Protein AF-0000000086488634 (afdb_homodimer)

pLDDT: mean 88.5, std 15.3, range [27.34, 98.94]

Foldseek 3Di:
DCPLVNLQPDQKAAQKWKDFQADPDIATFMWGDDSFWIWTAGPVQRDIDIDGLLQWPDKDWDDADPQATKMWTAGLLQDIIIMGGHYPVVVVSVRRSSVDSNADQDPCSALQLVFDDPDPLFDQLPQPPLEDPVVVVVVLVPPDQFKHKDQPCLVPPQAVQAFRIFMATPPQDPVLLSQQLVQFPSRFAWTFLHADPQRATETEGAFGLQQPHRDGPSNLVRVVSNQVSRVVDQAAEEEAQADPVVQNVVSNVRTHHDDPVSRDRYHYDYQYAYDQQLQAQLVVLLSVLLSDRPDDPVSNVVSNVVSCNLVNLLSLLVLLVVQLCCCPVVVHYYYYYYHGCQFSVLLSSLVNCVLFALQCLEPSNVVNSCCRSHANSFRALCQQLVSHQLPHDDDPPDPSVCSVSSHGCRVVSSLLNVVLLCVVPVQSHFWDNVVSSLVSSCSNRPNFCANPHRHPSRCVVVVRSPSGHHVSSVCVLVVVVTGQQNHDPVVHHGDRDDDDSDPVSGDDPCCRNVVPRPPPFDLDDPSLVVNQVSVLVVLVVQLVVVVVVLVVVVPPDDPDPDPDDDPPVVVNPQPPVLVVQLVQQFDNDADDPPPDQAAPVRHGRGSPWRWDAAGRHRYIHGPVQFVFWFQGSSGNVSDTDTHGPVSVCVVDVPPPPPPDD/DCPLVNLQPDQKAAQKWKDFQADPDIATFMWGDDSFWIWTAGPVQRDIDIDGLLQWPDKDWDDADPQATKMWTAGLLQDIIIMGGHYPVVVVSVRRSSVDSNADQDPCSALQLVFDDPDPLFDQLPQPPLEDPVVVVVVLVPPDQFKHKDQPCLVPPQAVQAFRIFMATPPQDPVLLSQQLVQFPRRFAWTFLHADPQGATETEGAFGLQQPHRDGPSNLVRVVSNQVSRVVDQAAEEEAQADPVVQVVVSNVRTHHDDPVSRDRYDYDYQYADDQQLQQQLVVLLSVLLSDRPDDPVSNVVSNVVSCNLVNLLSLLVLLVVQLCCCPVVVHYYYYYYHGCQFSVLLSSLVNCVLFALQCLEPSNVVNSCCRSHANSFRALCQQLVSHQLPHDDDPPDPSVCSVSSHGCRVVSSLLNVVLLCVVPVQSHFWDNVVSSLVSSCSNRPNFCANPHRHPSRCVVVVRSPSGHHVSSVCVLVVVVTGQQNHDPVVHHGDRDDDDSDPVSGDDPCCRNVVPRPPPFDLDDPSLVVNQVSVLVVLVVQLVVVVVVLVVVVPPDDPDPDPDDDPPVVVSPQPPVLVVQLVQQFDNDADDPPPDQAAPVRHGRGSPWRWDAAGRHRYIHGPVQFVFWFQGSSGNVSDTDTHGPVSVCVVDVPPPPPPDD

Solvent-accessible surface area (backbone atoms only — not comparable to full-atom values): 69278 Å² total; per-residue (Å²): 126,84,51,73,61,70,55,50,80,60,44,66,43,69,68,24,33,41,48,51,80,69,45,89,69,68,46,61,24,35,37,35,49,56,79,57,33,40,36,40,40,26,72,88,73,62,41,74,48,80,40,49,30,52,30,44,68,46,75,44,81,50,75,76,51,97,74,20,24,30,35,39,40,34,29,73,66,46,44,71,45,34,38,29,24,57,46,58,68,58,35,52,41,48,51,52,28,51,58,53,59,31,45,39,77,45,82,81,58,38,54,12,63,70,58,74,73,87,50,87,84,59,54,51,63,39,37,63,74,76,62,52,72,68,58,53,40,42,74,50,57,41,62,51,91,39,30,31,72,42,60,82,21,60,83,35,72,61,22,50,44,38,38,39,66,42,38,39,39,54,80,57,47,69,68,30,53,54,43,19,12,73,40,13,37,85,19,33,39,76,31,62,76,44,52,45,95,80,44,11,35,36,27,39,24,20,20,35,51,25,27,88,76,53,81,50,70,33,37,42,48,45,53,45,36,56,41,59,46,20,82,84,33,88,44,26,41,37,37,34,33,37,40,67,70,58,43,51,53,38,18,74,73,42,24,28,67,90,50,66,90,71,36,74,56,52,49,79,41,74,49,51,44,81,54,54,64,58,48,30,51,18,51,52,39,38,51,53,41,67,63,47,68,80,53,50,46,54,54,40,38,48,26,49,39,72,17,40,47,65,45,53,46,46,35,47,52,50,47,12,49,51,52,30,40,33,33,71,72,69,31,26,27,36,37,35,20,31,66,65,29,37,55,70,29,27,43,30,56,47,50,16,46,44,35,53,36,42,59,39,30,30,63,70,30,33,50,45,48,45,46,44,47,32,44,27,46,18,22,46,38,33,44,27,42,56,65,60,43,71,76,45,78,63,67,93,80,63,77,62,81,59,56,65,64,53,30,23,63,59,69,56,47,44,49,46,49,51,50,56,49,42,68,42,36,65,37,58,28,36,44,36,70,56,42,53,52,49,52,52,46,40,52,37,26,40,59,26,32,68,50,53,38,38,16,39,52,48,29,59,75,65,37,32,68,79,58,15,32,26,50,56,27,53,47,66,77,44,44,82,74,23,51,28,67,57,38,38,67,84,67,28,70,80,49,62,64,79,78,55,80,43,51,88,50,61,75,84,62,52,78,54,65,44,56,78,48,58,61,50,61,49,78,49,53,68,66,61,50,30,29,51,37,37,51,49,30,54,52,45,51,32,28,44,55,32,51,51,51,49,51,53,55,70,59,57,67,77,68,72,79,61,91,70,82,76,68,68,73,61,74,74,60,65,46,73,64,53,50,48,47,24,61,61,33,44,38,84,62,66,61,73,78,68,93,49,61,48,24,94,87,58,48,66,52,51,64,85,48,63,75,40,59,17,51,38,73,10,45,68,30,38,67,80,52,45,74,42,66,46,55,39,74,22,34,56,80,51,53,65,39,48,25,33,64,71,57,45,48,69,74,46,64,80,67,65,70,73,74,64,132,127,86,50,73,61,69,56,49,82,61,45,66,43,69,67,23,32,42,50,49,79,67,45,89,67,68,46,59,22,36,38,35,50,57,79,56,33,42,35,40,39,26,71,90,75,62,41,74,48,80,40,52,30,51,30,44,68,46,76,42,80,50,74,76,51,98,74,19,26,31,35,39,40,34,30,73,66,47,45,70,44,35,38,28,25,55,46,57,69,59,37,51,41,48,52,53,28,51,56,52,59,31,45,38,79,43,81,81,60,38,54,12,63,71,57,74,71,87,50,87,84,59,52,51,64,39,40,62,73,75,61,51,70,68,59,53,40,41,74,51,57,42,62,50,90,39,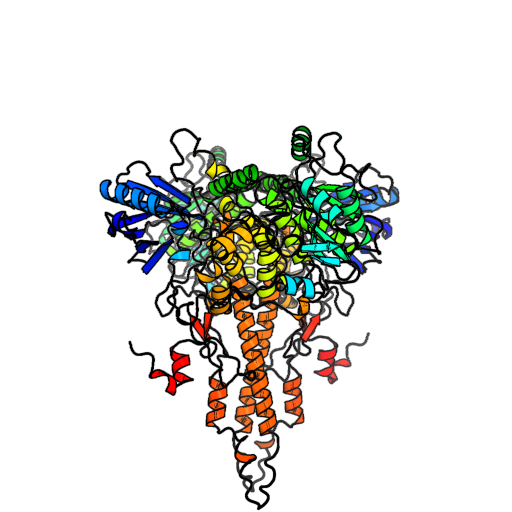31,30,75,41,61,81,22,59,82,34,72,60,23,52,44,38,39,38,66,44,39,38,40,54,82,55,47,69,68,30,52,54,44,20,12,73,40,13,36,85,19,33,38,75,30,62,75,47,53,45,95,79,44,12,35,36,27,39,22,21,20,36,52,26,27,89,75,54,81,51,69,33,38,40,48,47,54,45,36,56,41,59,46,21,83,85,33,88,44,24,40,36,38,34,31,37,41,66,70,58,43,53,54,38,18,74,73,42,23,29,67,90,49,66,90,73,37,74,56,54,49,80,43,74,48,49,45,82,53,54,64,59,49,32,51,18,50,52,39,38,51,52,42,66,63,46,69,80,54,50,46,52,54,40,38,48,27,48,38,72,16,40,46,65,43,54,46,46,35,47,50,51,48,11,49,52,52,33,41,34,35,72,73,68,32,27,28,37,38,35,20,30,66,64,28,38,55,71,30,28,44,32,55,48,51,15,47,44,36,53,35,45,58,38,28,30,61,69,30,35,50,46,48,45,45,44,47,33,43,28,47,17,22,46,36,32,47,26,43,56,64,59,45,71,74,49,79,62,66,94,80,62,76,62,79,58,57,66,62,53,31,23,62,57,68,56,47,43,50,46,49,52,49,57,48,42,68,43,36,67,36,60,29,35,44,36,69,57,42,52,52,49,53,52,47,39,51,36,28,40,58,26,32,68,49,51,38,38,16,39,52,47,28,60,74,65,37,32,67,78,58,15,33,27,49,56,28,52,46,66,76,44,43,79,73,23,50,29,68,58,37,41,69,85,67,29,71,80,48,61,64,81,79,54,80,43,49,89,52,59,76,83,63,52,75,55,65,44,54,77,48,59,60,50,59,47,77,50,53,68,67,62,50,32,28,51,37,35,51,49,29,54,51,44,51,32,29,42,55,32,51,51,52,48,51,54,56,70,60,56,68,78,69,72,79,60,90,71,83,78,68,68,73,62,72,76,59,66,47,74,63,52,51,48,46,22,60,62,33,44,38,85,61,64,61,73,78,67,92,50,62,47,25,93,86,59,49,66,52,50,65,85,49,64,76,39,59,17,51,37,74,11,45,68,30,38,68,82,51,46,75,42,64,46,55,40,73,23,35,56,81,49,55,64,39,49,25,33,64,70,56,46,46,69,74,45,66,78,69,65,73,73,76,65,135

Nearest PDB structures (foldseek):
  1zvr-assembly1_A  TM=9.393E-01  e=1.594E-52  Homo sapiens
  4y7i-assembly1_B  TM=9.724E-01  e=6.435E-50  Homo sapiens
  5gnh-assembly2_A  TM=9.402E-01  e=1.136E-51  Homo sapiens
  5gnh-assembly3_B  TM=9.363E-01  e=6.508E-51  Homo sapiens
  5c16-assembly4_D  TM=9.380E-01  e=3.729E-50  Homo sapiens

InterPro domains:
  IPR000306 FYVE zinc finger [PF01363] (590-652)
  IPR000306 FYVE zinc finger [SM00064] (585-653)
  IPR000387 Tyrosine-specific protein phosphatases domain [PS50056] (307-351)
  IPR003595 Protein-tyrosine phosphatase, catalytic [SM00404] (274-444)
  IPR010569 Myotubularin-like, phosphatase domain [PF06602] (110-459)
  IPR010569 Myotubularin-like, phosphatase domain [PS51339] (127-513)
  IPR011011 Zinc finger, FYVE/PHD-type [SSF57903] (590-652)
  IPR011993 PH-like domain superfamily [G3DSA:2.30.29.30] (5-101)
  IPR013083 Zinc finger, RING/FYVE/PHD-type [G3DSA:3.30.40.10] (579-660)
  IPR016130 Protein-tyrosine phosphatase, active site [PS00383] (336-346)
  IPR017455 Zinc finger, FYVE-related [PS50178] (601-652)
  IPR029021 Protein-tyrosine phosphatase-like [G3DSA:3.90.190.10] (222-380)
  IPR029021 Protein-tyrosine phosphatase-like [SSF52799] (127-517)
  IPR030564 Myotubularin [PTHR10807] (12-571)
  IPR048994 MTMR6-9, GRAM domain [PF21098] (12-102)

Sequence (1322 aa):
MTTKLDVIRTPKVENVRMLEKFAKASSTGTLYLTATHLIFVDPDNKKETWILHPHVSSIEKLPLTTYGSPVHIRCKSFLSVRFVIPRERDCVDVFNAVLRLSQPADIRDLYCFHYSSPSKELSQGVGWNFFDLQAEFQRLGVPNDSWCLTTINKDYELCDTYPRVLCVPTSASTPVLVGSSKFRSRGRLPVLSYLHKNKAALCRCSQPLAGFSARCVEDETMLCNVLKANPNAGFMYVVDTRPKINAMANRAAGKGYENKNFYENIQFLFLPIENIHVVRNSLSKLNDACELKNPSMSSFLSGLESSAWLKHIKAILETSHFVAQALASEGVSVLVHCSDGWDRTAQVCSVAQLLIDPHYRTIQGFQALIEKEWLAFGHKFMDRCGLFGAGANTSPGQETANEGREISPIFTQFLECVWQLMMQFPTSFQFNERFLLCLHDHAHAPQFGTFVGNCEKDRVDLRLSEKTYSLWGYVATHMDDFINPIYAVEDSKLHVLQPTLSPQGLMFWRGMYMRFENGIHPRDNWQDIAASVHQHCVSLEDHIKLLQKRIAALKSKPATPMANGIEKDRKWRLSMEEMREELESVALDWKSFRNLPECPCSTPFDQNSMRYHCWSCGEVFCTRCINKHVALPGLSSQRAVPVCRPCYRKLRPSATSAETPMTTKLDVIRTPKVENVRMLEKFAKASSTGTLYLTATHLIFVDPDNKKETWILHPHVSSIEKLPLTTYGSPVHIRCKSFLSVRFVIPRERDCVDVFNAVLRLSQPADIRDLYCFHYSSPSKELSQGVGWNFFDLQAEFQRLGVPNDSWCLTTINKDYELCDTYPRVLCVPTSASTPVLVGSSKFRSRGRLPVLSYLHKNKAALCRCSQPLAGFSARCVEDETMLCNVLKANPNAGFMYVVDTRPKINAMANRAAGKGYENKNFYENIQFLFLPIENIHVVRNSLSKLNDACELKNPSMSSFLSGLESSAWLKHIKAILETSHFVAQALASEGVSVLVHCSDGWDRTAQVCSVAQLLIDPHYRTIQGFQALIEKEWLAFGHKFMDRCGLFGAGANTSPGQETANEGREISPIFTQFLECVWQLMMQFPTSFQFNERFLLCLHDHAHAPQFGTFVGNCEKDRVDLRLSEKTYSLWGYVATHMDDFINPIYAVEDSKLHVLQPTLSPQGLMFWRGMYMRFENGIHPRDNWQDIAASVHQHCVSLEDHIKLLQKRIAALKSKPATPMANGIEKDRKWRLSMEEMREELESVALDWKSFRNLPECPCSTPFDQNSMRYHCWSCGEVFCTRCINKHVALPGLSSQRAVPVCRPCYRKLRPSATSAETP

Organism: NCBI:txid399045

Secondary structure (DSSP, 8-state):
---GGGG-S-SEEEEEEEEPSS-SSPEEEEEEE-SSEEEEEETTTTEEEEEEGGGEEEEEEPPPBTTBEEEEEEETTS-EEEEEESSHHHHHHHHHHHHHHTS-SSGGGSGGGT---S-TT--TTTTTTS--HHHHHHHTT-SSSSEEEE-TTTTS-S-TTS-S-EEEETT--HHHHHHHHHTBGGG---EEEEE-TTS-EEEEE--B--TTT---HHHHHHHHHHHHT-TT-S-EEEEE-S-HHHHHHHHHTT-----TTTSTTEEEEE-----HHHHHHHHHHHHHHHH-SS--HHHHHHHHHHHTHHHHHHHHHHHHHHHHHIIIII---EEEE-SSSSSHHHHHHHHHHHHH-GGGGSHHHHHHHHIIIIIITT--HHHHTT-S-TT----TTS-GGGGGGG---HHHHHHHHHHHHHHH-TTS-SB-HHHHHHHHHHHHS-SSGGG-SSSHHHHHHTTHHHHS--HHHHHHHTGGGTB-TT--HHHHSS-------SGGG----HHHHTTT-TTSS-SS-HHHHHHHHHHHHHHHHHHHHHHHHHHHHHHS------SS--GGGGTT---HHHHHHHHHTS-SSPPPSTT--B-TT--B--TT---EE-TTT--EE-TTT--EEEE-TT-SS--EEEE-HHHHHHH-GGGGGS---/---GGGG-S-SEEEEEEEEPSS-SSPEEEEEEE-SSEEEEEETTTTEEEEEEGGGEEEEEEPPPBTTBEEEEEEETTS-EEEEEESSHHHHHHHHHHHHHHTS-SSGGGSGGGT---S-TT--TTTTTTS--HHHHHHHTT-SSSSEEEE-TTTTS-S-TTS-S-EEEETT--HHHHHHHHHTBGGG---EEEEE-TTS-EEEEE--B--TTT---HHHHHHHHHHHHT-TT-S-EEEEE-S-HHHHHHHHHTT-----TTTSTTEEEEE-----HHHHHHHHHHHHHHHH-SS--HHHHHHHHHHHTHHHHHHHHHHHHHHHHHIIIII---EEEE-SSSSSHHHHHHHHHHHHH-GGGGSHHHHHHHHIIIIIITT--HHHHTT-S-TT----TTS-GGGGGGG---HHHHHHHHHHHHHHH-TTS-SB-HHHHHHHHHHHHS-SSGGG-SSSHHHHHHTTHHHHS--HHHHHHHTGGGTB-TT--HHHHTT-------SGGG----HHHHTTT-TTSS-SS-HHHHHHHHHHHHHHHHHHHHHHHHHHHHHHS------SS--GGGGTT---HHHHHHHHHTS-SSPPPSTT--B-TT--B--TT---EE-TTT--EE-TTT--EEEE-TT-SS--EEEE-HHHHHHH-GGGGGS---

Structure (mmCIF, N/CA/C/O backbone):
data_AF-0000000086488634-model_v1
#
loop_
_entity.id
_entity.type
_entity.pdbx_description
1 polymer 'phosphatidylinositol-3,5-bisphosphate 3-phosphatase'
#
loop_
_atom_site.group_PDB
_atom_site.id
_atom_site.type_symbol
_atom_site.label_atom_id
_atom_site.label_alt_id
_atom_site.label_comp_id
_atom_site.label_asym_id
_atom_site.label_entity_id
_atom_site.label_seq_id
_atom_site.pdbx_PDB_ins_code
_atom_site.Cartn_x
_atom_site.Cartn_y
_atom_site.Cartn_z
_atom_site.occupancy
_atom_site.B_iso_or_equiv
_atom_site.auth_seq_id
_atom_site.auth_comp_id
_atom_site.auth_asym_id
_atom_site.auth_atom_id
_atom_site.pdbx_PDB_model_num
ATOM 1 N N . MET A 1 1 ? 27.391 -25.531 -37.531 1 30.81 1 MET A N 1
ATOM 2 C CA . MET A 1 1 ? 26.672 -25.016 -36.375 1 30.81 1 MET A CA 1
ATOM 3 C C . MET A 1 1 ? 27.172 -23.625 -36 1 30.81 1 MET A C 1
ATOM 5 O O . MET A 1 1 ? 28.312 -23.484 -35.562 1 30.81 1 MET A O 1
ATOM 9 N N . THR A 1 2 ? 26.906 -22.703 -36.719 1 45 2 THR A N 1
ATOM 10 C CA . THR A 1 2 ? 27.328 -21.328 -36.469 1 45 2 THR A CA 1
ATOM 11 C C . THR A 1 2 ? 27.188 -21 -35 1 45 2 THR A C 1
ATOM 13 O O . THR A 1 2 ? 26.109 -21.109 -34.406 1 45 2 THR A O 1
ATOM 16 N N . THR A 1 3 ? 28.234 -21.047 -34.219 1 58.16 3 THR A N 1
ATOM 17 C CA . THR A 1 3 ? 28.328 -20.859 -32.75 1 58.16 3 THR A CA 1
ATOM 18 C C . THR A 1 3 ? 27.734 -19.531 -32.344 1 58.16 3 THR A C 1
ATOM 20 O O . THR A 1 3 ? 27.641 -18.609 -33.156 1 58.16 3 THR A O 1
ATOM 23 N N . LYS A 1 4 ? 26.938 -19.484 -31.297 1 67.19 4 LYS A N 1
ATOM 24 C CA . LYS A 1 4 ? 26.359 -18.266 -30.719 1 67.19 4 LYS A CA 1
ATOM 25 C C . LYS A 1 4 ? 27.344 -17.109 -30.781 1 67.19 4 LYS A C 1
ATOM 27 O O . LYS A 1 4 ? 26.953 -15.953 -30.953 1 67.19 4 LYS A O 1
ATOM 32 N N . LEU A 1 5 ? 28.562 -17.406 -30.891 1 72.06 5 LEU A N 1
ATOM 33 C CA . LEU A 1 5 ? 29.578 -16.359 -30.859 1 72.06 5 LEU A CA 1
ATOM 34 C C . LEU A 1 5 ? 29.797 -15.766 -32.25 1 72.06 5 LEU A C 1
ATOM 36 O O . LEU A 1 5 ? 30.188 -14.609 -32.375 1 72.06 5 LEU A O 1
ATOM 40 N N . ASP A 1 6 ? 29.422 -16.516 -33.219 1 77.81 6 ASP A N 1
ATOM 41 C CA . ASP A 1 6 ? 29.641 -16.031 -34.594 1 77.81 6 ASP A CA 1
ATOM 42 C C . ASP A 1 6 ? 28.688 -14.883 -34.906 1 77.81 6 ASP A C 1
ATOM 44 O O . ASP A 1 6 ? 28.969 -14.062 -35.781 1 77.81 6 ASP A O 1
ATOM 48 N N . VAL A 1 7 ? 27.641 -14.883 -34.156 1 83.06 7 VAL A N 1
ATOM 49 C CA . VAL A 1 7 ? 26.609 -13.875 -34.406 1 83.06 7 VAL A CA 1
ATOM 50 C C . VAL A 1 7 ? 27.062 -12.531 -33.844 1 83.06 7 VAL A C 1
ATOM 52 O O . VAL A 1 7 ? 26.594 -11.477 -34.312 1 83.06 7 VAL A O 1
ATOM 55 N N . ILE A 1 8 ? 28.016 -12.578 -33 1 90.62 8 ILE A N 1
ATOM 56 C CA . ILE A 1 8 ? 28.469 -11.359 -32.344 1 90.62 8 ILE A CA 1
ATOM 57 C C . ILE A 1 8 ? 29.625 -10.742 -33.125 1 90.62 8 ILE A C 1
ATOM 59 O O . ILE A 1 8 ? 30.781 -11.117 -32.906 1 90.62 8 ILE A O 1
ATOM 63 N N . ARG A 1 9 ? 29.406 -9.789 -33.844 1 88.62 9 ARG A N 1
ATOM 64 C CA . ARG A 1 9 ? 30.422 -9.109 -34.656 1 88.62 9 ARG A CA 1
ATOM 65 C C . ARG A 1 9 ? 31.125 -8.031 -33.844 1 88.62 9 ARG A C 1
ATOM 67 O O . ARG A 1 9 ? 32.312 -7.805 -34 1 88.62 9 ARG A O 1
ATOM 74 N N . THR A 1 10 ? 30.328 -7.387 -32.969 1 91.62 10 THR A N 1
ATOM 75 C CA . THR A 1 10 ? 30.844 -6.328 -32.125 1 91.62 10 THR A CA 1
ATOM 76 C C . THR A 1 10 ? 30.594 -6.648 -30.656 1 91.62 10 THR A C 1
ATOM 78 O O . THR A 1 10 ? 29.562 -6.25 -30.094 1 91.62 10 THR A O 1
ATOM 81 N N . PRO A 1 11 ? 31.516 -7.219 -30.016 1 93.38 11 PRO A N 1
ATOM 82 C CA . PRO A 1 11 ? 31.312 -7.684 -28.641 1 93.38 11 PRO A CA 1
ATOM 83 C C . PRO A 1 11 ? 31.359 -6.551 -27.625 1 93.38 11 PRO A C 1
ATOM 85 O O . PRO A 1 11 ? 30.891 -6.707 -26.5 1 93.38 11 PRO A O 1
ATOM 88 N N . LYS A 1 12 ? 31.969 -5.457 -28.062 1 96.38 12 LYS A N 1
ATOM 89 C CA . LYS A 1 12 ? 32.125 -4.332 -27.156 1 96.38 12 LYS A CA 1
ATOM 90 C C . LYS A 1 12 ? 31.875 -3.006 -27.875 1 96.38 12 LYS A C 1
ATOM 92 O O . LYS A 1 12 ? 32.406 -2.768 -28.953 1 96.38 12 LYS A O 1
ATOM 97 N N . VAL A 1 13 ? 31.016 -2.199 -27.312 1 96.94 13 VAL A N 1
ATOM 98 C CA . VAL A 1 13 ? 30.75 -0.868 -27.844 1 96.94 13 VAL A CA 1
ATOM 99 C C . VAL A 1 13 ? 30.969 0.178 -26.75 1 96.94 13 VAL A C 1
ATOM 101 O O . VAL A 1 13 ? 30.312 0.133 -25.719 1 96.94 13 VAL A O 1
ATOM 104 N N . GLU A 1 14 ? 31.766 1.103 -26.938 1 95.75 14 GLU A N 1
ATOM 105 C CA . GLU A 1 14 ? 32.094 2.125 -25.953 1 95.75 14 GLU A CA 1
ATOM 106 C C . GLU A 1 14 ? 31.234 3.369 -26.141 1 95.75 14 GLU A C 1
ATOM 108 O O . GLU A 1 14 ? 30.625 3.557 -27.188 1 95.75 14 GLU A O 1
ATOM 113 N N . ASN A 1 15 ? 31.109 4.133 -25.094 1 95.25 15 ASN A N 1
ATOM 114 C CA . ASN A 1 15 ? 30.438 5.434 -25.062 1 95.25 15 ASN A CA 1
ATOM 115 C C . ASN A 1 15 ? 28.953 5.316 -25.406 1 95.25 15 ASN A C 1
ATOM 117 O O . ASN A 1 15 ? 28.438 6.121 -26.172 1 95.25 15 ASN A O 1
ATOM 121 N N . VAL A 1 16 ? 28.406 4.266 -24.953 1 96.62 16 VAL A N 1
ATOM 122 C CA . VAL A 1 16 ? 26.969 4.062 -25.125 1 96.62 16 VAL A CA 1
ATOM 123 C C . VAL A 1 16 ? 26.203 4.805 -24.016 1 96.62 16 VAL A C 1
ATOM 125 O O . VAL A 1 16 ? 26.625 4.805 -22.859 1 96.62 16 VAL A O 1
ATOM 128 N N . ARG A 1 17 ? 25.141 5.473 -24.391 1 93.88 17 ARG A N 1
ATOM 129 C CA . ARG A 1 17 ? 24.297 6.152 -23.422 1 93.88 17 ARG A CA 1
ATOM 130 C C . ARG A 1 17 ? 23.047 5.332 -23.109 1 93.88 17 ARG A C 1
ATOM 132 O O . ARG A 1 17 ? 22.359 4.867 -24.016 1 93.88 17 ARG A O 1
ATOM 139 N N . MET A 1 18 ? 22.875 5.086 -21.891 1 92.75 18 MET A N 1
ATOM 140 C CA . MET A 1 18 ? 21.641 4.449 -21.453 1 92.75 18 MET A CA 1
ATOM 141 C C . MET A 1 18 ? 20.641 5.488 -20.953 1 92.75 18 MET A C 1
ATOM 143 O O . MET A 1 18 ? 20.938 6.25 -20.047 1 92.75 18 MET A O 1
ATOM 147 N N . LEU A 1 19 ? 19.531 5.496 -21.578 1 85.56 19 LEU A N 1
ATOM 148 C CA . LEU A 1 19 ? 18.516 6.461 -21.219 1 85.56 19 LEU A CA 1
ATOM 149 C C . LEU A 1 19 ? 17.484 5.836 -20.266 1 85.56 19 LEU A C 1
ATOM 151 O O . LEU A 1 19 ? 16.969 4.754 -20.547 1 85.56 19 LEU A O 1
ATOM 155 N N . GLU A 1 20 ? 17.375 6.414 -19.109 1 74.56 20 GLU A N 1
ATOM 156 C CA . GLU A 1 20 ? 16.359 5.965 -18.156 1 74.56 20 GLU A CA 1
ATOM 157 C C . GLU A 1 20 ? 15.125 6.855 -18.219 1 74.56 20 GLU A C 1
ATOM 159 O O . GLU A 1 20 ? 15.227 8.055 -18.484 1 74.56 20 GLU A O 1
ATOM 164 N N . LYS A 1 21 ? 13.984 6.305 -18.016 1 72.75 21 LYS A N 1
ATOM 165 C CA . LYS A 1 21 ? 12.719 7.008 -18.172 1 72.75 21 LYS A CA 1
ATOM 166 C C . LYS A 1 21 ? 12.531 8.062 -17.094 1 72.75 21 LYS A C 1
ATOM 168 O O . LYS A 1 21 ? 12.055 9.164 -17.359 1 72.75 21 LYS A O 1
ATOM 173 N N . PHE A 1 22 ? 12.852 7.723 -15.898 1 69.88 22 PHE A N 1
ATOM 174 C CA . PHE A 1 22 ? 12.508 8.609 -14.789 1 69.88 22 PHE A CA 1
ATOM 175 C C . PHE A 1 22 ? 13.758 9.258 -14.203 1 69.88 22 PHE A C 1
ATOM 177 O O . PHE A 1 22 ? 13.688 9.922 -13.172 1 69.88 22 PHE A O 1
ATOM 184 N N . ALA A 1 23 ? 14.883 8.961 -14.875 1 63.03 23 ALA A N 1
ATOM 185 C CA . ALA A 1 23 ? 16.109 9.602 -14.375 1 63.03 23 ALA A CA 1
ATOM 186 C C . ALA A 1 23 ? 16.469 10.812 -15.227 1 63.03 23 ALA A C 1
ATOM 188 O O . ALA A 1 23 ? 16.281 10.805 -16.453 1 63.03 23 ALA A O 1
ATOM 189 N N . LYS A 1 24 ? 16.828 11.789 -14.609 1 59.97 24 LYS A N 1
ATOM 190 C CA . LYS A 1 24 ? 17.219 13.031 -15.281 1 59.97 24 LYS A CA 1
ATOM 191 C C . LYS A 1 24 ? 18.531 12.859 -16.047 1 59.97 24 LYS A C 1
ATOM 193 O O . LYS A 1 24 ? 18.672 13.367 -17.156 1 59.97 24 LYS A O 1
ATOM 198 N N . ALA A 1 25 ? 19.438 12.148 -15.328 1 65 25 ALA A N 1
ATOM 199 C CA . ALA A 1 25 ? 20.766 12.109 -15.938 1 65 25 ALA A CA 1
ATOM 200 C C . ALA A 1 25 ? 20.984 10.789 -16.672 1 65 25 ALA A C 1
ATOM 202 O O . ALA A 1 25 ? 20.578 9.727 -16.203 1 65 25 ALA A O 1
ATOM 203 N N . SER A 1 26 ? 21.422 10.961 -17.906 1 76.44 26 SER A N 1
ATOM 204 C CA . SER A 1 26 ? 21.828 9.789 -18.672 1 76.44 26 SER A CA 1
ATOM 205 C C . SER A 1 26 ? 23.172 9.258 -18.203 1 76.44 26 SER A C 1
ATOM 207 O O . SER A 1 26 ? 23.984 10.008 -17.656 1 76.44 26 SER A O 1
ATOM 209 N N . SER A 1 27 ? 23.25 7.945 -18.234 1 85.44 27 SER A N 1
ATOM 210 C CA . SER A 1 27 ? 24.5 7.297 -17.875 1 85.44 27 SER A CA 1
ATOM 211 C C . SER A 1 27 ? 25.281 6.898 -19.125 1 85.44 27 SER A C 1
ATOM 213 O O . SER A 1 27 ? 24.703 6.445 -20.109 1 85.44 27 SER A O 1
ATOM 215 N N . THR A 1 28 ? 26.5 7.273 -19.125 1 92.31 28 THR A N 1
ATOM 216 C CA . THR A 1 28 ? 27.375 6.859 -20.219 1 92.31 28 THR A CA 1
ATOM 217 C C . THR A 1 28 ? 28.297 5.715 -19.781 1 92.31 28 THR A C 1
ATOM 219 O O . THR A 1 28 ? 28.812 5.727 -18.656 1 92.31 28 THR A O 1
ATOM 222 N N . GLY A 1 29 ? 28.312 4.668 -20.656 1 95.19 29 GLY A N 1
ATOM 223 C CA . GLY A 1 29 ? 29.109 3.508 -20.312 1 95.19 29 GLY A CA 1
ATOM 224 C C . GLY A 1 29 ? 29.453 2.635 -21.5 1 95.19 29 GLY A C 1
ATOM 225 O O . GLY A 1 29 ? 29.594 3.131 -22.625 1 95.19 29 GLY A O 1
ATOM 226 N N . THR A 1 30 ? 29.781 1.412 -21.156 1 97.19 30 THR A N 1
ATOM 227 C CA . THR A 1 30 ? 30.188 0.451 -22.188 1 97.19 30 THR A CA 1
ATOM 228 C C . THR A 1 30 ? 29.188 -0.708 -22.25 1 97.19 30 THR A C 1
ATOM 230 O O . THR A 1 30 ? 28.734 -1.197 -21.219 1 97.19 30 THR A O 1
ATOM 233 N N . LEU A 1 31 ? 28.891 -1.057 -23.484 1 96.69 31 LEU A N 1
ATOM 234 C CA . LEU A 1 31 ? 27.984 -2.174 -23.734 1 96.69 31 LEU A CA 1
ATOM 235 C C . LEU A 1 31 ? 28.766 -3.412 -24.172 1 96.69 31 LEU A C 1
ATOM 237 O O . LEU A 1 31 ? 29.562 -3.355 -25.109 1 96.69 31 LEU A O 1
ATOM 241 N N . TYR A 1 32 ? 28.547 -4.449 -23.469 1 96.56 32 TYR A N 1
ATOM 242 C CA . TYR A 1 32 ? 29.188 -5.719 -23.781 1 96.56 32 TYR A CA 1
ATOM 243 C C . TYR A 1 32 ? 28.172 -6.746 -24.266 1 96.56 32 TYR A C 1
ATOM 245 O O . TYR A 1 32 ? 27.094 -6.883 -23.672 1 96.56 32 TYR A O 1
ATOM 253 N N . LEU A 1 33 ? 28.469 -7.406 -25.266 1 95.31 33 LEU A N 1
ATOM 254 C CA . LEU A 1 33 ? 27.625 -8.484 -25.781 1 95.31 33 LEU A CA 1
ATOM 255 C C . LEU A 1 33 ? 28.312 -9.836 -25.594 1 95.31 33 LEU A C 1
ATOM 257 O O . LEU A 1 33 ? 29.422 -10.055 -26.094 1 95.31 33 LEU A O 1
ATOM 261 N N . THR A 1 34 ? 27.672 -10.633 -24.781 1 92.25 34 THR A N 1
ATOM 262 C CA . THR A 1 34 ? 28.125 -12.008 -24.609 1 92.25 34 THR A CA 1
ATOM 263 C C . THR A 1 34 ? 27.141 -12.984 -25.234 1 92.25 34 THR A C 1
ATOM 265 O O . THR A 1 34 ? 26.156 -12.57 -25.844 1 92.25 34 THR A O 1
ATOM 268 N N . ALA A 1 35 ? 27.469 -14.242 -25.062 1 88.81 35 ALA A N 1
ATOM 269 C CA . ALA A 1 35 ? 26.594 -15.258 -25.656 1 88.81 35 ALA A CA 1
ATOM 270 C C . ALA A 1 35 ? 25.25 -15.312 -24.922 1 88.81 35 ALA A C 1
ATOM 272 O O . ALA A 1 35 ? 24.219 -15.664 -25.516 1 88.81 35 ALA A O 1
ATOM 273 N N . THR A 1 36 ? 25.297 -14.867 -23.703 1 90.25 36 THR A N 1
ATOM 274 C CA . THR A 1 36 ? 24.094 -15.078 -22.922 1 90.25 36 THR A CA 1
ATOM 275 C C . THR A 1 36 ? 23.484 -13.742 -22.5 1 90.25 36 THR A C 1
ATOM 277 O O . THR A 1 36 ? 22.281 -13.664 -22.219 1 90.25 36 THR A O 1
ATOM 280 N N . HIS A 1 37 ? 24.344 -12.75 -22.391 1 93.44 37 HIS A N 1
ATOM 281 C CA . HIS A 1 37 ? 23.844 -11.508 -21.812 1 93.44 37 HIS A CA 1
ATOM 282 C C . HIS A 1 37 ? 24.297 -10.297 -22.625 1 93.44 37 HIS A C 1
ATOM 284 O O . HIS A 1 37 ? 25.312 -10.359 -23.328 1 93.44 37 HIS A O 1
ATOM 290 N N . LEU A 1 38 ? 23.484 -9.312 -22.609 1 95.31 38 LEU A N 1
ATOM 291 C CA . LEU A 1 38 ? 23.875 -7.938 -22.891 1 95.31 38 LEU A CA 1
ATOM 292 C C . LEU A 1 38 ? 24.156 -7.18 -21.594 1 95.31 38 LEU A C 1
ATOM 294 O O . LEU A 1 38 ? 23.297 -7.109 -20.719 1 95.31 38 LEU A O 1
ATOM 298 N N . ILE A 1 39 ? 25.359 -6.629 -21.438 1 95.94 39 ILE A N 1
ATOM 299 C CA . ILE A 1 39 ? 25.766 -6.023 -20.172 1 95.94 39 ILE A CA 1
ATOM 300 C C . ILE A 1 39 ? 26.156 -4.57 -20.391 1 95.94 39 ILE A C 1
ATOM 302 O O . ILE A 1 39 ? 27.031 -4.281 -21.219 1 95.94 39 ILE A O 1
ATOM 306 N N . PHE A 1 40 ? 25.516 -3.67 -19.766 1 95.69 40 PHE A N 1
ATOM 307 C CA . PHE A 1 40 ? 25.891 -2.264 -19.766 1 95.69 40 PHE A CA 1
ATOM 308 C C . PHE A 1 40 ? 26.625 -1.897 -18.484 1 95.69 40 PHE A C 1
ATOM 310 O O . PHE A 1 40 ? 26.094 -2.07 -17.391 1 95.69 40 PHE A O 1
ATOM 317 N N . VAL A 1 41 ? 27.766 -1.425 -18.578 1 93.94 41 VAL A N 1
ATOM 318 C CA . VAL A 1 41 ? 28.594 -1.066 -17.422 1 93.94 41 VAL A CA 1
ATOM 319 C C . VAL A 1 41 ? 28.734 0.452 -17.344 1 93.94 41 VAL A C 1
ATOM 321 O O . VAL A 1 41 ? 29.234 1.083 -18.281 1 93.94 41 VAL A O 1
ATOM 324 N N . ASP A 1 42 ? 28.234 1.002 -16.281 1 89.38 42 ASP A N 1
ATOM 325 C CA . ASP A 1 42 ? 28.375 2.422 -15.977 1 89.38 42 ASP A CA 1
ATOM 326 C C . ASP A 1 42 ? 29.484 2.66 -14.961 1 89.38 42 ASP A C 1
ATOM 328 O O . ASP A 1 42 ? 29.281 2.494 -13.758 1 89.38 42 ASP A O 1
ATOM 332 N N . PRO A 1 43 ? 30.594 3.117 -15.352 1 86.19 43 PRO A N 1
ATOM 333 C CA . PRO A 1 43 ? 31.734 3.254 -14.43 1 86.19 43 PRO A CA 1
ATOM 334 C C . PRO A 1 43 ? 31.531 4.371 -13.406 1 86.19 43 PRO A C 1
ATOM 336 O O . PRO A 1 43 ? 31.984 4.254 -12.266 1 86.19 43 PRO A O 1
ATOM 339 N N . ASP A 1 44 ? 30.891 5.375 -13.789 1 82.94 44 ASP A N 1
ATOM 340 C CA . ASP A 1 44 ? 30.703 6.52 -12.906 1 82.94 44 ASP A CA 1
ATOM 341 C C . ASP A 1 44 ? 29.844 6.156 -11.711 1 82.94 44 ASP A C 1
ATOM 343 O O . ASP A 1 44 ? 30.156 6.523 -10.57 1 82.94 44 ASP A O 1
ATOM 347 N N . ASN A 1 45 ? 28.859 5.398 -11.969 1 78 45 ASN A N 1
ATOM 348 C CA . ASN A 1 45 ? 27.953 5.023 -10.898 1 78 45 ASN A CA 1
ATOM 349 C C . ASN A 1 45 ? 28.234 3.619 -10.383 1 78 45 ASN A C 1
ATOM 351 O O . ASN A 1 45 ? 27.547 3.127 -9.484 1 78 45 ASN A O 1
ATOM 355 N N . LYS A 1 46 ? 29.219 2.994 -10.914 1 79.75 46 LYS A N 1
ATOM 356 C CA . LYS A 1 46 ? 29.609 1.642 -10.516 1 79.75 46 LYS A CA 1
ATOM 357 C C . LYS A 1 46 ? 28.406 0.69 -10.586 1 79.75 46 LYS A C 1
ATOM 359 O O . LYS A 1 46 ? 28.156 -0.057 -9.641 1 79.75 46 LYS A O 1
ATOM 364 N N . LYS A 1 47 ? 27.672 0.878 -11.586 1 82.75 47 LYS A N 1
ATOM 365 C CA . LYS A 1 47 ? 26.469 0.072 -11.758 1 82.75 47 LYS A CA 1
ATOM 366 C C . LYS A 1 47 ? 26.547 -0.754 -13.039 1 82.75 47 LYS A C 1
ATOM 368 O O . LYS A 1 47 ? 27.078 -0.3 -14.047 1 82.75 47 LYS A O 1
ATOM 373 N N . GLU A 1 48 ? 26.031 -1.904 -12.945 1 87.56 48 GLU A N 1
ATOM 374 C CA . GLU A 1 48 ? 25.922 -2.785 -14.102 1 87.56 48 GLU A CA 1
ATOM 375 C C . GLU A 1 48 ? 24.469 -3.195 -14.344 1 87.56 48 GLU A C 1
ATOM 377 O O . GLU A 1 48 ? 23.719 -3.43 -13.398 1 87.56 48 GLU A O 1
ATOM 382 N N . THR A 1 49 ? 24.047 -3.16 -15.555 1 89.31 49 THR A N 1
ATOM 383 C CA . THR A 1 49 ? 22.75 -3.67 -15.961 1 89.31 49 THR A CA 1
ATOM 384 C C . THR A 1 49 ? 22.891 -4.922 -16.812 1 89.31 49 THR A C 1
ATOM 386 O O . THR A 1 49 ? 23.531 -4.879 -17.875 1 89.31 49 THR A O 1
ATOM 389 N N . TRP A 1 50 ? 22.375 -5.984 -16.359 1 91.38 50 TRP A N 1
ATOM 390 C CA . TRP A 1 50 ? 22.469 -7.27 -17.047 1 91.38 50 TRP A CA 1
ATOM 391 C C . TRP A 1 50 ? 21.125 -7.629 -17.703 1 91.38 50 TRP A C 1
ATOM 393 O O . TRP A 1 50 ? 20.094 -7.625 -17.047 1 91.38 50 TRP A O 1
ATOM 403 N N . ILE A 1 51 ? 21.188 -7.914 -18.969 1 94.19 51 ILE A N 1
ATOM 404 C CA . ILE A 1 51 ? 20 -8.359 -19.688 1 94.19 51 ILE A CA 1
ATOM 405 C C . ILE A 1 51 ? 20.25 -9.75 -20.266 1 94.19 51 ILE A C 1
ATOM 407 O O . ILE A 1 51 ? 21.047 -9.922 -21.188 1 94.19 51 ILE A O 1
ATOM 411 N N . LEU A 1 52 ? 19.578 -10.688 -19.734 1 93.69 52 LEU A N 1
ATOM 412 C CA . LEU A 1 52 ? 19.609 -12.031 -20.297 1 93.69 52 LEU A CA 1
ATOM 413 C C . LEU A 1 52 ? 18.875 -12.078 -21.625 1 93.69 52 LEU A C 1
ATOM 415 O O . LEU A 1 52 ? 17.719 -11.656 -21.734 1 93.69 52 LEU A O 1
ATOM 419 N N . HIS A 1 53 ? 19.484 -12.578 -22.641 1 92.94 53 HIS A N 1
ATOM 420 C CA . HIS A 1 53 ? 18.938 -12.523 -24 1 92.94 53 HIS A CA 1
ATOM 421 C C . HIS A 1 53 ? 17.562 -13.172 -24.047 1 92.94 53 HIS A C 1
ATOM 423 O O . HIS A 1 53 ? 16.641 -12.625 -24.656 1 92.94 53 HIS A O 1
ATOM 429 N N . PRO A 1 54 ? 17.359 -14.289 -23.344 1 91.69 54 PRO A N 1
ATOM 430 C CA . PRO A 1 54 ? 16.031 -14.906 -23.406 1 91.69 54 PRO A CA 1
ATOM 431 C C . PRO A 1 54 ? 14.945 -14.039 -22.781 1 91.69 54 PRO A C 1
ATOM 433 O O . PRO A 1 54 ? 13.758 -14.273 -23 1 91.69 54 PRO A O 1
ATOM 436 N N . HIS A 1 55 ? 15.281 -13.07 -22.047 1 94.19 55 HIS A N 1
ATOM 437 C CA . HIS A 1 55 ? 14.297 -12.18 -21.422 1 94.19 55 HIS A CA 1
ATOM 438 C C . HIS A 1 55 ? 13.852 -11.086 -22.391 1 94.19 55 HIS A C 1
ATOM 440 O O . HIS A 1 55 ? 12.867 -10.391 -22.141 1 94.19 55 HIS A O 1
ATOM 446 N N . VAL A 1 56 ? 14.562 -10.938 -23.484 1 94.19 56 VAL A N 1
ATOM 447 C CA . VAL A 1 56 ? 14.227 -9.883 -24.438 1 94.19 56 VAL A CA 1
ATOM 448 C C . VAL A 1 56 ? 12.922 -10.227 -25.141 1 94.19 56 VAL A C 1
ATOM 450 O O . VAL A 1 56 ? 12.812 -11.281 -25.781 1 94.19 56 VAL A O 1
ATOM 453 N N . SER A 1 57 ? 11.984 -9.43 -24.984 1 92.25 57 SER A N 1
ATOM 454 C CA . SER A 1 57 ? 10.688 -9.602 -25.641 1 92.25 57 SER A CA 1
ATOM 455 C C . SER A 1 57 ? 10.68 -8.945 -27.031 1 92.25 57 SER A C 1
ATOM 457 O O . SER A 1 57 ? 10.133 -9.508 -27.984 1 92.25 57 SER A O 1
ATOM 459 N N . SER A 1 58 ? 11.266 -7.742 -27.094 1 92.06 58 SER A N 1
ATOM 460 C CA . SER A 1 58 ? 11.336 -7.039 -28.359 1 92.06 58 SER A CA 1
ATOM 461 C C . SER A 1 58 ? 12.523 -6.086 -28.406 1 92.06 58 SER A C 1
ATOM 463 O O . SER A 1 58 ? 13 -5.637 -27.359 1 92.06 58 SER A O 1
ATOM 465 N N . ILE A 1 59 ? 13.016 -5.902 -29.562 1 94.38 59 ILE A N 1
ATOM 466 C CA . ILE A 1 59 ? 14.07 -4.93 -29.828 1 94.38 59 ILE A CA 1
ATOM 467 C C . ILE A 1 59 ? 13.719 -4.105 -31.062 1 94.38 59 ILE A C 1
ATOM 469 O O . ILE A 1 59 ? 13.203 -4.645 -32.062 1 94.38 59 ILE A O 1
ATOM 473 N N . GLU A 1 60 ? 13.883 -2.795 -30.922 1 94.81 60 GLU A N 1
ATOM 474 C CA . GLU A 1 60 ? 13.539 -1.894 -32.031 1 94.81 60 GLU A CA 1
ATOM 475 C C . GLU A 1 60 ? 14.609 -0.83 -32.219 1 94.81 60 GLU A C 1
ATOM 477 O O . GLU A 1 60 ? 15.094 -0.234 -31.25 1 94.81 60 GLU A O 1
ATOM 482 N N . LYS A 1 61 ? 15.008 -0.749 -33.438 1 95 61 LYS A N 1
ATOM 483 C CA . LYS A 1 61 ? 15.891 0.367 -33.781 1 95 61 LYS A CA 1
ATOM 484 C C . LYS A 1 61 ? 15.086 1.648 -34 1 95 61 LYS A C 1
ATOM 486 O O . LYS A 1 61 ? 14.141 1.67 -34.781 1 95 61 LYS A O 1
ATOM 491 N N . LEU A 1 62 ? 15.445 2.666 -33.344 1 93.88 62 LEU A N 1
ATOM 492 C CA . LEU A 1 62 ? 14.734 3.936 -33.406 1 93.88 62 LEU A CA 1
ATOM 493 C C . LEU A 1 62 ? 15.422 4.891 -34.375 1 93.88 62 LEU A C 1
ATOM 495 O O . LEU A 1 62 ? 16.531 4.617 -34.844 1 93.88 62 LEU A O 1
ATOM 499 N N . PRO A 1 63 ? 14.766 6.012 -34.781 1 93.56 63 PRO A N 1
ATOM 500 C CA . PRO A 1 63 ? 15.391 6.973 -35.688 1 93.56 63 PRO A CA 1
ATOM 501 C C . PRO A 1 63 ? 16.672 7.578 -35.125 1 93.56 63 PRO A C 1
ATOM 503 O O .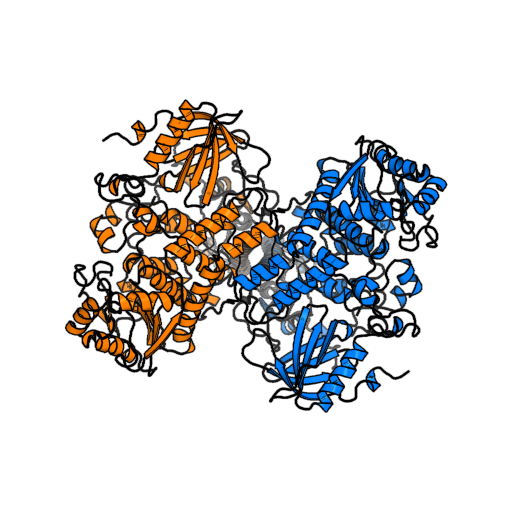 PRO A 1 63 ? 16.766 7.809 -33.906 1 93.56 63 PRO A O 1
ATOM 506 N N . LEU A 1 64 ? 17.484 7.914 -36.031 1 93.69 64 LEU A N 1
ATOM 507 C CA . LEU A 1 64 ? 18.797 8.477 -35.688 1 93.69 64 LEU A CA 1
ATOM 508 C C . LEU A 1 64 ? 18.625 9.797 -34.938 1 93.69 64 LEU A C 1
ATOM 510 O O . LEU A 1 64 ? 17.75 10.594 -35.281 1 93.69 64 LEU A O 1
ATOM 514 N N . THR A 1 65 ? 19.469 9.984 -33.938 1 92.69 65 THR A N 1
ATOM 515 C CA . THR A 1 65 ? 19.5 11.242 -33.188 1 92.69 65 THR A CA 1
ATOM 516 C C . THR A 1 65 ? 20.875 11.906 -33.344 1 92.69 65 THR A C 1
ATOM 518 O O . THR A 1 65 ? 21.797 11.328 -33.906 1 92.69 65 THR A O 1
ATOM 521 N N . THR A 1 66 ? 21 13.117 -32.719 1 91.62 66 THR A N 1
ATOM 522 C CA . THR A 1 66 ? 22.266 13.844 -32.781 1 91.62 66 THR A CA 1
ATOM 523 C C . THR A 1 66 ? 23.344 13.133 -31.953 1 91.62 66 THR A C 1
ATOM 525 O O . THR A 1 66 ? 24.531 13.281 -32.219 1 91.62 66 THR A O 1
ATOM 528 N N . TYR A 1 67 ? 22.922 12.273 -31.062 1 89.88 67 TYR A N 1
ATOM 529 C CA . TYR A 1 67 ? 23.859 11.625 -30.156 1 89.88 67 TYR A CA 1
ATOM 530 C C . TYR A 1 67 ? 24.219 10.227 -30.641 1 89.88 67 TYR A C 1
ATOM 532 O O . TYR A 1 67 ? 25.125 9.586 -30.094 1 89.88 67 TYR A O 1
ATOM 540 N N . GLY A 1 68 ? 23.5 9.773 -31.672 1 94.5 68 GLY A N 1
ATOM 541 C CA . GLY A 1 68 ? 23.766 8.438 -32.188 1 94.5 68 GLY A CA 1
ATOM 542 C C . GLY A 1 68 ? 22.516 7.703 -32.594 1 94.5 68 GLY A C 1
ATOM 543 O O . GLY A 1 68 ? 21.516 8.328 -32.969 1 94.5 68 GLY A O 1
ATOM 544 N N . SER A 1 69 ? 22.719 6.402 -32.625 1 96.06 69 SER A N 1
ATOM 545 C CA . SER A 1 69 ? 21.625 5.527 -33.062 1 96.06 69 SER A CA 1
ATOM 546 C C . SER A 1 69 ? 20.984 4.816 -31.859 1 96.06 69 SER A C 1
ATOM 548 O O . SER A 1 69 ? 21.594 3.934 -31.266 1 96.06 69 SER A O 1
ATOM 550 N N . PRO A 1 70 ? 19.719 5.145 -31.562 1 95.25 70 PRO A N 1
ATOM 551 C CA . PRO A 1 70 ? 19.078 4.547 -30.391 1 95.25 70 PRO A CA 1
ATOM 552 C C . PRO A 1 70 ? 18.469 3.178 -30.688 1 95.25 70 PRO A C 1
ATOM 554 O O . PRO A 1 70 ? 17.938 2.957 -31.781 1 95.25 70 PRO A O 1
ATOM 557 N N . VAL A 1 71 ? 18.562 2.289 -29.797 1 95.94 71 VAL A N 1
ATOM 558 C CA . VAL A 1 71 ? 17.906 0.988 -29.812 1 95.94 71 VAL A CA 1
ATOM 559 C C . VAL A 1 71 ? 17.094 0.798 -28.531 1 95.94 71 VAL A C 1
ATOM 561 O O . VAL A 1 71 ? 17.562 1.15 -27.438 1 95.94 71 VAL A O 1
ATOM 564 N N . HIS A 1 72 ? 15.852 0.384 -28.672 1 94.44 72 HIS A N 1
ATOM 565 C CA . HIS A 1 72 ? 14.945 0.171 -27.547 1 94.44 72 HIS A CA 1
ATOM 566 C C . HIS A 1 72 ? 14.727 -1.316 -27.297 1 94.44 72 HIS A C 1
ATOM 568 O O . HIS A 1 72 ? 14.289 -2.043 -28.188 1 94.44 72 HIS A O 1
ATOM 574 N N . ILE A 1 73 ? 15.008 -1.764 -26.094 1 94.75 73 ILE A N 1
ATOM 575 C CA . ILE A 1 73 ? 14.867 -3.168 -25.719 1 94.75 73 ILE A CA 1
ATOM 576 C C . ILE A 1 73 ? 13.797 -3.311 -24.641 1 94.75 73 ILE A C 1
ATOM 578 O O . ILE A 1 73 ? 13.852 -2.623 -23.609 1 94.75 73 ILE A O 1
ATOM 582 N N . ARG A 1 74 ? 12.844 -4.129 -24.875 1 94 74 ARG A N 1
ATOM 583 C CA . ARG A 1 74 ? 11.836 -4.5 -23.875 1 94 74 ARG A CA 1
ATOM 584 C C . ARG A 1 74 ? 12 -5.957 -23.453 1 94 74 ARG A C 1
ATOM 586 O O . ARG A 1 74 ? 12.188 -6.836 -24.297 1 94 74 ARG A O 1
ATOM 593 N N . CYS A 1 75 ? 11.961 -6.141 -22.156 1 94.94 75 CYS A N 1
ATOM 594 C CA . CYS A 1 75 ? 12.164 -7.492 -21.641 1 94.94 75 CYS A CA 1
ATOM 595 C C . CYS A 1 75 ? 10.867 -8.055 -21.062 1 94.94 75 CYS A C 1
ATOM 597 O O . CYS A 1 75 ? 9.945 -7.305 -20.734 1 94.94 75 CYS A O 1
ATOM 599 N N . LYS A 1 76 ? 10.852 -9.367 -20.953 1 95.38 76 LYS A N 1
ATOM 600 C CA . LYS A 1 76 ? 9.711 -10.086 -20.391 1 95.38 76 LYS A CA 1
ATOM 601 C C . LYS A 1 76 ? 9.609 -9.844 -18.891 1 95.38 76 LYS A C 1
ATOM 603 O O . LYS A 1 76 ? 8.562 -10.078 -18.281 1 95.38 76 LYS A O 1
ATOM 608 N N . SER A 1 77 ? 10.68 -9.352 -18.281 1 94.38 77 SER A N 1
ATOM 609 C CA . SER A 1 77 ? 10.695 -8.969 -16.859 1 94.38 77 SER A CA 1
ATOM 610 C C . SER A 1 77 ? 10.234 -7.523 -16.672 1 94.38 77 SER A C 1
ATOM 612 O O . SER A 1 77 ? 10.297 -6.984 -15.57 1 94.38 77 SER A O 1
ATOM 614 N N . PHE A 1 78 ? 9.875 -6.852 -17.766 1 94.81 78 PHE A N 1
ATOM 615 C CA . PHE A 1 78 ? 9.312 -5.504 -17.812 1 94.81 78 PHE A CA 1
ATOM 616 C C . PHE A 1 78 ? 10.414 -4.457 -17.703 1 94.81 78 PHE A C 1
ATOM 618 O O . PHE A 1 78 ? 10.133 -3.273 -17.5 1 94.81 78 PHE A O 1
ATOM 625 N N . LEU A 1 79 ? 11.641 -4.902 -17.766 1 93.06 79 LEU A N 1
ATOM 626 C CA . LEU A 1 79 ? 12.734 -3.955 -17.984 1 93.06 79 LEU A CA 1
ATOM 627 C C . LEU A 1 79 ? 12.633 -3.316 -19.375 1 93.06 79 LEU A C 1
ATOM 629 O O . LEU A 1 79 ? 12.477 -4.02 -20.375 1 93.06 79 LEU A O 1
ATOM 633 N N . SER A 1 80 ? 12.57 -2.074 -19.453 1 92.12 80 SER A N 1
ATOM 634 C CA . SER A 1 80 ? 12.547 -1.311 -20.703 1 92.12 80 SER A CA 1
ATOM 635 C C . SER A 1 80 ? 13.688 -0.3 -20.75 1 92.12 80 SER A C 1
ATOM 637 O O . SER A 1 80 ? 13.727 0.645 -19.953 1 92.12 80 SER A O 1
ATOM 639 N N . VAL A 1 81 ? 14.609 -0.485 -21.703 1 91.81 81 VAL A N 1
ATOM 640 C CA . VAL A 1 81 ? 15.789 0.372 -21.719 1 91.81 81 VAL A CA 1
ATOM 641 C C . VAL A 1 81 ? 16.047 0.852 -23.141 1 91.81 81 VAL A C 1
ATOM 643 O O . VAL A 1 81 ? 15.734 0.151 -24.109 1 91.81 81 VAL A O 1
ATOM 646 N N . ARG A 1 82 ? 16.594 1.992 -23.203 1 92.5 82 ARG A N 1
ATOM 647 C CA . ARG A 1 82 ? 17.047 2.566 -24.469 1 92.5 82 ARG A CA 1
ATOM 648 C C . ARG A 1 82 ? 18.547 2.859 -24.438 1 92.5 82 ARG A C 1
ATOM 650 O O . ARG A 1 82 ? 19.031 3.518 -23.516 1 92.5 82 ARG A O 1
ATOM 657 N N . PHE A 1 83 ? 19.234 2.336 -25.453 1 95.31 83 PHE A N 1
ATOM 658 C CA . PHE A 1 83 ? 20.656 2.623 -25.609 1 95.31 83 PHE A CA 1
ATOM 659 C C . PHE A 1 83 ? 20.891 3.492 -26.844 1 95.31 83 PHE A C 1
ATOM 661 O O . PHE A 1 83 ? 20.297 3.254 -27.906 1 95.31 83 PHE A O 1
ATOM 668 N N . VAL A 1 84 ? 21.641 4.492 -26.625 1 96.12 84 VAL A N 1
ATOM 669 C CA . VAL A 1 84 ? 22.094 5.289 -27.766 1 96.12 84 VAL A CA 1
ATOM 670 C C . VAL A 1 84 ? 23.531 4.926 -28.125 1 96.12 84 VAL A C 1
ATOM 672 O O . VAL A 1 84 ? 24.453 5.266 -27.391 1 96.12 84 VAL A O 1
ATOM 675 N N . ILE A 1 85 ? 23.641 4.277 -29.234 1 97 85 ILE A N 1
ATOM 676 C CA . ILE A 1 85 ? 24.938 3.809 -29.703 1 97 85 ILE A CA 1
ATOM 677 C C . ILE A 1 85 ? 25.531 4.832 -30.672 1 97 85 ILE A C 1
ATOM 679 O O . ILE A 1 85 ? 24.875 5.25 -31.625 1 97 85 ILE A O 1
ATOM 683 N N . PRO A 1 86 ? 26.766 5.207 -30.484 1 95.88 86 PRO A N 1
ATOM 684 C CA . PRO A 1 86 ? 27.344 6.316 -31.25 1 95.88 86 PRO A CA 1
ATOM 685 C C . PRO A 1 86 ? 27.391 6.055 -32.75 1 95.88 86 PRO A C 1
ATOM 687 O O . PRO A 1 86 ? 27.047 6.938 -33.531 1 95.88 86 PRO A O 1
ATOM 690 N N . ARG A 1 87 ? 27.766 4.902 -33.125 1 95.38 87 ARG A N 1
ATOM 691 C CA . ARG A 1 87 ? 27.906 4.582 -34.562 1 95.38 87 ARG A CA 1
ATOM 692 C C . ARG A 1 87 ? 26.75 3.705 -35.031 1 95.38 87 ARG A C 1
ATOM 694 O O . ARG A 1 87 ? 26.406 2.723 -34.375 1 95.38 87 ARG A O 1
ATOM 701 N N . GLU A 1 88 ? 26.266 3.934 -36.156 1 95.12 88 GLU A N 1
ATOM 702 C CA . GLU A 1 88 ? 25.141 3.201 -36.719 1 95.12 88 GLU A CA 1
ATOM 703 C C . GLU A 1 88 ? 25.516 1.754 -37 1 95.12 88 GLU A C 1
ATOM 705 O O . GLU A 1 88 ? 24.688 0.848 -36.844 1 95.12 88 GLU A O 1
ATOM 710 N N . ARG A 1 89 ? 26.672 1.601 -37.531 1 95 89 ARG A N 1
ATOM 711 C CA . ARG A 1 89 ? 27.125 0.246 -37.844 1 95 89 ARG A CA 1
ATOM 712 C C . ARG A 1 89 ? 27.109 -0.638 -36.594 1 95 89 ARG A C 1
ATOM 714 O O . ARG A 1 89 ? 26.656 -1.783 -36.656 1 95 89 ARG A O 1
ATOM 721 N N . ASP A 1 90 ? 27.609 -0.086 -35.562 1 95.81 90 ASP A N 1
ATOM 722 C CA . ASP A 1 90 ? 27.641 -0.827 -34.312 1 95.81 90 ASP A CA 1
ATOM 723 C C . ASP A 1 90 ? 26.219 -1.113 -33.812 1 95.81 90 ASP A C 1
ATOM 725 O O . ASP A 1 90 ? 25.953 -2.182 -33.25 1 95.81 90 ASP A O 1
ATOM 729 N N . CYS A 1 91 ? 25.375 -0.13 -33.938 1 96.44 91 CYS A N 1
ATOM 730 C CA . CYS A 1 91 ? 23.984 -0.286 -33.531 1 96.44 91 CYS A CA 1
ATOM 731 C C . CYS A 1 91 ? 23.328 -1.439 -34.281 1 96.44 91 CYS A C 1
ATOM 733 O O . CYS A 1 91 ? 22.625 -2.256 -33.656 1 96.44 91 CYS A O 1
ATOM 735 N N . VAL A 1 92 ? 23.531 -1.487 -35.531 1 95.44 92 VAL A N 1
ATOM 736 C CA . VAL A 1 92 ? 22.953 -2.539 -36.375 1 95.44 92 VAL A CA 1
ATOM 737 C C . VAL A 1 92 ? 23.516 -3.896 -35.969 1 95.44 92 VAL A C 1
ATOM 739 O O . VAL A 1 92 ? 22.781 -4.887 -35.906 1 95.44 92 VAL A O 1
ATOM 742 N N . ASP A 1 93 ? 24.766 -3.914 -35.656 1 95.5 93 ASP A N 1
ATOM 743 C CA . ASP A 1 93 ? 25.391 -5.152 -35.188 1 95.5 93 ASP A CA 1
ATOM 744 C C . ASP A 1 93 ? 24.766 -5.633 -33.875 1 95.5 93 ASP A C 1
ATOM 746 O O . ASP A 1 93 ? 24.453 -6.82 -33.75 1 95.5 93 ASP A O 1
ATOM 750 N N . VAL A 1 94 ? 24.625 -4.73 -33 1 95.44 94 VAL A N 1
ATOM 751 C CA . VAL A 1 94 ? 24.031 -5.059 -31.703 1 95.44 94 VAL A CA 1
ATOM 752 C C . VAL A 1 94 ? 22.594 -5.52 -31.891 1 95.44 94 VAL A C 1
ATOM 754 O O . VAL A 1 94 ? 22.172 -6.523 -31.312 1 95.44 94 VAL A O 1
ATOM 757 N N . PHE A 1 95 ? 21.875 -4.77 -32.656 1 95.56 95 PHE A N 1
ATOM 758 C CA . PHE A 1 95 ? 20.469 -5.082 -32.969 1 95.56 95 PHE A CA 1
ATOM 759 C C . PHE A 1 95 ? 20.344 -6.496 -33.5 1 95.56 95 PHE A C 1
ATOM 761 O O . PHE A 1 95 ? 19.547 -7.289 -33 1 95.56 95 PHE A O 1
ATOM 768 N N . ASN A 1 96 ? 21.125 -6.848 -34.469 1 94 96 ASN A N 1
ATOM 769 C CA . ASN A 1 96 ? 21.047 -8.156 -35.125 1 94 96 ASN A CA 1
ATOM 770 C C . ASN A 1 96 ? 21.453 -9.273 -34.188 1 94 96 ASN A C 1
ATOM 772 O O . ASN A 1 96 ? 20.859 -10.344 -34.156 1 94 96 ASN A O 1
ATOM 776 N N . ALA A 1 97 ? 22.469 -8.977 -33.438 1 93.88 97 ALA A N 1
ATOM 777 C CA . ALA A 1 97 ? 22.953 -9.977 -32.5 1 93.88 97 ALA A CA 1
ATOM 778 C C . ALA A 1 97 ? 21.906 -10.289 -31.422 1 93.88 97 ALA A C 1
ATOM 780 O O . ALA A 1 97 ? 21.609 -11.453 -31.141 1 93.88 97 ALA A O 1
ATOM 781 N N . VAL A 1 98 ? 21.344 -9.258 -30.828 1 94 98 VAL A N 1
ATOM 782 C CA . VAL A 1 98 ? 20.359 -9.43 -29.766 1 94 98 VAL A CA 1
ATOM 783 C C . VAL A 1 98 ? 19.109 -10.109 -30.328 1 94 98 VAL A C 1
ATOM 785 O O . VAL A 1 98 ? 18.531 -10.977 -29.672 1 94 98 VAL A O 1
ATOM 788 N N . LEU A 1 99 ? 18.719 -9.688 -31.469 1 91.25 99 LEU A N 1
ATOM 789 C CA . LEU A 1 99 ? 17.562 -10.273 -32.125 1 91.25 99 LEU A CA 1
ATOM 790 C C . LEU A 1 99 ? 17.734 -11.781 -32.312 1 91.25 99 LEU A C 1
ATOM 792 O O . LEU A 1 99 ? 16.828 -12.555 -32.062 1 91.25 99 LEU A O 1
ATOM 796 N N . ARG A 1 100 ? 18.875 -12.188 -32.719 1 88.38 100 ARG A N 1
ATOM 797 C CA . ARG A 1 100 ? 19.156 -13.594 -33 1 88.38 100 ARG A CA 1
ATOM 798 C C . ARG A 1 100 ? 19.312 -14.391 -31.703 1 88.38 100 ARG A C 1
ATOM 800 O O . ARG A 1 100 ? 18.859 -15.531 -31.625 1 88.38 100 ARG A O 1
ATOM 807 N N . LEU A 1 101 ? 19.984 -13.805 -30.812 1 89.56 101 LEU A N 1
ATOM 808 C CA . LEU A 1 101 ? 20.297 -14.508 -29.562 1 89.56 101 LEU A CA 1
ATOM 809 C C . LEU A 1 101 ? 19.062 -14.609 -28.672 1 89.56 101 LEU A C 1
ATOM 811 O O . LEU A 1 101 ? 19 -15.453 -27.781 1 89.56 101 LEU A O 1
ATOM 815 N N . SER A 1 102 ? 18.062 -13.797 -28.906 1 90.12 102 SER A N 1
ATOM 816 C CA . SER A 1 102 ? 16.859 -13.781 -28.078 1 90.12 102 SER A CA 1
ATOM 817 C C . SER A 1 102 ? 15.805 -14.742 -28.609 1 90.12 102 SER A C 1
ATOM 819 O O . SER A 1 102 ? 14.812 -15.023 -27.938 1 90.12 102 SER A O 1
ATOM 821 N N . GLN A 1 103 ? 16.031 -15.305 -29.75 1 85.38 103 GLN A N 1
ATOM 822 C CA . GLN A 1 103 ? 15.062 -16.188 -30.375 1 85.38 103 GLN A CA 1
ATOM 823 C C . GLN A 1 103 ? 15.703 -17.516 -30.797 1 85.38 103 GLN A C 1
ATOM 825 O O . GLN A 1 103 ? 16.047 -17.703 -31.969 1 85.38 103 GLN A O 1
ATOM 830 N N . PRO A 1 104 ? 15.664 -18.375 -29.891 1 82.69 104 PRO A N 1
ATOM 831 C CA . PRO A 1 104 ? 16.25 -19.656 -30.266 1 82.69 104 PRO A CA 1
ATOM 832 C C . PRO A 1 104 ? 15.461 -20.344 -31.391 1 82.69 104 PRO A C 1
ATOM 834 O O . PRO A 1 104 ? 14.227 -20.312 -31.391 1 82.69 104 PRO A O 1
ATOM 837 N N . ALA A 1 105 ? 16.172 -20.938 -32.344 1 78.19 105 ALA A N 1
ATOM 838 C CA . ALA A 1 105 ? 15.562 -21.594 -33.5 1 78.19 105 ALA A CA 1
ATOM 839 C C . ALA A 1 105 ? 15.109 -23 -33.125 1 78.19 105 ALA A C 1
ATOM 841 O O . ALA A 1 105 ? 14.148 -23.516 -33.719 1 78.19 105 ALA A O 1
ATOM 842 N N . ASP A 1 106 ? 15.828 -23.547 -32.219 1 85.56 106 ASP A N 1
ATOM 843 C CA . ASP A 1 106 ? 15.547 -24.906 -31.75 1 85.56 106 ASP A CA 1
ATOM 844 C C . ASP A 1 106 ? 15.398 -24.953 -30.234 1 85.56 106 ASP A C 1
ATOM 846 O O . ASP A 1 106 ? 16.031 -24.172 -29.516 1 85.56 106 ASP A O 1
ATOM 850 N N . ILE A 1 107 ? 14.539 -25.844 -29.812 1 88.75 107 ILE A N 1
ATOM 851 C CA . ILE A 1 107 ? 14.273 -25.984 -28.391 1 88.75 107 ILE A CA 1
ATOM 852 C C . ILE A 1 107 ? 15.578 -26.297 -27.656 1 88.75 107 ILE A C 1
ATOM 854 O O . ILE A 1 107 ? 15.781 -25.844 -26.516 1 88.75 107 ILE A O 1
ATOM 858 N N . ARG A 1 108 ? 16.484 -27.047 -28.297 1 88 108 ARG A N 1
ATOM 859 C CA . ARG A 1 108 ? 17.75 -27.453 -27.688 1 88 108 ARG A CA 1
ATOM 860 C C . ARG A 1 108 ? 18.703 -26.266 -27.562 1 88 108 ARG A C 1
ATOM 862 O O . ARG A 1 108 ? 19.688 -26.344 -26.828 1 88 108 ARG A O 1
ATOM 869 N N . ASP A 1 109 ? 18.312 -25.172 -28.094 1 88.25 109 ASP A N 1
ATOM 870 C CA . ASP A 1 109 ? 19.141 -23.969 -28.016 1 88.25 109 ASP A CA 1
ATOM 871 C C . ASP A 1 109 ? 18.734 -23.109 -26.828 1 88.25 109 ASP A C 1
ATOM 873 O O . ASP A 1 109 ? 19.391 -22.094 -26.531 1 88.25 109 ASP A O 1
ATOM 877 N N . LEU A 1 110 ? 17.734 -23.562 -26.188 1 92.06 110 LEU A N 1
ATOM 878 C CA . LEU A 1 110 ? 17.344 -22.828 -24.984 1 92.06 110 LEU A CA 1
ATOM 879 C C . LEU A 1 110 ? 18.484 -22.812 -23.969 1 92.06 110 LEU A C 1
ATOM 881 O O . LEU A 1 110 ? 19.25 -23.781 -23.875 1 92.06 110 LEU A O 1
ATOM 885 N N . TYR A 1 111 ? 18.578 -21.719 -23.234 1 91.62 111 TYR A N 1
ATOM 886 C CA . TYR A 1 111 ? 19.688 -21.484 -22.328 1 91.62 111 TYR A CA 1
ATOM 887 C C . TYR A 1 111 ? 19.766 -22.578 -21.281 1 91.62 111 TYR A C 1
ATOM 889 O O . TYR A 1 111 ? 20.859 -22.953 -20.844 1 91.62 111 TYR A O 1
ATOM 897 N N . CYS A 1 112 ? 18.656 -23.188 -20.844 1 94.44 112 CYS A N 1
ATOM 898 C CA . CYS A 1 112 ? 18.641 -24.172 -19.766 1 94.44 112 CYS A CA 1
ATOM 899 C C . CYS A 1 112 ? 19.438 -25.406 -20.125 1 94.44 112 CYS A C 1
ATOM 901 O O . CYS A 1 112 ? 20 -26.078 -19.25 1 94.44 112 CYS A O 1
ATOM 903 N N . PHE A 1 113 ? 19.609 -25.719 -21.422 1 93.94 113 PHE A N 1
ATOM 904 C CA . PHE A 1 113 ? 20.328 -26.906 -21.859 1 93.94 113 PHE A CA 1
ATOM 905 C C . PHE A 1 113 ? 21.828 -26.672 -21.844 1 93.94 113 PHE A C 1
ATOM 907 O O . PHE A 1 113 ? 22.609 -27.609 -21.922 1 93.94 113 PHE A O 1
ATOM 914 N N . HIS A 1 114 ? 22.234 -25.391 -21.672 1 91.56 114 HIS A N 1
ATOM 915 C CA . HIS A 1 114 ? 23.656 -25.047 -21.734 1 91.56 114 HIS A CA 1
ATOM 916 C C . HIS A 1 114 ? 24.125 -24.406 -20.422 1 91.56 114 HIS A C 1
ATOM 918 O O . HIS A 1 114 ? 25.312 -24.125 -20.25 1 91.56 114 HIS A O 1
ATOM 924 N N . TYR A 1 115 ? 23.203 -24.188 -19.609 1 92.69 115 TYR A N 1
ATOM 925 C CA . TYR A 1 115 ? 23.5 -23.547 -18.328 1 92.69 115 TYR A CA 1
ATOM 926 C C . TYR A 1 115 ? 24.297 -24.484 -17.438 1 92.69 115 TYR A C 1
ATOM 928 O O . TYR A 1 115 ? 24 -25.672 -17.344 1 92.69 115 TYR A O 1
ATOM 936 N N . SER A 1 116 ? 25.359 -23.875 -16.797 1 90.19 116 SER A N 1
ATOM 937 C CA . SER A 1 116 ? 26.109 -24.547 -15.75 1 90.19 116 SER A CA 1
ATOM 938 C C . SER A 1 116 ? 26.25 -23.656 -14.523 1 90.19 116 SER A C 1
ATOM 940 O O . SER A 1 116 ? 26.641 -22.484 -14.633 1 90.19 116 SER A O 1
ATOM 942 N N . SER A 1 117 ? 25.922 -24.203 -13.43 1 87.38 117 SER A N 1
ATOM 943 C CA . SER A 1 117 ? 25.938 -23.422 -12.203 1 87.38 117 SER A CA 1
ATOM 944 C C . SER A 1 117 ? 27.375 -23.156 -11.742 1 87.38 117 SER A C 1
ATOM 946 O O . SER A 1 117 ? 28.203 -24.062 -11.703 1 87.38 117 SER A O 1
ATOM 948 N N . PRO A 1 118 ? 27.562 -21.906 -11.359 1 79.44 118 PRO A N 1
ATOM 949 C CA . PRO A 1 118 ? 28.891 -21.609 -10.812 1 79.44 118 PRO A CA 1
ATOM 950 C C . PRO A 1 118 ? 29.062 -22.094 -9.375 1 79.44 118 PRO A C 1
ATOM 952 O O . PRO A 1 118 ? 30.188 -22.234 -8.898 1 79.44 118 PRO A O 1
ATOM 955 N N . SER A 1 119 ? 27.922 -22.234 -8.766 1 75.12 119 SER A N 1
ATOM 956 C CA . SER A 1 119 ? 27.969 -22.672 -7.379 1 75.12 119 SER A CA 1
ATOM 957 C C . SER A 1 119 ? 28.172 -24.188 -7.285 1 75.12 119 SER A C 1
ATOM 959 O O . SER A 1 119 ? 27.5 -24.953 -7.969 1 75.12 119 SER A O 1
ATOM 961 N N . LYS A 1 120 ? 29.109 -24.547 -6.422 1 73.62 120 LYS A N 1
ATOM 962 C CA . LYS A 1 120 ? 29.375 -25.969 -6.18 1 73.62 120 LYS A CA 1
ATOM 963 C C . LYS A 1 120 ? 28.25 -26.609 -5.387 1 73.62 120 LYS A C 1
ATOM 965 O O . LYS A 1 120 ? 28.062 -27.828 -5.426 1 73.62 120 LYS A O 1
ATOM 970 N N . GLU A 1 121 ? 27.422 -25.828 -4.875 1 76.25 121 GLU A N 1
ATOM 971 C CA . GLU A 1 121 ? 26.359 -26.328 -4 1 76.25 121 GLU A CA 1
ATOM 972 C C . GLU A 1 121 ? 25.156 -26.812 -4.809 1 76.25 121 GLU A C 1
ATOM 974 O O . GLU A 1 121 ? 24.375 -27.641 -4.324 1 76.25 121 GLU A O 1
ATOM 979 N N . LEU A 1 122 ? 25.062 -26.406 -6.02 1 84.06 122 LEU A N 1
ATOM 980 C CA . LEU A 1 122 ? 23.922 -26.781 -6.832 1 84.06 122 LEU A CA 1
ATOM 981 C C . LEU A 1 122 ? 24.312 -27.828 -7.879 1 84.06 122 LEU A C 1
ATOM 983 O O . LEU A 1 122 ? 25.094 -27.531 -8.781 1 84.06 122 LEU A O 1
ATOM 987 N N . SER A 1 123 ? 23.797 -29 -7.68 1 87.88 123 SER A N 1
ATOM 988 C CA . SER A 1 123 ? 23.984 -30.047 -8.68 1 87.88 123 SER A CA 1
ATOM 989 C C . SER A 1 123 ? 22.781 -30.156 -9.602 1 87.88 123 SER A C 1
ATOM 991 O O . SER A 1 123 ? 21.672 -29.75 -9.242 1 87.88 123 SER A O 1
ATOM 993 N N . GLN A 1 124 ? 22.953 -30.641 -10.727 1 89.69 124 GLN A N 1
ATOM 994 C CA . GLN A 1 124 ? 21.938 -30.703 -11.781 1 89.69 124 GLN A CA 1
ATOM 995 C C . GLN A 1 124 ? 20.75 -31.547 -11.344 1 89.69 124 GLN A C 1
ATOM 997 O O . GLN A 1 124 ? 19.609 -31.25 -11.727 1 89.69 124 GLN A O 1
ATOM 1002 N N . GLY A 1 125 ? 20.953 -32.469 -10.562 1 89.62 125 GLY A N 1
ATOM 1003 C CA . GLY A 1 125 ? 19.891 -33.375 -10.188 1 89.62 125 GLY A CA 1
ATOM 1004 C C . GLY A 1 125 ? 19.047 -32.875 -9.023 1 89.62 125 GLY A C 1
ATOM 1005 O O . GLY A 1 125 ? 17.922 -33.312 -8.828 1 89.62 125 GLY A O 1
ATOM 1006 N N . VAL A 1 126 ? 19.547 -31.891 -8.383 1 91.81 126 VAL A N 1
ATOM 1007 C CA . VAL A 1 126 ? 18.875 -31.406 -7.176 1 91.81 126 VAL A CA 1
ATOM 1008 C C . VAL A 1 126 ? 17.625 -30.609 -7.559 1 91.81 126 VAL A C 1
ATOM 1010 O O . VAL A 1 126 ? 17.672 -29.781 -8.477 1 91.81 126 VAL A O 1
ATOM 1013 N N . GLY A 1 127 ? 16.484 -30.938 -6.855 1 95 127 GLY A N 1
ATOM 1014 C CA . GLY A 1 127 ? 15.273 -30.172 -7.043 1 95 127 GLY A CA 1
ATOM 1015 C C . GLY A 1 127 ? 14.227 -30.891 -7.875 1 95 127 GLY A C 1
ATOM 1016 O O . GLY A 1 127 ? 13.031 -30.656 -7.715 1 95 127 GLY A O 1
ATOM 1017 N N . TRP A 1 128 ? 14.688 -31.75 -8.844 1 95.69 128 TRP A N 1
ATOM 1018 C CA . TRP A 1 128 ? 13.758 -32.469 -9.711 1 95.69 128 TRP A CA 1
ATOM 1019 C C . TRP A 1 128 ? 12.961 -33.5 -8.922 1 95.69 128 TRP A C 1
ATOM 1021 O O . TRP A 1 128 ? 11.844 -33.844 -9.312 1 95.69 128 TRP A O 1
ATOM 1031 N N . ASN A 1 129 ? 13.453 -33.875 -7.793 1 93.06 129 ASN A N 1
ATOM 1032 C CA . ASN A 1 129 ? 12.789 -34.938 -7.008 1 93.06 129 ASN A CA 1
ATOM 1033 C C . ASN A 1 129 ? 12.086 -34.344 -5.789 1 93.06 129 ASN A C 1
ATOM 1035 O O . ASN A 1 129 ? 11.727 -35.062 -4.863 1 93.06 129 ASN A O 1
ATOM 1039 N N . PHE A 1 130 ? 11.969 -33.031 -5.766 1 94.94 130 PHE A N 1
ATOM 1040 C CA . PHE A 1 130 ? 11.375 -32.406 -4.602 1 94.94 130 PHE A CA 1
ATOM 1041 C C . PHE A 1 130 ? 9.867 -32.594 -4.582 1 94.94 130 PHE A C 1
ATOM 1043 O O . PHE A 1 130 ? 9.219 -32.406 -3.553 1 94.94 130 PHE A O 1
ATOM 1050 N N . PHE A 1 131 ? 9.273 -33.031 -5.742 1 95.06 131 PHE A N 1
ATOM 1051 C CA . PHE A 1 131 ? 7.824 -33.188 -5.824 1 95.06 131 PHE A CA 1
ATOM 1052 C C . PHE A 1 131 ? 7.461 -34.562 -6.395 1 95.06 131 PHE A C 1
ATOM 1054 O O . PHE A 1 131 ? 8.117 -35.062 -7.316 1 95.06 131 PHE A O 1
ATOM 1061 N N . ASP A 1 132 ? 6.512 -35.125 -5.758 1 95.75 132 ASP A N 1
ATOM 1062 C CA . ASP A 1 132 ? 5.887 -36.375 -6.211 1 95.75 132 ASP A CA 1
ATOM 1063 C C . ASP A 1 132 ? 4.367 -36.25 -6.164 1 95.75 132 ASP A C 1
ATOM 1065 O O . ASP A 1 132 ? 3.785 -36.031 -5.102 1 95.75 132 ASP A O 1
ATOM 1069 N N . LEU A 1 133 ? 3.787 -36.469 -7.301 1 96.56 133 LEU A N 1
ATOM 1070 C CA . LEU A 1 133 ? 2.348 -36.25 -7.43 1 96.56 133 LEU A CA 1
ATOM 1071 C C . LEU A 1 133 ? 1.585 -37.25 -6.543 1 96.56 133 LEU A C 1
ATOM 1073 O O . LEU A 1 133 ? 0.576 -36.875 -5.934 1 96.56 133 LEU A O 1
ATOM 1077 N N . GLN A 1 134 ? 2.002 -38.5 -6.496 1 96.12 134 GLN A N 1
ATOM 1078 C CA . GLN A 1 134 ? 1.348 -39.5 -5.66 1 96.12 134 GLN A CA 1
ATOM 1079 C C . GLN A 1 134 ? 1.438 -39.125 -4.184 1 96.12 134 GLN A C 1
ATOM 1081 O O . GLN A 1 134 ? 0.475 -39.281 -3.436 1 96.12 134 GLN A O 1
ATOM 1086 N N . ALA A 1 135 ? 2.574 -38.625 -3.838 1 96.75 135 ALA A N 1
ATOM 1087 C CA . ALA A 1 135 ? 2.754 -38.156 -2.459 1 96.75 135 ALA A CA 1
ATOM 1088 C C . ALA A 1 135 ? 1.814 -37 -2.133 1 96.75 135 ALA A C 1
ATOM 1090 O O . ALA A 1 135 ? 1.298 -36.906 -1.016 1 96.75 135 ALA A O 1
ATOM 1091 N N . GLU A 1 136 ? 1.67 -36.156 -3.074 1 97.38 136 GLU A N 1
ATOM 1092 C CA . GLU A 1 136 ? 0.763 -35.031 -2.887 1 97.38 136 GLU A CA 1
ATOM 1093 C C . GLU A 1 136 ? -0.676 -35.5 -2.703 1 97.38 136 GLU A C 1
ATOM 1095 O O . GLU A 1 136 ? -1.398 -34.969 -1.845 1 97.38 136 GLU A O 1
ATOM 1100 N N . PHE A 1 137 ? -1.115 -36.469 -3.447 1 97.56 137 PHE A N 1
ATOM 1101 C CA . PHE A 1 137 ? -2.453 -37.031 -3.303 1 97.56 137 PHE A CA 1
ATOM 1102 C C . PHE A 1 137 ? -2.598 -37.75 -1.961 1 97.56 137 PHE A C 1
ATOM 1104 O O . PHE A 1 137 ? -3.654 -37.688 -1.327 1 97.56 137 PHE A O 1
ATOM 1111 N N . GLN A 1 138 ? -1.526 -38.406 -1.558 1 97.25 138 GLN A N 1
ATOM 1112 C CA . GLN A 1 138 ? -1.545 -39.062 -0.251 1 97.25 138 GLN A CA 1
ATOM 1113 C C . GLN A 1 138 ? -1.739 -38.031 0.868 1 97.25 138 GLN A C 1
ATOM 1115 O O . GLN A 1 138 ? -2.455 -38.312 1.836 1 97.25 138 GLN A O 1
ATOM 1120 N N . ARG A 1 139 ? -1.084 -36.938 0.703 1 96.62 139 ARG A N 1
ATOM 1121 C CA . ARG A 1 139 ? -1.242 -35.844 1.685 1 96.62 139 ARG A CA 1
ATOM 1122 C C . ARG A 1 139 ? -2.697 -35.406 1.775 1 96.62 139 ARG A C 1
ATOM 1124 O O . ARG A 1 139 ? -3.174 -35.062 2.854 1 96.62 139 ARG A O 1
ATOM 1131 N N . LEU A 1 140 ? -3.412 -35.531 0.652 1 97.19 140 LEU A N 1
ATOM 1132 C CA . LEU A 1 140 ? -4.809 -35.094 0.592 1 97.19 140 LEU A CA 1
ATOM 1133 C C . LEU A 1 140 ? -5.727 -36.219 1.078 1 97.19 140 LEU A C 1
ATOM 1135 O O . LEU A 1 140 ? -6.953 -36.062 1.067 1 97.19 140 LEU A O 1
ATOM 1139 N N . GLY A 1 141 ? -5.152 -37.344 1.396 1 96.69 141 GLY A N 1
ATOM 1140 C CA . GLY A 1 141 ? -5.926 -38.438 1.941 1 96.69 141 GLY A CA 1
ATOM 1141 C C . GLY A 1 141 ? -6.438 -39.406 0.877 1 96.69 141 GLY A C 1
ATOM 1142 O O . GLY A 1 141 ? -7.434 -40.094 1.086 1 96.69 141 GLY A O 1
ATOM 1143 N N . VAL A 1 142 ? -5.875 -39.375 -0.28 1 97.12 142 VAL A N 1
ATOM 1144 C CA . VAL A 1 142 ? -6.273 -40.25 -1.375 1 97.12 142 VAL A CA 1
ATOM 1145 C C . VAL A 1 142 ? -5.164 -41.281 -1.662 1 97.12 142 VAL A C 1
ATOM 1147 O O . VAL A 1 142 ? -3.979 -40.938 -1.548 1 97.12 142 VAL A O 1
ATOM 1150 N N . PRO A 1 143 ? -5.387 -42.5 -1.923 1 96.12 143 PRO A N 1
ATOM 1151 C CA . PRO A 1 143 ? -6.715 -43.062 -2.18 1 96.12 143 PRO A CA 1
ATOM 1152 C C . PRO A 1 143 ? -7.516 -43.281 -0.899 1 96.12 143 PRO A C 1
ATOM 1154 O O . PRO A 1 143 ? -6.938 -43.344 0.19 1 96.12 143 PRO A O 1
ATOM 1157 N N . ASN A 1 144 ? -8.812 -43.375 -1.061 1 97.12 144 ASN A N 1
ATOM 1158 C CA . ASN A 1 144 ? -9.773 -43.688 -0.021 1 97.12 144 ASN A CA 1
ATOM 1159 C C . ASN A 1 144 ? -10.984 -44.438 -0.594 1 97.12 144 ASN A C 1
ATOM 1161 O O . ASN A 1 144 ? -10.898 -45.031 -1.67 1 97.12 144 ASN A O 1
ATOM 1165 N N . ASP A 1 145 ? -12.031 -44.438 0.133 1 96 145 ASP A N 1
ATOM 1166 C CA . ASP A 1 145 ? -13.188 -45.219 -0.298 1 96 145 ASP A CA 1
ATOM 1167 C C . ASP A 1 145 ? -13.812 -44.625 -1.556 1 96 145 ASP A C 1
ATOM 1169 O O . ASP A 1 145 ? -14.383 -45.344 -2.377 1 96 145 ASP A O 1
ATOM 1173 N N . SER A 1 146 ? -13.648 -43.344 -1.712 1 97.88 146 SER A N 1
ATOM 1174 C CA . SER A 1 146 ? -14.383 -42.656 -2.771 1 97.88 146 SER A CA 1
ATOM 1175 C C . SER A 1 146 ? -13.469 -42.281 -3.936 1 97.88 146 SER A C 1
ATOM 1177 O O . SER A 1 146 ? -13.938 -42.062 -5.051 1 97.88 146 SER A O 1
ATOM 1179 N N . TRP A 1 147 ? -12.211 -42.219 -3.674 1 98.56 147 TRP A N 1
ATOM 1180 C CA . TRP A 1 147 ? -11.25 -41.781 -4.684 1 98.56 147 TRP A CA 1
ATOM 1181 C C . TRP A 1 147 ? -10.094 -42.75 -4.805 1 98.56 147 TRP A C 1
ATOM 1183 O O . TRP A 1 147 ? -9.609 -43.281 -3.801 1 98.56 147 TRP A O 1
ATOM 1193 N N . CYS A 1 148 ? -9.617 -42.969 -6.031 1 98.06 148 CYS A N 1
ATOM 1194 C CA . CYS A 1 148 ? -8.484 -43.875 -6.254 1 98.06 148 CYS A CA 1
ATOM 1195 C C . CYS A 1 148 ? -7.535 -43.281 -7.301 1 98.06 148 CYS A C 1
ATOM 1197 O O . CYS A 1 148 ? -7.918 -42.406 -8.078 1 98.06 148 CYS A O 1
ATOM 1199 N N . LEU A 1 149 ? -6.371 -43.75 -7.262 1 97.56 149 LEU A N 1
ATOM 1200 C CA . LEU A 1 149 ? -5.395 -43.406 -8.297 1 97.56 149 LEU A CA 1
ATOM 1201 C C . LEU A 1 149 ? -5.48 -44.406 -9.453 1 97.56 149 LEU A C 1
ATOM 1203 O O . LEU A 1 149 ? -5.703 -45.594 -9.234 1 97.56 149 LEU A O 1
ATOM 1207 N N . THR A 1 150 ? -5.387 -43.875 -10.664 1 96.56 150 THR A N 1
ATOM 1208 C CA . THR A 1 150 ? -5.41 -44.75 -11.836 1 96.56 150 THR A CA 1
ATOM 1209 C C . THR A 1 150 ? -4.195 -44.469 -12.727 1 96.56 150 THR A C 1
ATOM 1211 O O . THR A 1 150 ? -3.699 -43.344 -12.805 1 96.56 150 THR A O 1
ATOM 1214 N N . THR A 1 151 ? -3.75 -45.562 -13.359 1 93.44 151 THR A N 1
ATOM 1215 C CA . THR A 1 151 ? -2.619 -45.438 -14.273 1 93.44 151 THR A CA 1
ATOM 1216 C C . THR A 1 151 ? -3.076 -45.625 -15.719 1 93.44 151 THR A C 1
ATOM 1218 O O . THR A 1 151 ? -2.281 -45.969 -16.594 1 93.44 151 THR A O 1
ATOM 1221 N N . ILE A 1 152 ? -4.328 -45.344 -15.875 1 96.31 152 ILE A N 1
ATOM 1222 C CA . ILE A 1 152 ? -4.898 -45.5 -17.203 1 96.31 152 ILE A CA 1
ATOM 1223 C C . ILE A 1 152 ? -4.152 -44.594 -18.188 1 96.31 152 ILE A C 1
ATOM 1225 O O . ILE A 1 152 ? -4.125 -44.875 -19.391 1 96.31 152 ILE A O 1
ATOM 1229 N N . ASN A 1 153 ? -3.561 -43.562 -17.719 1 97.38 153 ASN A N 1
ATOM 1230 C CA . ASN A 1 153 ? -2.857 -42.594 -18.562 1 97.38 153 ASN A CA 1
ATOM 1231 C C . ASN A 1 153 ? -1.344 -42.75 -18.453 1 97.38 153 ASN A C 1
ATOM 1233 O O . ASN A 1 153 ? -0.597 -41.812 -18.719 1 97.38 153 ASN A O 1
ATOM 1237 N N . LYS A 1 154 ? -0.782 -43.844 -18.031 1 96.56 154 LYS A N 1
ATOM 1238 C CA . LYS A 1 154 ? 0.633 -44.062 -17.766 1 96.56 154 LYS A CA 1
ATOM 1239 C C . LYS A 1 154 ? 1.482 -43.781 -19 1 96.56 154 LYS A C 1
ATOM 1241 O O . LYS A 1 154 ? 2.633 -43.375 -18.875 1 96.56 154 LYS A O 1
ATOM 1246 N N . ASP A 1 155 ? 0.926 -44.094 -20.203 1 96.25 155 ASP A N 1
ATOM 1247 C CA . ASP A 1 155 ? 1.648 -43.875 -21.453 1 96.25 155 ASP A CA 1
ATOM 1248 C C . ASP A 1 155 ? 1.139 -42.656 -22.188 1 96.25 155 ASP A C 1
ATOM 1250 O O . ASP A 1 155 ? 1.437 -42.438 -23.359 1 96.25 155 ASP A O 1
ATOM 1254 N N . TYR A 1 156 ? 0.331 -41.906 -21.578 1 97.31 156 TYR A N 1
ATOM 1255 C CA . TYR A 1 156 ? -0.195 -40.625 -22.078 1 97.31 156 TYR A CA 1
ATOM 1256 C C . TYR A 1 156 ? -1.103 -40.875 -23.281 1 97.31 156 TYR A C 1
ATOM 1258 O O . TYR A 1 156 ? -1.105 -40.062 -24.219 1 97.31 156 TYR A O 1
ATOM 1266 N N . GLU A 1 157 ? -1.8 -41.906 -23.281 1 96.12 157 GLU A N 1
ATOM 1267 C CA . GLU A 1 157 ? -2.629 -42.25 -24.422 1 96.12 157 GLU A CA 1
ATOM 1268 C C . GLU A 1 157 ? -4.055 -41.75 -24.266 1 96.12 157 GLU A C 1
ATOM 1270 O O . GLU A 1 157 ? -4.699 -41.344 -25.234 1 96.12 157 GLU A O 1
ATOM 1275 N N . LEU A 1 158 ? -4.52 -41.75 -23.047 1 97.12 158 LEU A N 1
ATOM 1276 C CA . LEU A 1 158 ? -5.859 -41.25 -22.797 1 97.12 158 LEU A CA 1
ATOM 1277 C C . LEU A 1 158 ? -5.914 -39.75 -23.031 1 97.12 158 LEU A C 1
ATOM 1279 O O . LEU A 1 158 ? -6.809 -39.25 -23.719 1 97.12 158 LEU A O 1
ATOM 1283 N N . CYS A 1 159 ? -5.023 -39.062 -22.438 1 97.5 159 CYS A N 1
ATOM 1284 C CA . CYS A 1 159 ? -4.84 -37.594 -22.547 1 97.5 159 CYS A CA 1
ATOM 1285 C C . CYS A 1 159 ? -3.365 -37.25 -22.438 1 97.5 159 CYS A C 1
ATOM 1287 O O . CYS A 1 159 ? -2.775 -37.344 -21.359 1 97.5 159 CYS A O 1
ATOM 1289 N N . ASP A 1 160 ? -2.809 -36.719 -23.438 1 96.81 160 ASP A N 1
ATOM 1290 C CA . ASP A 1 160 ? -1.366 -36.5 -23.469 1 96.81 160 ASP A CA 1
ATOM 1291 C C . ASP A 1 160 ? -0.975 -35.281 -22.625 1 96.81 160 ASP A C 1
ATOM 1293 O O . ASP A 1 160 ? 0.186 -35.125 -22.25 1 96.81 160 ASP A O 1
ATOM 1297 N N . THR A 1 161 ? -1.912 -34.406 -22.359 1 97.94 161 THR A N 1
ATOM 1298 C CA . THR A 1 161 ? -1.577 -33.188 -21.609 1 97.94 161 THR A CA 1
ATOM 1299 C C . THR A 1 161 ? -1.801 -33.406 -20.109 1 97.94 161 THR A C 1
ATOM 1301 O O . THR A 1 161 ? -1.481 -32.531 -19.312 1 97.94 161 THR A O 1
ATOM 1304 N N . TYR A 1 162 ? -2.393 -34.562 -19.703 1 98.19 162 TYR A N 1
ATOM 1305 C CA . TYR A 1 162 ? -2.539 -34.938 -18.297 1 98.19 162 TYR A CA 1
ATOM 1306 C C . TYR A 1 162 ? -1.337 -35.75 -17.812 1 98.19 162 TYR A C 1
ATOM 1308 O O . TYR A 1 162 ? -0.575 -36.281 -18.625 1 98.19 162 TYR A O 1
ATOM 1316 N N . PRO A 1 163 ? -1.1 -35.781 -16.5 1 97.75 163 PRO A N 1
ATOM 1317 C CA . PRO A 1 163 ? 0.003 -36.594 -16 1 97.75 163 PRO A CA 1
ATOM 1318 C C . PRO A 1 163 ? -0.294 -38.094 -16.078 1 97.75 163 PRO A C 1
ATOM 1320 O O . PRO A 1 163 ? -1.426 -38.469 -16.359 1 97.75 163 PRO A O 1
ATOM 1323 N N . ARG A 1 164 ? 0.679 -38.844 -15.852 1 97.06 164 ARG A N 1
ATOM 1324 C CA . ARG A 1 164 ? 0.606 -40.312 -15.961 1 97.06 164 ARG A CA 1
ATOM 1325 C C . ARG A 1 164 ? -0.322 -40.875 -14.898 1 97.06 164 ARG A C 1
ATOM 1327 O O . ARG A 1 164 ? -0.952 -41.938 -15.125 1 97.06 164 ARG A O 1
ATOM 1334 N N . VAL A 1 165 ? -0.362 -40.219 -13.812 1 96.94 165 VAL A N 1
ATOM 1335 C CA . VAL A 1 165 ? -1.206 -40.656 -12.711 1 96.94 165 VAL A CA 1
ATOM 1336 C C . VAL A 1 165 ? -2.367 -39.688 -12.523 1 96.94 165 VAL A C 1
ATOM 1338 O O . VAL A 1 165 ? -2.162 -38.469 -12.438 1 96.94 165 VAL A O 1
ATOM 1341 N N . LEU A 1 166 ? -3.531 -40.25 -12.516 1 98 166 LEU A N 1
ATOM 1342 C CA . LEU A 1 166 ? -4.734 -39.438 -12.305 1 98 166 LEU A CA 1
ATOM 1343 C C . LEU A 1 166 ? -5.496 -39.906 -11.07 1 98 166 LEU A C 1
ATOM 1345 O O . LEU A 1 166 ? -5.336 -41.062 -10.641 1 98 166 LEU A O 1
ATOM 1349 N N . CYS A 1 167 ? -6.188 -39.031 -10.453 1 98.44 167 CYS A N 1
ATOM 1350 C CA . CYS A 1 167 ? -7.074 -39.375 -9.359 1 98.44 167 CYS A CA 1
ATOM 1351 C C . CYS A 1 167 ? -8.539 -39.219 -9.766 1 98.44 167 CYS A C 1
ATOM 1353 O O . CYS A 1 167 ? -8.953 -38.125 -10.188 1 98.44 167 CYS A O 1
ATOM 1355 N N . VAL A 1 168 ? -9.32 -40.312 -9.672 1 98.69 168 VAL A N 1
ATOM 1356 C CA . VAL A 1 168 ? -10.703 -40.375 -10.133 1 98.69 168 VAL A CA 1
ATOM 1357 C C . VAL A 1 168 ? -11.578 -41.062 -9.086 1 98.69 168 VAL A C 1
ATOM 1359 O O . VAL A 1 168 ? -11.062 -41.688 -8.164 1 98.69 168 VAL A O 1
ATOM 1362 N N . PRO A 1 169 ? -12.891 -40.781 -9.195 1 98.5 169 PRO A N 1
ATOM 1363 C CA . PRO A 1 169 ? -13.75 -41.531 -8.273 1 98.5 169 PRO A CA 1
ATOM 1364 C C . PRO A 1 169 ? -13.578 -43.062 -8.406 1 98.5 169 PRO A C 1
ATOM 1366 O O . PRO A 1 169 ? -13.445 -43.562 -9.516 1 98.5 169 PRO A O 1
ATOM 1369 N N . THR A 1 170 ? -13.625 -43.719 -7.266 1 98.06 170 THR A N 1
ATOM 1370 C CA . THR A 1 170 ? -13.461 -45.188 -7.242 1 98.06 170 THR A CA 1
ATOM 1371 C C . THR A 1 170 ? -14.578 -45.875 -8.031 1 98.06 170 THR A C 1
ATOM 1373 O O . THR A 1 170 ? -14.367 -46.906 -8.633 1 98.06 170 THR A O 1
ATOM 1376 N N . SER A 1 171 ? -15.68 -45.281 -8.125 1 97.62 171 SER A N 1
ATOM 1377 C CA . SER A 1 171 ? -16.859 -45.844 -8.773 1 97.62 171 SER A CA 1
ATOM 1378 C C . SER A 1 171 ? -16.781 -45.688 -10.297 1 97.62 171 SER A C 1
ATOM 1380 O O . SER A 1 171 ? -17.547 -46.312 -11.023 1 97.62 171 SER A O 1
ATOM 1382 N N . ALA A 1 172 ? -15.859 -44.969 -10.797 1 97.88 172 ALA A N 1
ATOM 1383 C CA . ALA A 1 172 ? -15.75 -44.75 -12.234 1 97.88 172 ALA A CA 1
ATOM 1384 C C . ALA A 1 172 ? -15.008 -45.906 -12.906 1 97.88 172 ALA A C 1
ATOM 1386 O O . ALA A 1 172 ? -13.797 -46.062 -12.711 1 97.88 172 ALA A O 1
ATOM 1387 N N . SER A 1 173 ? -15.695 -46.594 -13.758 1 97.31 173 SER A N 1
ATOM 1388 C CA . SER A 1 173 ? -15.094 -47.719 -14.477 1 97.31 173 SER A CA 1
ATOM 1389 C C . SER A 1 173 ? -14.234 -47.25 -15.633 1 97.31 173 SER A C 1
ATOM 1391 O O . SER A 1 173 ? -14.32 -46.094 -16.031 1 97.31 173 SER A O 1
ATOM 1393 N N . THR A 1 174 ? -13.469 -48.125 -16.172 1 97.25 174 THR A N 1
ATOM 1394 C CA . THR A 1 174 ? -12.57 -47.781 -17.281 1 97.25 174 THR A CA 1
ATOM 1395 C C . THR A 1 174 ? -13.359 -47.312 -18.484 1 97.25 174 THR A C 1
ATOM 1397 O O . THR A 1 174 ? -12.984 -46.312 -19.109 1 97.25 174 THR A O 1
ATOM 1400 N N . PRO A 1 175 ? -14.438 -47.969 -18.812 1 97.81 175 PRO A N 1
ATOM 1401 C CA . PRO A 1 175 ? -15.211 -47.469 -19.953 1 97.81 175 PRO A CA 1
ATOM 1402 C C . PRO A 1 175 ? -15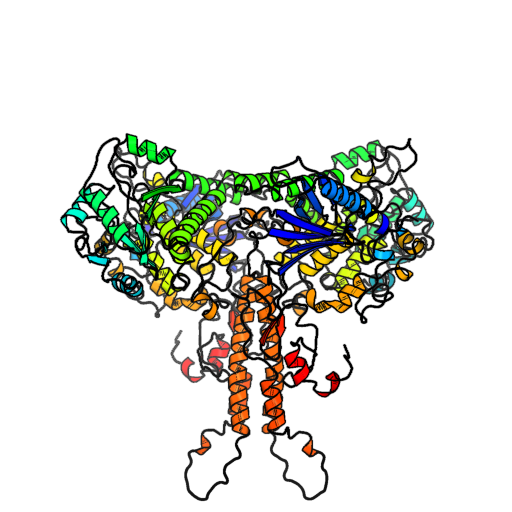.75 -46.031 -19.719 1 97.81 175 PRO A C 1
ATOM 1404 O O . PRO A 1 175 ? -15.812 -45.25 -20.656 1 97.81 175 PRO A O 1
ATOM 1407 N N . VAL A 1 176 ? -16.094 -45.781 -18.516 1 98.31 176 VAL A N 1
ATOM 1408 C CA . VAL A 1 176 ? -16.594 -44.438 -18.172 1 98.31 176 VAL A CA 1
ATOM 1409 C C . VAL A 1 176 ? -15.492 -43.406 -18.359 1 98.31 176 VAL A C 1
ATOM 1411 O O . VAL A 1 176 ? -15.719 -42.344 -18.922 1 98.31 176 VAL A O 1
ATOM 1414 N N . LEU A 1 177 ? -14.328 -43.75 -17.891 1 98.44 177 LEU A N 1
ATOM 1415 C CA . LEU A 1 177 ? -13.188 -42.844 -18.016 1 98.44 177 LEU A CA 1
ATOM 1416 C C . LEU A 1 177 ? -12.859 -42.562 -19.484 1 98.44 177 LEU A C 1
ATOM 1418 O O . LEU A 1 177 ? -12.656 -41.438 -19.875 1 98.44 177 LEU A O 1
ATOM 1422 N N . VAL A 1 178 ? -12.797 -43.594 -20.266 1 98.38 178 VAL A N 1
ATOM 1423 C CA . VAL A 1 178 ? -12.453 -43.5 -21.688 1 98.38 178 VAL A CA 1
ATOM 1424 C C . VAL A 1 178 ? -13.539 -42.719 -22.422 1 98.38 178 VAL A C 1
ATOM 1426 O O . VAL A 1 178 ? -13.234 -41.844 -23.234 1 98.38 178 VAL A O 1
ATOM 1429 N N . GLY A 1 179 ? -14.766 -43.094 -22.156 1 98.25 179 GLY A N 1
ATOM 1430 C CA . GLY A 1 179 ? -15.875 -42.375 -22.781 1 98.25 179 GLY A CA 1
ATOM 1431 C C . GLY A 1 179 ? -15.898 -40.906 -22.453 1 98.25 179 GLY A C 1
ATOM 1432 O O . GLY A 1 179 ? -16.156 -40.062 -23.328 1 98.25 179 GLY A O 1
ATOM 1433 N N . SER A 1 180 ? -15.703 -40.594 -21.203 1 98.25 180 SER A N 1
ATOM 1434 C CA . SER A 1 180 ? -15.664 -39.188 -20.781 1 98.25 180 SER A CA 1
ATOM 1435 C C . SER A 1 180 ? -14.516 -38.438 -21.453 1 98.25 180 SER A C 1
ATOM 1437 O O . SER A 1 180 ? -14.688 -37.312 -21.906 1 98.25 180 SER A O 1
ATOM 1439 N N . SER A 1 181 ? -13.359 -39 -21.516 1 98.31 181 SER A N 1
ATOM 1440 C CA . SER A 1 181 ? -12.195 -38.406 -22.156 1 98.31 181 SER A CA 1
ATOM 1441 C C . SER A 1 181 ? -12.477 -38.094 -23.609 1 98.31 181 SER A C 1
ATOM 1443 O O . SER A 1 181 ? -12.102 -37 -24.094 1 98.31 181 SER A O 1
ATOM 1445 N N . LYS A 1 182 ? -13.117 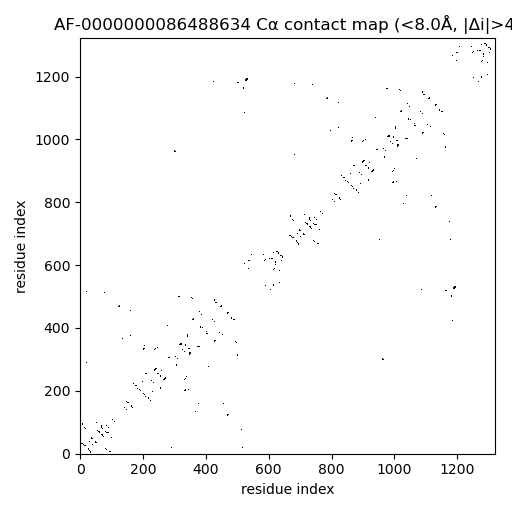-38.938 -24.328 1 97.44 182 LYS A N 1
ATOM 1446 C CA . LYS A 1 182 ? -13.414 -38.75 -25.75 1 97.44 182 LYS A CA 1
ATOM 1447 C C . LYS A 1 182 ? -14.445 -37.625 -25.938 1 97.44 182 LYS A C 1
ATOM 1449 O O . LYS A 1 182 ? -14.484 -37 -26.984 1 97.44 182 LYS A O 1
ATOM 1454 N N . PHE A 1 183 ? -15.242 -37.438 -24.922 1 97.5 183 PHE A N 1
ATOM 1455 C CA . PHE A 1 183 ? -16.344 -36.469 -25.031 1 97.5 183 PHE A CA 1
ATOM 1456 C C . PHE A 1 183 ? -15.898 -35.094 -24.578 1 97.5 183 PHE A C 1
ATOM 1458 O O . PHE A 1 183 ? -16.688 -34.156 -24.594 1 97.5 183 PHE A O 1
ATOM 1465 N N . ARG A 1 184 ? -14.734 -34.969 -24.156 1 97.62 184 ARG A N 1
ATOM 1466 C CA . ARG A 1 184 ? -14.25 -33.656 -23.672 1 97.62 184 ARG A CA 1
ATOM 1467 C C . ARG A 1 184 ? -13.086 -33.156 -24.516 1 97.62 184 ARG A C 1
ATOM 1469 O O . ARG A 1 184 ? -12.266 -33.938 -24.984 1 97.62 184 ARG A O 1
ATOM 1476 N N . SER A 1 185 ? -13.023 -31.859 -24.578 1 97.19 185 SER A N 1
ATOM 1477 C CA . SER A 1 185 ? -12.008 -31.219 -25.422 1 97.19 185 SER A CA 1
ATOM 1478 C C . SER A 1 185 ? -10.609 -31.672 -25.016 1 97.19 185 SER A C 1
ATOM 1480 O O . SER A 1 185 ? -10.258 -31.672 -23.844 1 97.19 185 SER A O 1
ATOM 1482 N N . ARG A 1 186 ? -9.828 -32.219 -26.031 1 96.44 186 ARG A N 1
ATOM 1483 C CA . ARG A 1 186 ? -8.445 -32.625 -25.891 1 96.44 186 ARG A CA 1
ATOM 1484 C C . ARG A 1 186 ? -8.336 -33.844 -24.953 1 96.44 186 ARG A C 1
ATOM 1486 O O . ARG A 1 186 ? -7.246 -34.125 -24.469 1 96.44 186 ARG A O 1
ATOM 1493 N N . GLY A 1 187 ? -9.477 -34.406 -24.578 1 97.75 187 GLY A N 1
ATOM 1494 C CA . GLY A 1 187 ? -9.5 -35.594 -23.781 1 97.75 187 GLY A CA 1
ATOM 1495 C C . GLY A 1 187 ? -9.375 -35.344 -22.281 1 97.75 187 GLY A C 1
ATOM 1496 O O . GLY A 1 187 ? -9.133 -36.281 -21.5 1 97.75 187 GLY A O 1
ATOM 1497 N N . ARG A 1 188 ? -9.492 -34.188 -21.875 1 98.38 188 ARG A N 1
ATOM 1498 C CA . ARG A 1 188 ? -9.258 -33.812 -20.484 1 98.38 188 ARG A CA 1
ATOM 1499 C C . ARG A 1 188 ? -10.508 -34.031 -19.641 1 98.38 188 ARG A C 1
ATOM 1501 O O . ARG A 1 188 ? -11.266 -33.125 -19.375 1 98.38 188 ARG A O 1
ATOM 1508 N N . LEU A 1 189 ? -10.68 -35.281 -19.234 1 98.38 189 LEU A N 1
ATOM 1509 C CA . LEU A 1 189 ? -11.812 -35.719 -18.422 1 98.38 189 LEU A CA 1
ATOM 1510 C C . LEU A 1 189 ? -11.719 -35.156 -17 1 98.38 189 LEU A C 1
ATOM 1512 O O . LEU A 1 189 ? -10.656 -34.688 -16.594 1 98.38 189 LEU A O 1
ATOM 1516 N N . PRO A 1 190 ? -12.828 -35.125 -16.203 1 98.5 190 PRO A N 1
ATOM 1517 C CA . PRO A 1 190 ? -12.781 -34.625 -14.82 1 98.5 190 PRO A CA 1
ATOM 1518 C C . PRO A 1 190 ? -11.82 -35.438 -13.945 1 98.5 190 PRO A C 1
ATOM 1520 O O . PRO A 1 190 ? -11.891 -36.688 -13.922 1 98.5 190 PRO A O 1
ATOM 1523 N N . VAL A 1 191 ? -10.914 -34.812 -13.305 1 98.62 191 VAL A N 1
ATOM 1524 C CA . VAL A 1 191 ? -9.969 -35.438 -12.383 1 98.62 191 VAL A CA 1
ATOM 1525 C C . VAL A 1 191 ? -9.852 -34.594 -11.109 1 98.62 191 VAL A C 1
ATOM 1527 O O . VAL A 1 191 ? -10.195 -33.406 -11.109 1 98.62 191 VAL A O 1
ATOM 1530 N N . LEU A 1 192 ? -9.352 -35.125 -10.086 1 98.81 192 LEU A N 1
ATOM 1531 C CA . LEU A 1 192 ? -9.273 -34.5 -8.781 1 98.81 192 LEU A CA 1
ATOM 1532 C C . LEU A 1 192 ? -8.102 -33.531 -8.727 1 98.81 192 LEU A C 1
ATOM 1534 O O . LEU A 1 192 ? -6.973 -33.875 -9.086 1 98.81 192 LEU A O 1
ATOM 1538 N N . SER A 1 193 ? -8.312 -32.312 -8.289 1 98.5 193 SER A N 1
ATOM 1539 C CA . SER A 1 193 ? -7.273 -31.312 -8.016 1 98.5 193 SER A CA 1
ATOM 1540 C C . SER A 1 193 ? -7.02 -31.188 -6.516 1 98.5 193 SER A C 1
ATOM 1542 O O . SER A 1 193 ? -5.895 -30.906 -6.094 1 98.5 193 SER A O 1
ATOM 1544 N N . TYR A 1 194 ? -8.078 -31.266 -5.703 1 98.75 194 TYR A N 1
ATOM 1545 C CA . TYR A 1 194 ? -7.984 -31.047 -4.266 1 98.75 194 TYR A CA 1
ATOM 1546 C C . TYR A 1 194 ? -9.133 -31.734 -3.535 1 98.75 194 TYR A C 1
ATOM 1548 O O . TYR A 1 194 ? -10.273 -31.719 -4.012 1 98.75 194 TYR A O 1
ATOM 1556 N N . LEU A 1 195 ? -8.836 -32.375 -2.463 1 98.56 195 LEU A N 1
ATOM 1557 C CA . LEU A 1 195 ? -9.852 -33 -1.608 1 98.56 195 LEU A CA 1
ATOM 1558 C C . LEU A 1 195 ? -9.836 -32.375 -0.218 1 98.56 195 LEU A C 1
ATOM 1560 O O . LEU A 1 195 ? -8.828 -32.438 0.493 1 98.56 195 LEU A O 1
ATOM 1564 N N . HIS A 1 196 ? -10.914 -31.719 0.13 1 97 196 HIS A N 1
ATOM 1565 C CA . HIS A 1 196 ? -11.039 -31.109 1.444 1 97 196 HIS A CA 1
ATOM 1566 C C . HIS A 1 196 ? -11.359 -32.156 2.516 1 97 196 HIS A C 1
ATOM 1568 O O . HIS A 1 196 ? -11.922 -33.188 2.215 1 97 196 HIS A O 1
ATOM 1574 N N . LYS A 1 197 ? -11.102 -31.812 3.766 1 93.69 197 LYS A N 1
ATOM 1575 C CA . LYS A 1 197 ? -11.305 -32.75 4.879 1 93.69 197 LYS A CA 1
ATOM 1576 C C . LYS A 1 197 ? -12.781 -33.094 5.055 1 93.69 197 LYS A C 1
ATOM 1578 O O . LYS A 1 197 ? -13.117 -34.156 5.551 1 93.69 197 LYS A O 1
ATOM 1583 N N . ASN A 1 198 ? -13.633 -32.219 4.645 1 95.75 198 ASN A N 1
ATOM 1584 C CA . ASN A 1 198 ? -15.07 -32.438 4.766 1 95.75 198 ASN A CA 1
ATOM 1585 C C . ASN A 1 198 ? -15.594 -33.281 3.605 1 95.75 198 ASN A C 1
ATOM 1587 O O . ASN A 1 198 ? -16.812 -33.438 3.443 1 95.75 198 ASN A O 1
ATOM 1591 N N . LYS A 1 199 ? -14.719 -33.719 2.654 1 97.31 199 LYS A N 1
ATOM 1592 C CA . LYS A 1 199 ? -14.984 -34.625 1.546 1 97.31 199 LYS A CA 1
ATOM 1593 C C . LYS A 1 199 ? -15.406 -33.844 0.294 1 97.31 199 LYS A C 1
ATOM 1595 O O . LYS A 1 199 ? -15.594 -34.438 -0.77 1 97.31 199 LYS A O 1
ATOM 1600 N N . ALA A 1 200 ? -15.562 -32.562 0.37 1 98.44 200 ALA A N 1
ATOM 1601 C CA . ALA A 1 200 ? -15.797 -31.781 -0.845 1 98.44 200 ALA A CA 1
ATOM 1602 C C . ALA A 1 200 ? -14.57 -31.828 -1.758 1 98.44 200 ALA A C 1
ATOM 1604 O O . ALA A 1 200 ? -13.445 -31.641 -1.302 1 98.44 200 ALA A O 1
ATOM 1605 N N . ALA A 1 201 ? -14.828 -32.031 -3.043 1 98.75 201 ALA A N 1
ATOM 1606 C CA . ALA A 1 201 ? -13.727 -32.188 -3.988 1 98.75 201 ALA A CA 1
ATOM 1607 C C . ALA A 1 201 ? -13.711 -31.062 -5.008 1 98.75 201 ALA A C 1
ATOM 1609 O O . ALA A 1 201 ? -14.766 -30.594 -5.438 1 98.75 201 ALA A O 1
ATOM 1610 N N . LEU A 1 202 ? -12.516 -30.609 -5.297 1 98.94 202 LEU A N 1
ATOM 1611 C CA . LEU A 1 202 ? -12.281 -29.75 -6.449 1 98.94 202 LEU A CA 1
ATOM 1612 C C . LEU A 1 202 ? -11.766 -30.547 -7.637 1 98.94 202 LEU A C 1
ATOM 1614 O O . LEU A 1 202 ? -10.711 -31.188 -7.551 1 98.94 202 LEU A O 1
ATOM 1618 N N . CYS A 1 203 ? -12.492 -30.547 -8.688 1 98.88 203 CYS A N 1
ATOM 1619 C CA . CYS A 1 203 ? -12.094 -31.25 -9.891 1 98.88 203 CYS A CA 1
ATOM 1620 C C . CYS A 1 203 ? -11.914 -30.297 -11.062 1 98.88 203 CYS A C 1
ATOM 1622 O O . CYS A 1 203 ? -12.477 -29.203 -11.062 1 98.88 203 CYS A O 1
ATOM 1624 N N . ARG A 1 204 ? -11.125 -30.672 -11.953 1 98.75 204 ARG A N 1
ATOM 1625 C CA . ARG A 1 204 ? -10.859 -29.875 -13.156 1 98.75 204 ARG A CA 1
ATOM 1626 C C . ARG A 1 204 ? -11.07 -30.719 -14.414 1 98.75 204 ARG A C 1
ATOM 1628 O O . ARG A 1 204 ? -10.867 -31.922 -14.406 1 98.75 204 ARG A O 1
ATOM 1635 N N . CYS A 1 205 ? -11.438 -30.109 -15.445 1 98.5 205 CYS A N 1
ATOM 1636 C CA . CYS A 1 205 ? -11.555 -30.766 -16.75 1 98.5 205 CYS A CA 1
ATOM 1637 C C . CYS A 1 205 ? -11.656 -29.734 -17.875 1 98.5 205 CYS A C 1
ATOM 1639 O O . CYS A 1 205 ? -11.32 -28.578 -17.672 1 98.5 205 CYS A O 1
ATOM 1641 N N . SER A 1 206 ? -11.953 -30.188 -19.141 1 98.25 206 SER A N 1
ATOM 1642 C CA . SER A 1 206 ? -12.234 -29.312 -20.281 1 98.25 206 SER A CA 1
ATOM 1643 C C . SER A 1 206 ? -13.711 -29.344 -20.641 1 98.25 206 SER A C 1
ATOM 1645 O O . SER A 1 206 ? -14.492 -30.094 -20.047 1 98.25 206 SER A O 1
ATOM 1647 N N . GLN A 1 207 ? -14.141 -28.531 -21.594 1 97.44 207 GLN A N 1
ATOM 1648 C CA . GLN A 1 207 ? -15.539 -28.438 -22 1 97.44 207 GLN A CA 1
ATOM 1649 C C . GLN A 1 207 ? -15.992 -29.719 -22.703 1 97.44 207 GLN A C 1
ATOM 1651 O O . GLN A 1 207 ? -15.195 -30.375 -23.375 1 97.44 207 GLN A O 1
ATOM 1656 N N . PRO A 1 208 ? -17.234 -30.109 -22.531 1 96.5 208 PRO A N 1
ATOM 1657 C CA . PRO A 1 208 ? -17.781 -31.25 -23.281 1 96.5 208 PRO A CA 1
ATOM 1658 C C . PRO A 1 208 ? -18.031 -30.938 -24.75 1 96.5 208 PRO A C 1
ATOM 1660 O O . PRO A 1 208 ? -18.281 -29.781 -25.094 1 96.5 208 PRO A O 1
ATOM 1663 N N . LEU A 1 209 ? -17.906 -31.938 -25.516 1 95.94 209 LEU A N 1
ATOM 1664 C CA . LEU A 1 209 ? -18.172 -31.812 -26.938 1 95.94 209 LEU A CA 1
ATOM 1665 C C . LEU A 1 209 ? -19.641 -32.094 -27.234 1 95.94 209 LEU A C 1
ATOM 1667 O O . LEU A 1 209 ? -19.969 -32.906 -28.109 1 95.94 209 LEU A O 1
ATOM 1671 N N . ALA A 1 210 ? -20.5 -31.344 -26.641 1 91.19 210 ALA A N 1
ATOM 1672 C CA . ALA A 1 210 ? -21.938 -31.625 -26.672 1 91.19 210 ALA A CA 1
ATOM 1673 C C . ALA A 1 210 ? -22.609 -30.938 -27.859 1 91.19 210 ALA A C 1
ATOM 1675 O O . ALA A 1 210 ? -23.578 -31.438 -28.406 1 91.19 210 ALA A O 1
ATOM 1676 N N . GLY A 1 211 ? -22.047 -29.797 -28.219 1 89 211 GLY A N 1
ATOM 1677 C CA . GLY A 1 211 ? -22.781 -29.031 -29.203 1 89 211 GLY A CA 1
ATOM 1678 C C . GLY A 1 211 ? -24.203 -28.703 -28.797 1 89 211 GLY A C 1
ATOM 1679 O O . GLY A 1 211 ? -24.438 -28.344 -27.641 1 89 211 GLY A O 1
ATOM 1680 N N . PHE A 1 212 ? -25.078 -28.891 -29.734 1 83.38 212 PHE A N 1
ATOM 1681 C CA . PHE A 1 212 ? -26.469 -28.531 -29.438 1 83.38 212 PHE A CA 1
ATOM 1682 C C . PHE A 1 212 ? -27.219 -29.734 -28.859 1 83.38 212 PHE A C 1
ATOM 1684 O O . PHE A 1 212 ? -28.141 -29.562 -28.062 1 83.38 212 PHE A O 1
ATOM 1691 N N . SER A 1 213 ? -26.812 -30.922 -29.266 1 82.94 213 SER A N 1
ATOM 1692 C CA . SER A 1 213 ? -27.719 -32 -28.859 1 82.94 213 SER A CA 1
ATOM 1693 C C . SER A 1 213 ? -26.938 -33.25 -28.484 1 82.94 213 SER A C 1
ATOM 1695 O O . SER A 1 213 ? -27.531 -34.25 -28.016 1 82.94 213 SER A O 1
ATOM 1697 N N . ALA A 1 214 ? -25.641 -33.219 -28.625 1 89.44 214 ALA A N 1
ATOM 1698 C CA . ALA A 1 214 ? -24.891 -34.438 -28.375 1 89.44 214 ALA A CA 1
ATOM 1699 C C . ALA A 1 214 ? -24.859 -34.75 -26.875 1 89.44 214 ALA A C 1
ATOM 1701 O O . ALA A 1 214 ? -24.766 -33.875 -26.047 1 89.44 214 ALA A O 1
ATOM 1702 N N . ARG A 1 215 ? -25.031 -36.031 -26.594 1 93.06 215 ARG A N 1
ATOM 1703 C CA . ARG A 1 215 ? -24.984 -36.562 -25.219 1 93.06 215 ARG A CA 1
ATOM 1704 C C . ARG A 1 215 ? -23.969 -37.688 -25.094 1 93.06 215 ARG A C 1
ATOM 1706 O O . ARG A 1 215 ? -23.641 -38.344 -26.078 1 93.06 215 ARG A O 1
ATOM 1713 N N . CYS A 1 216 ? -23.484 -37.812 -23.953 1 95.94 216 CYS A N 1
ATOM 1714 C CA . CYS A 1 216 ? -22.562 -38.906 -23.656 1 95.94 216 CYS A CA 1
ATOM 1715 C C . CYS A 1 216 ? -22.859 -39.5 -22.266 1 95.94 216 CYS A C 1
ATOM 1717 O O . CYS A 1 216 ? -22.578 -38.875 -21.25 1 95.94 216 CYS A O 1
ATOM 1719 N N . VAL A 1 217 ? -23.359 -40.656 -22.281 1 96.75 217 VAL A N 1
ATOM 1720 C CA . VAL A 1 217 ? -23.797 -41.312 -21.062 1 96.75 217 VAL A CA 1
ATOM 1721 C C . VAL A 1 217 ? -22.594 -41.531 -20.141 1 96.75 217 VAL A C 1
ATOM 1723 O O . VAL A 1 217 ? -22.703 -41.375 -18.906 1 96.75 217 VAL A O 1
ATOM 1726 N N . GLU A 1 218 ? -21.5 -41.906 -20.719 1 97.5 218 GLU A N 1
ATOM 1727 C CA . GLU A 1 218 ? -20.297 -42.125 -19.938 1 97.5 218 GLU A CA 1
ATOM 1728 C C . GLU A 1 218 ? -19.875 -40.844 -19.219 1 97.5 218 GLU A C 1
ATOM 1730 O O . GLU A 1 218 ? -19.516 -40.875 -18.047 1 97.5 218 GLU A O 1
ATOM 1735 N N . ASP A 1 219 ? -19.906 -39.75 -19.906 1 98 219 ASP A N 1
ATOM 1736 C CA . ASP A 1 219 ? -19.516 -38.469 -19.312 1 98 219 ASP A CA 1
ATOM 1737 C C . ASP A 1 219 ? -20.516 -38.031 -18.234 1 98 219 ASP A C 1
ATOM 1739 O O . ASP A 1 219 ? -20.125 -37.5 -17.203 1 98 219 ASP A O 1
ATOM 1743 N N . GLU A 1 220 ? -21.797 -38.25 -18.484 1 97.69 220 GLU A N 1
ATOM 1744 C CA . GLU A 1 220 ? -22.828 -37.969 -17.484 1 97.69 220 GLU A CA 1
ATOM 1745 C C . GLU A 1 220 ? -22.625 -38.812 -16.234 1 97.69 220 GLU A C 1
ATOM 1747 O O . GLU A 1 220 ? -22.75 -38.312 -15.109 1 97.69 220 GLU A O 1
ATOM 1752 N N . THR A 1 221 ? -22.312 -40 -16.484 1 97.88 221 THR A N 1
ATOM 1753 C CA . THR A 1 221 ? -22.031 -40.906 -15.375 1 97.88 221 THR A CA 1
ATOM 1754 C C . THR A 1 221 ? -20.797 -40.469 -14.602 1 97.88 221 THR A C 1
ATOM 1756 O O . THR A 1 221 ? -20.75 -40.562 -13.375 1 97.88 221 THR A O 1
ATOM 1759 N N . MET A 1 222 ? -19.797 -40.031 -15.312 1 98.19 222 MET A N 1
ATOM 1760 C CA . MET A 1 222 ? -18.578 -39.531 -14.688 1 98.19 222 MET A CA 1
ATOM 1761 C C . MET A 1 222 ? -18.875 -38.406 -13.711 1 98.19 222 MET A C 1
ATOM 1763 O O . MET A 1 222 ? -18.391 -38.406 -12.578 1 98.19 222 MET A O 1
ATOM 1767 N N . LEU A 1 223 ? -19.688 -37.438 -14.094 1 98.06 223 LEU A N 1
ATOM 1768 C CA . LEU A 1 223 ? -20.031 -36.312 -13.219 1 98.06 223 LEU A CA 1
ATOM 1769 C C . LEU A 1 223 ? -20.859 -36.781 -12.031 1 98.06 223 LEU A C 1
ATOM 1771 O O . LEU A 1 223 ? -20.719 -36.281 -10.922 1 98.06 223 LEU A O 1
ATOM 1775 N N . CYS A 1 224 ? -21.703 -37.75 -12.281 1 97.5 224 CYS A N 1
ATOM 1776 C CA . CYS A 1 224 ? -22.469 -38.312 -11.188 1 97.5 224 CYS A CA 1
ATOM 1777 C C . CYS A 1 224 ? -21.547 -38.969 -10.164 1 97.5 224 CYS A C 1
ATOM 1779 O O . CYS A 1 224 ? -21.781 -38.875 -8.961 1 97.5 224 CYS A O 1
ATOM 1781 N N . ASN A 1 225 ? -20.562 -39.688 -10.688 1 98.19 225 ASN A N 1
ATOM 1782 C CA . ASN A 1 225 ? -19.609 -40.312 -9.805 1 98.19 225 ASN A CA 1
ATOM 1783 C C . ASN A 1 225 ? -18.844 -39.312 -8.969 1 98.19 225 ASN A C 1
ATOM 1785 O O . ASN A 1 225 ? -18.578 -39.531 -7.785 1 98.19 225 ASN A O 1
ATOM 1789 N N . VAL A 1 226 ? -18.438 -38.188 -9.594 1 98.38 226 VAL A N 1
ATOM 1790 C CA . VAL A 1 226 ? -17.75 -37.125 -8.875 1 98.38 226 VAL A CA 1
ATOM 1791 C C . VAL A 1 226 ? -18.672 -36.562 -7.789 1 98.38 226 VAL A C 1
ATOM 1793 O O . VAL A 1 226 ? -18.234 -36.344 -6.652 1 98.38 226 VAL A O 1
ATOM 1796 N N . LEU A 1 227 ? -19.891 -36.312 -8.109 1 98 227 LEU A N 1
ATOM 1797 C CA . LEU A 1 227 ? -20.891 -35.812 -7.184 1 98 227 LEU A CA 1
ATOM 1798 C C . LEU A 1 227 ? -21.078 -36.75 -5.992 1 98 227 LEU A C 1
ATOM 1800 O O . LEU A 1 227 ? -21.047 -36.312 -4.84 1 98 227 LEU A O 1
ATOM 1804 N N . LYS A 1 228 ? -21.172 -38 -6.23 1 97.38 228 LYS A N 1
ATOM 1805 C CA . LYS A 1 228 ? -21.5 -39 -5.207 1 97.38 228 LYS A CA 1
ATOM 1806 C C . LYS A 1 228 ? -20.281 -39.281 -4.324 1 97.38 228 LYS A C 1
ATOM 1808 O O . LYS A 1 228 ? -20.422 -39.844 -3.234 1 97.38 228 LYS A O 1
ATOM 1813 N N . ALA A 1 229 ? -19.172 -38.938 -4.832 1 97.94 229 ALA A N 1
ATOM 1814 C CA . ALA A 1 229 ? -17.969 -39.125 -4.035 1 97.94 229 ALA A CA 1
ATOM 1815 C C . ALA A 1 229 ? -18 -38.281 -2.768 1 97.94 229 ALA A C 1
ATOM 1817 O O . ALA A 1 229 ? -17.25 -38.531 -1.824 1 97.94 229 ALA A O 1
ATOM 1818 N N . ASN A 1 230 ? -18.797 -37.219 -2.717 1 97.5 230 ASN A N 1
ATOM 1819 C CA . ASN A 1 230 ? -19.078 -36.438 -1.515 1 97.5 230 ASN A CA 1
ATOM 1820 C C . ASN A 1 230 ? -20.453 -36.781 -0.943 1 97.5 230 ASN A C 1
ATOM 1822 O O . ASN A 1 230 ? -21.469 -36.219 -1.355 1 97.5 230 ASN A O 1
ATOM 1826 N N . PRO A 1 231 ? -20.516 -37.594 0.028 1 95.25 231 PRO A N 1
ATOM 1827 C CA . PRO A 1 231 ? -21.828 -38.031 0.544 1 95.25 231 PRO A CA 1
ATOM 1828 C C . PRO A 1 231 ? -22.531 -36.938 1.334 1 95.25 231 PRO A C 1
ATOM 1830 O O . PRO A 1 231 ? -23.734 -37.062 1.621 1 95.25 231 PRO A O 1
ATOM 1833 N N . ASN A 1 232 ? -21.891 -35.875 1.661 1 95.56 232 ASN A N 1
ATOM 1834 C CA . ASN A 1 232 ? -22.438 -34.875 2.551 1 95.56 232 ASN A CA 1
ATOM 1835 C C . ASN A 1 232 ? -23.219 -33.812 1.781 1 95.56 232 ASN A C 1
ATOM 1837 O O . ASN A 1 232 ? -23.844 -32.938 2.383 1 95.56 232 ASN A O 1
ATOM 1841 N N . ALA A 1 233 ? -23.125 -33.844 0.512 1 95.88 233 ALA A N 1
ATOM 1842 C CA . ALA A 1 233 ? -23.828 -32.844 -0.302 1 95.88 233 ALA A CA 1
ATOM 1843 C C . ALA A 1 233 ? -24.625 -33.531 -1.412 1 95.88 233 ALA A C 1
ATOM 1845 O O . ALA A 1 233 ? -24.156 -34.469 -2.031 1 95.88 233 ALA A O 1
ATOM 1846 N N . GLY A 1 234 ? -25.828 -33 -1.695 1 95.44 234 GLY A N 1
ATOM 1847 C CA . GLY A 1 234 ? -26.719 -33.594 -2.689 1 95.44 234 GLY A CA 1
ATOM 1848 C C . GLY A 1 234 ? -26.547 -33 -4.066 1 95.44 234 GLY A C 1
ATOM 1849 O O . GLY A 1 234 ? -27.25 -33.375 -5.008 1 95.44 234 GLY A O 1
ATOM 1850 N N . PHE A 1 235 ? -25.734 -32.031 -4.195 1 97.44 235 PHE A N 1
ATOM 1851 C CA . PHE A 1 235 ? -25.469 -31.406 -5.484 1 97.44 235 PHE A CA 1
ATOM 1852 C C . PHE A 1 235 ? -24.016 -30.969 -5.582 1 97.44 235 PHE A C 1
ATOM 1854 O O . PHE A 1 235 ? -23.266 -31.047 -4.602 1 97.44 235 PHE A O 1
ATOM 1861 N N . MET A 1 236 ? -23.562 -30.609 -6.77 1 97.69 236 MET A N 1
ATOM 1862 C CA . MET A 1 236 ? -22.219 -30.047 -6.973 1 97.69 236 MET A CA 1
ATOM 1863 C C . MET A 1 236 ? -22.281 -28.828 -7.891 1 97.69 236 MET A C 1
ATOM 1865 O O . MET A 1 236 ? -23.203 -28.688 -8.688 1 97.69 236 MET A O 1
ATOM 1869 N N . TYR A 1 237 ? -21.344 -27.938 -7.684 1 98.62 237 TYR A N 1
ATOM 1870 C CA . TYR A 1 237 ? -21.219 -26.797 -8.586 1 98.62 237 TYR A CA 1
ATOM 1871 C C . TYR A 1 237 ? -20.406 -27.156 -9.82 1 98.62 237 TYR A C 1
ATOM 1873 O O . TYR A 1 237 ? -19.391 -27.875 -9.719 1 98.62 237 TYR A O 1
ATOM 1881 N N . VAL A 1 238 ? -20.828 -26.828 -10.984 1 98.5 238 VAL A N 1
ATOM 1882 C CA . VAL A 1 238 ? -20.031 -26.812 -12.211 1 98.5 238 VAL A CA 1
ATOM 1883 C C . VAL A 1 238 ? -19.75 -25.375 -12.641 1 98.5 238 VAL A C 1
ATOM 1885 O O . VAL A 1 238 ? -20.688 -24.641 -13 1 98.5 238 VAL A O 1
ATOM 1888 N N . VAL A 1 239 ? -18.5 -25 -12.594 1 98.5 239 VAL A N 1
ATOM 1889 C CA . VAL A 1 239 ? -18.125 -23.625 -12.844 1 98.5 239 VAL A CA 1
ATOM 1890 C C . VAL A 1 239 ? -17.422 -23.516 -14.195 1 98.5 239 VAL A C 1
ATOM 1892 O O . VAL A 1 239 ? -16.344 -24.078 -14.391 1 98.5 239 VAL A O 1
ATOM 1895 N N . ASP A 1 240 ? -18.031 -22.891 -15.109 1 97.94 240 ASP A N 1
ATOM 1896 C CA . ASP A 1 240 ? -17.406 -22.5 -16.375 1 97.94 240 ASP A CA 1
ATOM 1897 C C . ASP A 1 240 ? -16.812 -21.094 -16.281 1 97.94 240 ASP A C 1
ATOM 1899 O O . ASP A 1 240 ? -17.531 -20.109 -16.109 1 97.94 240 ASP A O 1
ATOM 1903 N N . THR A 1 241 ? -15.523 -21.016 -16.469 1 98.25 241 THR A N 1
ATOM 1904 C CA . THR A 1 241 ? -14.828 -19.75 -16.234 1 98.25 241 THR A CA 1
ATOM 1905 C C . THR A 1 241 ? -14.859 -18.859 -17.469 1 98.25 241 THR A C 1
ATOM 1907 O O . THR A 1 241 ? -14.258 -17.781 -17.5 1 98.25 241 THR A O 1
ATOM 1910 N N . ARG A 1 242 ? -15.562 -19.328 -18.625 1 96.12 242 ARG A N 1
ATOM 1911 C CA . ARG A 1 242 ? -15.68 -18.516 -19.828 1 96.12 242 ARG A CA 1
ATOM 1912 C C . ARG A 1 242 ? -16.828 -17.516 -19.688 1 96.12 242 ARG A C 1
ATOM 1914 O O . ARG A 1 242 ? -17.797 -17.766 -18.984 1 96.12 242 ARG A O 1
ATOM 1921 N N . PRO A 1 243 ? -16.609 -16.359 -20.312 1 95.5 243 PRO A N 1
ATOM 1922 C CA . PRO A 1 243 ? -17.828 -15.562 -20.531 1 95.5 243 PRO A CA 1
ATOM 1923 C C . PRO A 1 243 ? -18.922 -16.344 -21.281 1 95.5 243 PRO A C 1
ATOM 1925 O O . PRO A 1 243 ? -18.625 -17.094 -22.203 1 95.5 243 PRO A O 1
ATOM 1928 N N . LYS A 1 244 ? -20.156 -16.094 -20.891 1 95.56 244 LYS A N 1
ATOM 1929 C CA . LYS A 1 244 ? -21.281 -16.844 -21.453 1 95.56 244 LYS A CA 1
ATOM 1930 C C . LYS A 1 244 ? -21.312 -16.734 -22.969 1 95.56 244 LYS A C 1
ATOM 1932 O O . LYS A 1 244 ? -21.562 -17.734 -23.656 1 95.56 244 LYS A O 1
ATOM 1937 N N . ILE A 1 245 ? -20.969 -15.602 -23.438 1 94.5 245 ILE A N 1
ATOM 1938 C CA . ILE A 1 245 ? -21.016 -15.367 -24.875 1 94.5 245 ILE A CA 1
ATOM 1939 C C . ILE A 1 245 ? -20 -16.266 -25.578 1 94.5 245 ILE A C 1
ATOM 1941 O O . ILE A 1 245 ? -20.266 -16.812 -26.656 1 94.5 245 ILE A O 1
ATOM 1945 N N . ASN A 1 246 ? -18.828 -16.438 -25.031 1 92.81 246 ASN A N 1
ATOM 1946 C CA . ASN A 1 246 ? -17.797 -17.281 -25.625 1 92.81 246 ASN A CA 1
ATOM 1947 C C . ASN A 1 246 ? -18.156 -18.766 -25.531 1 92.81 246 ASN A C 1
ATOM 1949 O O . ASN A 1 246 ? -17.844 -19.531 -26.438 1 92.81 246 ASN A O 1
ATOM 1953 N N . ALA A 1 247 ? -18.766 -19.156 -24.453 1 93.19 247 ALA A N 1
ATOM 1954 C CA . ALA A 1 247 ? -19.203 -20.531 -24.281 1 93.19 247 ALA A CA 1
ATOM 1955 C C . ALA A 1 247 ? -20.281 -20.891 -25.312 1 93.19 247 ALA A C 1
ATOM 1957 O O . ALA A 1 247 ? -20.281 -22 -25.844 1 93.19 247 ALA A O 1
ATOM 1958 N N . MET A 1 248 ? -21.141 -19.969 -25.594 1 92.75 248 MET A N 1
ATOM 1959 C CA . MET A 1 248 ? -22.188 -20.172 -26.578 1 92.75 248 MET A CA 1
ATOM 1960 C C . MET A 1 248 ? -21.609 -20.281 -27.984 1 92.75 248 MET A C 1
ATOM 1962 O O . MET A 1 248 ? -22.094 -21.078 -28.797 1 92.75 248 MET A O 1
ATOM 1966 N N . ALA A 1 249 ? -20.609 -19.453 -28.188 1 91.69 249 ALA A N 1
ATOM 1967 C CA . ALA A 1 249 ? -19.922 -19.531 -29.469 1 91.69 249 ALA A CA 1
ATOM 1968 C C . ALA A 1 249 ? -19.297 -20.906 -29.656 1 91.69 249 ALA A C 1
ATOM 1970 O O . ALA A 1 249 ? -19.312 -21.469 -30.766 1 91.69 249 ALA A O 1
ATOM 1971 N N . ASN A 1 250 ? -18.672 -21.469 -28.672 1 91.94 250 ASN A N 1
ATOM 1972 C CA . ASN A 1 250 ? -18.109 -22.812 -28.734 1 91.94 250 ASN A CA 1
ATOM 1973 C C . ASN A 1 250 ? -19.188 -23.875 -28.953 1 91.94 250 ASN A C 1
ATOM 1975 O O . ASN A 1 250 ? -18.953 -24.859 -29.656 1 91.94 250 ASN A O 1
ATOM 1979 N N . ARG A 1 251 ? -20.281 -23.703 -28.359 1 91.12 251 ARG A N 1
ATOM 1980 C CA . ARG A 1 251 ? -21.391 -24.625 -28.531 1 91.12 251 ARG A CA 1
ATOM 1981 C C . ARG A 1 251 ? -21.812 -24.703 -30 1 91.12 251 ARG A C 1
ATOM 1983 O O . ARG A 1 251 ? -22.078 -25.781 -30.516 1 91.12 251 ARG A O 1
ATOM 1990 N N . ALA A 1 252 ? -21.828 -23.578 -30.562 1 91.06 252 ALA A N 1
ATOM 1991 C CA . ALA A 1 252 ? -22.172 -23.484 -31.969 1 91.06 252 ALA A CA 1
ATOM 1992 C C . ALA A 1 252 ? -21.141 -24.203 -32.844 1 91.06 252 ALA A C 1
ATOM 1994 O O . ALA A 1 252 ? -21.469 -24.719 -33.906 1 91.06 252 ALA A O 1
ATOM 1995 N N . ALA A 1 253 ? -19.953 -24.281 -32.375 1 92.25 253 ALA A N 1
ATOM 1996 C CA . ALA A 1 253 ? -18.875 -24.938 -33.125 1 92.25 253 ALA A CA 1
ATOM 1997 C C . ALA A 1 253 ? -18.781 -26.422 -32.781 1 92.25 253 ALA A C 1
ATOM 1999 O O . ALA A 1 253 ? -17.828 -27.109 -33.156 1 92.25 253 ALA A O 1
ATOM 2000 N N . GLY A 1 254 ? -19.719 -26.953 -32 1 90.06 254 GLY A N 1
ATOM 2001 C CA . GLY A 1 254 ? -19.781 -28.375 -31.703 1 90.06 254 GLY A CA 1
ATOM 2002 C C . GLY A 1 254 ? -19.281 -28.703 -30.312 1 90.06 254 GLY A C 1
ATOM 2003 O O . GLY A 1 254 ? -19.281 -29.859 -29.906 1 90.06 254 GLY A O 1
ATOM 2004 N N . LYS A 1 255 ? -18.812 -27.734 -29.719 1 94.56 255 LYS A N 1
ATOM 2005 C CA . LYS A 1 255 ? -18.406 -27.906 -28.328 1 94.56 255 LYS A CA 1
ATOM 2006 C C . LYS A 1 255 ? -19.484 -27.406 -27.375 1 94.56 255 LYS A C 1
ATOM 2008 O O . LYS A 1 255 ? -20.672 -27.406 -27.719 1 94.56 255 LYS A O 1
ATOM 2013 N N . GLY A 1 256 ? -19.156 -27.141 -26.062 1 91.75 256 GLY A N 1
ATOM 2014 C CA . GLY A 1 256 ? -20.234 -26.562 -25.281 1 91.75 256 GLY A CA 1
ATOM 2015 C C . GLY A 1 256 ? -20.016 -26.719 -23.781 1 91.75 256 GLY A C 1
ATOM 2016 O O . GLY A 1 256 ? -18.922 -26.5 -23.281 1 91.75 256 GLY A O 1
ATOM 2017 N N . TYR A 1 257 ? -21.078 -26.766 -23.078 1 92.69 257 TYR A N 1
ATOM 2018 C CA . TYR A 1 257 ? -21.125 -26.875 -21.625 1 92.69 257 TYR A CA 1
ATOM 2019 C C . TYR A 1 257 ? -22.25 -27.797 -21.188 1 92.69 257 TYR A C 1
ATOM 2021 O O . TYR A 1 257 ? -23.094 -28.188 -21.984 1 92.69 257 TYR A O 1
ATOM 2029 N N . GLU A 1 258 ? -22.188 -28.156 -20 1 92.69 258 GLU A N 1
ATOM 2030 C CA . GLU A 1 258 ? -23.094 -29.172 -19.469 1 92.69 258 GLU A CA 1
ATOM 2031 C C . GLU A 1 258 ? -24.531 -28.625 -19.391 1 92.69 258 GLU A C 1
ATOM 2033 O O . GLU A 1 258 ? -24.75 -27.5 -18.953 1 92.69 258 GLU A O 1
ATOM 2038 N N . ASN A 1 259 ? -25.422 -29.375 -19.812 1 90.12 259 ASN A N 1
ATOM 2039 C CA . ASN A 1 259 ? -26.844 -29.078 -19.734 1 90.12 259 ASN A CA 1
ATOM 2040 C C . ASN A 1 259 ? -27.484 -29.688 -18.484 1 90.12 259 ASN A C 1
ATOM 2042 O O . ASN A 1 259 ? -27.422 -30.906 -18.297 1 90.12 259 ASN A O 1
ATOM 2046 N N . LYS A 1 260 ? -28.172 -28.984 -17.719 1 89.62 260 LYS A N 1
ATOM 2047 C CA . LYS A 1 260 ? -28.75 -29.391 -16.438 1 89.62 260 LYS A CA 1
ATOM 2048 C C . LYS A 1 260 ? -29.781 -30.484 -16.641 1 89.62 260 LYS A C 1
ATOM 2050 O O . LYS A 1 260 ? -30.047 -31.266 -15.711 1 89.62 260 LYS A O 1
ATOM 2055 N N . ASN A 1 261 ? -30.281 -30.562 -17.766 1 89.06 261 ASN A N 1
ATOM 2056 C CA . ASN A 1 261 ? -31.281 -31.594 -18.047 1 89.06 261 ASN A CA 1
ATOM 2057 C C . ASN A 1 261 ? -30.656 -32.969 -18.172 1 89.06 261 ASN A C 1
ATOM 2059 O O . ASN A 1 261 ? -31.328 -34 -17.984 1 89.06 261 ASN A O 1
ATOM 2063 N N . PHE A 1 262 ? -29.422 -32.969 -18.578 1 90.94 262 PHE A N 1
ATOM 2064 C CA . PHE A 1 262 ? -28.75 -34.25 -18.797 1 90.94 262 PHE A CA 1
ATOM 2065 C C . PHE A 1 262 ? -27.875 -34.625 -17.609 1 90.94 262 PHE A C 1
ATOM 2067 O O . PHE A 1 262 ? -27.75 -35.781 -17.281 1 90.94 262 PHE A O 1
ATOM 2074 N N . TYR A 1 263 ? -27.266 -33.656 -17.094 1 94.06 263 TYR A N 1
ATOM 2075 C CA . TYR A 1 263 ? -26.438 -33.875 -15.914 1 94.06 263 TYR A CA 1
ATOM 2076 C C . TYR A 1 263 ? -27.25 -33.656 -14.641 1 94.06 263 TYR A C 1
ATOM 2078 O O . TYR A 1 263 ? -27.594 -32.531 -14.305 1 94.06 263 TYR A O 1
ATOM 2086 N N . GLU A 1 264 ? -27.391 -34.625 -13.844 1 91.94 264 GLU A N 1
ATOM 2087 C CA . GLU A 1 264 ? -28.297 -34.562 -12.695 1 91.94 264 GLU A CA 1
ATOM 2088 C C . GLU A 1 264 ? -27.609 -33.906 -11.5 1 91.94 264 GLU A C 1
ATOM 2090 O O . GLU A 1 264 ? -26.422 -34.125 -11.258 1 91.94 264 GLU A O 1
ATOM 2095 N N . ASN A 1 265 ? -28.344 -33.094 -10.742 1 95.12 265 ASN A N 1
ATOM 2096 C CA . ASN A 1 265 ? -27.984 -32.5 -9.445 1 95.12 265 ASN A CA 1
ATOM 2097 C C . ASN A 1 265 ? -26.75 -31.625 -9.539 1 95.12 265 ASN A C 1
ATOM 2099 O O . ASN A 1 265 ? -25.875 -31.672 -8.68 1 95.12 265 ASN A O 1
ATOM 2103 N N . ILE A 1 266 ? -26.641 -30.938 -10.648 1 96.19 266 ILE A N 1
ATOM 2104 C CA . ILE A 1 266 ? -25.562 -29.969 -10.758 1 96.19 266 ILE A CA 1
ATOM 2105 C C . ILE A 1 266 ? -26.141 -28.562 -10.734 1 96.19 266 ILE A C 1
ATOM 2107 O O . ILE A 1 266 ? -27.297 -28.344 -11.133 1 96.19 266 ILE A O 1
ATOM 2111 N N . GLN A 1 267 ? -25.484 -27.625 -10.156 1 97.06 267 GLN A N 1
ATOM 2112 C CA . GLN A 1 267 ? -25.719 -26.188 -10.305 1 97.06 267 GLN A CA 1
ATOM 2113 C C . GLN A 1 267 ? -24.656 -25.547 -11.188 1 97.06 267 GLN A C 1
ATOM 2115 O O . GLN A 1 267 ? -23.516 -25.391 -10.773 1 97.06 267 GLN A O 1
ATOM 2120 N N . PHE A 1 268 ? -25.094 -25.188 -12.336 1 96.56 268 PHE A N 1
ATOM 2121 C CA . PHE A 1 268 ? -24.172 -24.688 -13.336 1 96.56 268 PHE A CA 1
ATOM 2122 C C . PHE A 1 268 ? -24.031 -23.172 -13.227 1 96.56 268 PHE A C 1
ATOM 2124 O O . PHE A 1 268 ? -25.031 -22.453 -13.172 1 96.56 268 PHE A O 1
ATOM 2131 N N . LEU A 1 269 ? -22.75 -22.625 -13.172 1 97.19 269 LEU A N 1
ATOM 2132 C CA . LEU A 1 269 ? -22.5 -21.203 -13.008 1 97.19 269 LEU A CA 1
ATOM 2133 C C . LEU A 1 269 ? -21.453 -20.719 -14.016 1 97.19 269 LEU A C 1
ATOM 2135 O O . LEU A 1 269 ? -20.453 -21.406 -14.258 1 97.19 269 LEU A O 1
ATOM 2139 N N . PHE A 1 270 ? -21.719 -19.562 -14.656 1 97.25 270 PHE A N 1
ATOM 2140 C CA . PHE A 1 270 ? -20.688 -18.844 -15.398 1 97.25 270 PHE A CA 1
ATOM 2141 C C . PHE A 1 270 ? -20 -17.812 -14.508 1 97.25 270 PHE A C 1
ATOM 2143 O O . PHE A 1 270 ? -20.656 -16.922 -13.969 1 97.25 270 PHE A O 1
ATOM 2150 N N . LEU A 1 271 ? -18.719 -17.922 -14.336 1 98 271 LEU A N 1
ATOM 2151 C CA . LEU A 1 271 ? -17.891 -16.938 -13.672 1 98 271 LEU A CA 1
ATOM 2152 C C . LEU A 1 271 ? -16.75 -16.484 -14.578 1 98 271 LEU A C 1
ATOM 2154 O O . LEU A 1 271 ? -15.656 -17.062 -14.555 1 98 271 LEU A O 1
ATOM 2158 N N . PRO A 1 272 ? -16.922 -15.469 -15.258 1 97.19 272 PRO A N 1
ATOM 2159 C CA . PRO A 1 272 ? -16.125 -15.18 -16.453 1 97.19 272 PRO A CA 1
ATOM 2160 C C . PRO A 1 272 ? -14.727 -14.672 -16.141 1 97.19 272 PRO A C 1
ATOM 2162 O O . PRO A 1 272 ? -14.57 -13.758 -15.32 1 97.19 272 PRO A O 1
ATOM 2165 N N . ILE A 1 273 ? -13.789 -15.219 -16.688 1 98.38 273 ILE A N 1
ATOM 2166 C CA . ILE A 1 273 ? -12.398 -14.797 -16.844 1 98.38 273 ILE A CA 1
ATOM 2167 C C . ILE A 1 273 ? -12.047 -14.703 -18.312 1 98.38 273 ILE A C 1
ATOM 2169 O O . ILE A 1 273 ? -12.32 -15.617 -19.094 1 98.38 273 ILE A O 1
ATOM 2173 N N . GLU A 1 274 ? -11.43 -13.633 -18.75 1 97.44 274 GLU A N 1
ATOM 2174 C CA . GLU A 1 274 ? -11.227 -13.352 -20.172 1 97.44 274 GLU A CA 1
ATOM 2175 C C . GLU A 1 274 ? -10.188 -14.289 -20.766 1 97.44 274 GLU A C 1
ATOM 2177 O O . GLU A 1 274 ? -9.383 -14.875 -20.047 1 97.44 274 GLU A O 1
ATOM 2182 N N . ASN A 1 275 ? -10.234 -14.484 -22.047 1 95.69 275 ASN A N 1
ATOM 2183 C CA . ASN A 1 275 ? -9.352 -15.414 -22.734 1 95.69 275 ASN A CA 1
ATOM 2184 C C . ASN A 1 275 ? -7.961 -14.812 -22.938 1 95.69 275 ASN A C 1
ATOM 2186 O O . ASN A 1 275 ? -7.711 -13.664 -22.562 1 95.69 275 ASN A O 1
ATOM 2190 N N . ILE A 1 276 ? -7.07 -15.562 -23.547 1 96.81 276 ILE A N 1
ATOM 2191 C CA . ILE A 1 276 ? -5.652 -15.227 -23.594 1 96.81 276 ILE A CA 1
ATOM 2192 C C . ILE A 1 276 ? -5.438 -13.992 -24.469 1 96.81 276 ILE A C 1
ATOM 2194 O O . ILE A 1 276 ? -4.5 -13.227 -24.25 1 96.81 276 ILE A O 1
ATOM 2198 N N . HIS A 1 277 ? -6.246 -13.812 -25.5 1 96.44 277 HIS A N 1
ATOM 2199 C CA . HIS A 1 277 ? -6.094 -12.672 -26.391 1 96.44 277 HIS A CA 1
ATOM 2200 C C . HIS A 1 277 ? -6.398 -11.359 -25.672 1 96.44 277 HIS A C 1
ATOM 2202 O O . HIS A 1 277 ? -5.648 -10.391 -25.781 1 96.44 277 HIS A O 1
ATOM 2208 N N . VAL A 1 278 ? -7.504 -11.359 -24.922 1 97.62 278 VAL A N 1
ATOM 2209 C CA . VAL A 1 278 ? -7.891 -10.18 -24.141 1 97.62 278 VAL A CA 1
ATOM 2210 C C . VAL A 1 278 ? -6.836 -9.883 -23.078 1 97.62 278 VAL A C 1
ATOM 2212 O O . VAL A 1 278 ? -6.473 -8.727 -22.859 1 97.62 278 VAL A O 1
ATOM 2215 N N . VAL A 1 279 ? -6.371 -10.898 -22.484 1 98.25 279 VAL A N 1
ATOM 2216 C CA . VAL A 1 279 ? -5.406 -10.75 -21.391 1 98.25 279 VAL A CA 1
ATOM 2217 C C . VAL A 1 279 ? -4.09 -10.203 -21.953 1 98.25 279 VAL A C 1
ATOM 2219 O O . VAL A 1 279 ? -3.449 -9.359 -21.328 1 98.25 279 VAL A O 1
ATOM 2222 N N . ARG A 1 280 ? -3.65 -10.703 -23.062 1 97.25 280 ARG A N 1
ATOM 2223 C CA . ARG A 1 280 ? -2.447 -10.195 -23.703 1 97.25 280 ARG A CA 1
ATOM 2224 C C . ARG A 1 280 ? -2.574 -8.711 -24.016 1 97.25 280 ARG A C 1
ATOM 2226 O O . ARG A 1 280 ? -1.656 -7.934 -23.734 1 97.25 280 ARG A O 1
ATOM 2233 N N . ASN A 1 281 ? -3.674 -8.367 -24.578 1 97.69 281 ASN A N 1
ATOM 2234 C CA . ASN A 1 281 ? -3.922 -6.965 -24.891 1 97.69 281 ASN A CA 1
ATOM 2235 C C . ASN A 1 281 ? -3.957 -6.109 -23.625 1 97.69 281 ASN A C 1
ATOM 2237 O O . ASN A 1 281 ? -3.502 -4.965 -23.641 1 97.69 281 ASN A O 1
ATOM 2241 N N . SER A 1 282 ? -4.559 -6.664 -22.656 1 98.38 282 SER A N 1
ATOM 2242 C CA . SER A 1 282 ? -4.625 -5.992 -21.359 1 98.38 282 SER A CA 1
ATOM 2243 C C . SER A 1 282 ? -3.23 -5.656 -20.844 1 98.38 282 SER A C 1
ATOM 2245 O O . SER A 1 282 ? -2.975 -4.527 -20.422 1 98.38 282 SER A O 1
ATOM 2247 N N . LEU A 1 283 ? -2.346 -6.598 -20.875 1 97.94 283 LEU A N 1
ATOM 2248 C CA . LEU A 1 283 ? -0.984 -6.359 -20.406 1 97.94 283 LEU A CA 1
ATOM 2249 C C . LEU A 1 283 ? -0.281 -5.336 -21.281 1 97.94 283 LEU A C 1
ATOM 2251 O O . LEU A 1 283 ? 0.489 -4.508 -20.797 1 97.94 283 LEU A O 1
ATOM 2255 N N . SER A 1 284 ? -0.486 -5.449 -22.578 1 96.62 284 SER A N 1
ATOM 2256 C CA . SER A 1 284 ? 0.115 -4.484 -23.484 1 96.62 284 SER A CA 1
ATOM 2257 C C . SER A 1 284 ? -0.279 -3.059 -23.125 1 96.62 284 SER A C 1
ATOM 2259 O O . SER A 1 284 ? 0.57 -2.166 -23.094 1 96.62 284 SER A O 1
ATOM 2261 N N . LYS A 1 285 ? -1.525 -2.84 -22.875 1 97.81 285 LYS A N 1
ATOM 2262 C CA . LYS A 1 285 ? -2.016 -1.521 -22.484 1 97.81 285 LYS A CA 1
ATOM 2263 C C . LYS A 1 285 ? -1.421 -1.087 -21.141 1 97.81 285 LYS A C 1
ATOM 2265 O O . LYS A 1 285 ? -1.127 0.094 -20.938 1 97.81 285 LYS A O 1
ATOM 2270 N N . LEU A 1 286 ? -1.324 -1.994 -20.219 1 97.5 286 LEU A N 1
ATOM 2271 C CA . LEU A 1 286 ? -0.699 -1.682 -18.938 1 97.5 286 LEU A CA 1
ATOM 2272 C C . LEU A 1 286 ? 0.745 -1.231 -19.141 1 97.5 286 LEU A C 1
ATOM 2274 O O . LEU A 1 286 ? 1.187 -0.263 -18.516 1 97.5 286 LEU A O 1
ATOM 2278 N N . ASN A 1 287 ? 1.442 -1.995 -19.969 1 95.31 287 ASN A N 1
ATOM 2279 C CA . ASN A 1 287 ? 2.822 -1.632 -20.266 1 95.31 287 ASN A CA 1
ATOM 2280 C C . ASN A 1 287 ? 2.916 -0.227 -20.859 1 95.31 287 ASN A C 1
ATOM 2282 O O . ASN A 1 287 ? 3.824 0.534 -20.516 1 95.31 287 ASN A O 1
ATOM 2286 N N . ASP A 1 288 ? 2.025 0.081 -21.703 1 93.88 288 ASP A N 1
ATOM 2287 C CA . ASP A 1 288 ? 1.996 1.413 -22.297 1 93.88 288 ASP A CA 1
ATOM 2288 C C . ASP A 1 288 ? 1.83 2.49 -21.219 1 93.88 288 ASP A C 1
ATOM 2290 O O . ASP A 1 288 ? 2.48 3.535 -21.281 1 93.88 288 ASP A O 1
ATOM 2294 N N . ALA A 1 289 ? 0.947 2.24 -20.344 1 93.62 289 ALA A N 1
ATOM 2295 C CA . ALA A 1 289 ? 0.714 3.184 -19.25 1 93.62 289 ALA A CA 1
ATOM 2296 C C . ALA A 1 289 ? 1.965 3.354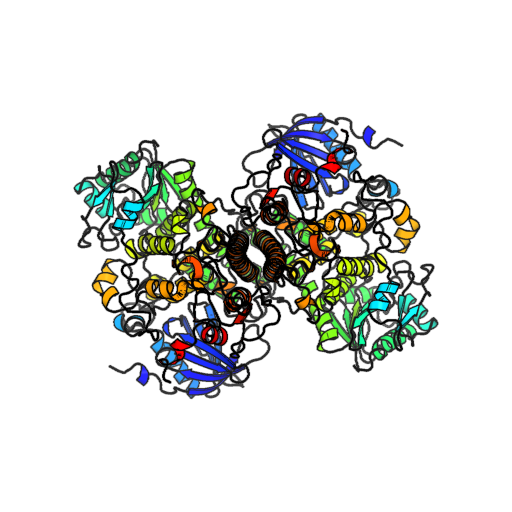 -18.391 1 93.62 289 ALA A C 1
ATOM 2298 O O . ALA A 1 289 ? 2.271 4.461 -17.938 1 93.62 289 ALA A O 1
ATOM 2299 N N . CYS A 1 290 ? 2.682 2.283 -18.203 1 91.44 290 CYS A N 1
ATOM 2300 C CA . CYS A 1 290 ? 3.873 2.291 -17.359 1 91.44 290 CYS A CA 1
ATOM 2301 C C . CYS A 1 290 ? 5.039 2.961 -18.078 1 91.44 290 CYS A C 1
ATOM 2303 O O . CYS A 1 290 ? 5.977 3.439 -17.438 1 91.44 290 CYS A O 1
ATOM 2305 N N . GLU A 1 291 ? 5.012 3.008 -19.328 1 88.81 291 GLU A N 1
ATOM 2306 C CA . GLU A 1 291 ? 6.137 3.518 -20.109 1 88.81 291 GLU A CA 1
ATOM 2307 C C . GLU A 1 291 ? 5.992 5.016 -20.359 1 88.81 291 GLU A C 1
ATOM 2309 O O . GLU A 1 291 ? 6.91 5.648 -20.891 1 88.81 291 GLU A O 1
ATOM 2314 N N . LEU A 1 292 ? 4.898 5.555 -19.984 1 86.62 292 LEU A N 1
ATOM 2315 C CA . LEU A 1 292 ? 4.723 6.988 -20.172 1 86.62 292 LEU A CA 1
ATOM 2316 C C . LEU A 1 292 ? 5.809 7.77 -19.438 1 86.62 292 LEU A C 1
ATOM 2318 O O . LEU A 1 292 ? 6.145 7.453 -18.297 1 86.62 292 LEU A O 1
ATOM 2322 N N . LYS A 1 293 ? 6.352 8.68 -20.156 1 83 293 LYS A N 1
ATOM 2323 C CA . LYS A 1 293 ? 7.348 9.547 -19.547 1 83 293 LYS A CA 1
ATOM 2324 C C . LYS A 1 293 ? 6.68 10.648 -18.719 1 83 293 LYS A C 1
ATOM 2326 O O . LYS A 1 293 ? 5.914 11.453 -19.25 1 83 293 LYS A O 1
ATOM 2331 N N . ASN A 1 294 ? 6.887 10.719 -17.484 1 81.31 294 ASN A N 1
ATOM 2332 C CA . ASN A 1 294 ? 6.367 11.703 -16.547 1 81.31 294 ASN A CA 1
ATOM 2333 C C . ASN A 1 294 ? 4.855 11.867 -16.688 1 81.31 294 ASN A C 1
ATOM 2335 O O . ASN A 1 294 ? 4.363 12.969 -16.938 1 81.31 294 ASN A O 1
ATOM 2339 N N . PRO A 1 295 ? 4.207 10.789 -16.5 1 88.31 295 PRO A N 1
ATOM 2340 C CA . PRO A 1 295 ? 2.754 10.867 -16.656 1 88.31 295 PRO A CA 1
ATOM 2341 C C . PRO A 1 295 ? 2.092 11.75 -15.602 1 88.31 295 PRO A C 1
ATOM 2343 O O . PRO A 1 295 ? 2.604 11.867 -14.484 1 88.31 295 PRO A O 1
ATOM 2346 N N . SER A 1 296 ? 1.019 12.383 -16.047 1 94.25 296 SER A N 1
ATOM 2347 C CA . SER A 1 296 ? 0.154 13.016 -15.062 1 94.25 296 SER A CA 1
ATOM 2348 C C . SER A 1 296 ? -0.6 11.977 -14.242 1 94.25 296 SER A C 1
ATOM 2350 O O . SER A 1 296 ? -0.638 10.797 -14.602 1 94.25 296 SER A O 1
ATOM 2352 N N . MET A 1 297 ? -1.182 12.406 -13.141 1 94.62 297 MET A N 1
ATOM 2353 C CA . MET A 1 297 ? -1.987 11.516 -12.312 1 94.62 297 MET A CA 1
ATOM 2354 C C . MET A 1 297 ? -3.184 10.984 -13.086 1 94.62 297 MET A C 1
ATOM 2356 O O . MET A 1 297 ? -3.502 9.789 -13.008 1 94.62 297 MET A O 1
ATOM 2360 N N . SER A 1 298 ? -3.785 11.82 -13.836 1 94.75 298 SER A N 1
ATOM 2361 C CA . SER A 1 298 ? -4.965 11.445 -14.609 1 94.75 298 SER A CA 1
ATOM 2362 C C . SER A 1 298 ? -4.609 10.445 -15.703 1 94.75 298 SER A C 1
ATOM 2364 O O . SER A 1 298 ? -5.34 9.477 -15.922 1 94.75 298 SER A O 1
ATOM 2366 N N . SER A 1 299 ? -3.531 10.68 -16.375 1 95.25 299 SER A N 1
ATOM 2367 C CA . SER A 1 299 ? -3.121 9.789 -17.453 1 95.25 299 SER A CA 1
ATOM 2368 C C . SER A 1 299 ? -2.795 8.398 -16.938 1 95.25 299 SER A C 1
ATOM 2370 O O . SER A 1 299 ? -3.133 7.395 -17.562 1 95.25 299 SER A O 1
ATOM 2372 N N . PHE A 1 300 ? -2.203 8.359 -15.883 1 94.94 300 PHE A N 1
ATOM 2373 C CA . PHE A 1 300 ? -1.854 7.07 -15.305 1 94.94 300 PHE A CA 1
ATOM 2374 C C . PHE A 1 300 ? -3.107 6.305 -14.891 1 94.94 300 PHE A C 1
ATOM 2376 O O . PHE A 1 300 ? -3.264 5.133 -15.234 1 94.94 300 PHE A O 1
ATOM 2383 N N . LEU A 1 301 ? -3.977 6.98 -14.133 1 95.81 301 LEU A N 1
ATOM 2384 C CA . LEU A 1 301 ? -5.191 6.324 -13.656 1 95.81 301 LEU A CA 1
ATOM 2385 C C . LEU A 1 301 ? -6.062 5.891 -14.836 1 95.81 301 LEU A C 1
ATOM 2387 O O . LEU A 1 301 ? -6.652 4.809 -14.805 1 95.81 301 LEU A O 1
ATOM 2391 N N . SER A 1 302 ? -6.109 6.711 -15.805 1 96.25 302 SER A N 1
ATOM 2392 C CA . SER A 1 302 ? -6.875 6.367 -17 1 96.25 302 SER A CA 1
ATOM 2393 C C . SER A 1 302 ? -6.262 5.176 -17.734 1 96.25 302 SER A C 1
ATOM 2395 O O . SER A 1 302 ? -6.98 4.324 -18.25 1 96.25 302 SER A O 1
ATOM 2397 N N . GLY A 1 303 ? -4.93 5.199 -17.844 1 96.62 303 GLY A N 1
ATOM 2398 C CA . GLY A 1 303 ? -4.246 4.066 -18.438 1 96.62 303 GLY A CA 1
ATOM 2399 C C . GLY A 1 303 ? -4.473 2.766 -17.688 1 96.62 303 GLY A C 1
ATOM 2400 O O . GLY A 1 303 ? -4.707 1.723 -18.297 1 96.62 303 GLY A O 1
ATOM 2401 N N . LEU A 1 304 ? -4.41 2.865 -16.359 1 96.06 304 LEU A N 1
ATOM 2402 C CA . LEU A 1 304 ? -4.652 1.7 -15.516 1 96.06 304 LEU A CA 1
ATOM 2403 C C . LEU A 1 304 ? -6.07 1.176 -15.711 1 96.06 304 LEU A C 1
ATOM 2405 O O . LEU A 1 304 ? -6.277 -0.033 -15.844 1 96.06 304 LEU A O 1
ATOM 2409 N N . GLU A 1 305 ? -7.008 2.061 -15.711 1 96.75 305 GLU A N 1
ATOM 2410 C CA . GLU A 1 305 ? -8.406 1.683 -15.906 1 96.75 305 GLU A CA 1
ATOM 2411 C C . GLU A 1 305 ? -8.633 1.084 -17.281 1 96.75 305 GLU A C 1
ATOM 2413 O O . GLU A 1 305 ? -9.266 0.035 -17.422 1 96.75 305 GLU A O 1
ATOM 2418 N N . SER A 1 306 ? -8.078 1.73 -18.312 1 97.19 306 SER A N 1
ATOM 2419 C CA . SER A 1 306 ? -8.297 1.316 -19.688 1 97.19 306 SER A CA 1
ATOM 2420 C C . SER A 1 306 ? -7.66 -0.04 -19.969 1 97.19 306 SER A C 1
ATOM 2422 O O . SER A 1 306 ? -8.109 -0.774 -20.844 1 97.19 306 SER A O 1
ATOM 2424 N N . SER A 1 307 ? -6.602 -0.349 -19.266 1 98.12 307 SER A N 1
ATOM 2425 C CA . SER A 1 307 ? -5.949 -1.642 -19.438 1 98.12 307 SER A CA 1
ATOM 2426 C C . SER A 1 307 ? -6.828 -2.779 -18.938 1 98.12 307 SER A C 1
ATOM 2428 O O . SER A 1 307 ? -6.664 -3.93 -19.344 1 98.12 307 SER A O 1
ATOM 2430 N N . ALA A 1 308 ? -7.738 -2.502 -17.984 1 98.25 308 ALA A N 1
ATOM 2431 C CA . ALA A 1 308 ? -8.625 -3.473 -17.344 1 98.25 308 ALA A CA 1
ATOM 2432 C C . ALA A 1 308 ? -7.832 -4.543 -16.609 1 98.25 308 ALA A C 1
ATOM 2434 O O . ALA A 1 308 ? -8.375 -5.598 -16.266 1 98.25 308 ALA A O 1
ATOM 2435 N N . TRP A 1 309 ? -6.578 -4.328 -16.438 1 98.56 309 TRP A N 1
ATOM 2436 C CA . TRP A 1 309 ? -5.715 -5.352 -15.852 1 98.56 309 TRP A CA 1
ATOM 2437 C C . TRP A 1 309 ? -6.207 -5.75 -14.461 1 98.56 309 TRP A C 1
ATOM 2439 O O . TRP A 1 309 ? -6.398 -6.938 -14.188 1 98.56 309 TRP A O 1
ATOM 2449 N N . LEU A 1 310 ? -6.453 -4.758 -13.625 1 98.31 310 LEU A N 1
ATOM 2450 C CA . LEU A 1 310 ? -6.887 -5.047 -12.266 1 98.31 310 LEU A CA 1
ATOM 2451 C C . LEU A 1 310 ? -8.281 -5.66 -12.258 1 98.31 310 LEU A C 1
ATOM 2453 O O . LEU A 1 310 ? -8.617 -6.445 -11.367 1 98.31 310 LEU A O 1
ATOM 2457 N N . LYS A 1 311 ? -9.055 -5.316 -13.25 1 98.38 311 LYS A N 1
ATOM 2458 C CA . LYS A 1 311 ? -10.359 -5.961 -13.414 1 98.38 311 LYS A CA 1
ATOM 2459 C C . LYS A 1 311 ? -10.203 -7.465 -13.602 1 98.38 311 LYS A C 1
ATOM 2461 O O . LYS A 1 311 ? -10.953 -8.25 -13.008 1 98.38 311 LYS A O 1
ATOM 2466 N N . HIS A 1 312 ? -9.266 -7.832 -14.422 1 98.75 312 HIS A N 1
ATOM 2467 C CA . HIS A 1 312 ? -9.023 -9.242 -14.695 1 98.75 312 HIS A CA 1
ATOM 2468 C C . HIS A 1 312 ? -8.477 -9.961 -13.469 1 98.75 312 HIS A C 1
ATOM 2470 O O . HIS A 1 312 ? -8.836 -11.109 -13.195 1 98.75 312 HIS A O 1
ATOM 2476 N N . ILE A 1 313 ? -7.559 -9.289 -12.734 1 98.81 313 ILE A N 1
ATOM 2477 C CA . ILE A 1 313 ? -7.027 -9.867 -11.5 1 98.81 313 ILE A CA 1
ATOM 2478 C C . ILE A 1 313 ? -8.164 -10.109 -10.508 1 98.81 313 ILE A C 1
ATOM 2480 O O . ILE A 1 313 ? -8.242 -11.164 -9.883 1 98.81 313 ILE A O 1
ATOM 2484 N N . LYS A 1 314 ? -9.016 -9.148 -10.391 1 98.44 314 LYS A N 1
ATOM 2485 C CA . LYS A 1 314 ? -10.164 -9.242 -9.492 1 98.44 314 LYS A CA 1
ATOM 2486 C C . LYS A 1 314 ? -11.078 -10.398 -9.875 1 98.44 314 LYS A C 1
ATOM 2488 O O . LYS A 1 314 ? -11.609 -11.094 -9.008 1 98.44 314 LYS A O 1
ATOM 2493 N N . ALA A 1 315 ? -11.281 -10.594 -11.133 1 98.56 315 ALA A N 1
ATOM 2494 C CA . ALA A 1 315 ? -12.156 -11.664 -11.609 1 98.56 315 ALA A CA 1
ATOM 2495 C C . ALA A 1 315 ? -11.625 -13.031 -11.195 1 98.56 315 ALA A C 1
ATOM 2497 O O . ALA A 1 315 ? -12.391 -13.906 -10.789 1 98.56 315 ALA A O 1
ATOM 2498 N N . ILE A 1 316 ? -10.375 -13.227 -11.336 1 98.81 316 ILE A N 1
ATOM 2499 C CA . ILE A 1 316 ? -9.758 -14.492 -10.953 1 98.81 316 ILE A CA 1
ATOM 2500 C C . ILE A 1 316 ? -9.922 -14.703 -9.445 1 98.81 316 ILE A C 1
ATOM 2502 O O . ILE A 1 316 ? -10.289 -15.797 -9 1 98.81 316 ILE A O 1
ATOM 2506 N N . LEU A 1 317 ? -9.641 -13.656 -8.688 1 98.75 317 LEU A N 1
ATOM 2507 C CA . LEU A 1 317 ? -9.742 -13.742 -7.234 1 98.75 317 LEU A CA 1
ATOM 2508 C C . LEU A 1 317 ? -11.18 -14.039 -6.809 1 98.75 317 LEU A C 1
ATOM 2510 O O . LEU A 1 317 ? -11.406 -14.844 -5.902 1 98.75 317 LEU A O 1
ATOM 2514 N N . GLU A 1 318 ? -12.125 -13.406 -7.469 1 98.25 318 GLU A N 1
ATOM 2515 C CA . GLU A 1 318 ? -13.531 -13.594 -7.129 1 98.25 318 GLU A CA 1
ATOM 2516 C C . GLU A 1 318 ? -13.977 -15.023 -7.406 1 98.25 318 GLU A C 1
ATOM 2518 O O . GLU A 1 318 ? -14.648 -15.641 -6.574 1 98.25 318 GLU A O 1
ATOM 2523 N N . THR A 1 319 ? -13.633 -15.5 -8.562 1 98.81 319 THR A N 1
ATOM 2524 C CA . THR A 1 319 ? -14 -16.859 -8.93 1 98.81 319 THR A CA 1
ATOM 2525 C C . THR A 1 319 ? -13.352 -17.875 -7.988 1 98.81 319 THR A C 1
ATOM 2527 O O . THR A 1 319 ? -14 -18.812 -7.531 1 98.81 319 THR A O 1
ATOM 2530 N N . SER A 1 320 ? -12.086 -17.703 -7.715 1 98.88 320 SER A N 1
ATOM 2531 C CA . SER A 1 320 ? -11.359 -18.594 -6.82 1 98.88 320 SER A CA 1
ATOM 2532 C C . SER A 1 320 ? -11.945 -18.562 -5.414 1 98.88 320 SER A C 1
ATOM 2534 O O . SER A 1 320 ? -12.016 -19.594 -4.742 1 98.88 320 SER A O 1
ATOM 2536 N N . HIS A 1 321 ? -12.266 -17.359 -4.98 1 98.38 321 HIS A N 1
ATOM 2537 C CA . HIS A 1 321 ? -12.875 -17.219 -3.66 1 98.38 321 HIS A CA 1
ATOM 2538 C C . HIS A 1 321 ? -14.211 -17.953 -3.586 1 98.38 321 HIS A C 1
ATOM 2540 O O . HIS A 1 321 ? -14.523 -18.578 -2.574 1 98.38 321 HIS A O 1
ATOM 2546 N N . PHE A 1 322 ? -15.023 -17.859 -4.629 1 98.5 322 PHE A N 1
ATOM 2547 C CA . PHE A 1 322 ? -16.281 -18.594 -4.691 1 98.5 322 PHE A CA 1
ATOM 2548 C C . PHE A 1 322 ? -16.031 -20.094 -4.527 1 98.5 322 PHE A C 1
ATOM 2550 O O . PHE A 1 322 ? -16.703 -20.766 -3.742 1 98.5 322 PHE A O 1
ATOM 2557 N N . VAL A 1 323 ? -15.086 -20.578 -5.258 1 98.81 323 VAL A N 1
ATOM 2558 C CA . VAL A 1 323 ? -14.766 -22 -5.227 1 98.81 323 VAL A CA 1
ATOM 2559 C C . VAL A 1 323 ? -14.305 -22.391 -3.822 1 98.81 323 VAL A C 1
ATOM 2561 O O . VAL A 1 323 ? -14.727 -23.422 -3.291 1 98.81 323 VAL A O 1
ATOM 2564 N N . ALA A 1 324 ? -13.453 -21.609 -3.268 1 98.56 324 ALA A N 1
ATOM 2565 C CA . ALA A 1 324 ? -12.945 -21.891 -1.924 1 98.56 324 ALA A CA 1
ATOM 2566 C C . ALA A 1 324 ? -14.086 -21.922 -0.91 1 98.56 324 ALA A C 1
ATOM 2568 O O . ALA A 1 324 ? -14.109 -22.797 -0.032 1 98.56 324 ALA A O 1
ATOM 2569 N N . GLN A 1 325 ? -15.023 -21.016 -1.033 1 97.56 325 GLN A N 1
ATOM 2570 C CA . GLN A 1 325 ? -16.156 -20.969 -0.123 1 97.56 325 GLN A CA 1
ATOM 2571 C C . GLN A 1 325 ? -17.062 -22.172 -0.312 1 97.56 325 GLN A C 1
ATOM 2573 O O . GLN A 1 325 ? -17.547 -22.766 0.663 1 97.56 325 GLN A O 1
ATOM 2578 N N . ALA A 1 326 ? -17.281 -22.547 -1.498 1 98.44 326 ALA A N 1
ATOM 2579 C CA . ALA A 1 326 ? -18.094 -23.719 -1.789 1 98.44 326 ALA A CA 1
ATOM 2580 C C . ALA A 1 326 ? -17.5 -24.969 -1.153 1 98.44 326 ALA A C 1
ATOM 2582 O O . ALA A 1 326 ? -18.219 -25.766 -0.534 1 98.44 326 ALA A O 1
ATOM 2583 N N . LEU A 1 327 ? -16.266 -25.141 -1.241 1 98.19 327 LEU A N 1
ATOM 2584 C CA . LEU A 1 327 ? -15.578 -26.328 -0.732 1 98.19 327 LEU A CA 1
ATOM 2585 C C . LEU A 1 327 ? -15.516 -26.312 0.791 1 98.19 327 LEU A C 1
ATOM 2587 O O . LEU A 1 327 ? -15.945 -27.266 1.446 1 98.19 327 LEU A O 1
ATOM 2591 N N . ALA A 1 328 ? -15.047 -25.172 1.309 1 96.5 328 ALA A N 1
ATOM 2592 C CA . ALA A 1 328 ? -14.664 -25.141 2.717 1 96.5 328 ALA A CA 1
ATOM 2593 C C . ALA A 1 328 ? -15.852 -24.766 3.6 1 96.5 328 ALA A C 1
ATOM 2595 O O . ALA A 1 328 ? -16 -25.281 4.707 1 96.5 328 ALA A O 1
ATOM 2596 N N . SER A 1 329 ? -16.625 -23.828 3.176 1 94.69 329 SER A N 1
ATOM 2597 C CA . SER A 1 329 ? -17.719 -23.328 4.004 1 94.69 329 SER A CA 1
ATOM 2598 C C . SER A 1 329 ? -19 -24.125 3.76 1 94.69 329 SER A C 1
ATOM 2600 O O . SER A 1 329 ? -19.672 -24.531 4.707 1 94.69 329 SER A O 1
ATOM 2602 N N . GLU A 1 330 ? -19.312 -24.359 2.506 1 96.69 330 GLU A N 1
ATOM 2603 C CA . GLU A 1 330 ? -20.562 -25.047 2.176 1 96.69 330 GLU A CA 1
ATOM 2604 C C . GLU A 1 330 ? -20.359 -26.562 2.168 1 96.69 330 GLU A C 1
ATOM 2606 O O . GLU A 1 330 ? -21.328 -27.312 2.318 1 96.69 330 GLU A O 1
ATOM 2611 N N . GLY A 1 331 ? -19.188 -27 1.929 1 97.75 331 GLY A N 1
ATOM 2612 C CA . GLY A 1 331 ? -18.906 -28.422 1.845 1 97.75 331 GLY A CA 1
ATOM 2613 C C . GLY A 1 331 ? -19.438 -29.062 0.572 1 97.75 331 GLY A C 1
ATOM 2614 O O . GLY A 1 331 ? -19.859 -30.219 0.583 1 97.75 331 GLY A O 1
ATOM 2615 N N . VAL A 1 332 ? -19.469 -28.297 -0.471 1 98.5 332 VAL A N 1
ATOM 2616 C CA . VAL A 1 332 ? -20 -28.75 -1.754 1 98.5 332 VAL A CA 1
ATOM 2617 C C . VAL A 1 332 ? -18.859 -28.906 -2.76 1 98.5 332 VAL A C 1
ATOM 2619 O O . VAL A 1 332 ? -17.969 -28.047 -2.83 1 98.5 332 VAL A O 1
ATOM 2622 N N . SER A 1 333 ? -18.859 -30.062 -3.525 1 98.75 333 SER A N 1
ATOM 2623 C CA . SER A 1 333 ? -17.828 -30.266 -4.535 1 98.75 333 SER A CA 1
ATOM 2624 C C . SER A 1 333 ? -18 -29.312 -5.711 1 98.75 333 SER A C 1
ATOM 2626 O O . SER A 1 333 ? -19.125 -28.859 -5.988 1 98.75 333 SER A O 1
ATOM 2628 N N . VAL A 1 334 ? -16.875 -28.969 -6.332 1 98.94 334 VAL A N 1
ATOM 2629 C CA . VAL A 1 334 ? -16.891 -28.047 -7.457 1 98.94 334 VAL A CA 1
ATOM 2630 C C . VAL A 1 334 ? -16.109 -28.641 -8.625 1 98.94 334 VAL A C 1
ATOM 2632 O O . VAL A 1 334 ? -15 -29.156 -8.438 1 98.94 334 VAL A O 1
ATOM 2635 N N . LEU A 1 335 ? -16.641 -28.656 -9.781 1 98.81 335 LEU A N 1
ATOM 2636 C CA . LEU A 1 335 ? -15.953 -28.953 -11.039 1 98.81 335 LEU A CA 1
ATOM 2637 C C . LEU A 1 335 ? -15.703 -27.688 -11.836 1 98.81 335 LEU A C 1
ATOM 2639 O O . LEU A 1 335 ? -16.641 -26.938 -12.133 1 98.81 335 LEU A O 1
ATOM 2643 N N . VAL A 1 336 ? -14.438 -27.375 -12.117 1 98.81 336 VAL A N 1
ATOM 2644 C CA . VAL A 1 336 ? -14.07 -26.156 -12.812 1 98.81 336 VAL A CA 1
ATOM 2645 C C . VAL A 1 336 ? -13.562 -26.484 -14.219 1 98.81 336 VAL A C 1
ATOM 2647 O O . VAL A 1 336 ? -12.789 -27.438 -14.398 1 98.81 336 VAL A O 1
ATOM 2650 N N . HIS A 1 337 ? -14.031 -25.766 -15.164 1 96.88 337 HIS A N 1
ATOM 2651 C CA . HIS A 1 337 ? -13.445 -25.906 -16.5 1 96.88 337 HIS A CA 1
ATOM 2652 C C . HIS A 1 337 ? -13.594 -24.625 -17.297 1 96.88 337 HIS A C 1
ATOM 2654 O O . HIS A 1 337 ? -14.258 -23.688 -16.859 1 96.88 337 HIS A O 1
ATOM 2660 N N . CYS A 1 338 ? -12.906 -24.547 -18.344 1 95.19 338 CYS A N 1
ATOM 2661 C CA . CYS A 1 338 ? -13.047 -23.562 -19.422 1 95.19 338 CYS A CA 1
ATOM 2662 C C . CYS A 1 338 ? -13.086 -24.25 -20.781 1 95.19 338 CYS A C 1
ATOM 2664 O O . CYS A 1 338 ? -13.773 -25.266 -20.953 1 95.19 338 CYS A O 1
ATOM 2666 N N . SER A 1 339 ? -12.391 -23.781 -21.844 1 95.19 339 SER A N 1
ATOM 2667 C CA . SER A 1 339 ? -12.391 -24.469 -23.125 1 95.19 339 SER A CA 1
ATOM 2668 C C . SER A 1 339 ? -11.531 -25.719 -23.094 1 95.19 339 SER A C 1
ATOM 2670 O O . SER A 1 339 ? -12.055 -26.844 -23.078 1 95.19 339 SER A O 1
ATOM 2672 N N . ASP A 1 340 ? -10.273 -25.531 -22.828 1 94.75 340 ASP A N 1
ATOM 2673 C CA . ASP A 1 340 ? -9.359 -26.672 -22.828 1 94.75 340 ASP A CA 1
ATOM 2674 C C . ASP A 1 340 ? -8.82 -26.953 -21.438 1 94.75 340 ASP A C 1
ATOM 2676 O O . ASP A 1 340 ? -8.219 -28 -21.188 1 94.75 340 ASP A O 1
ATOM 2680 N N . GLY A 1 341 ? -8.953 -26.031 -20.547 1 95.19 341 GLY A N 1
ATOM 2681 C CA . GLY A 1 341 ? -8.688 -26.266 -19.141 1 95.19 341 GLY A CA 1
ATOM 2682 C C . GLY A 1 341 ? -7.23 -26.078 -18.781 1 95.19 341 GLY A C 1
ATOM 2683 O O . GLY A 1 341 ? -6.781 -26.547 -17.719 1 95.19 341 GLY A O 1
ATOM 2684 N N . TRP A 1 342 ? -6.461 -25.422 -19.609 1 92.81 342 TRP A N 1
ATOM 2685 C CA . TRP A 1 342 ? -5.035 -25.344 -19.297 1 92.81 342 TRP A CA 1
ATOM 2686 C C . TRP A 1 342 ? -4.695 -24.016 -18.641 1 92.81 342 TRP A C 1
ATOM 2688 O O . TRP A 1 342 ? -3.672 -23.891 -17.969 1 92.81 342 TRP A O 1
ATOM 2698 N N . ASP A 1 343 ? -5.488 -22.875 -18.781 1 97.38 343 ASP A N 1
ATOM 2699 C CA . ASP A 1 343 ? -5.094 -21.547 -18.312 1 97.38 343 ASP A CA 1
ATOM 2700 C C . ASP A 1 343 ? -5.953 -21.109 -17.125 1 97.38 343 ASP A C 1
ATOM 2702 O O . ASP A 1 343 ? -5.551 -21.266 -15.969 1 97.38 343 ASP A O 1
ATOM 2706 N N . ARG A 1 344 ? -7.273 -20.734 -17.469 1 98.44 344 ARG A N 1
ATOM 2707 C CA . ARG A 1 344 ? -8.172 -20.203 -16.453 1 98.44 344 ARG A CA 1
ATOM 2708 C C . ARG A 1 344 ? -8.445 -21.234 -15.367 1 98.44 344 ARG A C 1
ATOM 2710 O O . ARG A 1 344 ? -8.57 -20.891 -14.188 1 98.44 344 ARG A O 1
ATOM 2717 N N . THR A 1 345 ? -8.531 -22.5 -15.758 1 98.69 345 THR A N 1
ATOM 2718 C CA . THR A 1 345 ? -8.766 -23.594 -14.82 1 98.69 345 THR A CA 1
ATOM 2719 C C . THR A 1 345 ? -7.609 -23.703 -13.828 1 98.69 345 THR A C 1
ATOM 2721 O O . THR A 1 345 ? -7.824 -23.859 -12.625 1 98.69 345 THR A O 1
ATOM 2724 N N . ALA A 1 346 ? -6.398 -23.625 -14.359 1 98.69 346 ALA A N 1
ATOM 2725 C CA . ALA A 1 346 ? -5.219 -23.688 -13.5 1 98.69 346 ALA A CA 1
ATOM 2726 C C . ALA A 1 346 ? -5.191 -22.531 -12.508 1 98.69 346 ALA A C 1
ATOM 2728 O O . ALA A 1 346 ? -4.836 -22.703 -11.344 1 98.69 346 ALA A O 1
ATOM 2729 N N . GLN A 1 347 ? -5.535 -21.359 -12.945 1 98.81 347 GLN A N 1
ATOM 2730 C CA . GLN A 1 347 ? -5.543 -20.172 -12.102 1 98.81 347 GLN A CA 1
ATOM 2731 C C . GLN A 1 347 ? -6.523 -20.328 -10.938 1 98.81 347 GLN A C 1
ATOM 2733 O O . GLN A 1 347 ? -6.156 -20.141 -9.781 1 98.81 347 GLN A O 1
ATOM 2738 N N . VAL A 1 348 ? -7.73 -20.703 -11.258 1 98.88 348 VAL A N 1
ATOM 2739 C CA . VAL A 1 348 ? -8.805 -20.766 -10.273 1 98.88 348 VAL A CA 1
ATOM 2740 C C . VAL A 1 348 ? -8.531 -21.906 -9.289 1 98.88 348 VAL A C 1
ATOM 2742 O O . VAL A 1 348 ? -8.648 -21.719 -8.07 1 98.88 348 VAL A O 1
ATOM 2745 N N . CYS A 1 349 ? -8.141 -23.094 -9.797 1 98.88 349 CYS A N 1
ATOM 2746 C CA . CYS A 1 349 ? -7.871 -24.234 -8.938 1 98.88 349 CYS A CA 1
ATOM 2747 C C . CYS A 1 349 ? -6.715 -23.953 -7.992 1 98.88 349 CYS A C 1
ATOM 2749 O O . CYS A 1 349 ? -6.77 -24.297 -6.812 1 98.88 349 CYS A O 1
ATOM 2751 N N . SER A 1 350 ? -5.711 -23.312 -8.492 1 98.88 350 SER A N 1
ATOM 2752 C CA . SER A 1 350 ? -4.531 -23.016 -7.676 1 98.88 350 SER A CA 1
ATOM 2753 C C . SER A 1 350 ? -4.848 -22 -6.582 1 98.88 350 SER A C 1
ATOM 2755 O O . SER A 1 350 ? -4.523 -22.219 -5.414 1 98.88 350 SER A O 1
ATOM 2757 N N . VAL A 1 351 ? -5.48 -20.906 -6.941 1 98.88 351 VAL A N 1
ATOM 2758 C CA . VAL A 1 351 ? -5.754 -19.844 -5.973 1 98.88 351 VAL A CA 1
ATOM 2759 C C . VAL A 1 351 ? -6.758 -20.344 -4.934 1 98.88 351 VAL A C 1
ATOM 2761 O O . VAL A 1 351 ? -6.648 -20.016 -3.75 1 98.88 351 VAL A O 1
ATOM 2764 N N . ALA A 1 352 ? -7.73 -21.109 -5.344 1 98.88 352 ALA A N 1
ATOM 2765 C CA . ALA A 1 352 ? -8.703 -21.656 -4.402 1 98.88 352 ALA A CA 1
ATOM 2766 C C . ALA A 1 352 ? -8.023 -22.516 -3.35 1 98.88 352 ALA A C 1
ATOM 2768 O O . ALA A 1 352 ? -8.312 -22.406 -2.158 1 98.88 352 ALA A O 1
ATOM 2769 N N . GLN A 1 353 ? -7.156 -23.406 -3.826 1 98.62 353 GLN A N 1
ATOM 2770 C CA . GLN A 1 353 ? -6.43 -24.281 -2.908 1 98.62 353 GLN A CA 1
ATOM 2771 C C . GLN A 1 353 ? -5.551 -23.469 -1.961 1 98.62 353 GLN A C 1
ATOM 2773 O O . GLN A 1 353 ? -5.445 -23.781 -0.776 1 98.62 353 GLN A O 1
ATOM 2778 N N . LEU A 1 354 ? -4.973 -22.469 -2.498 1 98.06 354 LEU A N 1
ATOM 2779 C CA . LEU A 1 354 ? -4.125 -21.594 -1.708 1 98.06 354 LEU A CA 1
ATOM 2780 C C . LEU A 1 354 ? -4.926 -20.922 -0.599 1 98.06 354 LEU A C 1
ATOM 2782 O O . LEU A 1 354 ? -4.422 -20.719 0.508 1 98.06 354 LEU A O 1
ATOM 2786 N N . LEU A 1 355 ? -6.105 -20.547 -0.861 1 97.88 355 LEU A N 1
ATOM 2787 C CA . LEU A 1 355 ? -6.984 -19.891 0.109 1 97.88 355 LEU A CA 1
ATOM 2788 C C . LEU A 1 355 ? -7.371 -20.859 1.219 1 97.88 355 LEU A C 1
ATOM 2790 O O . LEU A 1 355 ? -7.512 -20.469 2.377 1 97.88 355 LEU A O 1
ATOM 2794 N N . ILE A 1 356 ? -7.492 -22.141 0.933 1 96.88 356 ILE A N 1
ATOM 2795 C CA . ILE A 1 356 ? -8.102 -23.094 1.84 1 96.88 356 ILE A CA 1
ATOM 2796 C C . ILE A 1 356 ? -7.023 -23.781 2.672 1 96.88 356 ILE A C 1
ATOM 2798 O O . ILE A 1 356 ? -7.234 -24.078 3.85 1 96.88 356 ILE A O 1
ATOM 2802 N N . ASP A 1 357 ? -5.895 -24.062 2.061 1 96 357 ASP A N 1
ATOM 2803 C CA . ASP A 1 357 ? -4.906 -24.953 2.652 1 96 357 ASP A CA 1
ATOM 2804 C C . ASP A 1 357 ? -3.602 -24.219 2.947 1 96 357 ASP A C 1
ATOM 2806 O O . ASP A 1 357 ? -2.861 -23.859 2.027 1 96 357 ASP A O 1
ATOM 2810 N N . PRO A 1 358 ? -3.215 -24.047 4.191 1 94.38 358 PRO A N 1
ATOM 2811 C CA . PRO A 1 358 ? -2.002 -23.328 4.57 1 94.38 358 PRO A CA 1
ATOM 2812 C C . PRO A 1 358 ? -0.729 -23.984 4.043 1 94.38 358 PRO A C 1
ATOM 2814 O O . PRO A 1 358 ? 0.299 -23.312 3.895 1 94.38 358 PRO A O 1
ATOM 2817 N N . HIS A 1 359 ? -0.801 -25.25 3.721 1 94.44 359 HIS A N 1
ATOM 2818 C CA . HIS A 1 359 ? 0.35 -25.938 3.148 1 94.44 359 HIS A CA 1
ATOM 2819 C C . HIS A 1 359 ? 0.844 -25.234 1.89 1 94.44 359 HIS A C 1
ATOM 2821 O O . HIS A 1 359 ? 2.051 -25.078 1.692 1 94.44 359 HIS A O 1
ATOM 2827 N N . TYR A 1 360 ? -0.042 -24.812 1.135 1 97.12 360 TYR A N 1
ATOM 2828 C CA . TYR A 1 360 ? 0.313 -24.219 -0.152 1 97.12 360 TYR A CA 1
ATOM 2829 C C . TYR A 1 360 ? 0.836 -22.797 0.022 1 97.12 360 TYR A C 1
ATOM 2831 O O . TYR A 1 360 ? 1.261 -22.172 -0.947 1 97.12 360 TYR A O 1
ATOM 2839 N N . ARG A 1 361 ? 0.833 -22.312 1.25 1 96.62 361 ARG A N 1
ATOM 2840 C CA . ARG A 1 361 ? 1.361 -20.984 1.539 1 96.62 361 ARG A CA 1
ATOM 2841 C C . ARG A 1 361 ? 2.785 -21.078 2.08 1 96.62 361 ARG A C 1
ATOM 2843 O O . ARG A 1 361 ? 3.385 -20.047 2.418 1 96.62 361 ARG A O 1
ATOM 2850 N N . THR A 1 362 ? 3.305 -22.219 2.143 1 96.25 362 THR A N 1
ATOM 2851 C CA . THR A 1 362 ? 4.727 -22.453 2.387 1 96.25 362 THR A CA 1
ATOM 2852 C C . THR A 1 362 ? 5.496 -22.531 1.072 1 96.25 362 THR A C 1
ATOM 2854 O O . THR A 1 362 ? 4.895 -22.641 0 1 96.25 362 THR A O 1
ATOM 2857 N N . ILE A 1 363 ? 6.797 -22.453 1.118 1 97.31 363 ILE A N 1
ATOM 2858 C CA . ILE A 1 363 ? 7.602 -22.531 -0.094 1 97.31 363 ILE A CA 1
ATOM 2859 C C . ILE A 1 363 ? 7.469 -23.922 -0.723 1 97.31 363 ILE A C 1
ATOM 2861 O O . ILE A 1 363 ? 7.219 -24.031 -1.925 1 97.31 363 ILE A O 1
ATOM 2865 N N . GLN A 1 364 ? 7.574 -24.938 0.103 1 96.56 364 GLN A N 1
ATOM 2866 C CA . GLN A 1 364 ? 7.449 -26.312 -0.392 1 96.56 364 GLN A CA 1
ATOM 2867 C C . GLN A 1 364 ? 6.039 -26.578 -0.917 1 96.56 364 GLN A C 1
ATOM 2869 O O . GLN A 1 364 ? 5.871 -27.219 -1.953 1 96.56 364 GLN A O 1
ATOM 2874 N N . GLY A 1 365 ? 5.117 -26.141 -0.192 1 97.44 365 GLY A N 1
ATOM 2875 C CA . GLY A 1 365 ? 3.74 -26.344 -0.614 1 97.44 365 GLY A CA 1
ATOM 2876 C C . GLY A 1 365 ? 3.396 -25.594 -1.886 1 97.44 365 GLY A C 1
ATOM 2877 O O . GLY A 1 365 ? 2.643 -26.078 -2.723 1 97.44 365 GLY A O 1
ATOM 2878 N N . PHE A 1 366 ? 3.893 -24.406 -1.968 1 98.69 366 PHE A N 1
ATOM 2879 C CA . PHE A 1 366 ? 3.635 -23.609 -3.162 1 98.69 366 PHE A CA 1
ATOM 2880 C C . PHE A 1 366 ? 4.281 -24.25 -4.387 1 98.69 366 PHE A C 1
ATOM 2882 O O . PHE A 1 366 ? 3.711 -24.234 -5.477 1 98.69 366 PHE A O 1
ATOM 2889 N N . GLN A 1 367 ? 5.461 -24.766 -4.188 1 98.38 367 GLN A N 1
ATOM 2890 C CA . GLN A 1 367 ? 6.102 -25.562 -5.238 1 98.38 367 GLN A CA 1
ATOM 2891 C C . GLN A 1 367 ? 5.227 -26.734 -5.668 1 98.38 367 GLN A C 1
ATOM 2893 O O . GLN A 1 367 ? 5.055 -26.984 -6.859 1 98.38 367 GLN A O 1
ATOM 2898 N N . ALA A 1 368 ? 4.688 -27.406 -4.707 1 98.44 368 ALA A N 1
ATOM 2899 C CA . ALA A 1 368 ? 3.818 -28.547 -4.988 1 98.44 368 ALA A CA 1
ATOM 2900 C C . ALA A 1 368 ? 2.582 -28.109 -5.77 1 98.44 368 ALA A C 1
ATOM 2902 O O . ALA A 1 368 ? 2.143 -28.812 -6.688 1 98.44 368 ALA A O 1
ATOM 2903 N N . LEU A 1 369 ? 2.068 -27.016 -5.371 1 98.75 369 LEU A N 1
ATOM 2904 C CA . LEU A 1 369 ? 0.895 -26.469 -6.043 1 98.75 369 LEU A CA 1
ATOM 2905 C C . LEU A 1 369 ? 1.188 -26.188 -7.512 1 98.75 369 LEU A C 1
ATOM 2907 O O . LEU A 1 369 ? 0.387 -26.531 -8.383 1 98.75 369 LEU A O 1
ATOM 2911 N N . ILE A 1 370 ? 2.311 -25.562 -7.785 1 98.81 370 ILE A N 1
ATOM 2912 C CA . ILE A 1 370 ? 2.709 -25.234 -9.148 1 98.81 370 ILE A CA 1
ATOM 2913 C C . ILE A 1 370 ? 2.992 -26.516 -9.922 1 98.81 370 ILE A C 1
ATOM 2915 O O . ILE A 1 370 ? 2.564 -26.656 -11.07 1 98.81 370 ILE A O 1
ATOM 2919 N N . GLU A 1 371 ? 3.668 -27.453 -9.32 1 98.62 371 GLU A N 1
ATOM 2920 C CA . GLU A 1 371 ? 3.994 -28.719 -9.969 1 98.62 371 GLU A CA 1
ATOM 2921 C C . GLU A 1 371 ? 2.732 -29.484 -10.344 1 98.62 371 GLU A C 1
ATOM 2923 O O . GLU A 1 371 ? 2.66 -30.078 -11.422 1 98.62 371 GLU A O 1
ATOM 2928 N N . LYS A 1 372 ? 1.8 -29.406 -9.516 1 98.5 372 LYS A N 1
ATOM 2929 C CA . LYS A 1 372 ? 0.573 -30.156 -9.75 1 98.5 372 LYS A CA 1
ATOM 2930 C C . LYS A 1 372 ? -0.341 -29.438 -10.734 1 98.5 372 LYS A C 1
ATOM 2932 O O . LYS A 1 372 ? -0.495 -29.875 -11.883 1 98.5 372 LYS A O 1
ATOM 2937 N N . GLU A 1 373 ? -0.746 -28.234 -10.406 1 98.5 373 GLU A N 1
ATOM 2938 C CA . GLU A 1 373 ? -1.822 -27.547 -11.125 1 98.5 373 GLU A CA 1
ATOM 2939 C C . GLU A 1 373 ? -1.333 -27 -12.461 1 98.5 373 GLU A C 1
ATOM 2941 O O . GLU A 1 373 ? -2.115 -26.859 -13.398 1 98.5 373 GLU A O 1
ATOM 2946 N N . TRP A 1 374 ? -0.049 -26.734 -12.586 1 98.75 374 TRP A N 1
ATOM 2947 C CA . TRP A 1 374 ? 0.444 -26.047 -13.773 1 98.75 374 TRP A CA 1
ATOM 2948 C C . TRP A 1 374 ? 1.317 -26.984 -14.609 1 98.75 374 TRP A C 1
ATOM 2950 O O . TRP A 1 374 ? 1.029 -27.219 -15.789 1 98.75 374 TRP A O 1
ATOM 2960 N N . LEU A 1 375 ? 2.256 -27.562 -13.984 1 98.38 375 LEU A N 1
ATOM 2961 C CA . LEU A 1 375 ? 3.203 -28.375 -14.734 1 98.38 375 LEU A CA 1
ATOM 2962 C C . LEU A 1 375 ? 2.609 -29.75 -15.055 1 98.38 375 LEU A C 1
ATOM 2964 O O . LEU A 1 375 ? 2.562 -30.156 -16.219 1 98.38 375 LEU A O 1
ATOM 2968 N N . ALA A 1 376 ? 2.09 -30.453 -14.086 1 97.94 376 ALA A N 1
ATOM 2969 C CA . ALA A 1 376 ? 1.555 -31.797 -14.289 1 97.94 376 ALA A CA 1
ATOM 2970 C C . ALA A 1 376 ? 0.283 -31.75 -15.133 1 97.94 376 ALA A C 1
ATOM 2972 O O . ALA A 1 376 ? 0.135 -32.531 -16.078 1 97.94 376 ALA A O 1
ATOM 2973 N N . PHE A 1 377 ? -0.558 -30.844 -14.828 1 98.19 377 PHE A N 1
ATOM 2974 C CA . PHE A 1 377 ? -1.843 -30.812 -15.516 1 98.19 377 PHE A CA 1
ATOM 2975 C C . PHE A 1 377 ? -1.763 -29.969 -16.781 1 98.19 377 PHE A C 1
ATOM 2977 O O . PHE A 1 377 ? -2.785 -29.656 -17.406 1 98.19 377 PHE A O 1
ATOM 2984 N N . GLY A 1 378 ? -0.653 -29.578 -17.125 1 98.06 378 GLY A N 1
ATOM 2985 C CA . GLY A 1 378 ? -0.307 -29.297 -18.516 1 98.06 378 GLY A CA 1
ATOM 2986 C C . GLY A 1 378 ? -0.61 -27.875 -18.938 1 98.06 378 GLY A C 1
ATOM 2987 O O . GLY A 1 378 ? -1.134 -27.641 -20.031 1 98.06 378 GLY A O 1
ATOM 2988 N N . HIS A 1 379 ? -0.366 -26.797 -18.094 1 98.06 379 HIS A N 1
ATOM 2989 C CA . HIS A 1 379 ? -0.346 -25.422 -18.594 1 98.06 379 HIS A CA 1
ATOM 2990 C C . HIS A 1 379 ? 0.731 -25.25 -19.656 1 98.06 379 HIS A C 1
ATOM 2992 O O . HIS A 1 379 ? 1.845 -25.75 -19.516 1 98.06 379 HIS A O 1
ATOM 2998 N N . LYS A 1 380 ? 0.391 -24.547 -20.719 1 97.12 380 LYS A N 1
ATOM 2999 C CA . LYS A 1 380 ? 1.276 -24.438 -21.859 1 97.12 380 LYS A CA 1
ATOM 3000 C C . LYS A 1 380 ? 2.322 -23.344 -21.656 1 97.12 380 LYS A C 1
ATOM 3002 O O . LYS A 1 380 ? 2.342 -22.344 -22.375 1 97.12 380 LYS A O 1
ATOM 3007 N N . PHE A 1 381 ? 3.279 -23.609 -20.844 1 97.25 381 PHE A N 1
ATOM 3008 C CA . PHE A 1 381 ? 4.285 -22.609 -20.484 1 97.25 381 PHE A CA 1
ATOM 3009 C C . PHE A 1 381 ? 5.082 -22.188 -21.719 1 97.25 381 PHE A C 1
ATOM 3011 O O . PHE A 1 381 ? 5.375 -21 -21.891 1 97.25 381 PHE A O 1
ATOM 3018 N N . MET A 1 382 ? 5.422 -23.125 -22.594 1 94.25 382 MET A N 1
ATOM 3019 C CA . MET A 1 382 ? 6.23 -22.812 -23.766 1 94.25 382 MET A CA 1
ATOM 3020 C C . MET A 1 382 ? 5.527 -21.781 -24.656 1 94.25 382 MET A C 1
ATOM 3022 O O . MET A 1 382 ? 6.148 -20.828 -25.125 1 94.25 382 MET A O 1
ATOM 3026 N N . ASP A 1 383 ? 4.277 -22 -24.781 1 94.25 383 ASP A N 1
ATOM 3027 C CA . ASP A 1 383 ? 3.488 -21.125 -25.641 1 94.25 383 ASP A CA 1
ATOM 3028 C C . ASP A 1 383 ? 3.172 -19.797 -24.938 1 94.25 383 ASP A C 1
ATOM 3030 O O . ASP A 1 383 ? 3.357 -18.719 -25.516 1 94.25 383 ASP A O 1
ATOM 3034 N N . ARG A 1 384 ? 2.711 -19.875 -23.75 1 96.44 384 ARG A N 1
ATOM 3035 C CA . ARG A 1 384 ? 2.191 -18.719 -23.047 1 96.44 384 ARG A CA 1
ATOM 3036 C C . ARG A 1 384 ? 3.316 -17.766 -22.656 1 96.44 384 ARG A C 1
ATOM 3038 O O . ARG A 1 384 ? 3.125 -16.547 -22.641 1 96.44 384 ARG A O 1
ATOM 3045 N N . CYS A 1 385 ? 4.488 -18.266 -22.375 1 95.19 385 CYS A N 1
ATOM 3046 C CA . CYS A 1 385 ? 5.613 -17.438 -21.984 1 95.19 385 CYS A CA 1
ATOM 3047 C C . CYS A 1 385 ? 6.496 -17.094 -23.172 1 95.19 385 CYS A C 1
ATOM 3049 O O . CYS A 1 385 ? 7.48 -16.375 -23.047 1 95.19 385 CYS A O 1
ATOM 3051 N N . GLY A 1 386 ? 6.16 -17.578 -24.344 1 90.88 386 GLY A N 1
ATOM 3052 C CA . GLY A 1 386 ? 6.906 -17.281 -25.547 1 90.88 386 GLY A CA 1
ATOM 3053 C C . GLY A 1 386 ? 8.359 -17.719 -25.484 1 90.88 386 GLY A C 1
ATOM 3054 O O . GLY A 1 386 ? 9.266 -16.938 -25.781 1 90.88 386 GLY A O 1
ATOM 3055 N N . LEU A 1 387 ? 8.555 -18.984 -25.047 1 88.62 387 LEU A N 1
ATOM 3056 C CA . LEU A 1 387 ? 9.914 -19.438 -24.812 1 88.62 387 LEU A CA 1
ATOM 3057 C C . LEU A 1 387 ? 10.578 -19.844 -26.141 1 88.62 387 LEU A C 1
ATOM 3059 O O . LEU A 1 387 ? 11.805 -19.906 -26.219 1 88.62 387 LEU A O 1
ATOM 3063 N N . PHE A 1 388 ? 9.664 -20.312 -27.141 1 77.06 388 PHE A N 1
ATOM 3064 C CA . PHE A 1 388 ? 10.203 -20.828 -28.391 1 77.06 388 PHE A CA 1
ATOM 3065 C C . PHE A 1 388 ? 9.508 -20.188 -29.578 1 77.06 388 PHE A C 1
ATOM 3067 O O . PHE A 1 388 ? 8.297 -19.938 -29.547 1 77.06 388 PHE A O 1
ATOM 3074 N N . GLY A 1 389 ? 10.023 -19.938 -30.859 1 61.06 389 GLY A N 1
ATOM 3075 C CA . GLY A 1 389 ? 9.414 -19.734 -32.156 1 61.06 389 GLY A CA 1
ATOM 3076 C C . GLY A 1 389 ? 9.195 -18.266 -32.5 1 61.06 389 GLY A C 1
ATOM 3077 O O . GLY A 1 389 ? 8.664 -17.953 -33.562 1 61.06 389 GLY A O 1
ATOM 3078 N N . ALA A 1 390 ? 9.039 -17.328 -31.828 1 48.62 390 ALA A N 1
ATOM 3079 C CA . ALA A 1 390 ? 8.445 -16.219 -32.562 1 48.62 390 ALA A CA 1
ATOM 3080 C C . ALA A 1 390 ? 9.039 -16.125 -33.969 1 48.62 390 ALA A C 1
ATOM 3082 O O . ALA A 1 390 ? 8.344 -15.773 -34.938 1 48.62 390 ALA A O 1
ATOM 3083 N N . GLY A 1 391 ? 10.359 -16.25 -34.281 1 39.88 391 GLY A N 1
ATOM 3084 C CA . GLY A 1 391 ? 10.914 -16.156 -35.625 1 39.88 391 GLY A CA 1
ATOM 3085 C C . GLY A 1 391 ? 11.078 -17.5 -36.312 1 39.88 391 GLY A C 1
ATOM 3086 O O . GLY A 1 391 ? 11.75 -17.594 -37.344 1 39.88 391 GLY A O 1
ATOM 3087 N N . ALA A 1 392 ? 11.133 -18.688 -35.812 1 35.16 392 ALA A N 1
ATOM 3088 C CA . ALA A 1 392 ? 11.547 -19.859 -36.594 1 35.16 392 ALA A CA 1
ATOM 3089 C C . ALA A 1 392 ? 10.641 -20.047 -37.812 1 35.16 392 ALA A C 1
ATOM 3091 O O . ALA A 1 392 ? 9.445 -19.766 -37.75 1 35.16 392 ALA A O 1
ATOM 3092 N N . ASN A 1 393 ? 11.312 -20.141 -39.094 1 32.25 393 ASN A N 1
ATOM 3093 C CA . ASN A 1 393 ? 10.867 -20.469 -40.438 1 32.25 393 ASN A CA 1
ATOM 3094 C C . ASN A 1 393 ? 9.961 -21.703 -40.469 1 32.25 393 ASN A C 1
ATOM 3096 O O . ASN A 1 393 ? 10.445 -22.828 -40.469 1 32.25 393 ASN A O 1
ATOM 3100 N N . THR A 1 394 ? 9.031 -22.109 -39.812 1 31.02 394 THR A N 1
ATOM 3101 C CA . THR A 1 394 ? 8.328 -23.172 -40.5 1 31.02 394 THR A CA 1
ATOM 3102 C C . THR A 1 394 ? 8.25 -22.906 -42 1 31.02 394 THR A C 1
ATOM 3104 O O . THR A 1 394 ? 8.461 -21.781 -42.438 1 31.02 394 THR A O 1
ATOM 3107 N N . SER A 1 395 ? 8.008 -24.078 -42.969 1 28.77 395 SER A N 1
ATOM 3108 C CA . SER A 1 395 ? 7.926 -23.984 -44.438 1 28.77 395 SER A CA 1
ATOM 3109 C C . SER A 1 395 ? 7.273 -22.688 -44.875 1 28.77 395 SER A C 1
ATOM 3111 O O . SER A 1 395 ? 6.477 -22.094 -44.125 1 28.77 395 SER A O 1
ATOM 3113 N N . PRO A 1 396 ? 7.742 -22.078 -46.125 1 33.31 396 PRO A N 1
ATOM 3114 C CA . PRO A 1 396 ? 7.215 -20.828 -46.688 1 33.31 396 PRO A CA 1
ATOM 3115 C C . PRO A 1 396 ? 5.738 -20.625 -46.344 1 33.31 396 PRO A C 1
ATOM 3117 O O . PRO A 1 396 ? 5.27 -19.484 -46.312 1 33.31 396 PRO A O 1
ATOM 3120 N N . GLY A 1 397 ? 4.93 -21.594 -46.719 1 29.97 397 GLY A N 1
ATOM 3121 C CA . GLY A 1 397 ? 3.484 -21.516 -46.875 1 29.97 397 GLY A CA 1
ATOM 3122 C C . GLY A 1 397 ? 2.768 -21.25 -45.562 1 29.97 397 GLY A C 1
ATOM 3123 O O . GLY A 1 397 ? 1.557 -21.016 -45.531 1 29.97 397 GLY A O 1
ATOM 3124 N N . GLN A 1 398 ? 3.117 -22.078 -44.5 1 30.3 398 GLN A N 1
ATOM 3125 C CA . GLN A 1 398 ? 2.227 -21.891 -43.344 1 30.3 398 GLN A CA 1
ATOM 3126 C C . GLN A 1 398 ? 2.582 -20.641 -42.562 1 30.3 398 GLN A C 1
ATOM 3128 O O . GLN A 1 398 ? 3.746 -20.406 -42.219 1 30.3 398 GLN A O 1
ATOM 3133 N N . GLU A 1 399 ? 1.788 -19.469 -42.469 1 33.16 399 GLU A N 1
ATOM 3134 C CA . GLU A 1 399 ? 1.738 -18.125 -41.875 1 33.16 399 GLU A CA 1
ATOM 3135 C C . GLU A 1 399 ? 2.434 -18.109 -40.531 1 33.16 399 GLU A C 1
ATOM 3137 O O . GLU A 1 399 ? 1.992 -18.766 -39.562 1 33.16 399 GLU A O 1
ATOM 3142 N N . THR A 1 400 ? 3.664 -18.016 -40.188 1 37.34 400 THR A N 1
ATOM 3143 C CA . THR A 1 400 ? 4.574 -17.609 -39.094 1 37.34 400 THR A CA 1
ATOM 3144 C C . THR A 1 400 ? 3.924 -16.578 -38.219 1 37.34 400 THR A C 1
ATOM 3146 O O . THR A 1 400 ? 4.531 -16.125 -37.219 1 37.34 400 THR A O 1
ATOM 3149 N N . ALA A 1 401 ? 3.092 -15.742 -38.594 1 40.81 401 ALA A N 1
ATOM 3150 C CA . ALA A 1 401 ? 2.305 -14.68 -37.969 1 40.81 401 ALA A CA 1
ATOM 3151 C C . ALA A 1 401 ? 1.594 -15.18 -36.719 1 40.81 401 ALA A C 1
ATOM 3153 O O . ALA A 1 401 ? 1.152 -14.391 -35.875 1 40.81 401 ALA A O 1
ATOM 3154 N N . ASN A 1 402 ? 1.32 -16.5 -36.5 1 44.66 402 ASN A N 1
ATOM 3155 C CA . ASN A 1 402 ? 0.413 -17.188 -35.594 1 44.66 402 ASN A CA 1
ATOM 3156 C C . ASN A 1 402 ? 1.027 -17.344 -34.188 1 44.66 402 ASN A C 1
ATOM 3158 O O . ASN A 1 402 ? 0.307 -17.484 -33.188 1 44.66 402 ASN A O 1
ATOM 3162 N N . GLU A 1 403 ? 2.463 -17.422 -34 1 54.38 403 GLU A N 1
ATOM 3163 C CA . GLU A 1 403 ? 3.094 -17.797 -32.719 1 54.38 403 GLU A CA 1
ATOM 3164 C C . GLU A 1 403 ? 2.904 -16.719 -31.672 1 54.38 403 GLU A C 1
ATOM 3166 O O . GLU A 1 403 ? 2.711 -17.016 -30.5 1 54.38 403 GLU A O 1
ATOM 3171 N N . GLY A 1 404 ? 2.832 -15.484 -32.031 1 74.06 404 GLY A N 1
ATOM 3172 C CA . GLY A 1 404 ? 2.623 -14.398 -31.094 1 74.06 404 GLY A CA 1
ATOM 3173 C C . GLY A 1 404 ? 1.228 -14.391 -30.5 1 74.06 404 GLY A C 1
ATOM 3174 O O . GLY A 1 404 ? 1.021 -13.875 -29.391 1 74.06 404 GLY A O 1
ATOM 3175 N N . ARG A 1 405 ? 0.431 -15.18 -31.094 1 85.12 405 ARG A N 1
ATOM 3176 C CA . ARG A 1 405 ? -0.964 -15.141 -30.672 1 85.12 405 ARG A CA 1
ATOM 3177 C C . ARG A 1 405 ? -1.188 -16.031 -29.453 1 85.12 405 ARG A C 1
ATOM 3179 O O . ARG A 1 405 ? -2.186 -15.883 -28.75 1 85.12 405 ARG A O 1
ATOM 3186 N N . GLU A 1 406 ? -0.25 -17 -29.203 1 92.62 406 GLU A N 1
ATOM 3187 C CA . GLU A 1 406 ? -0.408 -17.922 -28.078 1 92.62 406 GLU A CA 1
ATOM 3188 C C . GLU A 1 406 ? 0.18 -17.328 -26.797 1 92.62 406 GLU A C 1
ATOM 3190 O O . GLU A 1 406 ? -0.097 -17.828 -25.703 1 92.62 406 GLU A O 1
ATOM 3195 N N . ILE A 1 407 ? 0.979 -16.297 -26.938 1 94.94 407 ILE A N 1
ATOM 3196 C CA . ILE A 1 407 ? 1.634 -15.688 -25.781 1 94.94 407 ILE A CA 1
ATOM 3197 C C . ILE A 1 407 ? 0.604 -14.938 -24.938 1 94.94 407 ILE A C 1
ATOM 3199 O O . ILE A 1 407 ? -0.233 -14.211 -25.469 1 94.94 407 ILE A O 1
ATOM 3203 N N . SER A 1 408 ? 0.607 -15.18 -23.656 1 97.69 408 SER A N 1
ATOM 3204 C CA . SER A 1 408 ? -0.289 -14.5 -22.734 1 97.69 408 SER A CA 1
ATOM 3205 C C . SER A 1 408 ? 0.21 -14.625 -21.297 1 97.69 408 SER A C 1
ATOM 3207 O O . SER A 1 408 ? 0.717 -15.672 -20.891 1 97.69 408 SER A O 1
ATOM 3209 N N . PRO A 1 409 ? 0.075 -13.547 -20.516 1 97.88 409 PRO A N 1
ATOM 3210 C CA . PRO A 1 409 ? 0.628 -13.531 -19.156 1 97.88 409 PRO A CA 1
ATOM 3211 C C . PRO A 1 409 ? -0.271 -14.234 -18.141 1 97.88 409 PRO A C 1
ATOM 3213 O O . PRO A 1 409 ? -0.583 -13.672 -17.094 1 97.88 409 PRO A O 1
ATOM 3216 N N . ILE A 1 410 ? -0.569 -15.484 -18.359 1 98.69 410 ILE A N 1
ATOM 3217 C CA . ILE A 1 410 ? -1.514 -16.234 -17.547 1 98.69 410 ILE A CA 1
ATOM 3218 C C . ILE A 1 410 ? -0.883 -16.547 -16.188 1 98.69 410 ILE A C 1
ATOM 3220 O O . ILE A 1 410 ? -1.491 -16.312 -15.141 1 98.69 410 ILE A O 1
ATOM 3224 N N . PHE A 1 411 ? 0.312 -17.062 -16.234 1 98.75 411 PHE A N 1
ATOM 3225 C CA . PHE A 1 411 ? 1.017 -17.391 -15 1 98.75 411 PHE A CA 1
ATOM 3226 C C . PHE A 1 411 ? 1.318 -16.125 -14.188 1 98.75 411 PHE A C 1
ATOM 3228 O O . PHE A 1 411 ? 1.284 -16.156 -12.961 1 98.75 411 PHE A O 1
ATOM 3235 N N . THR A 1 412 ? 1.635 -15.031 -14.859 1 98.62 412 THR A N 1
ATOM 3236 C CA . THR A 1 412 ? 1.872 -13.75 -14.203 1 98.62 412 THR A CA 1
ATOM 3237 C C . THR A 1 412 ? 0.634 -13.297 -13.438 1 98.62 412 THR A C 1
ATOM 3239 O O . THR A 1 412 ? 0.743 -12.789 -12.32 1 98.62 412 THR A O 1
ATOM 3242 N N . GLN A 1 413 ? -0.538 -13.492 -14.039 1 98.81 413 GLN A N 1
ATOM 3243 C CA . GLN A 1 413 ? -1.782 -13.148 -13.359 1 98.81 413 GLN A CA 1
ATOM 3244 C C . GLN A 1 413 ? -1.945 -13.969 -12.078 1 98.81 413 GLN A C 1
ATOM 3246 O O . GLN A 1 413 ? -2.383 -13.438 -11.055 1 98.81 413 GLN A O 1
ATOM 3251 N N . PHE A 1 414 ? -1.614 -15.234 -12.18 1 98.81 414 PHE A N 1
ATOM 3252 C CA . PHE A 1 414 ? -1.665 -16.094 -11 1 98.81 414 PHE A CA 1
ATOM 3253 C C . PHE A 1 414 ? -0.755 -15.562 -9.898 1 98.81 414 PHE A C 1
ATOM 3255 O O . PHE A 1 414 ? -1.178 -15.422 -8.75 1 98.81 414 PHE A O 1
ATOM 3262 N N . LEU A 1 415 ? 0.466 -15.266 -10.258 1 98.88 415 LEU A N 1
ATOM 3263 C CA . LEU A 1 415 ? 1.425 -14.75 -9.289 1 98.88 415 LEU A CA 1
ATOM 3264 C C . LEU A 1 415 ? 0.932 -13.438 -8.68 1 98.88 415 LEU A C 1
ATOM 3266 O O . LEU A 1 415 ? 1.138 -13.18 -7.492 1 98.88 415 LEU A O 1
ATOM 3270 N N . GLU A 1 416 ? 0.336 -12.625 -9.492 1 98.75 416 GLU A N 1
ATOM 3271 C CA . GLU A 1 416 ? -0.177 -11.359 -8.977 1 98.75 416 GLU A CA 1
ATOM 3272 C C . GLU A 1 416 ? -1.335 -11.594 -8.008 1 98.75 416 GLU A C 1
ATOM 3274 O O . GLU A 1 416 ? -1.488 -10.852 -7.031 1 98.75 416 GLU A O 1
ATOM 3279 N N . CYS A 1 417 ? -2.221 -12.531 -8.328 1 98.88 417 CYS A N 1
ATOM 3280 C CA . CYS A 1 417 ? -3.27 -12.875 -7.371 1 98.88 417 CYS A CA 1
ATOM 3281 C C . CYS A 1 417 ? -2.674 -13.242 -6.016 1 98.88 417 CYS A C 1
ATOM 3283 O O . CYS A 1 417 ? -3.176 -12.812 -4.977 1 98.88 417 CYS A O 1
ATOM 3285 N N . VAL A 1 418 ? -1.622 -13.992 -6.051 1 98.88 418 VAL A N 1
ATOM 3286 C CA . VAL A 1 418 ? -0.949 -14.398 -4.82 1 98.88 418 VAL A CA 1
ATOM 3287 C C . VAL A 1 418 ? -0.363 -13.172 -4.121 1 98.88 418 VAL A C 1
ATOM 3289 O O . VAL A 1 418 ? -0.47 -13.039 -2.898 1 98.88 418 VAL A O 1
ATOM 3292 N N . TRP A 1 419 ? 0.226 -12.305 -4.875 1 98.5 419 TRP A N 1
ATOM 3293 C CA . TRP A 1 419 ? 0.793 -11.078 -4.312 1 98.5 419 TRP A CA 1
ATOM 3294 C C . TRP A 1 419 ? -0.287 -10.242 -3.639 1 98.5 419 TRP A C 1
ATOM 3296 O O . TRP A 1 419 ? -0.071 -9.695 -2.555 1 98.5 419 TRP A O 1
ATOM 3306 N N . GLN A 1 420 ? -1.416 -10.133 -4.32 1 98 420 GLN A N 1
ATOM 3307 C CA . GLN A 1 420 ? -2.535 -9.398 -3.734 1 98 420 GLN A CA 1
ATOM 3308 C C . GLN A 1 420 ? -2.91 -9.977 -2.371 1 98 420 GLN A C 1
ATOM 3310 O O . GLN A 1 420 ? -3.189 -9.227 -1.433 1 98 420 GLN A O 1
ATOM 3315 N N . LEU A 1 421 ? -2.926 -11.273 -2.256 1 97.31 421 LEU A N 1
ATOM 3316 C CA . LEU A 1 421 ? -3.268 -11.945 -1.005 1 97.31 421 LEU A CA 1
ATOM 3317 C C . LEU A 1 421 ? -2.189 -11.711 0.048 1 97.31 421 LEU A C 1
ATOM 3319 O O . LEU A 1 421 ? -2.498 -11.516 1.226 1 97.31 421 LEU A O 1
ATOM 3323 N N . MET A 1 422 ? -0.956 -11.727 -0.366 1 96.06 422 MET A N 1
ATOM 3324 C CA . MET A 1 422 ? 0.15 -11.492 0.558 1 96.06 422 MET A CA 1
ATOM 3325 C C . MET A 1 422 ? 0.066 -10.094 1.166 1 96.06 422 MET A C 1
ATOM 3327 O O . MET A 1 422 ? 0.434 -9.898 2.324 1 96.06 422 MET A O 1
ATOM 3331 N N . MET A 1 423 ? -0.404 -9.156 0.379 1 93.62 423 MET A N 1
ATOM 3332 C CA . MET A 1 423 ? -0.544 -7.789 0.875 1 93.62 423 MET A CA 1
ATOM 3333 C C . MET A 1 423 ? -1.625 -7.707 1.946 1 93.62 423 MET A C 1
ATOM 3335 O O . MET A 1 423 ? -1.523 -6.902 2.877 1 93.62 423 MET A O 1
ATOM 3339 N N . GLN A 1 424 ? -2.559 -8.586 1.816 1 91.88 424 GLN A N 1
ATOM 3340 C CA . GLN A 1 424 ? -3.68 -8.555 2.75 1 91.88 424 GLN A CA 1
ATOM 3341 C C . GLN A 1 424 ? -3.41 -9.438 3.965 1 91.88 424 GLN A C 1
ATOM 3343 O O . GLN A 1 424 ? -4.008 -9.242 5.027 1 91.88 424 GLN A O 1
ATOM 3348 N N . PHE A 1 425 ? -2.52 -10.398 3.822 1 90.94 425 PHE A N 1
ATOM 3349 C CA . PHE A 1 425 ? -2.209 -11.336 4.895 1 90.94 425 PHE A CA 1
ATOM 3350 C C . PHE A 1 425 ? -0.703 -11.453 5.094 1 90.94 425 PHE A C 1
ATOM 3352 O O . PHE A 1 425 ? -0.11 -12.492 4.812 1 90.94 425 PHE A O 1
ATOM 3359 N N . PRO A 1 426 ? -0.095 -10.492 5.738 1 88.38 426 PRO A N 1
ATOM 3360 C CA . PRO A 1 426 ? 1.364 -10.367 5.789 1 88.38 426 PRO A CA 1
ATOM 3361 C C . PRO A 1 426 ? 2.031 -11.562 6.473 1 88.38 426 PRO A C 1
ATOM 3363 O O . PRO A 1 426 ? 3.166 -11.914 6.141 1 88.38 426 PRO A O 1
ATOM 3366 N N . THR A 1 427 ? 1.376 -12.242 7.34 1 89.38 427 THR A N 1
ATOM 3367 C CA . THR A 1 427 ? 2.045 -13.258 8.141 1 89.38 427 THR A CA 1
ATOM 3368 C C . THR A 1 427 ? 1.629 -14.656 7.688 1 89.38 427 THR A C 1
ATOM 3370 O O . THR A 1 427 ? 1.973 -15.648 8.328 1 89.38 427 THR A O 1
ATOM 3373 N N . SER A 1 428 ? 0.875 -14.789 6.609 1 92.06 428 SER A N 1
ATOM 3374 C CA . SER A 1 428 ? 0.256 -16.062 6.266 1 92.06 428 SER A CA 1
ATOM 3375 C C . SER A 1 428 ? 1.07 -16.812 5.211 1 92.06 428 SER A C 1
ATOM 3377 O O . SER A 1 428 ? 0.807 -17.984 4.926 1 92.06 428 SER A O 1
ATOM 3379 N N . PHE A 1 429 ? 2.047 -16.219 4.676 1 95 429 PHE A N 1
ATOM 3380 C CA . PHE A 1 429 ? 2.836 -16.828 3.615 1 95 429 PHE A CA 1
ATOM 3381 C C . PHE A 1 429 ? 4.301 -16.938 4.02 1 95 429 PHE A C 1
ATOM 3383 O O . PHE A 1 429 ? 4.887 -15.961 4.504 1 95 429 PHE A O 1
ATOM 3390 N N . GLN A 1 430 ? 4.84 -18.047 3.771 1 95.25 430 GLN A N 1
ATOM 3391 C CA . GLN A 1 430 ? 6.227 -18.281 4.164 1 95.25 430 GLN A CA 1
ATOM 3392 C C . GLN A 1 430 ? 7.195 -17.578 3.217 1 95.25 430 GLN A C 1
ATOM 3394 O O . GLN A 1 430 ? 8.352 -17.344 3.568 1 95.25 430 GLN A O 1
ATOM 3399 N N . PHE A 1 431 ? 6.75 -17.312 2.047 1 96.94 431 PHE A N 1
ATOM 3400 C CA . PHE A 1 431 ? 7.625 -16.719 1.037 1 96.94 431 PHE A CA 1
ATOM 3401 C C . PHE A 1 431 ? 7.312 -15.242 0.847 1 96.94 431 PHE A C 1
ATOM 3403 O O . PHE A 1 431 ? 6.246 -14.773 1.246 1 96.94 431 PHE A O 1
ATOM 3410 N N . ASN A 1 432 ? 8.234 -14.523 0.279 1 94.19 432 ASN A N 1
ATOM 3411 C CA . ASN A 1 432 ? 8.094 -13.086 0.093 1 94.19 432 ASN A CA 1
ATOM 3412 C C . ASN A 1 432 ? 7.898 -12.727 -1.377 1 94.19 432 ASN A C 1
ATOM 3414 O O . ASN A 1 432 ? 7.695 -13.609 -2.213 1 94.19 432 ASN A O 1
ATOM 3418 N N . GLU A 1 433 ? 7.855 -11.477 -1.688 1 95.19 433 GLU A N 1
ATOM 3419 C CA . GLU A 1 433 ? 7.617 -10.969 -3.033 1 95.19 433 GLU A CA 1
ATOM 3420 C C . GLU A 1 433 ? 8.719 -11.398 -3.992 1 95.19 433 GLU A C 1
ATOM 3422 O O . GLU A 1 433 ? 8.461 -11.672 -5.168 1 95.19 433 GLU A O 1
ATOM 3427 N N . ARG A 1 434 ? 9.93 -11.484 -3.572 1 93.81 434 ARG A N 1
ATOM 3428 C CA . ARG A 1 434 ? 11.07 -11.859 -4.402 1 93.81 434 ARG A CA 1
ATOM 3429 C C . ARG A 1 434 ? 10.898 -13.273 -4.957 1 93.81 434 ARG A C 1
ATOM 3431 O O . ARG A 1 434 ? 11.328 -13.562 -6.078 1 93.81 434 ARG A O 1
ATOM 3438 N N . PHE A 1 435 ? 10.359 -14.109 -4.164 1 97.62 435 PHE A N 1
ATOM 3439 C CA . PHE A 1 435 ? 10.094 -15.469 -4.621 1 97.62 435 PHE A CA 1
ATOM 3440 C C . PHE A 1 435 ? 9.172 -15.461 -5.84 1 97.62 435 PHE A C 1
ATOM 3442 O O . PHE A 1 435 ? 9.422 -16.172 -6.816 1 97.62 435 PHE A O 1
ATOM 3449 N N . LEU A 1 436 ? 8.125 -14.656 -5.781 1 98.5 436 LEU A N 1
ATOM 3450 C CA . LEU A 1 436 ? 7.188 -14.555 -6.895 1 98.5 436 LEU A CA 1
ATOM 3451 C C . LEU A 1 436 ? 7.871 -13.984 -8.133 1 98.5 436 LEU A C 1
ATOM 3453 O O . LEU A 1 436 ? 7.633 -14.453 -9.25 1 98.5 436 LEU A O 1
ATOM 3457 N N . LEU A 1 437 ? 8.68 -12.945 -7.906 1 97.06 437 LEU A N 1
ATOM 3458 C CA . LEU A 1 437 ? 9.422 -12.352 -9.016 1 97.06 437 LEU A CA 1
ATOM 3459 C C . LEU A 1 437 ? 10.367 -13.367 -9.641 1 97.06 437 LEU A C 1
ATOM 3461 O O . LEU A 1 437 ? 10.5 -13.422 -10.867 1 97.06 437 LEU A O 1
ATOM 3465 N N . CYS A 1 438 ? 10.969 -14.117 -8.805 1 96.81 438 CYS A N 1
ATOM 3466 C CA . CYS A 1 438 ? 11.867 -15.164 -9.273 1 96.81 438 CYS A CA 1
ATOM 3467 C C . CYS A 1 438 ? 11.125 -16.172 -10.148 1 96.81 438 CYS A C 1
ATOM 3469 O O . CYS A 1 438 ? 11.609 -16.547 -11.219 1 96.81 438 CYS A O 1
ATOM 3471 N N . LEU A 1 439 ? 9.992 -16.578 -9.727 1 98.5 439 LEU A N 1
ATOM 3472 C CA . LEU A 1 439 ? 9.188 -17.531 -10.492 1 98.5 439 LEU A CA 1
ATOM 3473 C C . LEU A 1 439 ? 8.82 -16.938 -11.852 1 98.5 439 LEU A C 1
ATOM 3475 O O . LEU A 1 439 ? 8.922 -17.625 -12.875 1 98.5 439 LEU A O 1
ATOM 3479 N N . HIS A 1 440 ? 8.391 -15.688 -11.844 1 98.31 440 HIS A N 1
ATOM 3480 C CA . HIS A 1 440 ? 8.031 -15.039 -13.094 1 98.31 440 HIS A CA 1
ATOM 3481 C C . HIS A 1 440 ? 9.211 -14.992 -14.055 1 98.31 440 HIS A C 1
ATOM 3483 O O . HIS A 1 440 ? 9.078 -15.352 -15.227 1 98.31 440 HIS A O 1
ATOM 3489 N N . ASP A 1 441 ? 10.336 -14.562 -13.57 1 96.88 441 ASP A N 1
ATOM 3490 C CA . ASP A 1 441 ? 11.508 -14.352 -14.414 1 96.88 441 ASP A CA 1
ATOM 3491 C C . ASP A 1 441 ? 11.992 -15.664 -15.016 1 96.88 441 ASP A C 1
ATOM 3493 O O . ASP A 1 441 ? 12.32 -15.727 -16.203 1 96.88 441 ASP A O 1
ATOM 3497 N N . HIS A 1 442 ? 11.969 -16.672 -14.25 1 97.12 442 HIS A N 1
ATOM 3498 C CA . HIS A 1 442 ? 12.523 -17.922 -14.727 1 97.12 442 HIS A CA 1
ATOM 3499 C C . HIS A 1 442 ? 11.508 -18.688 -15.57 1 97.12 442 HIS A C 1
ATOM 3501 O O . HIS A 1 442 ? 11.883 -19.531 -16.391 1 97.12 442 HIS A O 1
ATOM 3507 N N . ALA A 1 443 ? 10.234 -18.422 -15.398 1 97.69 443 ALA A N 1
ATOM 3508 C CA . ALA A 1 443 ? 9.234 -19 -16.297 1 97.69 443 ALA A CA 1
ATOM 3509 C C . ALA A 1 443 ? 9.336 -18.391 -17.688 1 97.69 443 ALA A C 1
ATOM 3511 O O . ALA A 1 443 ? 9 -19.031 -18.688 1 97.69 443 ALA A O 1
ATOM 3512 N N . HIS A 1 444 ? 9.836 -17.156 -17.766 1 95.94 444 HIS A N 1
ATOM 3513 C CA . HIS A 1 444 ? 9.859 -16.453 -19.031 1 95.94 444 HIS A CA 1
ATOM 3514 C C . HIS A 1 444 ? 11.234 -16.531 -19.688 1 95.94 444 HIS A C 1
ATOM 3516 O O . HIS A 1 444 ? 11.391 -16.234 -20.875 1 95.94 444 HIS A O 1
ATOM 3522 N N . ALA A 1 445 ? 12.219 -16.891 -18.984 1 92.62 445 ALA A N 1
ATOM 3523 C CA . ALA A 1 445 ? 13.57 -17.109 -19.484 1 92.62 445 ALA A CA 1
ATOM 3524 C C . ALA A 1 445 ? 14.227 -18.312 -18.828 1 92.62 445 ALA A C 1
ATOM 3526 O O . ALA A 1 445 ? 14.852 -18.188 -17.766 1 92.62 445 ALA A O 1
ATOM 3527 N N . PRO A 1 446 ? 14.156 -19.406 -19.5 1 90.81 446 PRO A N 1
ATOM 3528 C CA . PRO A 1 446 ? 14.484 -20.656 -18.812 1 90.81 446 PRO A CA 1
ATOM 3529 C C . PRO A 1 446 ? 15.984 -20.859 -18.641 1 90.81 446 PRO A C 1
ATOM 3531 O O . PRO A 1 446 ? 16.609 -21.531 -19.469 1 90.81 446 PRO A O 1
ATOM 3534 N N . GLN A 1 447 ? 16.5 -20.328 -17.656 1 92.81 447 GLN A N 1
ATOM 3535 C CA . GLN A 1 447 ? 17.797 -20.734 -17.141 1 92.81 447 GLN A CA 1
ATOM 3536 C C . GLN A 1 447 ? 17.75 -22.141 -16.547 1 92.81 447 GLN A C 1
ATOM 3538 O O . GLN A 1 447 ? 18.75 -22.859 -16.594 1 92.81 447 GLN A O 1
ATOM 3543 N N . PHE A 1 448 ? 16.656 -22.484 -16.047 1 96.38 448 PHE A N 1
ATOM 3544 C CA . PHE A 1 448 ? 16.344 -23.812 -15.516 1 96.38 448 PHE A CA 1
ATOM 3545 C C . PHE A 1 448 ? 15.281 -24.5 -16.375 1 96.38 448 PHE A C 1
ATOM 3547 O O . PHE A 1 448 ? 14.445 -23.828 -16.984 1 96.38 448 PHE A O 1
ATOM 3554 N N . GLY A 1 449 ? 15.281 -25.781 -16.391 1 97.12 449 GLY A N 1
ATOM 3555 C CA . GLY A 1 449 ? 14.383 -26.516 -17.266 1 97.12 449 GLY A CA 1
ATOM 3556 C C . GLY A 1 449 ? 13 -26.703 -16.672 1 97.12 449 GLY A C 1
ATOM 3557 O O . GLY A 1 449 ? 12.086 -27.188 -17.359 1 97.12 449 GLY A O 1
ATOM 3558 N N . THR A 1 450 ? 12.727 -26.234 -15.523 1 97.81 450 THR A N 1
ATOM 3559 C CA . THR A 1 450 ? 11.539 -26.547 -14.734 1 97.81 450 THR A CA 1
ATOM 3560 C C . THR A 1 450 ? 10.273 -26.172 -15.5 1 97.81 450 THR A C 1
ATOM 3562 O O . THR A 1 450 ? 9.297 -26.922 -1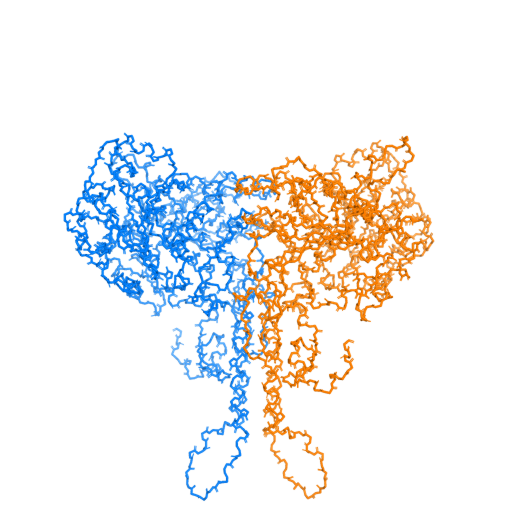5.5 1 97.81 450 THR A O 1
ATOM 3565 N N . PHE A 1 451 ? 10.266 -25.031 -16.188 1 97.69 451 PHE A N 1
ATOM 3566 C CA . PHE A 1 451 ? 9.047 -24.531 -16.812 1 97.69 451 PHE A CA 1
ATOM 3567 C C . PHE A 1 451 ? 9.062 -24.797 -18.312 1 97.69 451 PHE A C 1
ATOM 3569 O O . PHE A 1 451 ? 8.195 -24.328 -19.047 1 97.69 451 PHE A O 1
ATOM 3576 N N . VAL A 1 452 ? 10.023 -25.594 -18.797 1 96.81 452 VAL A N 1
ATOM 3577 C CA . VAL A 1 452 ? 10.109 -25.938 -20.203 1 96.81 452 VAL A CA 1
ATOM 3578 C C . VAL A 1 452 ? 9.188 -27.109 -20.516 1 96.81 452 VAL A C 1
ATOM 3580 O O . VAL A 1 452 ? 9.078 -28.047 -19.734 1 96.81 452 VAL A O 1
ATOM 3583 N N . GLY A 1 453 ? 8.547 -27.016 -21.656 1 96 453 GLY A N 1
ATOM 3584 C CA . GLY A 1 453 ? 7.523 -27.984 -22 1 96 453 GLY A CA 1
ATOM 3585 C C . GLY A 1 453 ? 6.121 -27.531 -21.656 1 96 453 GLY A C 1
ATOM 3586 O O . GLY A 1 453 ? 5.934 -26.719 -20.75 1 96 453 GLY A O 1
ATOM 3587 N N . ASN A 1 454 ? 5.117 -28.109 -22.375 1 96.69 454 ASN A N 1
ATOM 3588 C CA . ASN A 1 454 ? 3.736 -27.688 -22.172 1 96.69 454 ASN A CA 1
ATOM 3589 C C . ASN A 1 454 ? 2.969 -28.703 -21.328 1 96.69 454 ASN A C 1
ATOM 3591 O O . ASN A 1 454 ? 1.823 -28.453 -20.938 1 96.69 454 ASN A O 1
ATOM 3595 N N . CYS A 1 455 ? 3.506 -29.828 -21.047 1 97.5 455 CYS A N 1
ATOM 3596 C CA . CYS A 1 455 ? 2.91 -30.859 -20.203 1 97.5 455 CYS A CA 1
ATOM 3597 C C . CYS A 1 455 ? 3.975 -31.812 -19.688 1 97.5 455 CYS A C 1
ATOM 3599 O O . CYS A 1 455 ? 5.156 -31.672 -20.016 1 97.5 455 CYS A O 1
ATOM 3601 N N . GLU A 1 456 ? 3.559 -32.719 -18.844 1 97.06 456 GLU A N 1
ATOM 3602 C CA . GLU A 1 456 ? 4.48 -33.688 -18.281 1 97.06 456 GLU A CA 1
ATOM 3603 C C . GLU A 1 456 ? 5.145 -34.531 -19.359 1 97.06 456 GLU A C 1
ATOM 3605 O O . GLU A 1 456 ? 6.352 -34.781 -19.312 1 97.06 456 GLU A O 1
ATOM 3610 N N . LYS A 1 457 ? 4.426 -34.938 -20.359 1 98 457 LYS A N 1
ATOM 3611 C CA . LYS A 1 457 ? 4.949 -35.781 -21.453 1 98 457 LYS A CA 1
ATOM 3612 C C . LYS A 1 457 ? 6.094 -35.062 -22.172 1 98 457 LYS A C 1
ATOM 3614 O O . LYS A 1 457 ? 7.121 -35.688 -22.469 1 98 457 LYS A O 1
ATOM 3619 N N . ASP A 1 458 ? 5.895 -33.812 -22.484 1 97 458 ASP A N 1
ATOM 3620 C CA . ASP A 1 458 ? 6.938 -33 -23.141 1 97 458 ASP A CA 1
ATOM 3621 C C . ASP A 1 458 ? 8.234 -33.031 -22.328 1 97 458 ASP A C 1
ATOM 3623 O O . ASP A 1 458 ? 9.32 -33.188 -22.891 1 97 458 ASP A O 1
ATOM 3627 N N . ARG A 1 459 ? 8.117 -32.875 -21.078 1 96.62 459 ARG A N 1
ATOM 3628 C CA . ARG A 1 459 ? 9.289 -32.781 -20.219 1 96.62 459 ARG A CA 1
ATOM 3629 C C . ARG A 1 459 ? 10.016 -34.094 -20.109 1 96.62 459 ARG A C 1
ATOM 3631 O O . ARG A 1 459 ? 11.242 -34.156 -20.016 1 96.62 459 ARG A O 1
ATOM 3638 N N . VAL A 1 460 ? 9.234 -35.156 -20.094 1 96.5 460 VAL A N 1
ATOM 3639 C CA . VAL A 1 460 ? 9.82 -36.5 -20.094 1 96.5 460 VAL A CA 1
ATOM 3640 C C . VAL A 1 460 ? 10.523 -36.75 -21.438 1 96.5 460 VAL A C 1
ATOM 3642 O O . VAL A 1 460 ? 11.648 -37.25 -21.453 1 96.5 460 VAL A O 1
ATOM 3645 N N . ASP A 1 461 ? 9.883 -36.375 -22.5 1 96.69 461 ASP A N 1
ATOM 3646 C CA . ASP A 1 461 ? 10.43 -36.594 -23.844 1 96.69 461 ASP A CA 1
ATOM 3647 C C . ASP A 1 461 ? 11.711 -35.781 -24.047 1 96.69 461 ASP A C 1
ATOM 3649 O O . ASP A 1 461 ? 12.641 -36.25 -24.719 1 96.69 461 ASP A O 1
ATOM 3653 N N . LEU A 1 462 ? 11.742 -34.656 -23.438 1 96.12 462 LEU A N 1
ATOM 3654 C CA . LEU A 1 462 ? 12.891 -33.781 -23.594 1 96.12 462 LEU A CA 1
ATOM 3655 C C . LEU A 1 462 ? 13.984 -34.125 -22.578 1 96.12 462 LEU A C 1
ATOM 3657 O O . LEU A 1 462 ? 15.078 -33.562 -22.625 1 96.12 462 LEU A O 1
ATOM 3661 N N . ARG A 1 463 ? 13.68 -35.031 -21.672 1 97.06 463 ARG A N 1
ATOM 3662 C CA . ARG A 1 463 ? 14.609 -35.469 -20.641 1 97.06 463 ARG A CA 1
ATOM 3663 C C . ARG A 1 463 ? 15.18 -34.312 -19.844 1 97.06 463 ARG A C 1
ATOM 3665 O O . ARG A 1 463 ? 16.391 -34.188 -19.672 1 97.06 463 ARG A O 1
ATOM 3672 N N . LEU A 1 464 ? 14.336 -33.438 -19.469 1 96.62 464 LEU A N 1
ATOM 3673 C CA . LEU A 1 464 ? 14.742 -32.219 -18.828 1 96.62 464 LEU A CA 1
ATOM 3674 C C . LEU A 1 464 ? 15.375 -32.5 -17.469 1 96.62 464 LEU A C 1
ATOM 3676 O O . LEU A 1 464 ? 16.328 -31.812 -17.078 1 96.62 464 LEU A O 1
ATOM 3680 N N . SER A 1 465 ? 14.898 -33.469 -16.719 1 96.38 465 SER A N 1
ATOM 3681 C CA . SER A 1 465 ? 15.414 -33.75 -15.383 1 96.38 465 SER A CA 1
ATOM 3682 C C . SER A 1 465 ? 16.859 -34.25 -15.445 1 96.38 465 SER A C 1
ATOM 3684 O O . SER A 1 465 ? 17.609 -34.125 -14.477 1 96.38 465 SER A O 1
ATOM 3686 N N . GLU A 1 466 ? 17.234 -34.719 -16.578 1 95.75 466 GLU A N 1
ATOM 3687 C CA . GLU A 1 466 ? 18.578 -35.281 -16.75 1 95.75 466 GLU A CA 1
ATOM 3688 C C . GLU A 1 466 ? 19.5 -34.25 -17.391 1 95.75 466 GLU A C 1
ATOM 3690 O O . GLU A 1 466 ? 20.719 -34.219 -17.125 1 95.75 466 GLU A O 1
ATOM 3695 N N . LYS A 1 467 ? 18.906 -33.406 -18.156 1 96.12 467 LYS A N 1
ATOM 3696 C CA . LYS A 1 467 ? 19.75 -32.594 -19.031 1 96.12 467 LYS A CA 1
ATOM 3697 C C . LYS A 1 467 ? 19.859 -31.156 -18.5 1 96.12 467 LYS A C 1
ATOM 3699 O O . LYS A 1 467 ? 20.734 -30.406 -18.906 1 96.12 467 LYS A O 1
ATOM 3704 N N . THR A 1 468 ? 19.016 -30.781 -17.641 1 96.69 468 THR A N 1
ATOM 3705 C CA . THR A 1 468 ? 19 -29.391 -17.188 1 96.69 468 THR A CA 1
ATOM 3706 C C . THR A 1 468 ? 18.938 -29.328 -15.664 1 96.69 468 THR A C 1
ATOM 3708 O O . THR A 1 468 ? 18.766 -30.344 -14.992 1 96.69 468 THR A O 1
ATOM 3711 N N . TYR A 1 469 ? 19.125 -28.078 -15.109 1 96.25 469 TYR A N 1
ATOM 3712 C CA . TYR A 1 469 ? 18.953 -27.812 -13.688 1 96.25 469 TYR A CA 1
ATOM 3713 C C . TYR A 1 469 ? 17.5 -27.469 -13.367 1 96.25 469 TYR A C 1
ATOM 3715 O O . TYR A 1 469 ? 16.75 -27.047 -14.242 1 96.25 469 TYR A O 1
ATOM 3723 N N . SER A 1 470 ? 17.188 -27.719 -12.141 1 96.69 470 SER A N 1
ATOM 3724 C CA . SER A 1 470 ? 15.852 -27.406 -11.656 1 96.69 470 SER A CA 1
ATOM 3725 C C . SER A 1 470 ? 15.82 -26.062 -10.93 1 96.69 470 SER A C 1
ATOM 3727 O O . SER A 1 470 ? 16.75 -25.734 -10.18 1 96.69 470 SER A O 1
ATOM 3729 N N . LEU A 1 471 ? 14.789 -25.281 -11.156 1 97.31 471 LEU A N 1
ATOM 3730 C CA . LEU A 1 471 ? 14.617 -24.047 -10.414 1 97.31 471 LEU A CA 1
ATOM 3731 C C . LEU A 1 471 ? 14.461 -24.328 -8.922 1 97.31 471 LEU A C 1
ATOM 3733 O O . LEU A 1 471 ? 14.922 -23.547 -8.086 1 97.31 471 LEU A O 1
ATOM 3737 N N . TRP A 1 472 ? 13.766 -25.422 -8.602 1 97.69 472 TRP A N 1
ATOM 3738 C CA . TRP A 1 472 ? 13.523 -25.75 -7.203 1 97.69 472 TRP A CA 1
ATOM 3739 C C . TRP A 1 472 ? 14.836 -26.016 -6.469 1 97.69 472 TRP A C 1
ATOM 3741 O O . TRP A 1 472 ? 14.961 -25.703 -5.281 1 97.69 472 TRP A O 1
ATOM 3751 N N . GLY A 1 473 ? 15.75 -26.641 -7.18 1 95.31 473 GLY A N 1
ATOM 3752 C CA . GLY A 1 473 ? 17.078 -26.781 -6.598 1 95.31 473 GLY A CA 1
ATOM 3753 C C . GLY A 1 473 ? 17.719 -25.438 -6.266 1 95.31 473 GLY A C 1
ATOM 3754 O O . GLY A 1 473 ? 18.328 -25.297 -5.203 1 95.31 473 GLY A O 1
ATOM 3755 N N . TYR A 1 474 ? 17.609 -24.531 -7.16 1 94.69 474 TYR A N 1
ATOM 3756 C CA . TYR A 1 474 ? 18.141 -23.188 -6.941 1 94.69 474 TYR A CA 1
ATOM 3757 C C . TYR A 1 474 ? 17.453 -22.531 -5.738 1 94.69 474 TYR A C 1
ATOM 3759 O O . TYR A 1 474 ? 18.125 -21.938 -4.887 1 94.69 474 TYR A O 1
ATOM 3767 N N . VAL A 1 475 ? 16.156 -22.594 -5.633 1 94.88 475 VAL A N 1
ATOM 3768 C CA . VAL A 1 475 ? 15.391 -22 -4.535 1 94.88 475 VAL A CA 1
ATOM 3769 C C . VAL A 1 475 ? 15.844 -22.609 -3.209 1 94.88 475 VAL A C 1
ATOM 3771 O O . VAL A 1 475 ? 16.016 -21.891 -2.221 1 94.88 475 VAL A O 1
ATOM 3774 N N . ALA A 1 476 ? 16.062 -23.844 -3.238 1 92 476 ALA A N 1
ATOM 3775 C CA . ALA A 1 476 ? 16.453 -24.547 -2.018 1 92 476 ALA A CA 1
ATOM 3776 C C . ALA A 1 476 ? 17.797 -24.047 -1.516 1 92 476 ALA A C 1
ATOM 3778 O O . ALA A 1 476 ? 18.047 -23.984 -0.307 1 92 476 ALA A O 1
ATOM 3779 N N . THR A 1 477 ? 18.672 -23.766 -2.418 1 86.25 477 THR A N 1
ATOM 3780 C CA . THR A 1 477 ? 20.016 -23.328 -2.035 1 86.25 477 THR A CA 1
ATOM 3781 C C . THR A 1 477 ? 20.031 -21.844 -1.73 1 86.25 477 THR A C 1
ATOM 3783 O O . THR A 1 477 ? 21.016 -21.328 -1.173 1 86.25 477 THR A O 1
ATOM 3786 N N . HIS A 1 478 ? 18.969 -21.109 -2.066 1 86.19 478 HIS A N 1
ATOM 3787 C CA . HIS A 1 478 ? 18.875 -19.672 -1.813 1 86.19 478 HIS A CA 1
ATOM 3788 C C . HIS A 1 478 ? 17.641 -19.344 -0.979 1 86.19 478 HIS A C 1
ATOM 3790 O O . HIS A 1 478 ? 17 -18.312 -1.193 1 86.19 478 HIS A O 1
ATOM 3796 N N . MET A 1 479 ? 17.297 -20.125 -0.122 1 86.5 479 MET A N 1
ATOM 3797 C CA . MET A 1 479 ? 16.062 -20.031 0.653 1 86.5 479 MET A CA 1
ATOM 3798 C C . MET A 1 479 ? 15.992 -18.703 1.404 1 86.5 479 MET A C 1
ATOM 3800 O O . MET A 1 479 ? 14.914 -18.141 1.595 1 86.5 479 MET A O 1
ATOM 3804 N N . ASP A 1 480 ? 17.031 -18.125 1.845 1 78.44 480 ASP A N 1
ATOM 3805 C CA . ASP A 1 480 ? 17.094 -16.906 2.654 1 78.44 480 ASP A CA 1
ATOM 3806 C C . ASP A 1 480 ? 16.594 -15.695 1.868 1 78.44 480 ASP A C 1
ATOM 3808 O O . ASP A 1 480 ? 16.062 -14.75 2.449 1 78.44 480 ASP A O 1
ATOM 3812 N N . ASP A 1 481 ? 16.719 -15.82 0.622 1 84.44 481 ASP A N 1
ATOM 3813 C CA . ASP A 1 481 ? 16.312 -14.711 -0.232 1 84.44 481 ASP A CA 1
ATOM 3814 C C . ASP A 1 481 ? 14.789 -14.664 -0.374 1 84.44 481 ASP A C 1
ATOM 3816 O O . ASP A 1 481 ? 14.227 -13.633 -0.753 1 84.44 481 ASP A O 1
ATOM 3820 N N . PHE A 1 482 ? 14.195 -15.812 -0.029 1 92.94 482 PHE A N 1
ATOM 3821 C CA . PHE A 1 482 ? 12.805 -15.945 -0.445 1 92.94 482 PHE A CA 1
ATOM 3822 C C . PHE A 1 482 ? 11.883 -16.047 0.766 1 92.94 482 PHE A C 1
ATOM 3824 O O . PHE A 1 482 ? 10.664 -15.891 0.642 1 92.94 482 PHE A O 1
ATOM 3831 N N . ILE A 1 483 ? 12.438 -16.188 1.89 1 91.81 483 ILE A N 1
ATOM 3832 C CA . ILE A 1 483 ? 11.633 -16.438 3.082 1 91.81 483 ILE A CA 1
ATOM 3833 C C . ILE A 1 483 ? 11.078 -15.117 3.615 1 91.81 483 ILE A C 1
ATOM 3835 O O . ILE A 1 483 ? 11.758 -14.086 3.592 1 91.81 483 ILE A O 1
ATOM 3839 N N . ASN A 1 484 ? 9.828 -15.156 3.994 1 91.81 484 ASN A N 1
ATOM 3840 C CA . ASN A 1 484 ? 9.203 -14.094 4.762 1 91.81 484 ASN A CA 1
ATOM 3841 C C . ASN A 1 484 ? 9.492 -14.227 6.254 1 91.81 484 ASN A C 1
ATOM 3843 O O . ASN A 1 484 ? 8.945 -15.109 6.922 1 91.81 484 ASN A O 1
ATOM 3847 N N . PRO A 1 485 ? 10.234 -13.352 6.805 1 83.81 485 PRO A N 1
ATOM 3848 C CA . PRO A 1 485 ? 10.648 -13.523 8.195 1 83.81 485 PRO A CA 1
ATOM 3849 C C . PRO A 1 485 ? 9.477 -13.406 9.18 1 83.81 485 PRO A C 1
ATOM 3851 O O . PRO A 1 485 ? 9.539 -13.953 10.281 1 83.81 485 PRO A O 1
ATOM 3854 N N . ILE A 1 486 ? 8.422 -12.727 8.766 1 85.75 486 ILE A N 1
ATOM 3855 C CA . ILE A 1 486 ? 7.352 -12.484 9.727 1 85.75 486 ILE A CA 1
ATOM 3856 C C . ILE A 1 486 ? 6.277 -13.562 9.586 1 85.75 486 ILE A C 1
ATOM 3858 O O . ILE A 1 486 ? 5.215 -13.477 10.211 1 85.75 486 ILE A O 1
ATOM 3862 N N . TYR A 1 487 ? 6.566 -14.609 8.805 1 88.75 487 TYR A N 1
ATOM 3863 C CA . TYR A 1 487 ? 5.656 -15.734 8.648 1 88.75 487 TYR A CA 1
ATOM 3864 C C . TYR A 1 487 ? 5.371 -16.391 9.992 1 88.75 487 TYR A C 1
ATOM 3866 O O . TYR A 1 487 ? 6.297 -16.719 10.742 1 88.75 487 TYR A O 1
ATOM 3874 N N . ALA A 1 488 ? 4.102 -16.5 10.328 1 81.19 488 ALA A N 1
ATOM 3875 C CA . ALA A 1 488 ? 3.688 -17.141 11.578 1 81.19 488 ALA A CA 1
ATOM 3876 C C . ALA A 1 488 ? 3.047 -18.5 11.32 1 81.19 488 ALA A C 1
ATOM 3878 O O . ALA A 1 488 ? 1.952 -18.578 10.758 1 81.19 488 ALA A O 1
ATOM 3879 N N . VAL A 1 489 ? 3.645 -19.547 11.773 1 70.81 489 VAL A N 1
ATOM 3880 C CA . VAL A 1 489 ? 3.201 -20.906 11.523 1 70.81 489 VAL A CA 1
ATOM 3881 C C . VAL A 1 489 ? 1.887 -21.172 12.258 1 70.81 489 VAL A C 1
ATOM 3883 O O . VAL A 1 489 ? 0.985 -21.812 11.719 1 70.81 489 VAL A O 1
ATOM 3886 N N . GLU A 1 490 ? 1.859 -20.812 13.492 1 60.88 490 GLU A N 1
ATOM 3887 C CA . GLU A 1 490 ? 0.679 -21.094 14.305 1 60.88 490 GLU A CA 1
ATOM 3888 C C . GLU A 1 490 ? -0.585 -20.547 13.641 1 60.88 490 GLU A C 1
ATOM 3890 O O . GLU A 1 490 ? -1.657 -21.141 13.758 1 60.88 490 GLU A O 1
ATOM 3895 N N . ASP A 1 491 ? -0.367 -19.562 12.969 1 55.44 491 ASP A N 1
ATOM 3896 C CA . ASP A 1 491 ? -1.459 -18.812 12.352 1 55.44 491 ASP A CA 1
ATOM 3897 C C . ASP A 1 491 ? -2.037 -19.578 11.156 1 55.44 491 ASP A C 1
ATOM 3899 O O . ASP A 1 491 ? -3.223 -19.453 10.852 1 55.44 491 ASP A O 1
ATOM 3903 N N . SER A 1 492 ? -1.183 -20.453 10.5 1 54.88 492 SER A N 1
ATOM 3904 C CA . SER A 1 492 ? -1.525 -21.016 9.195 1 54.88 492 SER A CA 1
ATOM 3905 C C . SER A 1 492 ? -2.379 -22.266 9.352 1 54.88 492 SER A C 1
ATOM 3907 O O . SER A 1 492 ? -2.951 -22.766 8.383 1 54.88 492 SER A O 1
ATOM 3909 N N . LYS A 1 493 ? -2.412 -22.859 10.484 1 55.06 493 LYS A N 1
ATOM 3910 C CA . LYS A 1 493 ? -2.996 -24.203 10.539 1 55.06 493 LYS A CA 1
ATOM 3911 C C . LYS A 1 493 ? -4.48 -24.172 10.188 1 55.06 493 LYS A C 1
ATOM 3913 O O . LYS A 1 493 ? -5 -25.109 9.578 1 55.06 493 LYS A O 1
ATOM 3918 N N . LEU A 1 494 ? -5.25 -23.391 10.711 1 58.91 494 LEU A N 1
ATOM 3919 C CA . LEU A 1 494 ? -6.621 -23.812 10.438 1 58.91 494 LEU A CA 1
ATOM 3920 C C . LEU A 1 494 ? -7.426 -22.672 9.82 1 58.91 494 LEU A C 1
ATOM 3922 O O . LEU A 1 494 ? -8.656 -22.703 9.82 1 58.91 494 LEU A O 1
ATOM 3926 N N . HIS A 1 495 ? -6.707 -21.812 8.922 1 76.5 495 HIS A N 1
ATOM 3927 C CA . HIS A 1 495 ? -7.691 -20.766 8.641 1 76.5 495 HIS A CA 1
ATOM 3928 C C . HIS A 1 495 ? -7.742 -20.438 7.152 1 76.5 495 HIS A C 1
ATOM 3930 O O . HIS A 1 495 ? -6.703 -20.391 6.488 1 76.5 495 HIS A O 1
ATOM 3936 N N . VAL A 1 496 ? -9.008 -20.766 6.613 1 90.38 496 VAL A N 1
ATOM 3937 C CA . VAL A 1 496 ? -9.32 -20.297 5.27 1 90.38 496 VAL A CA 1
ATOM 3938 C C . VAL A 1 496 ? -9.18 -18.781 5.219 1 90.38 496 VAL A C 1
ATOM 3940 O O . VAL A 1 496 ? -9.719 -18.062 6.07 1 90.38 496 VAL A O 1
ATOM 3943 N N . LEU A 1 497 ? -8.359 -18.328 4.312 1 92.38 497 LEU A N 1
ATOM 3944 C CA . LEU A 1 497 ? -8.203 -16.891 4.156 1 92.38 497 LEU A CA 1
ATOM 3945 C C . LEU A 1 497 ? -9.469 -16.266 3.588 1 92.38 497 LEU A C 1
ATOM 3947 O O . LEU A 1 497 ? -10.094 -16.812 2.68 1 92.38 497 LEU A O 1
ATOM 3951 N N . GLN A 1 498 ? -9.883 -15.203 4.188 1 90.38 498 GLN A N 1
ATOM 3952 C CA . GLN A 1 498 ? -11.016 -14.43 3.701 1 90.38 498 GLN A CA 1
ATOM 3953 C C . GLN A 1 498 ? -10.578 -13.047 3.223 1 90.38 498 GLN A C 1
ATOM 3955 O O . GLN A 1 498 ? -10.656 -12.07 3.969 1 90.38 498 GLN A O 1
ATOM 3960 N N . PRO A 1 499 ? -10.195 -12.898 1.95 1 92.69 499 PRO A N 1
ATOM 3961 C CA . PRO A 1 499 ? -9.703 -11.617 1.445 1 92.69 499 PRO A CA 1
ATOM 3962 C C . PRO A 1 499 ? -10.82 -10.641 1.109 1 92.69 499 PRO A C 1
ATOM 3964 O O . PRO A 1 499 ? -11.961 -11.055 0.874 1 92.69 499 PRO A O 1
ATOM 3967 N N . THR A 1 500 ? -10.469 -9.352 1.181 1 89.81 500 THR A N 1
ATOM 3968 C CA . THR A 1 500 ? -11.352 -8.359 0.576 1 89.81 500 THR A CA 1
ATOM 3969 C C . THR A 1 500 ? -11.156 -8.312 -0.937 1 89.81 500 THR A C 1
ATOM 3971 O O . THR A 1 500 ? -10.023 -8.359 -1.422 1 89.81 500 THR A O 1
ATOM 3974 N N . LEU A 1 501 ? -12.266 -8.336 -1.622 1 92.62 501 LEU A N 1
ATOM 3975 C CA . LEU A 1 501 ? -12.211 -8.336 -3.08 1 92.62 501 LEU A CA 1
ATOM 3976 C C . LEU A 1 501 ? -12.742 -7.027 -3.645 1 92.62 501 LEU A C 1
ATOM 3978 O O . LEU A 1 501 ? -12.945 -6.902 -4.855 1 92.62 501 LEU A O 1
ATOM 3982 N N . SER A 1 502 ? -12.938 -6.039 -2.73 1 91.69 502 SER A N 1
ATOM 3983 C CA . SER A 1 502 ? -13.352 -4.719 -3.186 1 91.69 502 SER A CA 1
ATOM 3984 C C . SER A 1 502 ? -12.25 -4.039 -3.99 1 91.69 502 SER A C 1
ATOM 3986 O O . SER A 1 502 ? -11.062 -4.199 -3.689 1 91.69 502 SER A O 1
ATOM 3988 N N . PRO A 1 503 ? -12.664 -3.291 -5.027 1 93.19 503 PRO A N 1
ATOM 3989 C CA . PRO A 1 503 ? -11.656 -2.617 -5.852 1 93.19 503 PRO A CA 1
ATOM 3990 C C . PRO A 1 503 ? -10.711 -1.743 -5.031 1 93.19 503 PRO A C 1
ATOM 3992 O O . PRO A 1 503 ? -9.531 -1.616 -5.367 1 93.19 503 PRO A O 1
ATOM 3995 N N . GLN A 1 504 ? -11.195 -1.227 -3.947 1 90.44 504 GLN A N 1
ATOM 3996 C CA . GLN A 1 504 ? -10.414 -0.325 -3.105 1 90.44 504 GLN A CA 1
ATOM 3997 C C . GLN A 1 504 ? -9.273 -1.07 -2.408 1 90.44 504 GLN A C 1
ATOM 3999 O O . GLN A 1 504 ? -8.32 -0.452 -1.932 1 90.44 504 GLN A O 1
ATOM 4004 N N . GLY A 1 505 ? -9.477 -2.357 -2.361 1 89.31 505 GLY A N 1
ATOM 4005 C CA . GLY A 1 505 ? -8.508 -3.16 -1.641 1 89.31 505 GLY A CA 1
ATOM 4006 C C . GLY A 1 505 ? -7.43 -3.74 -2.539 1 89.31 505 GLY A C 1
ATOM 4007 O O . GLY A 1 505 ? -6.438 -4.293 -2.053 1 89.31 505 GLY A O 1
ATOM 4008 N N . LEU A 1 506 ? -7.523 -3.646 -3.822 1 94.06 506 LEU A N 1
ATOM 4009 C CA . LEU A 1 506 ? -6.535 -4.168 -4.758 1 94.06 506 LEU A CA 1
ATOM 4010 C C . LEU A 1 506 ? -5.492 -3.104 -5.094 1 94.06 506 LEU A C 1
ATOM 4012 O O . LEU A 1 506 ? -5.805 -1.91 -5.117 1 94.06 506 LEU A O 1
ATOM 4016 N N . MET A 1 507 ? -4.312 -3.514 -5.301 1 94.12 507 MET A N 1
ATOM 4017 C CA . MET A 1 507 ? -3.211 -2.574 -5.484 1 94.12 507 MET A CA 1
ATOM 4018 C C . MET A 1 507 ? -2.484 -2.838 -6.797 1 94.12 507 MET A C 1
ATOM 4020 O O . MET A 1 507 ? -2.441 -3.975 -7.273 1 94.12 507 MET A O 1
ATOM 4024 N N . PHE A 1 508 ? -1.995 -1.724 -7.367 1 96.31 508 PHE A N 1
ATOM 4025 C CA . PHE A 1 508 ? -1.1 -1.839 -8.516 1 96.31 508 PHE A CA 1
ATOM 4026 C C . PHE A 1 508 ? 0.251 -2.402 -8.086 1 96.31 508 PHE A C 1
ATOM 4028 O O . PHE A 1 508 ? 0.911 -1.852 -7.207 1 96.31 508 PHE A O 1
ATOM 4035 N N . TRP A 1 509 ? 0.704 -3.521 -8.672 1 96.81 509 TRP A N 1
ATOM 4036 C CA . TRP A 1 509 ? 1.955 -4.184 -8.32 1 96.81 509 TRP A CA 1
ATOM 4037 C C . TRP A 1 509 ? 3.145 -3.48 -8.961 1 96.81 509 TRP A C 1
ATOM 4039 O O . TRP A 1 509 ? 3.807 -4.043 -9.836 1 96.81 509 TRP A O 1
ATOM 4049 N N . ARG A 1 510 ? 3.506 -2.365 -8.414 1 93.31 510 ARG A N 1
ATOM 4050 C CA . ARG A 1 510 ? 4.605 -1.54 -8.906 1 93.31 510 ARG A CA 1
ATOM 4051 C C . ARG A 1 510 ? 5.914 -2.32 -8.906 1 93.31 510 ARG A C 1
ATOM 4053 O O . ARG A 1 510 ? 6.738 -2.158 -9.812 1 93.31 510 ARG A O 1
ATOM 4060 N N . GLY A 1 511 ? 6.109 -3.225 -7.938 1 92.69 511 GLY A N 1
ATOM 4061 C CA . GLY A 1 511 ? 7.328 -4.004 -7.801 1 92.69 511 GLY A CA 1
ATOM 4062 C C . GLY A 1 511 ? 7.535 -4.992 -8.93 1 92.69 511 GLY A C 1
ATOM 4063 O O . GLY A 1 511 ? 8.648 -5.48 -9.141 1 92.69 511 GLY A O 1
ATOM 4064 N N . MET A 1 512 ? 6.508 -5.27 -9.656 1 96.31 512 MET A N 1
ATOM 4065 C CA . MET A 1 512 ? 6.605 -6.168 -10.797 1 96.31 512 MET A CA 1
ATOM 4066 C C . MET A 1 512 ? 6.715 -5.383 -12.102 1 96.31 512 MET A C 1
ATOM 4068 O O . MET A 1 512 ? 7.684 -5.539 -12.844 1 96.31 512 MET A O 1
ATOM 4072 N N . TYR A 1 513 ? 5.848 -4.477 -12.391 1 96.31 513 TYR A N 1
ATOM 4073 C CA . TYR A 1 513 ? 5.691 -3.896 -13.719 1 96.31 513 TYR A CA 1
ATOM 4074 C C . TYR A 1 513 ? 6.613 -2.697 -13.898 1 96.31 513 TYR A C 1
ATOM 4076 O O . TYR A 1 513 ? 6.844 -2.25 -15.031 1 96.31 513 TYR A O 1
ATOM 4084 N N . MET A 1 514 ? 7.121 -2.193 -12.75 1 93 514 MET A N 1
ATOM 4085 C CA . MET A 1 514 ? 8.039 -1.062 -12.812 1 93 514 MET A CA 1
ATOM 4086 C C . MET A 1 514 ? 9.25 -1.291 -11.914 1 93 514 MET A C 1
ATOM 4088 O O . MET A 1 514 ? 9.781 -0.346 -11.328 1 93 514 MET A O 1
ATOM 4092 N N . ARG A 1 515 ? 9.586 -2.467 -11.812 1 90.88 515 ARG A N 1
ATOM 4093 C CA . ARG A 1 515 ? 10.625 -2.939 -10.906 1 90.88 515 ARG A CA 1
ATOM 4094 C C . ARG A 1 515 ? 11.938 -2.205 -11.141 1 90.88 515 ARG A C 1
ATOM 4096 O O . ARG A 1 515 ? 12.656 -1.88 -10.195 1 90.88 515 ARG A O 1
ATOM 4103 N N . PHE A 1 516 ? 12.234 -1.905 -12.312 1 88.5 516 PHE A N 1
ATOM 4104 C CA . PHE A 1 516 ? 13.578 -1.453 -12.672 1 88.5 516 PHE A CA 1
ATOM 4105 C C . PHE A 1 516 ? 13.609 0.06 -12.852 1 88.5 516 PHE A C 1
ATOM 4107 O O . PHE A 1 516 ? 14.641 0.627 -13.203 1 88.5 516 PHE A O 1
ATOM 4114 N N . GLU A 1 517 ? 12.469 0.659 -12.648 1 84.88 517 GLU A N 1
ATOM 4115 C CA . GLU A 1 517 ? 12.414 2.109 -12.805 1 84.88 517 GLU A CA 1
ATOM 4116 C C . GLU A 1 517 ? 12.922 2.814 -11.547 1 84.88 517 GLU A C 1
ATOM 4118 O O . GLU A 1 517 ? 12.336 2.678 -10.469 1 84.88 517 GLU A O 1
ATOM 4123 N N . ASN A 1 518 ? 13.906 3.535 -11.805 1 76.25 518 ASN A N 1
ATOM 4124 C CA . ASN A 1 518 ? 14.469 4.285 -10.688 1 76.25 518 ASN A CA 1
ATOM 4125 C C . ASN A 1 518 ? 13.648 5.535 -10.383 1 76.25 518 ASN A C 1
ATOM 4127 O O . ASN A 1 518 ? 13.094 6.156 -11.289 1 76.25 518 ASN A O 1
ATOM 4131 N N . GLY A 1 519 ? 13.477 5.84 -9.234 1 74.5 519 GLY A N 1
ATOM 4132 C CA . GLY A 1 519 ? 12.844 7.098 -8.867 1 74.5 519 GLY A CA 1
ATOM 4133 C C . GLY A 1 519 ? 11.383 6.941 -8.484 1 74.5 519 GLY A C 1
ATOM 4134 O O . GLY A 1 519 ? 10.742 7.898 -8.039 1 74.5 519 GLY A O 1
ATOM 4135 N N . ILE A 1 520 ? 10.875 5.738 -8.719 1 81.12 520 ILE A N 1
ATOM 4136 C CA . ILE A 1 520 ? 9.453 5.613 -8.43 1 81.12 520 ILE A CA 1
ATOM 4137 C C . ILE A 1 520 ? 9.258 4.797 -7.152 1 81.12 520 ILE A C 1
ATOM 4139 O O . ILE A 1 520 ? 8.164 4.754 -6.594 1 81.12 520 ILE A O 1
ATOM 4143 N N . HIS A 1 521 ? 10.32 4.152 -6.77 1 79.69 521 HIS A N 1
ATOM 4144 C CA . HIS A 1 521 ? 10.227 3.309 -5.582 1 79.69 521 HIS A CA 1
ATOM 4145 C C . HIS A 1 521 ? 10.805 4.012 -4.359 1 79.69 521 HIS A C 1
ATOM 4147 O O . HIS A 1 521 ? 11.789 4.742 -4.465 1 79.69 521 HIS A O 1
ATOM 4153 N N . PRO A 1 522 ? 10.148 3.764 -3.248 1 76.06 522 PRO A N 1
ATOM 4154 C CA . PRO A 1 522 ? 10.789 4.262 -2.027 1 76.06 522 PRO A CA 1
ATOM 4155 C C . PRO A 1 522 ? 12.07 3.504 -1.676 1 76.06 522 PRO A C 1
ATOM 4157 O O . PRO A 1 522 ? 12.227 2.346 -2.068 1 76.06 522 PRO A O 1
ATOM 4160 N N . ARG A 1 523 ? 12.898 4.156 -1.035 1 72.75 523 ARG A N 1
ATOM 4161 C CA . ARG A 1 523 ? 14.148 3.521 -0.637 1 72.75 523 ARG A CA 1
ATOM 4162 C C . ARG A 1 523 ? 13.898 2.398 0.365 1 72.75 523 ARG A C 1
ATOM 4164 O O . ARG A 1 523 ? 14.562 1.359 0.318 1 72.75 523 ARG A O 1
ATOM 4171 N N . ASP A 1 524 ? 13 2.717 1.261 1 77.5 524 ASP A N 1
ATOM 4172 C CA . ASP A 1 524 ? 12.648 1.729 2.275 1 77.5 524 ASP A CA 1
ATOM 4173 C C . ASP A 1 524 ? 11.156 1.401 2.229 1 77.5 524 ASP A C 1
ATOM 4175 O O . ASP A 1 524 ? 10.336 2.268 1.92 1 77.5 524 ASP A O 1
ATOM 4179 N N . ASN A 1 525 ? 10.938 0.103 2.398 1 80 525 ASN A N 1
ATOM 4180 C CA . ASN A 1 525 ? 9.531 -0.281 2.453 1 80 525 ASN A CA 1
ATOM 4181 C C . ASN A 1 525 ? 9.195 -0.991 3.762 1 80 525 ASN A C 1
ATOM 4183 O O . ASN A 1 525 ? 10.094 -1.448 4.473 1 80 525 ASN A O 1
ATOM 4187 N N . TRP A 1 526 ? 8.023 -1.006 4.082 1 79.75 526 TRP A N 1
ATOM 4188 C CA . TRP A 1 526 ? 7.516 -1.547 5.336 1 79.75 526 TRP A CA 1
ATOM 4189 C C . TRP A 1 526 ? 7.84 -3.031 5.461 1 79.75 526 TRP A C 1
ATOM 4191 O O . TRP A 1 526 ? 8.133 -3.52 6.559 1 79.75 526 TRP A O 1
ATOM 4201 N N . GLN A 1 527 ? 7.797 -3.744 4.395 1 83.06 527 GLN A N 1
ATOM 4202 C CA . GLN A 1 527 ? 8.039 -5.184 4.406 1 83.06 527 GLN A CA 1
ATOM 4203 C C . GLN A 1 527 ? 9.469 -5.496 4.832 1 83.06 527 GLN A C 1
ATOM 4205 O O . GLN A 1 527 ? 9.695 -6.359 5.684 1 83.06 527 GLN A O 1
ATOM 4210 N N . ASP A 1 528 ? 10.383 -4.754 4.258 1 82.12 528 ASP A N 1
ATOM 4211 C CA . ASP A 1 528 ? 11.789 -4.977 4.578 1 82.12 528 ASP A CA 1
ATOM 4212 C C . ASP A 1 528 ? 12.094 -4.598 6.027 1 82.12 528 ASP A C 1
ATOM 4214 O O . ASP A 1 528 ? 12.867 -5.277 6.703 1 82.12 528 ASP A O 1
ATOM 4218 N N . ILE A 1 529 ? 11.5 -3.592 6.473 1 82.88 529 ILE A N 1
ATOM 4219 C CA . ILE A 1 529 ? 11.719 -3.137 7.84 1 82.88 529 ILE A CA 1
ATOM 4220 C C . ILE A 1 529 ? 11.148 -4.156 8.82 1 82.88 529 ILE A C 1
ATOM 4222 O O . ILE A 1 529 ? 11.812 -4.539 9.789 1 82.88 529 ILE A O 1
ATOM 4226 N N . ALA A 1 530 ? 9.945 -4.57 8.562 1 83 530 ALA A N 1
ATOM 4227 C CA . ALA A 1 530 ? 9.312 -5.562 9.422 1 83 530 ALA A CA 1
ATOM 4228 C C . ALA A 1 530 ? 10.133 -6.844 9.484 1 83 530 ALA A C 1
ATOM 4230 O O . ALA A 1 530 ? 10.281 -7.445 10.547 1 83 530 ALA A O 1
ATOM 4231 N N . ALA A 1 531 ? 10.594 -7.203 8.367 1 85 531 ALA A N 1
ATOM 4232 C CA . ALA A 1 531 ? 11.414 -8.414 8.289 1 85 531 ALA A CA 1
ATOM 4233 C C . ALA A 1 531 ? 12.688 -8.258 9.117 1 85 531 ALA A C 1
ATOM 4235 O O . ALA A 1 531 ? 13.062 -9.172 9.859 1 85 531 ALA A O 1
ATOM 4236 N N . SER A 1 532 ? 13.336 -7.168 9 1 85.69 532 SER A N 1
ATOM 4237 C CA . SER A 1 532 ? 14.578 -6.914 9.727 1 85.69 532 SER A CA 1
ATOM 4238 C C . SER A 1 532 ? 14.344 -6.887 11.234 1 85.69 532 SER A C 1
ATOM 4240 O O . SER A 1 532 ? 15.102 -7.484 12 1 85.69 532 SER A O 1
ATOM 4242 N N . VAL A 1 533 ? 13.344 -6.25 11.633 1 85.56 533 VAL A N 1
ATOM 4243 C CA . VAL A 1 533 ? 13.047 -6.121 13.062 1 85.56 533 VAL A CA 1
ATOM 4244 C C . VAL A 1 533 ? 12.68 -7.488 13.633 1 85.56 533 VAL A C 1
ATOM 4246 O O . VAL A 1 533 ? 13.07 -7.82 14.758 1 85.56 533 VAL A O 1
ATOM 4249 N N . HIS A 1 534 ? 11.984 -8.203 12.906 1 85.06 534 HIS A N 1
ATOM 4250 C CA . HIS A 1 534 ? 11.602 -9.531 13.359 1 85.06 534 HIS A CA 1
ATOM 4251 C C . HIS A 1 534 ? 12.82 -10.43 13.539 1 85.06 534 HIS A C 1
ATOM 4253 O O . HIS A 1 534 ? 12.93 -11.156 14.523 1 85.06 534 HIS A O 1
ATOM 4259 N N . GLN A 1 535 ? 13.641 -10.383 12.602 1 86.31 535 GLN A N 1
ATOM 4260 C CA . GLN A 1 535 ? 14.867 -11.172 12.711 1 86.31 535 GLN A CA 1
ATOM 4261 C C . GLN A 1 535 ? 15.688 -10.758 13.93 1 86.31 535 GLN A C 1
ATOM 4263 O O . GLN A 1 535 ? 16.266 -11.609 14.602 1 86.31 535 GLN A O 1
ATOM 4268 N N . HIS A 1 536 ? 15.719 -9.539 14.133 1 88.44 536 HIS A N 1
ATOM 4269 C CA . HIS A 1 536 ? 16.391 -9.031 15.32 1 88.44 536 HIS A CA 1
ATOM 4270 C C . HIS A 1 536 ? 15.766 -9.586 16.594 1 88.44 536 HIS A C 1
ATOM 4272 O O . HIS A 1 536 ? 16.469 -10.008 17.5 1 88.44 536 HIS A O 1
ATOM 4278 N N . CYS A 1 537 ? 14.516 -9.594 16.625 1 86.75 537 CYS A N 1
ATOM 4279 C CA . CYS A 1 537 ? 13.766 -10.117 17.75 1 86.75 537 CYS A CA 1
ATOM 4280 C C . CYS A 1 537 ? 14.094 -11.586 18 1 86.75 537 CYS A C 1
ATOM 4282 O O . CYS A 1 537 ? 14.305 -12 19.141 1 86.75 537 CYS A O 1
ATOM 4284 N N . VAL A 1 538 ? 14.117 -12.336 16.953 1 86.56 538 VAL A N 1
ATOM 4285 C CA . VAL A 1 538 ? 14.414 -13.758 17.047 1 86.56 538 VAL A CA 1
ATOM 4286 C C . VAL A 1 538 ? 15.812 -13.969 17.609 1 86.56 538 VAL A C 1
ATOM 4288 O O . VAL A 1 538 ? 16.031 -14.836 18.453 1 86.56 538 VAL A O 1
ATOM 4291 N N . SER A 1 539 ? 16.688 -13.141 17.125 1 90.56 539 SER A N 1
ATOM 4292 C CA . SER A 1 539 ? 18.062 -13.211 17.609 1 90.56 539 SER A CA 1
ATOM 4293 C C . SER A 1 539 ? 18.141 -12.898 19.109 1 90.56 539 SER A C 1
ATOM 4295 O O . SER A 1 539 ? 18.797 -13.625 19.859 1 90.56 539 SER A O 1
ATOM 4297 N N . LEU A 1 540 ? 17.469 -11.938 19.5 1 91.25 540 LEU A N 1
ATOM 4298 C CA . LEU A 1 540 ? 17.484 -11.508 20.906 1 91.25 540 LEU A CA 1
ATOM 4299 C C . LEU A 1 540 ? 16.812 -12.539 21.797 1 91.25 540 LEU A C 1
ATOM 4301 O O . LEU A 1 540 ? 17.297 -12.828 22.891 1 91.25 540 LEU A O 1
ATOM 4305 N N . GLU A 1 541 ? 15.711 -13.078 21.328 1 89.38 541 GLU A N 1
ATOM 4306 C CA . GLU A 1 541 ? 15.016 -14.117 22.094 1 89.38 541 GLU A CA 1
ATOM 4307 C C . GLU A 1 541 ? 15.922 -15.328 22.328 1 89.38 541 GLU A C 1
ATOM 4309 O O . GLU A 1 541 ? 15.969 -15.867 23.438 1 89.38 541 GLU A O 1
ATOM 4314 N N . ASP A 1 542 ? 16.547 -15.703 21.312 1 91.19 542 ASP A N 1
ATOM 4315 C CA . ASP A 1 542 ? 17.453 -16.844 21.406 1 91.19 542 ASP A CA 1
ATOM 4316 C C . ASP A 1 542 ? 18.609 -16.562 22.344 1 91.19 542 ASP A C 1
ATOM 4318 O O . ASP A 1 542 ? 19.078 -17.453 23.062 1 91.19 542 ASP A O 1
ATOM 4322 N N . HIS A 1 543 ? 19.125 -15.352 22.297 1 91.62 543 HIS A N 1
ATOM 4323 C CA . HIS A 1 543 ? 20.188 -14.922 23.188 1 91.62 543 HIS A CA 1
ATOM 4324 C C . HIS A 1 543 ? 19.719 -14.922 24.641 1 91.62 543 HIS A C 1
ATOM 4326 O O . HIS A 1 543 ? 20.469 -15.336 25.531 1 91.62 543 HIS A O 1
ATOM 4332 N N . ILE A 1 544 ? 18.562 -14.523 24.859 1 90.38 544 ILE A N 1
ATOM 4333 C CA . ILE A 1 544 ? 17.984 -14.461 26.203 1 90.38 544 ILE A CA 1
ATOM 4334 C C . ILE A 1 544 ? 17.859 -15.875 26.781 1 90.38 544 ILE A C 1
ATOM 4336 O O . ILE A 1 544 ? 18.172 -16.109 27.953 1 90.38 544 ILE A O 1
ATOM 4340 N N . LYS A 1 545 ? 17.406 -16.797 25.984 1 90 545 LYS A N 1
ATOM 4341 C CA . LYS A 1 545 ? 17.297 -18.188 26.422 1 90 545 LYS A CA 1
ATOM 4342 C C . LYS A 1 545 ? 18.641 -18.719 26.906 1 90 545 LYS A C 1
ATOM 4344 O O . LYS A 1 545 ? 18.719 -19.438 27.906 1 90 545 LYS A O 1
ATOM 4349 N N . LEU A 1 546 ? 19.641 -18.328 26.234 1 89.81 546 LEU A N 1
ATOM 4350 C CA . LEU A 1 546 ? 20.984 -18.75 26.656 1 89.81 546 LEU A CA 1
ATOM 4351 C C . LEU A 1 546 ? 21.359 -18.094 27.969 1 89.81 546 LEU A C 1
ATOM 4353 O O . LEU A 1 546 ? 21.906 -18.75 28.859 1 89.81 546 LEU A O 1
ATOM 4357 N N . LEU A 1 547 ? 21.141 -16.812 28.047 1 86.88 547 LEU A N 1
ATOM 4358 C CA . LEU A 1 547 ? 21.5 -16.078 29.25 1 86.88 547 LEU A CA 1
ATOM 4359 C C . LEU A 1 547 ? 20.734 -16.609 30.469 1 86.88 547 LEU A C 1
ATOM 4361 O O . LEU A 1 547 ? 21.297 -16.688 31.562 1 86.88 547 LEU A O 1
ATOM 4365 N N . GLN A 1 548 ? 19.547 -16.938 30.219 1 85.56 548 GLN A N 1
ATOM 4366 C CA . GLN A 1 548 ? 18.75 -17.531 31.297 1 85.56 548 GLN A CA 1
ATOM 4367 C C . GLN A 1 548 ? 19.344 -18.875 31.75 1 85.56 548 GLN A C 1
ATOM 4369 O O . GLN A 1 548 ? 19.375 -19.172 32.938 1 85.56 548 GLN A O 1
ATOM 4374 N N . LYS A 1 549 ? 19.75 -19.625 30.844 1 84.56 549 LYS A N 1
ATOM 4375 C CA . LYS A 1 549 ? 20.406 -20.891 31.156 1 84.56 549 LYS A CA 1
ATOM 4376 C C . LYS A 1 549 ? 21.688 -20.656 31.938 1 84.56 549 LYS A C 1
ATOM 4378 O O . LYS A 1 549 ? 22 -21.391 32.875 1 84.56 549 LYS A O 1
ATOM 4383 N N . ARG A 1 550 ? 22.422 -19.672 31.609 1 82.06 550 ARG A N 1
ATOM 4384 C CA . ARG A 1 550 ? 23.688 -19.359 32.281 1 82.06 550 ARG A CA 1
ATOM 4385 C C . ARG A 1 550 ? 23.438 -18.844 33.688 1 82.06 550 ARG A C 1
ATOM 4387 O O . ARG A 1 550 ? 24.172 -19.188 34.625 1 82.06 550 ARG A O 1
ATOM 4394 N N . ILE A 1 551 ? 22.5 -18.062 33.781 1 80.38 551 ILE A N 1
ATOM 4395 C CA . ILE A 1 551 ? 22.141 -17.547 35.125 1 80.38 551 ILE A CA 1
ATOM 4396 C C . ILE A 1 551 ? 21.719 -18.703 36.031 1 80.38 551 ILE A C 1
ATOM 4398 O O . ILE A 1 551 ? 22.109 -18.75 37.188 1 80.38 551 ILE A O 1
ATOM 4402 N N . ALA A 1 552 ? 20.922 -19.562 35.469 1 81.25 552 ALA A N 1
ATOM 4403 C CA . ALA A 1 552 ? 20.5 -20.75 36.219 1 81.25 552 ALA A CA 1
ATOM 4404 C C . ALA A 1 552 ? 21.703 -21.609 36.625 1 81.25 552 ALA A C 1
ATOM 4406 O O . ALA A 1 552 ? 21.75 -22.141 37.719 1 81.25 552 ALA A O 1
ATOM 4407 N N . ALA A 1 553 ? 22.609 -21.703 35.781 1 78.06 553 ALA A N 1
ATOM 4408 C CA . ALA A 1 553 ? 23.812 -22.5 36.062 1 78.06 553 ALA A CA 1
ATOM 4409 C C . ALA A 1 553 ? 24.688 -21.844 37.094 1 78.06 553 ALA A C 1
ATOM 4411 O O . ALA A 1 553 ? 25.312 -22.531 37.938 1 78.06 553 ALA A O 1
ATOM 4412 N N . LEU A 1 554 ? 24.828 -20.609 37.062 1 74.12 554 LEU A N 1
ATOM 4413 C CA . LEU A 1 554 ? 25.656 -19.875 38 1 74.12 554 LEU A CA 1
ATOM 4414 C C . LEU A 1 554 ? 25.047 -19.891 39.406 1 74.12 554 LEU A C 1
ATOM 4416 O O . LEU A 1 554 ? 25.75 -19.812 40.406 1 74.12 554 LEU A O 1
ATOM 4420 N N . LYS A 1 555 ? 23.859 -20.016 39.406 1 70.62 555 LYS A N 1
ATOM 4421 C CA . LYS A 1 555 ? 23.172 -20.062 40.719 1 70.62 555 LYS A CA 1
ATOM 4422 C C . LYS A 1 555 ? 23.281 -21.453 41.344 1 70.62 555 LYS A C 1
ATOM 4424 O O . LYS A 1 555 ? 23.266 -21.578 42.562 1 70.62 555 LYS A O 1
ATOM 4429 N N . SER A 1 556 ? 23.188 -22.484 40.719 1 62.84 556 SER A N 1
ATOM 4430 C CA . SER A 1 556 ? 23.328 -23.812 41.312 1 62.84 556 SER A CA 1
ATOM 4431 C C . SER A 1 556 ? 24.688 -23.984 41.969 1 62.84 556 SER A C 1
ATOM 4433 O O . SER A 1 556 ? 25.719 -23.578 41.406 1 62.84 556 SER A O 1
ATOM 4435 N N . LYS A 1 557 ? 24.828 -23.828 43.344 1 51.19 557 LYS A N 1
ATOM 4436 C CA . LYS A 1 557 ? 25.938 -23.984 44.281 1 51.19 557 LYS A CA 1
ATOM 4437 C C . LYS A 1 557 ? 26.953 -25 43.781 1 51.19 557 LYS A C 1
ATOM 4439 O O . LYS A 1 557 ? 26.562 -26.078 43.312 1 51.19 557 LYS A O 1
ATOM 4444 N N . PRO A 1 558 ? 28.203 -24.562 43.75 1 45.53 558 PRO A N 1
ATOM 4445 C CA . PRO A 1 558 ? 29.219 -25.594 43.594 1 45.53 558 PRO A CA 1
ATOM 4446 C C . PRO A 1 558 ? 29.031 -26.766 44.562 1 45.53 558 PRO A C 1
ATOM 4448 O O . PRO A 1 558 ? 28.781 -26.531 45.75 1 45.53 558 PRO A O 1
ATOM 4451 N N . ALA A 1 559 ? 28.406 -27.766 44.281 1 38.81 559 ALA A N 1
ATOM 4452 C CA . ALA A 1 559 ? 28.562 -28.922 45.188 1 38.81 559 ALA A CA 1
ATOM 4453 C C . ALA A 1 559 ? 29.938 -28.953 45.812 1 38.81 559 ALA A C 1
ATOM 4455 O O . ALA A 1 559 ? 30.922 -28.516 45.219 1 38.81 559 ALA A O 1
ATOM 4456 N N . THR A 1 560 ? 30 -28.891 47.156 1 38.59 560 THR A N 1
ATOM 4457 C CA . THR A 1 560 ? 31.203 -29.203 47.875 1 38.59 560 THR A CA 1
ATOM 4458 C C . THR A 1 560 ? 32.062 -30.188 47.125 1 38.59 560 THR A C 1
ATOM 4460 O O . THR A 1 560 ? 31.578 -31.203 46.594 1 38.59 560 THR A O 1
ATOM 4463 N N . PRO A 1 561 ? 33.219 -29.75 46.75 1 37.78 561 PRO A N 1
ATOM 4464 C CA . PRO A 1 561 ? 34.125 -30.766 46.219 1 37.78 561 PRO A CA 1
ATOM 4465 C C . PRO A 1 561 ? 34.156 -32.031 47.062 1 37.78 561 PRO A C 1
ATOM 4467 O O . PRO A 1 561 ? 34.438 -32 48.25 1 37.78 561 PRO A O 1
ATOM 4470 N N . MET A 1 562 ? 33.188 -32.812 47.094 1 33.25 562 MET A N 1
ATOM 4471 C CA . MET A 1 562 ? 33.594 -34.062 47.719 1 33.25 562 MET A CA 1
ATOM 4472 C C . MET A 1 562 ? 34.969 -34.5 47.219 1 33.25 562 MET A C 1
ATOM 4474 O O . MET A 1 562 ? 35.344 -34.156 46.062 1 33.25 562 MET A O 1
ATOM 4478 N N . ALA A 1 563 ? 35.875 -35.125 48.094 1 34.41 563 ALA A N 1
ATOM 4479 C CA . ALA A 1 563 ? 37.25 -35.625 47.938 1 34.41 563 ALA A CA 1
ATOM 4480 C C . ALA A 1 563 ? 37.438 -36.312 46.594 1 34.41 563 ALA A C 1
ATOM 4482 O O . ALA A 1 563 ? 38.562 -36.562 46.156 1 34.41 563 ALA A O 1
ATOM 4483 N N . ASN A 1 564 ? 36.438 -37.219 46.188 1 31.03 564 ASN A N 1
ATOM 4484 C CA . ASN A 1 564 ? 36.875 -38.125 45.125 1 31.03 564 ASN A CA 1
ATOM 4485 C C . ASN A 1 564 ? 36.969 -37.406 43.781 1 31.03 564 ASN A C 1
ATOM 4487 O O . ASN A 1 564 ? 36.344 -36.375 43.562 1 31.03 564 ASN A O 1
ATOM 4491 N N . GLY A 1 565 ? 37.781 -37.844 42.75 1 33.66 565 GLY A N 1
ATOM 4492 C CA . GLY A 1 565 ? 38.406 -37.625 41.438 1 33.66 565 GLY A CA 1
ATOM 4493 C C . GLY A 1 565 ? 37.438 -37.094 40.406 1 33.66 565 GLY A C 1
ATOM 4494 O O . GLY A 1 565 ? 37.781 -37.094 39.219 1 33.66 565 GLY A O 1
ATOM 4495 N N . ILE A 1 566 ? 36.125 -37.188 40.656 1 33.84 566 ILE A N 1
ATOM 4496 C CA . ILE A 1 566 ? 35.406 -37.156 39.375 1 33.84 566 ILE A CA 1
ATOM 4497 C C . ILE A 1 566 ? 35.469 -35.75 38.812 1 33.84 566 ILE A C 1
ATOM 4499 O O . ILE A 1 566 ? 35 -34.781 39.438 1 33.84 566 ILE A O 1
ATOM 4503 N N . GLU A 1 567 ? 36.375 -35.406 37.844 1 32.97 567 GLU A N 1
ATOM 4504 C CA . GLU A 1 567 ? 36.688 -34.406 36.812 1 32.97 567 GLU A CA 1
ATOM 4505 C C . GLU A 1 567 ? 35.406 -33.906 36.125 1 32.97 567 GLU A C 1
ATOM 4507 O O . GLU A 1 567 ? 35.469 -33.031 35.25 1 32.97 567 GLU A O 1
ATOM 4512 N N . LYS A 1 568 ? 34.344 -34.594 36.25 1 35.38 568 LYS A N 1
ATOM 4513 C CA . LYS A 1 568 ? 33.281 -34.312 35.281 1 35.38 568 LYS A CA 1
ATOM 4514 C C . LYS A 1 568 ? 32.688 -32.906 35.5 1 35.38 568 LYS A C 1
ATOM 4516 O O . LYS A 1 568 ? 31.922 -32.406 34.688 1 35.38 568 LYS A O 1
ATOM 4521 N N . ASP A 1 569 ? 32.75 -32.469 36.625 1 37.72 569 ASP A N 1
ATOM 4522 C CA . ASP A 1 569 ? 31.953 -31.266 36.812 1 37.72 569 ASP A CA 1
ATOM 4523 C C . ASP A 1 569 ? 32.656 -30.047 36.219 1 37.72 569 ASP A C 1
ATOM 4525 O O . ASP A 1 569 ? 32.312 -28.906 36.5 1 37.72 569 ASP A O 1
ATOM 4529 N N . ARG A 1 570 ? 33.812 -30.141 35.656 1 37.25 570 ARG A N 1
ATOM 4530 C CA . ARG A 1 570 ? 34.531 -29.109 34.906 1 37.25 570 ARG A CA 1
ATOM 4531 C C . ARG A 1 570 ? 33.719 -28.609 33.719 1 37.25 570 ARG A C 1
ATOM 4533 O O . ARG A 1 570 ? 34.062 -27.609 33.094 1 37.25 570 ARG A O 1
ATOM 4540 N N . LYS A 1 571 ? 32.844 -29.422 33.188 1 39.28 571 LYS A N 1
ATOM 4541 C CA . LYS A 1 571 ? 32.219 -29.078 31.906 1 39.28 571 LYS A CA 1
ATOM 4542 C C . LYS A 1 571 ? 31.391 -27.812 32.031 1 39.28 571 LYS A C 1
ATOM 4544 O O . LYS A 1 571 ? 31.203 -27.078 31.062 1 39.28 571 LYS A O 1
ATOM 4549 N N . TRP A 1 572 ? 30.719 -27.578 33.125 1 44 572 TRP A N 1
ATOM 4550 C CA . TRP A 1 572 ? 29.781 -26.469 33.094 1 44 572 TRP A CA 1
ATOM 4551 C C . TRP A 1 572 ? 30.469 -25.156 33.469 1 44 572 TRP A C 1
ATOM 4553 O O . TRP A 1 572 ? 29.828 -24.109 33.594 1 44 572 TRP A O 1
ATOM 4563 N N . ARG A 1 573 ? 31.641 -25.203 33.875 1 50.81 573 ARG A N 1
ATOM 4564 C CA . ARG A 1 573 ? 32.219 -23.922 34.281 1 50.81 573 ARG A CA 1
ATOM 4565 C C . ARG A 1 573 ? 32.719 -23.156 33.062 1 50.81 573 ARG A C 1
ATOM 4567 O O . ARG A 1 573 ? 33.812 -23.422 32.562 1 50.81 573 ARG A O 1
ATOM 4574 N N . LEU A 1 574 ? 31.812 -22.594 32.312 1 62.75 574 LEU A N 1
ATOM 4575 C CA . LEU A 1 574 ? 32.281 -21.719 31.25 1 62.75 574 LEU A CA 1
ATOM 4576 C C . LEU A 1 574 ? 33.281 -20.703 31.781 1 62.75 574 LEU A C 1
ATOM 4578 O O . LEU A 1 574 ? 33.031 -20.094 32.844 1 62.75 574 LEU A O 1
ATOM 4582 N N . SER A 1 575 ? 34.5 -20.859 31.312 1 66.44 575 SER A N 1
ATOM 4583 C CA . SER A 1 575 ? 35.5 -19.844 31.656 1 66.44 575 SER A CA 1
ATOM 4584 C C . SER A 1 575 ? 34.969 -18.438 31.406 1 66.44 575 SER A C 1
ATOM 4586 O O . SER A 1 575 ? 33.969 -18.25 30.688 1 66.44 575 SER A O 1
ATOM 4588 N N . MET A 1 576 ? 35.406 -17.562 32.25 1 70.25 576 MET A N 1
ATOM 4589 C CA . MET A 1 576 ? 35.062 -16.156 32.062 1 70.25 576 MET A CA 1
ATOM 4590 C C . MET A 1 576 ? 35.219 -15.75 30.609 1 70.25 576 MET A C 1
ATOM 4592 O O . MET A 1 576 ? 34.406 -14.961 30.094 1 70.25 576 MET A O 1
ATOM 4596 N N . GLU A 1 577 ? 36.125 -16.391 30.047 1 75.31 577 GLU A N 1
ATOM 4597 C CA . GLU A 1 577 ? 36.406 -16.047 28.656 1 75.31 577 GLU A CA 1
ATOM 4598 C C . GLU A 1 577 ? 35.312 -16.594 27.734 1 75.31 577 GLU A C 1
ATOM 4600 O O . GLU A 1 577 ? 34.906 -15.922 26.781 1 75.31 577 GLU A O 1
ATOM 4605 N N . GLU A 1 578 ? 34.875 -17.719 28.062 1 80.06 578 GLU A N 1
ATOM 4606 C CA . GLU A 1 578 ? 33.812 -18.328 27.25 1 80.06 578 GLU A CA 1
ATOM 4607 C C . GLU A 1 578 ? 32.5 -17.562 27.375 1 80.06 578 GLU A C 1
ATOM 4609 O O . GLU A 1 578 ? 31.781 -17.391 26.391 1 80.06 578 GLU A O 1
ATOM 4614 N N . MET A 1 579 ? 32.281 -17.141 28.453 1 80.94 579 MET A N 1
ATOM 4615 C CA . MET A 1 579 ? 31.062 -16.375 28.672 1 80.94 579 MET A CA 1
ATOM 4616 C C . MET A 1 579 ? 31.125 -15.031 27.969 1 80.94 579 MET A C 1
ATOM 4618 O O . MET A 1 579 ? 30.094 -14.547 27.469 1 80.94 579 MET A O 1
ATOM 4622 N N . ARG A 1 580 ? 32.281 -14.484 28.031 1 81.38 580 ARG A N 1
ATOM 4623 C CA . ARG A 1 580 ? 32.469 -13.219 27.312 1 81.38 580 ARG A CA 1
ATOM 4624 C C . ARG A 1 580 ? 32.25 -13.398 25.812 1 81.38 580 ARG A C 1
ATOM 4626 O O . ARG A 1 580 ? 31.641 -12.547 25.172 1 81.38 580 ARG A O 1
ATOM 4633 N N . GLU A 1 581 ? 32.719 -14.438 25.375 1 84.5 581 GLU A N 1
ATOM 4634 C CA . GLU A 1 581 ? 32.531 -14.727 23.953 1 84.5 581 GLU A CA 1
ATOM 4635 C C . GLU A 1 581 ? 31.062 -14.922 23.609 1 84.5 581 GLU A C 1
ATOM 4637 O O . GLU A 1 581 ? 30.609 -14.5 22.547 1 84.5 581 GLU A O 1
ATOM 4642 N N . GLU A 1 582 ? 30.391 -15.555 24.406 1 87.5 582 GLU A N 1
ATOM 4643 C CA . GLU A 1 582 ? 28.953 -15.758 24.219 1 87.5 582 GLU A CA 1
ATOM 4644 C C . GLU A 1 582 ? 28.203 -14.43 24.188 1 87.5 582 GLU A C 1
ATOM 4646 O O . GLU A 1 582 ? 27.344 -14.211 23.328 1 87.5 582 GLU A O 1
ATOM 4651 N N . LEU A 1 583 ? 28.656 -13.594 25.031 1 85.62 583 LEU A N 1
ATOM 4652 C CA . LEU A 1 583 ? 27.969 -12.312 25.156 1 85.62 583 LEU A CA 1
ATOM 4653 C C . LEU A 1 583 ? 28.297 -11.398 23.984 1 85.62 583 LEU A C 1
ATOM 4655 O O . LEU A 1 583 ? 27.438 -10.656 23.516 1 85.62 583 LEU A O 1
ATOM 4659 N N . GLU A 1 584 ? 29.438 -11.539 23.516 1 86.19 584 GLU A N 1
ATOM 4660 C CA . GLU A 1 584 ? 29.891 -10.609 22.484 1 86.19 584 GLU A CA 1
ATOM 4661 C C . GLU A 1 584 ? 29.594 -11.148 21.078 1 86.19 584 GLU A C 1
ATOM 4663 O O . GLU A 1 584 ? 29.703 -10.414 20.094 1 86.19 584 GLU A O 1
ATOM 4668 N N . SER A 1 585 ? 29.125 -12.289 21.031 1 90.88 585 SER A N 1
ATOM 4669 C CA . SER A 1 585 ? 28.922 -12.922 19.719 1 90.88 585 SER A CA 1
ATOM 4670 C C . SER A 1 585 ? 27.625 -12.477 19.078 1 90.88 585 SER A C 1
ATOM 4672 O O . SER A 1 585 ? 27.422 -12.664 17.875 1 90.88 585 SER A O 1
ATOM 4674 N N . VAL A 1 586 ? 26.75 -11.883 19.812 1 91.94 586 VAL A N 1
ATOM 4675 C CA . VAL A 1 586 ? 25.453 -11.469 19.297 1 91.94 586 VAL A CA 1
ATOM 4676 C C . VAL A 1 586 ? 25.328 -9.953 19.375 1 91.94 586 VAL A C 1
ATOM 4678 O O . VAL A 1 586 ? 25.562 -9.359 20.438 1 91.94 586 VAL A O 1
ATOM 4681 N N . ALA A 1 587 ? 24.984 -9.383 18.234 1 91.25 587 ALA A N 1
ATOM 4682 C CA . ALA A 1 587 ? 24.797 -7.934 18.219 1 91.25 587 ALA A CA 1
ATOM 4683 C C . ALA A 1 587 ? 23.484 -7.551 18.875 1 91.25 587 ALA A C 1
ATOM 4685 O O . ALA A 1 587 ? 22.406 -8 18.453 1 91.25 587 ALA A O 1
ATOM 4686 N N . LEU A 1 588 ? 23.516 -6.734 19.844 1 88.19 588 LEU A N 1
ATOM 4687 C CA . LEU A 1 588 ? 22.312 -6.27 20.5 1 88.19 588 LEU A CA 1
ATOM 4688 C C . LEU A 1 588 ? 21.656 -5.133 19.719 1 88.19 588 LEU A C 1
ATOM 4690 O O . LEU A 1 588 ? 20.438 -4.98 19.734 1 88.19 588 LEU A O 1
ATOM 4694 N N . ASP A 1 589 ? 22.547 -4.363 19.062 1 86.88 589 ASP A N 1
ATOM 4695 C CA . ASP A 1 589 ? 22.047 -3.24 18.266 1 86.88 589 ASP A CA 1
ATOM 4696 C C . ASP A 1 589 ? 22.281 -3.469 16.781 1 86.88 589 ASP A C 1
ATOM 4698 O O . ASP A 1 589 ? 23.422 -3.648 16.344 1 86.88 589 ASP A O 1
ATOM 4702 N N . TRP A 1 590 ? 21.234 -3.469 16.062 1 88.81 590 TRP A N 1
ATOM 4703 C CA . TRP A 1 590 ? 21.328 -3.588 14.609 1 88.81 590 TRP A CA 1
ATOM 4704 C C . TRP A 1 590 ? 21.234 -2.219 13.945 1 88.81 590 TRP A C 1
ATOM 4706 O O . TRP A 1 590 ? 20.422 -1.384 14.344 1 88.81 590 TRP A O 1
ATOM 4716 N N . LYS A 1 591 ? 22.078 -2.062 13.023 1 85.94 591 LYS A N 1
ATOM 4717 C CA . LYS A 1 591 ? 22.094 -0.802 12.289 1 85.94 591 LYS A CA 1
ATOM 4718 C C . LYS A 1 591 ? 20.828 -0.625 11.453 1 85.94 591 LYS A C 1
ATOM 4720 O O . LYS A 1 591 ? 20.328 -1.587 10.867 1 85.94 591 LYS A O 1
ATOM 4725 N N . SER A 1 592 ? 20.422 0.602 11.383 1 81.31 592 SER A N 1
ATOM 4726 C CA . SER A 1 592 ? 19.234 0.9 10.586 1 81.31 592 SER A CA 1
ATOM 4727 C C . SER A 1 592 ? 19.531 0.863 9.094 1 81.31 592 SER A C 1
ATOM 4729 O O . SER A 1 592 ? 20.672 1.14 8.68 1 81.31 592 SER A O 1
ATOM 4731 N N . PHE A 1 593 ? 18.516 0.526 8.227 1 79.06 593 PHE A N 1
ATOM 4732 C CA . PHE A 1 593 ? 18.641 0.513 6.777 1 79.06 593 PHE A CA 1
ATOM 4733 C C . PHE A 1 593 ? 18.719 1.933 6.227 1 79.06 593 PHE A C 1
ATOM 4735 O O . PHE A 1 593 ? 19.109 2.141 5.078 1 79.06 593 PHE A O 1
ATOM 4742 N N . ARG A 1 594 ? 18.453 2.814 7.008 1 72.38 594 ARG A N 1
ATOM 4743 C CA . ARG A 1 594 ? 18.297 4.18 6.516 1 72.38 594 ARG A CA 1
ATOM 4744 C C . ARG A 1 594 ? 19.641 4.789 6.148 1 72.38 594 ARG A C 1
ATOM 4746 O O . ARG A 1 594 ? 20.641 4.574 6.844 1 72.38 594 ARG A O 1
ATOM 4753 N N . ASN A 1 595 ? 19.703 5.527 5.09 1 70.69 595 ASN A N 1
ATOM 4754 C CA . ASN A 1 595 ? 20.828 6.328 4.617 1 70.69 595 ASN A CA 1
ATOM 4755 C C . ASN A 1 595 ? 22.047 5.461 4.316 1 70.69 595 ASN A C 1
ATOM 4757 O O . ASN A 1 595 ? 23.172 5.805 4.695 1 70.69 595 ASN A O 1
ATOM 4761 N N . LEU A 1 596 ? 21.75 4.219 3.941 1 79.44 596 LEU A N 1
ATOM 4762 C CA . LEU A 1 596 ? 22.844 3.355 3.484 1 79.44 596 LEU A CA 1
ATOM 4763 C C . LEU A 1 596 ? 22.859 3.273 1.961 1 79.44 596 LEU A C 1
ATOM 4765 O O . LEU A 1 596 ? 22.172 2.443 1.371 1 79.44 596 LEU A O 1
ATOM 4769 N N . PRO A 1 597 ? 23.625 4.082 1.428 1 78.94 597 PRO A N 1
ATOM 4770 C CA . PRO A 1 597 ? 23.609 4.137 -0.036 1 78.94 597 PRO A CA 1
ATOM 4771 C C . PRO A 1 597 ? 24.25 2.918 -0.682 1 78.94 597 PRO A C 1
ATOM 4773 O O . PRO A 1 597 ? 23.906 2.549 -1.806 1 78.94 597 PRO A O 1
ATOM 4776 N N . GLU A 1 598 ? 25.281 2.371 0.051 1 86.94 598 GLU A N 1
ATOM 4777 C CA . GLU A 1 598 ? 26 1.243 -0.545 1 86.94 598 GLU A CA 1
ATOM 4778 C C . GLU A 1 598 ? 26.516 0.292 0.526 1 86.94 598 GLU A C 1
ATOM 4780 O O . GLU A 1 598 ? 26.625 0.666 1.696 1 86.94 598 GLU A O 1
ATOM 4785 N N . CYS A 1 599 ? 26.812 -0.835 0.078 1 89.25 599 CYS A N 1
ATOM 4786 C CA . CYS A 1 599 ? 27.453 -1.846 0.917 1 89.25 599 CYS A CA 1
ATOM 4787 C C . CYS A 1 599 ? 28.938 -1.555 1.097 1 89.25 599 CYS A C 1
ATOM 4789 O O . CYS A 1 599 ? 29.547 -0.884 0.262 1 89.25 599 CYS A O 1
ATOM 4791 N N . PRO A 1 600 ? 29.5 -2.029 2.152 1 85.94 600 PRO A N 1
ATOM 4792 C CA . PRO A 1 600 ? 30.953 -1.847 2.305 1 85.94 600 PRO A CA 1
ATOM 4793 C C . PRO A 1 600 ? 31.734 -2.369 1.106 1 85.94 600 PRO A C 1
ATOM 4795 O O . PRO A 1 600 ? 32.875 -1.942 0.876 1 85.94 600 PRO A O 1
ATOM 4798 N N . CYS A 1 601 ? 31.203 -3.215 0.307 1 86 601 CYS A N 1
ATOM 4799 C CA . CYS A 1 601 ? 31.844 -3.725 -0.899 1 86 601 CYS A CA 1
ATOM 4800 C C . CYS A 1 601 ? 31.609 -2.791 -2.08 1 86 601 CYS A C 1
ATOM 4802 O O . CYS A 1 601 ? 31.969 -3.115 -3.215 1 86 601 CYS A O 1
ATOM 4804 N N . SER A 1 602 ? 30.797 -1.788 -1.896 1 82.94 602 SER A N 1
ATOM 4805 C CA . SER A 1 602 ? 30.547 -0.711 -2.85 1 82.94 602 SER A CA 1
ATOM 4806 C C . SER A 1 602 ? 29.375 -1.043 -3.766 1 82.94 602 SER A C 1
ATOM 4808 O O . SER A 1 602 ? 29.094 -0.307 -4.715 1 82.94 602 SER A O 1
ATOM 4810 N N . THR A 1 603 ? 28.797 -2.098 -3.469 1 84 603 THR A N 1
ATOM 4811 C CA . THR A 1 603 ? 27.578 -2.381 -4.203 1 84 603 THR A CA 1
ATOM 4812 C C . THR A 1 603 ? 26.469 -1.414 -3.793 1 84 603 THR A C 1
ATOM 4814 O O . THR A 1 603 ? 26.156 -1.278 -2.605 1 84 603 THR A O 1
ATOM 4817 N N . PRO A 1 604 ? 25.922 -0.765 -4.746 1 81.19 604 PRO A N 1
ATOM 4818 C CA . PRO A 1 604 ? 24.875 0.19 -4.387 1 81.19 604 PRO A CA 1
ATOM 4819 C C . PRO A 1 604 ? 23.594 -0.494 -3.908 1 81.19 604 PRO A C 1
ATOM 4821 O O . PRO A 1 604 ? 23.203 -1.539 -4.441 1 81.19 604 PRO A O 1
ATOM 4824 N N . PHE A 1 605 ? 23 0.056 -2.818 1 81.12 605 PHE A N 1
ATOM 4825 C CA . PHE A 1 605 ? 21.688 -0.398 -2.363 1 81.12 605 PHE A CA 1
ATOM 4826 C C . PHE A 1 605 ? 20.578 0.366 -3.07 1 81.12 605 PHE A C 1
ATOM 4828 O O . PHE A 1 605 ? 20.453 1.583 -2.916 1 81.12 605 PHE A O 1
ATOM 4835 N N . ASP A 1 606 ? 19.922 -0.389 -3.943 1 76.44 606 ASP A N 1
ATOM 4836 C CA . ASP A 1 606 ? 18.766 0.207 -4.605 1 76.44 606 ASP A CA 1
ATOM 4837 C C . ASP A 1 606 ? 17.469 -0.333 -4.023 1 76.44 606 ASP A C 1
ATOM 4839 O O . ASP A 1 606 ? 17.484 -1.028 -3.006 1 76.44 606 ASP A O 1
ATOM 4843 N N . GLN A 1 607 ? 16.406 0.041 -4.547 1 72.75 607 GLN A N 1
ATOM 4844 C CA . GLN A 1 607 ? 15.102 -0.329 -4.02 1 72.75 607 GLN A CA 1
ATOM 4845 C C . GLN A 1 607 ? 14.891 -1.838 -4.086 1 72.75 607 GLN A C 1
ATOM 4847 O O . GLN A 1 607 ? 14.133 -2.398 -3.295 1 72.75 607 GLN A O 1
ATOM 4852 N N . ASN A 1 608 ? 15.555 -2.488 -4.973 1 74.62 608 ASN A N 1
ATOM 4853 C CA . ASN A 1 608 ? 15.344 -3.922 -5.156 1 74.62 608 ASN A CA 1
ATOM 4854 C C . ASN A 1 608 ? 16.438 -4.738 -4.465 1 74.62 608 ASN A C 1
ATOM 4856 O O . ASN A 1 608 ? 16.406 -5.973 -4.5 1 74.62 608 ASN A O 1
ATOM 4860 N N . SER A 1 609 ? 17.312 -3.959 -3.809 1 78.75 609 SER A N 1
ATOM 4861 C CA . SER A 1 609 ? 18.406 -4.66 -3.154 1 78.75 609 SER A CA 1
ATOM 4862 C C . SER A 1 609 ? 17.969 -5.25 -1.817 1 78.75 609 SER A C 1
ATOM 4864 O O . SER A 1 609 ? 17.203 -4.629 -1.083 1 78.75 609 SER A O 1
ATOM 4866 N N . MET A 1 610 ? 18.359 -6.438 -1.716 1 81.12 610 MET A N 1
ATOM 4867 C CA . MET A 1 610 ? 18.156 -7.023 -0.394 1 81.12 610 MET A CA 1
ATOM 4868 C C . MET A 1 610 ? 19.297 -6.648 0.545 1 81.12 610 MET A C 1
ATOM 4870 O O . MET A 1 610 ? 20.469 -6.684 0.156 1 81.12 610 MET A O 1
ATOM 4874 N N . ARG A 1 611 ? 18.984 -6.203 1.678 1 87.69 611 ARG A N 1
ATOM 4875 C CA . ARG A 1 611 ? 19.953 -5.855 2.725 1 87.69 611 ARG A CA 1
ATOM 4876 C C . ARG A 1 611 ? 19.859 -6.832 3.895 1 87.69 611 ARG A C 1
ATOM 4878 O O . ARG A 1 611 ? 18.75 -7.199 4.316 1 87.69 611 ARG A O 1
ATOM 4885 N N . TYR A 1 612 ? 20.984 -7.25 4.324 1 88.31 612 TYR A N 1
ATOM 4886 C CA . TYR A 1 612 ? 21.047 -8.227 5.41 1 88.31 612 TYR A CA 1
ATOM 4887 C C . TYR A 1 612 ? 21.859 -7.688 6.578 1 88.31 612 TYR A C 1
ATOM 4889 O O . TYR A 1 612 ? 22.859 -6.98 6.375 1 88.31 612 TYR A O 1
ATOM 4897 N N . HIS A 1 613 ? 21.406 -8.047 7.754 1 92 613 HIS A N 1
ATOM 4898 C CA . HIS A 1 613 ? 22.234 -7.77 8.93 1 92 613 HIS A CA 1
ATOM 4899 C C . HIS A 1 613 ? 23.109 -8.961 9.273 1 92 613 HIS A C 1
ATOM 4901 O O . HIS A 1 613 ? 22.672 -10.109 9.172 1 92 613 HIS A O 1
ATOM 4907 N N . CYS A 1 614 ? 24.344 -8.641 9.586 1 94.06 614 CYS A N 1
ATOM 4908 C CA . CYS A 1 614 ? 25.156 -9.625 10.289 1 94.06 614 CYS A CA 1
ATOM 4909 C C . CYS A 1 614 ? 24.688 -9.789 11.734 1 94.06 614 CYS A C 1
ATOM 4911 O O . CYS A 1 614 ? 24.594 -8.812 12.477 1 94.06 614 CYS A O 1
ATOM 4913 N N . TRP A 1 615 ? 24.391 -10.977 12.094 1 94.06 615 TRP A N 1
ATOM 4914 C CA . TRP A 1 615 ? 23.828 -11.195 13.422 1 94.06 615 TRP A CA 1
ATOM 4915 C C . TRP A 1 615 ? 24.875 -10.984 14.508 1 94.06 615 TRP A C 1
ATOM 4917 O O . TRP A 1 615 ? 24.531 -10.781 15.68 1 94.06 615 TRP A O 1
ATOM 4927 N N . SER A 1 616 ? 26.078 -11.047 14.172 1 93.88 616 SER A N 1
ATOM 4928 C CA . SER A 1 616 ? 27.172 -10.922 15.133 1 93.88 616 SER A CA 1
ATOM 4929 C C . SER A 1 616 ? 27.547 -9.461 15.344 1 93.88 616 SER A C 1
ATOM 4931 O O . SER A 1 616 ? 27.719 -9.016 16.484 1 93.88 616 SER A O 1
ATOM 4933 N N . CYS A 1 617 ? 27.734 -8.727 14.297 1 93.44 617 CYS A N 1
ATOM 4934 C CA . CYS A 1 617 ? 28.203 -7.359 14.461 1 93.44 617 CYS A CA 1
ATOM 4935 C C . CYS A 1 617 ? 27.047 -6.371 14.312 1 93.44 617 CYS A C 1
ATOM 4937 O O . CYS A 1 617 ? 27.156 -5.211 14.719 1 93.44 617 CYS A O 1
ATOM 4939 N N . GLY A 1 618 ? 25.969 -6.77 13.664 1 92.94 618 GLY A N 1
ATOM 4940 C CA . GLY A 1 618 ? 24.781 -5.922 13.547 1 92.94 618 GLY A CA 1
ATOM 4941 C C . GLY A 1 618 ? 24.844 -4.98 12.359 1 92.94 618 GLY A C 1
ATOM 4942 O O . GLY A 1 618 ? 23.891 -4.246 12.102 1 92.94 618 GLY A O 1
ATOM 4943 N N . GLU A 1 619 ? 25.859 -5.023 11.555 1 92.5 619 GLU A N 1
ATOM 4944 C CA . GLU A 1 619 ? 26 -4.156 10.391 1 92.5 619 GLU A CA 1
ATOM 4945 C C . GLU A 1 619 ? 25.203 -4.691 9.203 1 92.5 619 GLU A C 1
ATOM 4947 O O . GLU A 1 619 ? 24.75 -5.836 9.227 1 92.5 619 GLU A O 1
ATOM 4952 N N . VAL A 1 620 ? 24.984 -3.777 8.164 1 92.06 620 VAL A N 1
ATOM 4953 C CA . VAL A 1 620 ? 24.141 -4.125 7.023 1 92.06 620 VAL A CA 1
ATOM 4954 C C . VAL A 1 620 ? 25.016 -4.449 5.816 1 92.06 620 VAL A C 1
ATOM 4956 O O . VAL A 1 620 ? 25.953 -3.713 5.508 1 92.06 620 VAL A O 1
ATOM 4959 N N . PHE A 1 621 ? 24.703 -5.547 5.16 1 92 621 PHE A N 1
ATOM 4960 C CA . PHE A 1 621 ? 25.5 -5.992 4.02 1 92 621 PHE A CA 1
ATOM 4961 C C . PHE A 1 621 ? 24.594 -6.426 2.869 1 92 621 PHE A C 1
ATOM 4963 O O . PHE A 1 621 ? 23.391 -6.625 3.053 1 92 621 PHE A O 1
ATOM 4970 N N . CYS A 1 622 ? 25.172 -6.48 1.658 1 88.25 622 CYS A N 1
ATOM 4971 C CA . CYS A 1 622 ? 24.453 -6.973 0.484 1 88.25 622 CYS A CA 1
ATOM 4972 C C . CYS A 1 622 ? 24.469 -8.492 0.438 1 88.25 622 CYS A C 1
ATOM 4974 O O . CYS A 1 622 ? 25.047 -9.141 1.305 1 88.25 622 CYS A O 1
ATOM 4976 N N . THR A 1 623 ? 23.844 -9.07 -0.571 1 83.19 623 THR A N 1
ATOM 4977 C CA . THR A 1 623 ? 23.688 -10.516 -0.717 1 83.19 623 THR A CA 1
ATOM 4978 C C . THR A 1 623 ? 25.031 -11.18 -0.972 1 83.19 623 THR A C 1
ATOM 4980 O O . THR A 1 623 ? 25.25 -12.32 -0.553 1 83.19 623 THR A O 1
ATOM 4983 N N . ARG A 1 624 ? 25.906 -10.477 -1.549 1 80.75 624 ARG A N 1
ATOM 4984 C CA . ARG A 1 624 ? 27.219 -11.031 -1.869 1 80.75 624 ARG A CA 1
ATOM 4985 C C . ARG A 1 624 ? 28.109 -11.094 -0.629 1 80.75 624 ARG A C 1
ATOM 4987 O O . ARG A 1 624 ? 28.953 -11.992 -0.5 1 80.75 624 ARG A O 1
ATOM 4994 N N . CYS A 1 625 ? 27.859 -10.141 0.237 1 87.75 625 CYS A N 1
ATOM 4995 C CA . CYS A 1 625 ? 28.734 -10.023 1.401 1 87.75 625 CYS A CA 1
ATOM 4996 C C . CYS A 1 625 ? 28.234 -10.914 2.539 1 87.75 625 CYS A C 1
ATOM 4998 O O . CYS A 1 625 ? 29 -11.266 3.436 1 87.75 625 CYS A O 1
ATOM 5000 N N . ILE A 1 626 ? 27.047 -11.242 2.615 1 87.38 626 ILE A N 1
ATOM 5001 C CA . ILE A 1 626 ? 26.5 -12.117 3.639 1 87.38 626 ILE A CA 1
ATOM 5002 C C . ILE A 1 626 ? 26.203 -13.492 3.039 1 87.38 626 ILE A C 1
ATOM 5004 O O . ILE A 1 626 ? 25.047 -13.883 2.893 1 87.38 626 ILE A O 1
ATOM 5008 N N . ASN A 1 627 ? 27.219 -14.234 2.668 1 80.31 627 ASN A N 1
ATOM 5009 C CA . ASN A 1 627 ? 27.062 -15.531 2.002 1 80.31 627 ASN A CA 1
ATOM 5010 C C . ASN A 1 627 ? 27.453 -16.688 2.926 1 80.31 627 ASN A C 1
ATOM 5012 O O . ASN A 1 627 ? 27.531 -17.828 2.488 1 80.31 627 ASN A O 1
ATOM 5016 N N . LYS A 1 628 ? 27.703 -16.344 4.23 1 85.5 628 LYS A N 1
ATOM 5017 C CA . LYS A 1 628 ? 28.109 -17.375 5.176 1 85.5 628 LYS A CA 1
ATOM 5018 C C . LYS A 1 628 ? 27.156 -17.469 6.355 1 85.5 628 LYS A C 1
ATOM 5020 O O . LYS A 1 628 ? 26.547 -16.469 6.742 1 85.5 628 LYS A O 1
ATOM 5025 N N . HIS A 1 629 ? 26.984 -18.703 6.82 1 89.75 629 HIS A N 1
ATOM 5026 C CA . HIS A 1 629 ? 26.172 -18.969 8.008 1 89.75 629 HIS A CA 1
ATOM 5027 C C . HIS A 1 629 ? 26.969 -19.719 9.062 1 89.75 629 HIS A C 1
ATOM 5029 O O . HIS A 1 629 ? 27.766 -20.609 8.734 1 89.75 629 HIS A O 1
ATOM 5035 N N . VAL A 1 630 ? 26.906 -19.297 10.25 1 91.69 630 VAL A N 1
ATOM 5036 C CA . VAL A 1 630 ? 27.609 -19.938 11.352 1 91.69 630 VAL A CA 1
ATOM 5037 C C . VAL A 1 630 ? 26.766 -19.891 12.617 1 91.69 630 VAL A C 1
ATOM 5039 O O . VAL A 1 630 ? 25.891 -19.031 12.75 1 91.69 630 VAL A O 1
ATOM 5042 N N . ALA A 1 631 ? 26.953 -20.875 13.391 1 93.31 631 ALA A N 1
ATOM 5043 C CA . ALA A 1 631 ? 26.312 -20.844 14.703 1 93.31 631 ALA A CA 1
ATOM 5044 C C . ALA A 1 631 ? 27.031 -19.891 15.641 1 93.31 631 ALA A C 1
ATOM 5046 O O . ALA A 1 631 ? 28.25 -19.953 15.789 1 93.31 631 ALA A O 1
ATOM 5047 N N . LEU A 1 632 ? 26.359 -18.984 16.219 1 93 632 LEU A N 1
ATOM 5048 C CA . LEU A 1 632 ? 26.938 -18.047 17.172 1 93 632 LEU A CA 1
ATOM 5049 C C . LEU A 1 632 ? 26.922 -18.641 18.578 1 93 632 LEU A C 1
ATOM 5051 O O . LEU A 1 632 ? 25.922 -19.203 19.016 1 93 632 LEU A O 1
ATOM 5055 N N . PRO A 1 633 ? 27.969 -18.469 19.25 1 91.62 633 PRO A N 1
ATOM 5056 C CA . PRO A 1 633 ? 28.031 -18.984 20.625 1 91.62 633 PRO A CA 1
ATOM 5057 C C . PRO A 1 633 ? 26.969 -18.359 21.531 1 91.62 633 PRO A C 1
ATOM 5059 O O . PRO A 1 633 ? 26.547 -18.984 22.516 1 91.62 633 PRO A O 1
ATOM 5062 N N . GLY A 1 634 ? 26.578 -17.266 21.188 1 91.81 634 GLY A N 1
ATOM 5063 C CA . GLY A 1 634 ? 25.672 -16.531 22.047 1 91.81 634 GLY A CA 1
ATOM 5064 C C . GLY A 1 634 ? 24.203 -16.891 21.812 1 91.81 634 GLY A C 1
ATOM 5065 O O . GLY A 1 634 ? 23.312 -16.328 22.438 1 91.81 634 GLY A O 1
ATOM 5066 N N . LEU A 1 635 ? 23.953 -17.812 20.953 1 92.94 635 LEU A N 1
ATOM 5067 C CA . LEU A 1 635 ? 22.594 -18.234 20.672 1 92.94 635 LEU A CA 1
ATOM 5068 C C . LEU A 1 635 ? 22.312 -19.609 21.25 1 92.94 635 LEU A C 1
ATOM 5070 O O . LEU A 1 635 ? 23.109 -20.531 21.094 1 92.94 635 LEU A O 1
ATOM 5074 N N . SER A 1 636 ? 21.203 -19.734 21.891 1 91.75 636 SER A N 1
ATOM 5075 C CA . SER A 1 636 ? 20.844 -20.984 22.562 1 91.75 636 SER A CA 1
ATOM 5076 C C . SER A 1 636 ? 20.578 -22.094 21.547 1 91.75 636 SER A C 1
ATOM 5078 O O . SER A 1 636 ? 20.953 -23.25 21.766 1 91.75 636 SER A O 1
ATOM 5080 N N . SER A 1 637 ? 19.969 -21.828 20.453 1 89.75 637 SER A N 1
ATOM 5081 C CA . SER A 1 637 ? 19.562 -22.812 19.453 1 89.75 637 SER A CA 1
ATOM 5082 C C . SER A 1 637 ? 20.766 -23.359 18.688 1 89.75 637 SER A C 1
ATOM 5084 O O . SER A 1 637 ? 20.688 -24.438 18.109 1 89.75 637 SER A O 1
ATOM 5086 N N . GLN A 1 638 ? 21.797 -22.578 18.609 1 88.06 638 GLN A N 1
ATOM 5087 C CA . GLN A 1 638 ? 23 -22.922 17.875 1 88.06 638 GLN A CA 1
ATOM 5088 C C . GLN A 1 638 ? 22.703 -23.125 16.391 1 88.06 638 GLN A C 1
ATOM 5090 O O . GLN A 1 638 ? 23.391 -23.891 15.711 1 88.06 638 GLN A O 1
ATOM 5095 N N . ARG A 1 639 ? 21.688 -22.516 16 1 88.88 639 ARG A N 1
ATOM 5096 C CA . ARG A 1 639 ? 21.375 -22.547 14.57 1 88.88 639 ARG A CA 1
ATOM 5097 C C . ARG A 1 639 ? 22.344 -21.672 13.781 1 88.88 639 ARG A C 1
ATOM 5099 O O . ARG A 1 639 ? 22.828 -20.656 14.289 1 88.88 639 ARG A O 1
ATOM 5106 N N . ALA A 1 640 ? 22.578 -22.078 12.617 1 90.06 640 ALA A N 1
ATOM 5107 C CA . ALA A 1 640 ? 23.438 -21.25 11.773 1 90.06 640 ALA A CA 1
ATOM 5108 C C . ALA A 1 640 ? 22.719 -20 11.312 1 90.06 640 ALA A C 1
ATOM 5110 O O . ALA A 1 640 ? 21.562 -20.062 10.859 1 90.06 640 ALA A O 1
ATOM 5111 N N . VAL A 1 641 ? 23.312 -18.891 11.516 1 91.56 641 VAL A N 1
ATOM 5112 C CA . VAL A 1 641 ? 22.719 -17.609 11.148 1 91.56 641 VAL A CA 1
ATOM 5113 C C . VAL A 1 641 ? 23.672 -16.844 10.242 1 91.56 641 VAL A C 1
ATOM 5115 O O . VAL A 1 641 ? 24.875 -17.141 10.188 1 91.56 641 VAL A O 1
ATOM 5118 N N . PRO A 1 642 ? 23.188 -15.867 9.461 1 90.69 642 PRO A N 1
ATOM 5119 C CA . PRO A 1 642 ? 24.031 -15.109 8.531 1 90.69 642 PRO A CA 1
ATOM 5120 C C . PRO A 1 642 ? 25.031 -14.195 9.25 1 90.69 642 PRO A C 1
ATOM 5122 O O . PRO A 1 642 ? 24.656 -13.508 10.211 1 90.69 642 PRO A O 1
ATOM 5125 N N . VAL A 1 643 ? 26.266 -14.227 8.836 1 93.81 643 VAL A N 1
ATOM 5126 C CA . VAL A 1 643 ? 27.312 -13.352 9.359 1 93.81 643 VAL A CA 1
ATOM 5127 C C . VAL A 1 643 ? 28.172 -12.82 8.211 1 93.81 643 VAL A C 1
ATOM 5129 O O . VAL A 1 643 ? 28.203 -13.414 7.129 1 93.81 643 VAL A O 1
ATOM 5132 N N . CYS A 1 644 ? 28.75 -11.68 8.445 1 92.75 644 CYS A N 1
ATOM 5133 C CA . CYS A 1 644 ? 29.656 -11.117 7.441 1 92.75 644 CYS A CA 1
ATOM 5134 C C . CYS A 1 644 ? 30.984 -11.867 7.418 1 92.75 644 CYS A C 1
ATOM 5136 O O . CYS A 1 644 ? 31.266 -12.656 8.32 1 92.75 644 CYS A O 1
ATOM 5138 N N . ARG A 1 645 ? 31.812 -11.562 6.441 1 90.31 645 ARG A N 1
ATOM 5139 C CA . ARG A 1 645 ? 33.062 -12.281 6.227 1 90.31 645 ARG A CA 1
ATOM 5140 C C . ARG A 1 645 ? 34.031 -12.062 7.387 1 90.31 645 ARG A C 1
ATOM 5142 O O . ARG A 1 645 ? 34.594 -13.023 7.918 1 90.31 645 ARG A O 1
ATOM 5149 N N . PRO A 1 646 ? 34.125 -10.859 7.855 1 90.69 646 PRO A N 1
ATOM 5150 C CA . PRO A 1 646 ? 35.031 -10.656 9 1 90.69 646 PRO A CA 1
ATOM 5151 C C . PRO A 1 646 ? 34.562 -11.414 10.25 1 90.69 646 PRO A C 1
ATOM 5153 O O . PRO A 1 646 ? 35.375 -12 10.961 1 90.69 646 PRO A O 1
ATOM 5156 N N . CYS A 1 647 ? 33.281 -11.391 10.492 1 93 647 CYS A N 1
ATOM 5157 C CA . CYS A 1 647 ? 32.75 -12.086 11.664 1 93 647 CYS A CA 1
ATOM 5158 C C . CYS A 1 647 ? 32.906 -13.594 11.508 1 93 647 CYS A C 1
ATOM 5160 O O . CYS A 1 647 ? 33.125 -14.305 12.492 1 93 647 CYS A O 1
ATOM 5162 N N . TYR A 1 648 ? 32.75 -14.07 10.289 1 92.75 648 TYR A N 1
ATOM 5163 C CA . TYR A 1 648 ? 32.906 -15.492 10.031 1 92.75 648 TYR A CA 1
ATOM 5164 C C . TYR A 1 648 ? 34.344 -15.945 10.359 1 92.75 648 TYR A C 1
ATOM 5166 O O . TYR A 1 648 ? 34.531 -17 10.984 1 92.75 648 TYR A O 1
ATOM 5174 N N . ARG A 1 649 ? 35.312 -15.172 10.031 1 89.94 649 ARG A N 1
ATOM 5175 C CA . ARG A 1 649 ? 36.719 -15.477 10.281 1 89.94 649 ARG A CA 1
ATOM 5176 C C . ARG A 1 649 ? 37.031 -15.469 11.773 1 89.94 649 ARG A C 1
ATOM 5178 O O . ARG A 1 649 ? 37.812 -16.281 12.266 1 89.94 649 ARG A O 1
ATOM 5185 N N . LYS A 1 650 ? 36.406 -14.594 12.383 1 89.19 650 LYS A N 1
ATOM 5186 C CA . LYS A 1 650 ? 36.625 -14.461 13.82 1 89.19 650 LYS A CA 1
ATOM 5187 C C . LYS A 1 650 ? 36.062 -15.656 14.578 1 89.19 650 LYS A C 1
ATOM 5189 O O . LYS A 1 650 ? 36.625 -16.109 15.57 1 89.19 650 LYS A O 1
ATOM 5194 N N . LEU A 1 651 ? 34.906 -16.109 14.125 1 86.94 651 LEU A N 1
ATOM 5195 C CA . LEU A 1 651 ? 34.188 -17.141 14.852 1 86.94 651 LEU A CA 1
ATOM 5196 C C . LEU A 1 651 ? 34.688 -18.531 14.461 1 86.94 651 LEU A C 1
ATOM 5198 O O . LEU A 1 651 ? 34.469 -19.5 15.203 1 86.94 651 LEU A O 1
ATOM 5202 N N . ARG A 1 652 ? 35.156 -18.734 13.234 1 79.19 652 ARG A N 1
ATOM 5203 C CA . ARG A 1 652 ? 35.719 -20 12.797 1 79.19 652 ARG A CA 1
ATOM 5204 C C . ARG A 1 652 ? 37.156 -19.844 12.367 1 79.19 652 ARG A C 1
ATOM 5206 O O . ARG A 1 652 ? 37.469 -19.812 11.172 1 79.19 652 ARG A O 1
ATOM 5213 N N . PRO A 1 653 ? 38.125 -19.609 13.258 1 58.25 653 PRO A N 1
ATOM 5214 C CA . PRO A 1 653 ? 39.5 -19.375 12.867 1 58.25 653 PRO A CA 1
ATOM 5215 C C . PRO A 1 653 ? 40.094 -20.5 12.016 1 58.25 653 PRO A C 1
ATOM 5217 O O . PRO A 1 653 ? 40.938 -20.25 11.164 1 58.25 653 PRO A O 1
ATOM 5220 N N . SER A 1 654 ? 39.875 -21.734 12.141 1 53.09 654 SER A N 1
ATOM 5221 C CA . SER A 1 654 ? 40.625 -22.781 11.453 1 53.09 654 SER A CA 1
ATOM 5222 C C . SER A 1 654 ? 40.156 -22.938 10.008 1 53.09 654 SER A C 1
ATOM 5224 O O . SER A 1 654 ? 40.812 -23.625 9.211 1 53.09 654 SER A O 1
ATOM 5226 N N . ALA A 1 655 ? 39.156 -22.609 9.617 1 43.84 655 ALA A N 1
ATOM 5227 C CA . ALA A 1 655 ? 38.656 -22.969 8.289 1 43.84 655 ALA A CA 1
ATOM 5228 C C . ALA A 1 655 ? 39.25 -22.062 7.215 1 43.84 655 ALA A C 1
ATOM 5230 O O . ALA A 1 655 ? 38.875 -22.141 6.043 1 43.84 655 ALA A O 1
ATOM 5231 N N . THR A 1 656 ? 39.969 -21.109 7.414 1 41.06 656 THR A N 1
ATOM 5232 C CA . THR A 1 656 ? 40.5 -20.234 6.379 1 41.06 656 THR A CA 1
ATOM 5233 C C . THR A 1 656 ? 41.469 -21 5.473 1 41.06 656 THR A C 1
ATOM 5235 O O . THR A 1 656 ? 42.062 -20.422 4.551 1 41.06 656 THR A O 1
ATOM 5238 N N . SER A 1 657 ? 42 -22.156 5.789 1 36.19 657 SER A N 1
ATOM 5239 C CA . SER A 1 657 ? 43.062 -22.594 4.898 1 36.19 657 SER A CA 1
ATOM 5240 C C . SER A 1 657 ? 42.562 -22.875 3.496 1 36.19 657 SER A C 1
ATOM 5242 O O . SER A 1 657 ? 43.312 -23.047 2.557 1 36.19 657 SER A O 1
ATOM 5244 N N . ALA A 1 658 ? 41.406 -23.5 3.225 1 34 658 ALA A N 1
ATOM 5245 C CA . ALA A 1 658 ? 41.25 -24.062 1.892 1 34 658 ALA A CA 1
ATOM 5246 C C . ALA A 1 658 ? 40.875 -22.984 0.876 1 34 658 ALA A C 1
ATOM 5248 O O . ALA A 1 658 ? 40.656 -23.297 -0.3 1 34 658 ALA A O 1
ATOM 5249 N N . GLU A 1 659 ? 40.312 -21.938 1.201 1 32.72 659 GLU A N 1
ATOM 5250 C CA . GLU A 1 659 ? 39.969 -21.156 0.014 1 32.72 659 GLU A CA 1
ATOM 5251 C C . GLU A 1 659 ? 41.219 -20.484 -0.569 1 32.72 659 GLU A C 1
ATOM 5253 O O . GLU A 1 659 ? 41.781 -19.562 0.029 1 32.72 659 GLU A O 1
ATOM 5258 N N . THR A 1 660 ? 42.281 -21.25 -0.988 1 27.34 660 THR A N 1
ATOM 5259 C CA . THR A 1 660 ? 43.25 -20.734 -1.964 1 27.34 660 THR A CA 1
ATOM 5260 C C . THR A 1 660 ? 42.531 -19.938 -3.055 1 27.34 660 THR A C 1
ATOM 5262 O O . THR A 1 660 ? 41.469 -20.344 -3.527 1 27.34 660 THR A O 1
ATOM 5265 N N . PRO A 1 661 ? 43.219 -18.844 -3.531 1 27.61 661 PRO A N 1
ATOM 5266 C CA . PRO A 1 661 ? 42.781 -18.094 -4.699 1 27.61 661 PRO A CA 1
ATOM 5267 C C . PRO A 1 661 ? 42.469 -18.984 -5.902 1 27.61 661 PRO A C 1
ATOM 5269 O O . PRO A 1 661 ? 43.094 -20.047 -6.055 1 27.61 661 PRO A O 1
ATOM 5272 N N . MET B 1 1 ? -33.781 29.703 27.047 1 30.67 1 MET B N 1
ATOM 5273 C CA . MET B 1 1 ? -32.688 28.969 26.438 1 30.67 1 MET B CA 1
ATOM 5274 C C . MET B 1 1 ? -33.062 27.5 26.219 1 30.67 1 MET B C 1
ATOM 5276 O O . MET B 1 1 ? -33.281 26.75 27.172 1 30.67 1 MET B O 1
ATOM 5280 N N . THR B 1 2 ? -33.875 27.25 25.344 1 44.78 2 THR B N 1
ATOM 5281 C CA . THR B 1 2 ? -34.344 25.906 25.047 1 44.78 2 THR B CA 1
ATOM 5282 C C . THR B 1 2 ? -33.188 24.922 25.078 1 44.78 2 THR B C 1
ATOM 5284 O O . THR B 1 2 ? -32.188 25.094 24.375 1 44.78 2 THR B O 1
ATOM 5287 N N . THR B 1 3 ? -32.969 24.188 26.141 1 58.12 3 THR B N 1
ATOM 5288 C CA . THR B 1 3 ? -31.875 23.266 26.453 1 58.12 3 THR B CA 1
ATOM 5289 C C . THR B 1 3 ? -31.734 22.219 25.359 1 58.12 3 THR B C 1
ATOM 5291 O O . THR B 1 3 ? -32.688 21.953 24.625 1 58.12 3 THR B O 1
ATOM 5294 N N . LYS B 1 4 ? -30.531 21.922 24.906 1 67.19 4 LYS B N 1
ATOM 5295 C CA . LYS B 1 4 ? -30.219 20.875 23.938 1 67.19 4 LYS B CA 1
ATOM 5296 C C . LYS B 1 4 ? -31.109 19.656 24.141 1 67.19 4 LYS B C 1
ATOM 5298 O O . LYS B 1 4 ? -31.484 18.984 23.172 1 67.19 4 LYS B O 1
ATOM 5303 N N . LEU B 1 5 ? -31.641 19.531 25.266 1 72.06 5 LEU B N 1
ATOM 5304 C CA . LEU B 1 5 ? -32.438 18.344 25.578 1 72.06 5 LEU B CA 1
ATOM 5305 C C . LEU B 1 5 ? -33.875 18.516 25.125 1 72.06 5 LEU B C 1
ATOM 5307 O O . LEU B 1 5 ? -34.562 17.547 24.828 1 72.06 5 LEU B O 1
ATOM 5311 N N . ASP B 1 6 ? -34.25 19.734 24.984 1 77.81 6 ASP B N 1
ATOM 5312 C CA . ASP B 1 6 ? -35.625 19.984 24.609 1 77.81 6 ASP B CA 1
ATOM 5313 C C . ASP B 1 6 ? -35.875 19.578 23.141 1 77.81 6 ASP B C 1
ATOM 5315 O O . ASP B 1 6 ? -37.031 19.297 22.75 1 77.81 6 ASP B O 1
ATOM 5319 N N . VAL B 1 7 ? -34.812 19.578 22.453 1 83.19 7 VAL B N 1
ATOM 5320 C CA . VAL B 1 7 ? -34.906 19.266 21.031 1 83.19 7 VAL B CA 1
ATOM 5321 C C . VAL B 1 7 ? -35.125 17.766 20.828 1 83.19 7 VAL B C 1
ATOM 5323 O O . VAL B 1 7 ? -35.656 17.344 19.797 1 83.19 7 VAL B O 1
ATOM 5326 N N . ILE B 1 8 ? -34.844 17.031 21.828 1 90.69 8 ILE B N 1
ATOM 5327 C CA . ILE B 1 8 ? -34.906 15.578 21.719 1 90.69 8 ILE B CA 1
ATOM 5328 C C . ILE B 1 8 ? -36.281 15.094 22.188 1 90.69 8 ILE B C 1
ATOM 5330 O O . ILE B 1 8 ? -36.5 14.875 23.375 1 90.69 8 ILE B O 1
ATOM 5334 N N . ARG B 1 9 ? -37.125 14.812 21.344 1 88.75 9 ARG B N 1
ATOM 5335 C CA . ARG B 1 9 ? -38.469 14.336 21.656 1 88.75 9 ARG B CA 1
ATOM 5336 C C . ARG B 1 9 ? -38.469 12.828 21.859 1 88.75 9 ARG B C 1
ATOM 5338 O O . ARG B 1 9 ? -39.219 12.312 22.688 1 88.75 9 ARG B O 1
ATOM 5345 N N . THR B 1 10 ? -37.656 12.156 21.062 1 91.75 10 THR B N 1
ATOM 5346 C CA . THR B 1 10 ? -37.531 10.703 21.141 1 91.75 10 THR B CA 1
ATOM 5347 C C . THR B 1 10 ? -36.094 10.281 21.422 1 91.75 10 THR B C 1
ATOM 5349 O O . THR B 1 10 ? -35.312 10.039 20.5 1 91.75 10 THR B O 1
ATOM 5352 N N . PRO B 1 11 ? -35.781 10.078 22.625 1 93.5 11 PRO B N 1
ATOM 5353 C CA . PRO B 1 11 ? -34.375 9.805 23 1 93.5 11 PRO B CA 1
ATOM 5354 C C . PRO B 1 11 ? -33.969 8.367 22.688 1 93.5 11 PRO B C 1
ATOM 5356 O O . PRO B 1 11 ? -32.781 8.07 22.625 1 93.5 11 PRO B O 1
ATOM 5359 N N . LYS B 1 12 ? -35 7.535 22.531 1 96.38 12 LYS B N 1
ATOM 5360 C CA . LYS B 1 12 ? -34.688 6.129 22.281 1 96.38 12 LYS B CA 1
ATOM 5361 C C . LYS B 1 12 ? -35.656 5.547 21.219 1 96.38 12 LYS B C 1
ATOM 5363 O O . LYS B 1 12 ? -36.844 5.738 21.297 1 96.38 12 LYS B O 1
ATOM 5368 N N . VAL B 1 13 ? -35.094 4.926 20.219 1 97 13 VAL B N 1
ATOM 5369 C CA . VAL B 1 13 ? -35.875 4.254 19.188 1 97 13 VAL B CA 1
ATOM 5370 C C . VAL B 1 13 ? -35.438 2.799 19.062 1 97 13 VAL B C 1
ATOM 5372 O O . VAL B 1 13 ? -34.25 2.523 18.781 1 97 13 VAL B O 1
ATOM 5375 N N . GLU B 1 14 ? -36.25 1.896 19.219 1 95.75 14 GLU B N 1
ATOM 5376 C CA . GLU B 1 14 ? -35.938 0.47 19.188 1 95.75 14 GLU B CA 1
ATOM 5377 C C . GLU B 1 14 ? -36.156 -0.109 17.797 1 95.75 14 GLU B C 1
ATOM 5379 O O . GLU B 1 14 ? -36.812 0.501 16.953 1 95.75 14 GLU B O 1
ATOM 5384 N N . ASN B 1 15 ? -35.469 -1.209 17.516 1 95.19 15 ASN B N 1
ATOM 5385 C CA . ASN B 1 15 ? -35.625 -2.008 16.297 1 95.19 15 ASN B CA 1
ATOM 5386 C C . ASN B 1 15 ? -35.219 -1.22 15.062 1 95.19 15 ASN B C 1
ATOM 5388 O O . ASN B 1 15 ? -35.875 -1.265 14.031 1 95.19 15 ASN B O 1
ATOM 5392 N N . VAL B 1 16 ? -34.219 -0.444 15.242 1 96.62 16 VAL B N 1
ATOM 5393 C CA . VAL B 1 16 ? -33.656 0.301 14.125 1 96.62 16 VAL B CA 1
ATOM 5394 C C . VAL B 1 16 ? -32.656 -0.584 13.367 1 96.62 16 VAL B C 1
ATOM 5396 O O . VAL B 1 16 ? -31.891 -1.326 13.977 1 96.62 16 VAL B O 1
ATOM 5399 N N . ARG B 1 17 ? -32.75 -0.543 12.055 1 93.69 17 ARG B N 1
ATOM 5400 C CA . ARG B 1 17 ? -31.797 -1.288 11.227 1 93.69 17 ARG B CA 1
ATOM 5401 C C . ARG B 1 17 ? -30.688 -0.375 10.695 1 93.69 17 ARG B C 1
ATOM 5403 O O . ARG B 1 17 ? -30.984 0.702 10.164 1 93.69 17 ARG B O 1
ATOM 5410 N N . MET B 1 18 ? -29.531 -0.752 10.961 1 92.75 18 MET B N 1
ATOM 5411 C CA . MET B 1 18 ? -28.391 -0.047 10.359 1 92.75 18 MET B CA 1
ATOM 5412 C C . MET B 1 18 ? -27.906 -0.765 9.109 1 92.75 18 MET B C 1
ATOM 5414 O O . MET B 1 18 ? -27.531 -1.939 9.164 1 92.75 18 MET B O 1
ATOM 5418 N N . LEU B 1 19 ? -27.922 -0.07 8.047 1 85.69 19 LEU B N 1
ATOM 5419 C CA . LEU B 1 19 ? -27.516 -0.66 6.781 1 85.69 19 LEU B CA 1
ATOM 5420 C C . LEU B 1 19 ? -26.062 -0.322 6.48 1 85.69 19 LEU B C 1
ATOM 5422 O O . LEU B 1 19 ? -25.656 0.842 6.559 1 85.69 19 LEU B O 1
ATOM 5426 N N . GLU B 1 20 ? -25.266 -1.351 6.352 1 74.75 20 GLU B N 1
ATOM 5427 C CA . GLU B 1 20 ? -23.875 -1.152 5.965 1 74.75 20 GLU B CA 1
ATOM 5428 C C . GLU B 1 20 ? -23.672 -1.379 4.469 1 74.75 20 GLU B C 1
ATOM 5430 O O . GLU B 1 20 ? -24.359 -2.207 3.867 1 74.75 20 GLU B O 1
ATOM 5435 N N . LYS B 1 21 ? -22.828 -0.648 3.867 1 73.25 21 LYS B N 1
ATOM 5436 C CA . LYS B 1 21 ? -22.625 -0.664 2.418 1 73.25 21 LYS B CA 1
ATOM 5437 C C . LYS B 1 21 ? -22.031 -1.986 1.959 1 73.25 21 LYS B C 1
ATOM 5439 O O . LYS B 1 21 ? -22.422 -2.537 0.932 1 73.25 21 LYS B O 1
ATOM 5444 N N . PHE B 1 22 ? -21.062 -2.455 2.66 1 70.12 22 PHE B N 1
ATOM 5445 C CA . PHE B 1 22 ? -20.297 -3.596 2.164 1 70.12 22 PHE B CA 1
ATOM 5446 C C . PHE B 1 22 ? -20.594 -4.844 2.988 1 70.12 22 PHE B C 1
ATOM 5448 O O . PHE B 1 22 ? -19.938 -5.879 2.816 1 70.12 22 PHE B O 1
ATOM 5455 N N . ALA B 1 23 ? -21.547 -4.664 3.924 1 63.12 23 ALA B N 1
ATOM 5456 C CA . ALA B 1 23 ? -21.906 -5.844 4.715 1 63.12 23 ALA B CA 1
ATOM 5457 C C . ALA B 1 23 ? -23.188 -6.477 4.211 1 63.12 23 ALA B C 1
ATOM 5459 O O . ALA B 1 23 ? -24.109 -5.77 3.77 1 63.12 23 ALA B O 1
ATOM 5460 N N . LYS B 1 24 ? -23.172 -7.703 4.113 1 60.19 24 LYS B N 1
ATOM 5461 C CA . LYS B 1 24 ? -24.344 -8.453 3.646 1 60.19 24 LYS B CA 1
ATOM 5462 C C . LYS B 1 24 ? -25.484 -8.375 4.652 1 60.19 24 LYS B C 1
ATOM 5464 O O . LYS B 1 24 ? -26.641 -8.234 4.266 1 60.19 24 LYS B O 1
ATOM 5469 N N . ALA B 1 25 ? -25.047 -8.492 5.941 1 65 25 ALA B N 1
ATOM 5470 C CA . ALA B 1 25 ? -26.125 -8.594 6.926 1 65 25 ALA B CA 1
ATOM 5471 C C . ALA B 1 25 ? -26.359 -7.258 7.617 1 65 25 ALA B C 1
ATOM 5473 O O . ALA B 1 25 ? -25.422 -6.543 7.953 1 65 25 ALA B O 1
ATOM 5474 N N . SER B 1 26 ? -27.641 -6.902 7.605 1 76.19 26 SER B N 1
ATOM 5475 C CA . SER B 1 26 ? -28.031 -5.727 8.367 1 76.19 26 SER B CA 1
ATOM 5476 C C . SER B 1 26 ? -28.062 -6.02 9.867 1 76.19 26 SER B C 1
ATOM 5478 O O . SER B 1 26 ? -28.234 -7.172 10.273 1 76.19 26 SER B O 1
ATOM 5480 N N . SER B 1 27 ? -27.656 -5.008 10.602 1 85.25 27 SER B N 1
ATOM 5481 C CA . SER B 1 27 ? -27.703 -5.117 12.055 1 85.25 27 SER B CA 1
ATOM 5482 C C . SER B 1 27 ? -28.938 -4.434 12.625 1 85.25 27 SER B C 1
ATOM 5484 O O . SER B 1 27 ? -29.328 -3.363 12.156 1 85.25 27 SER B O 1
ATOM 5486 N N . THR B 1 28 ? -29.625 -5.141 13.438 1 92.25 28 THR B N 1
ATOM 5487 C CA . THR B 1 28 ? -30.766 -4.559 14.125 1 92.25 28 THR B CA 1
ATOM 5488 C C . THR B 1 28 ? -30.422 -4.211 15.57 1 92.25 28 THR B C 1
ATOM 5490 O O . THR B 1 28 ? -29.734 -4.984 16.25 1 92.25 28 THR B O 1
ATOM 5493 N N . GLY B 1 29 ? -30.781 -2.93 15.938 1 95.12 29 GLY B N 1
ATOM 5494 C CA . GLY B 1 29 ? -30.453 -2.486 17.281 1 95.12 29 GLY B CA 1
ATOM 5495 C C . GLY B 1 29 ? -31.281 -1.3 17.734 1 95.12 29 GLY B C 1
ATOM 5496 O O . GLY B 1 29 ? -32.438 -1.161 17.344 1 95.12 29 GLY B O 1
ATOM 5497 N N . THR B 1 30 ? -30.719 -0.642 18.719 1 97.12 30 THR B N 1
ATOM 5498 C CA . THR B 1 30 ? -31.406 0.497 19.312 1 97.12 30 THR B CA 1
ATOM 5499 C C . THR B 1 30 ? -30.625 1.785 19.078 1 97.12 30 THR B C 1
ATOM 5501 O O . THR B 1 30 ? -29.391 1.798 19.172 1 97.12 30 THR B O 1
ATOM 5504 N N . LEU B 1 31 ? -31.375 2.795 18.734 1 96.69 31 LEU B N 1
ATOM 5505 C CA . LEU B 1 31 ? -30.797 4.117 18.516 1 96.69 31 LEU B CA 1
ATOM 5506 C C . LEU B 1 31 ? -31.078 5.035 19.688 1 96.69 31 LEU B C 1
ATOM 5508 O O . LEU B 1 31 ? -32.219 5.195 20.109 1 96.69 31 LEU B O 1
ATOM 5512 N N . TYR B 1 32 ? -30.031 5.57 20.203 1 96.56 32 TYR B N 1
ATOM 5513 C CA . TYR B 1 32 ? -30.141 6.496 21.328 1 96.56 32 TYR B CA 1
ATOM 5514 C C . TYR B 1 32 ? -29.719 7.902 20.906 1 96.56 32 TYR B C 1
ATOM 5516 O O . TYR B 1 32 ? -28.703 8.078 20.219 1 96.56 32 TYR B O 1
ATOM 5524 N N . LEU B 1 33 ? -30.438 8.836 21.266 1 95.38 33 LEU B N 1
ATOM 5525 C CA . LEU B 1 33 ? -30.109 10.234 21.016 1 95.38 33 LEU B CA 1
ATOM 5526 C C . LEU B 1 33 ? -29.797 10.961 22.328 1 95.38 33 LEU B C 1
ATOM 5528 O O . LEU B 1 33 ? -30.625 10.992 23.234 1 95.38 33 LEU B O 1
ATOM 5532 N N . THR B 1 34 ? -28.562 11.383 22.391 1 92.31 34 THR B N 1
ATOM 5533 C CA . THR B 1 34 ? -28.141 12.211 23.516 1 92.31 34 THR B CA 1
ATOM 5534 C C . THR B 1 34 ? -27.875 13.648 23.062 1 92.31 34 THR B C 1
ATOM 5536 O O . THR B 1 34 ? -28.094 13.984 21.906 1 92.31 34 THR B O 1
ATOM 5539 N N . ALA B 1 35 ? -27.453 14.438 24.016 1 89 35 ALA B N 1
ATOM 5540 C CA . ALA B 1 35 ? -27.188 15.836 23.688 1 89 35 ALA B CA 1
ATOM 5541 C C . ALA B 1 35 ? -25.984 15.961 22.766 1 89 35 ALA B C 1
ATOM 5543 O O . ALA B 1 35 ? -25.891 16.906 21.969 1 89 35 ALA B O 1
ATOM 5544 N N . THR B 1 36 ? -25.156 14.977 22.859 1 90.31 36 THR B N 1
ATOM 5545 C CA . THR B 1 36 ? -23.891 15.148 22.156 1 90.31 36 THR B CA 1
ATOM 5546 C C . THR B 1 36 ? -23.75 14.102 21.047 1 90.31 36 THR B C 1
ATOM 5548 O O . THR B 1 36 ? -23.016 14.312 20.078 1 90.31 36 THR B O 1
ATOM 5551 N N . HIS B 1 37 ? -24.391 12.969 21.266 1 93.5 37 HIS B N 1
ATOM 5552 C CA . HIS B 1 37 ? -24.125 11.867 20.359 1 93.5 37 HIS B CA 1
ATOM 5553 C C . HIS B 1 37 ? -25.422 11.188 19.922 1 93.5 37 HIS B C 1
ATOM 5555 O O . HIS B 1 37 ? -26.422 11.234 20.625 1 93.5 37 HIS B O 1
ATOM 5561 N N . LEU B 1 38 ? -25.375 10.695 18.734 1 95.38 38 LEU B N 1
ATOM 5562 C CA . LEU B 1 38 ? -26.266 9.625 18.281 1 95.38 38 LEU B CA 1
ATOM 5563 C C . LEU B 1 38 ? -25.578 8.266 18.422 1 95.38 38 LEU B C 1
ATOM 5565 O O . LEU B 1 38 ? -24.5 8.055 17.875 1 95.38 38 LEU B O 1
ATOM 5569 N N . ILE B 1 39 ? -26.188 7.332 19.156 1 96 39 ILE B N 1
ATOM 5570 C CA . ILE B 1 39 ? -25.531 6.066 19.453 1 96 39 ILE B CA 1
ATOM 5571 C C . ILE B 1 39 ? -26.391 4.902 18.984 1 96 39 ILE B C 1
ATOM 5573 O O . ILE B 1 39 ? -27.562 4.801 19.359 1 96 39 ILE B O 1
ATOM 5577 N N . PHE B 1 40 ? -25.891 4.098 18.141 1 95.69 40 PHE B N 1
ATOM 5578 C CA . PHE B 1 40 ? -26.562 2.863 17.719 1 95.69 40 PHE B CA 1
ATOM 5579 C C . PHE B 1 40 ? -25.953 1.661 18.438 1 95.69 40 PHE B C 1
ATOM 5581 O O . PHE B 1 40 ? -24.734 1.422 18.344 1 95.69 40 PHE B O 1
ATOM 5588 N N . VAL B 1 41 ? -26.703 0.946 19.094 1 93.94 41 VAL B N 1
ATOM 5589 C CA . VAL B 1 41 ? -26.234 -0.215 19.844 1 93.94 41 VAL B CA 1
ATOM 5590 C C . VAL B 1 41 ? -26.766 -1.494 19.203 1 93.94 41 VAL B C 1
ATOM 5592 O O . VAL B 1 41 ? -27.984 -1.677 19.078 1 93.94 41 VAL B O 1
ATOM 5595 N N . ASP B 1 42 ? -25.859 -2.289 18.75 1 89.38 42 ASP B N 1
ATOM 5596 C CA . ASP B 1 42 ? -26.172 -3.607 18.203 1 89.38 42 ASP B CA 1
ATOM 5597 C C . ASP B 1 42 ? -25.906 -4.703 19.219 1 89.38 42 ASP B C 1
ATOM 5599 O O . ASP B 1 42 ? -24.766 -5.125 19.422 1 89.38 42 ASP B O 1
ATOM 5603 N N . PRO B 1 43 ? -26.875 -5.254 19.812 1 86 43 PRO B N 1
ATOM 5604 C CA . PRO B 1 43 ? -26.656 -6.23 20.891 1 86 43 PRO B CA 1
ATOM 5605 C C . PRO B 1 43 ? -26.125 -7.562 20.375 1 86 43 PRO B C 1
ATOM 5607 O O . PRO B 1 43 ? -25.328 -8.211 21.062 1 86 43 PRO B O 1
ATOM 5610 N N . ASP B 1 44 ? -26.5 -7.926 19.25 1 82.69 44 ASP B N 1
ATOM 5611 C CA . ASP B 1 44 ? -26.094 -9.219 18.703 1 82.69 44 ASP B CA 1
ATOM 5612 C C . ASP B 1 44 ? -24.594 -9.25 18.453 1 82.69 44 ASP B C 1
ATOM 5614 O O . ASP B 1 44 ? -23.922 -10.227 18.781 1 82.69 44 ASP B O 1
ATOM 5618 N N . ASN B 1 45 ? -24.109 -8.188 17.969 1 77.81 45 ASN B N 1
ATOM 5619 C CA . ASN B 1 45 ? -22.688 -8.125 17.641 1 77.81 45 ASN B CA 1
ATOM 5620 C C . ASN B 1 45 ? -21.906 -7.398 18.719 1 77.81 45 ASN B C 1
ATOM 5622 O O . ASN B 1 45 ? -20.688 -7.25 18.609 1 77.81 45 ASN B O 1
ATOM 5626 N N . LYS B 1 46 ? -22.562 -6.973 19.734 1 79.56 46 LYS B N 1
ATOM 5627 C CA . LYS B 1 46 ? -21.938 -6.25 20.844 1 79.56 46 LYS B CA 1
ATOM 5628 C C . LYS B 1 46 ? -21.125 -5.059 20.344 1 79.56 46 LYS B C 1
ATOM 5630 O O . LYS B 1 46 ? -19.969 -4.871 20.719 1 79.56 46 LYS B O 1
ATOM 5635 N N . LYS B 1 47 ? -21.688 -4.441 19.391 1 82.62 47 LYS B N 1
ATOM 5636 C CA . LYS B 1 47 ? -21.016 -3.303 18.781 1 82.62 47 LYS B CA 1
ATOM 5637 C C . LYS B 1 47 ? -21.812 -2.018 18.984 1 82.62 47 LYS B C 1
ATOM 5639 O O . LYS B 1 47 ? -23.047 -2.037 18.969 1 82.62 47 LYS B O 1
ATOM 5644 N N . GLU B 1 48 ? -21.109 -0.99 19.172 1 87.5 48 GLU B N 1
ATOM 5645 C CA . GLU B 1 48 ? -21.703 0.337 19.281 1 87.5 48 GLU B CA 1
ATOM 5646 C C . GLU B 1 48 ? -21.125 1.29 18.234 1 87.5 48 GLU B C 1
ATOM 5648 O O . GLU B 1 48 ? -19.922 1.243 17.953 1 87.5 48 GLU B O 1
ATOM 5653 N N . THR B 1 49 ? -21.938 2.027 17.609 1 89.31 49 THR B N 1
ATOM 5654 C CA . THR B 1 49 ? -21.516 3.092 16.703 1 89.31 49 THR B CA 1
ATOM 5655 C C . THR B 1 49 ? -21.859 4.461 17.281 1 89.31 49 THR B C 1
ATOM 5657 O O . THR B 1 49 ? -23.031 4.75 17.547 1 89.31 49 THR B O 1
ATOM 5660 N N . TRP B 1 50 ? -20.891 5.246 17.5 1 91.44 50 TRP B N 1
ATOM 5661 C CA . TRP B 1 50 ? -21.047 6.574 18.094 1 91.44 50 TRP B CA 1
ATOM 5662 C C . TRP B 1 50 ? -20.875 7.656 17.031 1 91.44 50 TRP B C 1
ATOM 5664 O O . TRP B 1 50 ? -19.859 7.68 16.312 1 91.44 50 TRP B O 1
ATOM 5674 N N . ILE B 1 51 ? -21.844 8.508 16.938 1 94.19 51 ILE B N 1
ATOM 5675 C CA . ILE B 1 51 ? -21.766 9.641 16.031 1 94.19 51 ILE B CA 1
ATOM 5676 C C . ILE B 1 51 ? -21.859 10.945 16.812 1 94.19 51 ILE B C 1
ATOM 5678 O O . ILE B 1 51 ? -22.906 11.266 17.359 1 94.19 51 ILE B O 1
ATOM 5682 N N . LEU B 1 52 ? -20.781 11.648 16.875 1 93.75 52 LEU B N 1
ATOM 5683 C CA . LEU B 1 52 ? -20.797 12.984 17.469 1 93.75 52 LEU B CA 1
ATOM 5684 C C . LEU B 1 52 ? -21.562 13.961 16.594 1 93.75 52 LEU B C 1
ATOM 5686 O O . LEU B 1 52 ? -21.281 14.086 15.398 1 93.75 52 LEU B O 1
ATOM 5690 N N . HIS B 1 53 ? -22.5 14.648 17.125 1 92.94 53 HIS B N 1
ATOM 5691 C CA . HIS B 1 53 ? -23.391 15.5 16.344 1 92.94 53 HIS B CA 1
ATOM 5692 C C . HIS B 1 53 ? -22.594 16.516 15.523 1 92.94 53 HIS B C 1
ATOM 5694 O O . HIS B 1 53 ? -22.875 16.719 14.344 1 92.94 53 HIS B O 1
ATOM 5700 N N . PRO B 1 54 ? -21.547 17.094 16.094 1 91.81 54 PRO B N 1
ATOM 5701 C CA . PRO B 1 54 ? -20.797 18.078 15.305 1 91.81 54 PRO B CA 1
ATOM 5702 C C . PRO B 1 54 ? -20.094 17.453 14.102 1 91.81 54 PRO B C 1
ATOM 5704 O O . PRO B 1 54 ? -19.672 18.156 13.188 1 91.81 54 PRO B O 1
ATOM 5707 N N . HIS B 1 55 ? -19.969 16.188 14.031 1 94.25 55 HIS B N 1
ATOM 5708 C CA . HIS B 1 55 ? -19.344 15.516 12.906 1 94.25 55 HIS B CA 1
ATOM 5709 C C . HIS B 1 55 ? -20.312 15.312 11.758 1 94.25 55 HIS B C 1
ATOM 5711 O O . HIS B 1 55 ? -19.922 14.984 10.641 1 94.25 55 HIS B O 1
ATOM 5717 N N . VAL B 1 56 ? -21.594 15.523 12.023 1 94.19 56 VAL B N 1
ATOM 5718 C CA . VAL B 1 56 ? -22.578 15.312 10.977 1 94.19 56 VAL B CA 1
ATOM 5719 C C . VAL B 1 56 ? -22.469 16.406 9.922 1 94.19 56 VAL B C 1
ATOM 5721 O O . VAL B 1 56 ? -22.578 17.594 10.227 1 94.19 56 VAL B O 1
ATOM 5724 N N . SER B 1 57 ? -22.203 16 8.766 1 92.25 57 SER B N 1
ATOM 5725 C CA . SER B 1 57 ? -22.125 16.938 7.641 1 92.25 57 SER B CA 1
ATOM 5726 C C . SER B 1 57 ? -23.484 17.141 6.984 1 92.25 57 SER B C 1
ATOM 5728 O O . SER B 1 57 ? -23.828 18.25 6.605 1 92.25 57 SER B O 1
ATOM 5730 N N . SER B 1 58 ? -24.203 16.031 6.832 1 92.06 58 SER B N 1
ATOM 5731 C CA . SER B 1 58 ? -25.547 16.125 6.242 1 92.06 58 SER B CA 1
ATOM 5732 C C . SER B 1 58 ? -26.438 14.977 6.715 1 92.06 58 SER B C 1
ATOM 5734 O O . SER B 1 58 ? -25.938 13.922 7.113 1 92.06 58 SER B O 1
ATOM 5736 N N . ILE B 1 59 ? -27.672 15.258 6.766 1 94.38 59 ILE B N 1
ATOM 5737 C CA . ILE B 1 59 ? -28.688 14.266 7.074 1 94.38 59 ILE B CA 1
ATOM 5738 C C . ILE B 1 59 ? -29.844 14.383 6.078 1 94.38 59 ILE B C 1
ATOM 5740 O O . ILE B 1 59 ? -30.234 15.492 5.699 1 94.38 59 ILE B O 1
ATOM 5744 N N . GLU B 1 60 ? -30.25 13.227 5.57 1 94.81 60 GLU B N 1
ATOM 5745 C CA . GLU B 1 60 ? -31.312 13.211 4.57 1 94.81 60 GLU B CA 1
ATOM 5746 C C . GLU B 1 60 ? -32.344 12.109 4.867 1 94.81 60 GLU B C 1
ATOM 5748 O O . GLU B 1 60 ? -31.953 10.977 5.18 1 94.81 60 GLU B O 1
ATOM 5753 N N . LYS B 1 61 ? -33.531 12.531 4.879 1 94.94 61 LYS B N 1
ATOM 5754 C CA . LYS B 1 61 ? -34.594 11.531 4.949 1 94.94 61 LYS B CA 1
ATOM 5755 C C . LYS B 1 61 ? -34.875 10.922 3.576 1 94.94 61 LYS B C 1
ATOM 5757 O O . LYS B 1 61 ? -35.125 11.641 2.605 1 94.94 61 LYS B O 1
ATOM 5762 N N . LEU B 1 62 ? -34.844 9.641 3.5 1 93.88 62 LEU B N 1
ATOM 5763 C CA . LEU B 1 62 ? -35.031 8.938 2.236 1 93.88 62 LEU B CA 1
ATOM 5764 C C . LEU B 1 62 ? -36.469 8.453 2.098 1 93.88 62 LEU B C 1
ATOM 5766 O O . LEU B 1 62 ? -37.25 8.508 3.055 1 93.88 62 LEU B O 1
ATOM 5770 N N . PRO B 1 63 ? -36.906 8.008 0.882 1 93.56 63 PRO B N 1
ATOM 5771 C CA . PRO B 1 63 ? -38.25 7.516 0.691 1 93.56 63 PRO B CA 1
ATOM 5772 C C . PRO B 1 63 ? -38.562 6.301 1.563 1 93.56 63 PRO B C 1
ATOM 5774 O O . PRO B 1 63 ? -37.719 5.461 1.794 1 93.56 63 PRO B O 1
ATOM 5777 N N . LEU B 1 64 ? -39.812 6.227 1.868 1 93.69 64 LEU B N 1
ATOM 5778 C CA . LEU B 1 64 ? -40.281 5.152 2.734 1 93.69 64 LEU B CA 1
ATOM 5779 C C . LEU B 1 64 ? -40.062 3.791 2.08 1 93.69 64 LEU B C 1
ATOM 5781 O O . LEU B 1 64 ? -40.25 3.648 0.867 1 93.69 64 LEU B O 1
ATOM 5785 N N . THR B 1 65 ? -39.688 2.84 2.9 1 92.69 65 THR B N 1
ATOM 5786 C CA . THR B 1 65 ? -39.531 1.461 2.447 1 92.69 65 THR B CA 1
ATOM 5787 C C . THR B 1 65 ? -40.469 0.538 3.209 1 92.69 65 THR B C 1
ATOM 5789 O O . THR B 1 65 ? -41.156 0.971 4.141 1 92.69 65 THR B O 1
ATOM 5792 N N . THR B 1 66 ? -40.469 -0.772 2.828 1 91.75 66 THR B N 1
ATOM 5793 C CA . THR B 1 66 ? -41.312 -1.757 3.484 1 91.75 66 THR B CA 1
ATOM 5794 C C . THR B 1 66 ? -40.875 -1.998 4.918 1 91.75 66 THR B C 1
ATOM 5796 O O . THR B 1 66 ? -41.656 -2.395 5.773 1 91.75 66 THR B O 1
ATOM 5799 N N . TYR B 1 67 ? -39.656 -1.642 5.223 1 90 67 TYR B N 1
ATOM 5800 C CA . TYR B 1 67 ? -39.094 -1.937 6.535 1 90 67 TYR B CA 1
ATOM 5801 C C . TYR B 1 67 ? -39.156 -0.715 7.445 1 90 67 TYR B C 1
ATOM 5803 O O . TYR B 1 67 ? -38.875 -0.812 8.641 1 90 67 TYR B O 1
ATOM 5811 N N . GLY B 1 68 ? -39.531 0.433 6.844 1 94.56 68 GLY B N 1
ATOM 5812 C CA . GLY B 1 68 ? -39.594 1.648 7.641 1 94.56 68 GLY B CA 1
ATOM 5813 C C . GLY B 1 68 ? -39.125 2.883 6.891 1 94.56 68 GLY B C 1
ATOM 5814 O O . GLY B 1 68 ? -39.188 2.926 5.66 1 94.56 68 GLY B O 1
ATOM 5815 N N . SER B 1 69 ? -38.781 3.832 7.723 1 96.06 69 SER B N 1
ATOM 5816 C CA . SER B 1 69 ? -38.344 5.117 7.184 1 96.06 69 SER B CA 1
ATOM 5817 C C . SER B 1 69 ? -36.844 5.285 7.289 1 96.06 69 SER B C 1
ATOM 5819 O O . SER B 1 69 ? -36.312 5.445 8.383 1 96.06 69 SER B O 1
ATOM 5821 N N . PRO B 1 70 ? -36.156 5.316 6.141 1 95.25 70 PRO B N 1
ATOM 5822 C CA . PRO B 1 70 ? -34.688 5.402 6.18 1 95.25 70 PRO B CA 1
ATOM 5823 C C . PRO B 1 70 ? -34.188 6.836 6.32 1 95.25 70 PRO B C 1
ATOM 5825 O O . PRO B 1 70 ? -34.781 7.762 5.754 1 95.25 70 PRO B O 1
ATOM 5828 N N . VAL B 1 71 ? -33.156 7.039 7.07 1 96 71 VAL B N 1
ATOM 5829 C CA . VAL B 1 71 ? -32.438 8.297 7.191 1 96 71 VAL B CA 1
ATOM 5830 C C . VAL B 1 71 ? -30.953 8.062 6.91 1 96 71 VAL B C 1
ATOM 5832 O O . VAL B 1 71 ? -30.391 7.062 7.348 1 96 71 VAL B O 1
ATOM 5835 N N . HIS B 1 72 ? -30.375 8.891 6.062 1 94.5 72 HIS B N 1
ATOM 5836 C CA . HIS B 1 72 ? -28.969 8.789 5.68 1 94.5 72 HIS B CA 1
ATOM 5837 C C . HIS B 1 72 ? -28.141 9.906 6.32 1 94.5 72 HIS B C 1
ATOM 5839 O O . HIS B 1 72 ? -28.438 11.086 6.133 1 94.5 72 HIS B O 1
ATOM 5845 N N . ILE B 1 73 ? -27.125 9.539 7.062 1 94.81 73 ILE B N 1
ATOM 5846 C CA . ILE B 1 73 ? -26.266 10.5 7.754 1 94.81 73 ILE B CA 1
ATOM 5847 C C . ILE B 1 73 ? -24.844 10.414 7.191 1 94.81 73 ILE B C 1
ATOM 5849 O O . ILE B 1 73 ? -24.266 9.336 7.113 1 94.81 73 ILE B O 1
ATOM 5853 N N . ARG B 1 74 ? -24.328 11.508 6.766 1 94 74 ARG B N 1
ATOM 5854 C CA . ARG B 1 74 ? -22.938 11.641 6.348 1 94 74 ARG B CA 1
ATOM 5855 C C . ARG B 1 74 ? -22.156 12.5 7.332 1 94 74 ARG B C 1
ATOM 5857 O O . ARG B 1 74 ? -22.625 13.555 7.758 1 94 74 ARG B O 1
ATOM 5864 N N . CYS B 1 75 ? -21 11.992 7.691 1 95 75 CYS B N 1
ATOM 5865 C CA . CYS B 1 75 ? -20.188 12.711 8.672 1 95 75 CYS B CA 1
ATOM 5866 C C . CYS B 1 75 ? -18.953 13.305 8.023 1 95 75 CYS B C 1
ATOM 5868 O O . CYS B 1 75 ? -18.531 12.867 6.949 1 95 75 CYS B O 1
ATOM 5870 N N . LYS B 1 76 ? -18.406 14.281 8.711 1 95.44 76 LYS B N 1
ATOM 5871 C CA . LYS B 1 76 ? -17.172 14.938 8.266 1 95.44 76 LYS B CA 1
ATOM 5872 C C . LYS B 1 76 ? -15.969 14.016 8.398 1 95.44 76 LYS B C 1
ATOM 5874 O O . LYS B 1 76 ? -14.93 14.258 7.785 1 95.44 76 LYS B O 1
ATOM 5879 N N . SER B 1 77 ? -16.109 12.938 9.172 1 94.5 77 SER B N 1
ATOM 5880 C CA . SER B 1 77 ? -15.086 11.914 9.305 1 94.5 77 SER B CA 1
ATOM 5881 C C . SER B 1 77 ? -15.234 10.844 8.219 1 94.5 77 SER B C 1
ATOM 5883 O O . SER B 1 77 ? -14.531 9.836 8.242 1 94.5 77 SER B O 1
ATOM 5885 N N . PHE B 1 78 ? -16.219 11.008 7.332 1 94.94 78 PHE B N 1
ATOM 5886 C CA . PHE B 1 78 ? -16.469 10.172 6.164 1 94.94 78 PHE B CA 1
ATOM 5887 C C . PHE B 1 78 ? -17.234 8.914 6.559 1 94.94 78 PHE B C 1
ATOM 5889 O O . PHE B 1 78 ? -17.359 7.977 5.762 1 94.94 78 PHE B O 1
ATOM 5896 N N . LEU B 1 79 ? -17.672 8.867 7.793 1 93.19 79 LEU B N 1
ATOM 5897 C CA . LEU B 1 79 ? -18.656 7.859 8.148 1 93.19 79 LEU B CA 1
ATOM 5898 C C . LEU B 1 79 ? -19.984 8.109 7.426 1 93.19 79 LEU B C 1
ATOM 5900 O O . LEU B 1 79 ? -20.5 9.227 7.438 1 93.19 79 LEU B O 1
ATOM 5904 N N . SER B 1 80 ? -20.469 7.195 6.723 1 92.19 80 SER B N 1
ATOM 5905 C CA . SER B 1 80 ? -21.75 7.25 6.023 1 92.19 80 SER B CA 1
ATOM 5906 C C . SER B 1 80 ? -22.641 6.086 6.43 1 92.19 80 SER B C 1
ATOM 5908 O O . SER B 1 80 ? -22.328 4.93 6.152 1 92.19 80 SER B O 1
ATOM 5910 N N . VAL B 1 81 ? -23.766 6.41 7.066 1 91.88 81 VAL B N 1
ATOM 5911 C CA . VAL B 1 81 ? -24.594 5.34 7.594 1 91.88 81 VAL B CA 1
ATOM 5912 C C . VAL B 1 81 ? -26.062 5.605 7.238 1 91.88 81 VAL B C 1
ATOM 5914 O O . VAL B 1 81 ? -26.484 6.758 7.117 1 91.88 81 VAL B O 1
ATOM 5917 N N . ARG B 1 82 ? -26.75 4.543 7.086 1 92.5 82 ARG B N 1
ATOM 5918 C CA . ARG B 1 82 ? -28.188 4.582 6.867 1 92.5 82 ARG B CA 1
ATOM 5919 C C . ARG B 1 82 ? -28.922 3.816 7.957 1 92.5 82 ARG B C 1
ATOM 5921 O O . ARG B 1 82 ? -28.609 2.654 8.227 1 92.5 82 ARG B O 1
ATOM 5928 N N . PHE B 1 83 ? -29.891 4.508 8.57 1 95.31 83 PHE B N 1
ATOM 5929 C CA . PHE B 1 83 ? -30.766 3.877 9.555 1 95.31 83 PHE B CA 1
ATOM 5930 C C . PHE B 1 83 ? -32.188 3.752 9.023 1 95.31 83 PHE B C 1
ATOM 5932 O O . PHE B 1 83 ? -32.719 4.688 8.414 1 95.31 83 PHE B O 1
ATOM 5939 N N . VAL B 1 84 ? -32.688 2.59 9.18 1 96.19 84 VAL B N 1
ATOM 5940 C CA . VAL B 1 84 ? -34.094 2.402 8.867 1 96.19 84 VAL B CA 1
ATOM 5941 C C . VAL B 1 84 ? -34.906 2.375 10.164 1 96.19 84 VAL B C 1
ATOM 5943 O O . VAL B 1 84 ? -34.844 1.407 10.922 1 96.19 84 VAL B O 1
ATOM 5946 N N . ILE B 1 85 ? -35.656 3.422 10.344 1 97.06 85 ILE B N 1
ATOM 5947 C CA . ILE B 1 85 ? -36.438 3.586 11.547 1 97.06 85 ILE B CA 1
ATOM 5948 C C . ILE B 1 85 ? -37.875 3.074 11.305 1 97.06 85 ILE B C 1
ATOM 5950 O O . ILE B 1 85 ? -38.5 3.467 10.328 1 97.06 85 ILE B O 1
ATOM 5954 N N . PRO B 1 86 ? -38.375 2.262 12.172 1 95.88 86 PRO B N 1
ATOM 5955 C CA . PRO B 1 86 ? -39.656 1.578 11.906 1 95.88 86 PRO B CA 1
ATOM 5956 C C . PRO B 1 86 ? -40.812 2.547 11.734 1 95.88 86 PRO B C 1
ATOM 5958 O O . PRO B 1 86 ? -41.656 2.377 10.828 1 95.88 86 PRO B O 1
ATOM 5961 N N . ARG B 1 87 ? -40.906 3.521 12.57 1 95.44 87 ARG B N 1
ATOM 5962 C CA . ARG B 1 87 ? -42.031 4.453 12.531 1 95.44 87 ARG B CA 1
ATOM 5963 C C . ARG B 1 87 ? -41.625 5.789 11.93 1 95.44 87 ARG B C 1
ATOM 5965 O O . ARG B 1 87 ? -40.594 6.344 12.297 1 95.44 87 ARG B O 1
ATOM 5972 N N . GLU B 1 88 ? -42.406 6.348 11.156 1 95.19 88 GLU B N 1
ATOM 5973 C CA . GLU B 1 88 ? -42.094 7.602 10.469 1 95.19 88 GLU B CA 1
ATOM 5974 C C . GLU B 1 88 ? -42 8.766 11.453 1 95.19 88 GLU B C 1
ATOM 5976 O O . GLU B 1 88 ? -41.188 9.664 11.289 1 95.19 88 GLU B O 1
ATOM 5981 N N . ARG B 1 89 ? -42.906 8.75 12.375 1 95.06 89 ARG B N 1
ATOM 5982 C CA . ARG B 1 89 ? -42.906 9.82 13.367 1 95.06 89 ARG B CA 1
ATOM 5983 C C . ARG B 1 89 ? -41.562 9.867 14.102 1 95.06 89 ARG B C 1
ATOM 5985 O O . ARG B 1 89 ? -41 10.953 14.312 1 95.06 89 ARG B O 1
ATOM 5992 N N . ASP B 1 90 ? -41.125 8.719 14.469 1 95.88 90 ASP B N 1
ATOM 5993 C CA . ASP B 1 90 ? -39.812 8.641 15.156 1 95.88 90 ASP B CA 1
ATOM 5994 C C . ASP B 1 90 ? -38.688 9.102 14.242 1 95.88 90 ASP B C 1
ATOM 5996 O O . ASP B 1 90 ? -37.75 9.742 14.703 1 95.88 90 ASP B O 1
ATOM 6000 N N . CYS B 1 91 ? -38.781 8.703 13.008 1 96.5 91 CYS B N 1
ATOM 6001 C CA . CYS B 1 91 ? -37.75 9.094 12.031 1 96.5 91 CYS B CA 1
ATOM 6002 C C . CYS B 1 91 ? -37.688 10.609 11.914 1 96.5 91 CYS B C 1
ATOM 6004 O O . CYS B 1 91 ? -36.594 11.172 11.898 1 96.5 91 CYS B O 1
ATOM 6006 N N . VAL B 1 92 ? -38.812 11.234 11.828 1 95.5 92 VAL B N 1
ATOM 6007 C CA . VAL B 1 92 ? -38.875 12.688 11.711 1 95.5 92 VAL B CA 1
ATOM 6008 C C . VAL B 1 92 ? -38.281 13.336 12.969 1 95.5 92 VAL B C 1
ATOM 6010 O O . VAL B 1 92 ? -37.594 14.344 12.883 1 95.5 92 VAL B O 1
ATOM 6013 N N . ASP B 1 93 ? -38.594 12.758 14.078 1 95.56 93 ASP B N 1
ATOM 6014 C CA . ASP B 1 93 ? -38.062 13.273 15.336 1 95.56 93 ASP B CA 1
ATOM 6015 C C . ASP B 1 93 ? -36.531 13.188 15.359 1 95.56 93 ASP B C 1
ATOM 6017 O O . ASP B 1 93 ? -35.875 14.148 15.758 1 95.56 93 ASP B O 1
ATOM 6021 N N . VAL B 1 94 ? -36.062 12.07 14.969 1 95.5 94 VAL B N 1
ATOM 6022 C CA . VAL B 1 94 ? -34.625 11.867 14.945 1 95.5 94 VAL B CA 1
ATOM 6023 C C . VAL B 1 94 ? -33.969 12.828 13.945 1 95.5 94 VAL B C 1
ATOM 6025 O O . VAL B 1 94 ? -32.938 13.453 14.25 1 95.5 94 VAL B O 1
ATOM 6028 N N . PHE B 1 95 ? -34.531 12.883 12.797 1 95.56 95 PHE B N 1
ATOM 6029 C CA . PHE B 1 95 ? -34.062 13.758 11.742 1 95.56 95 PHE B CA 1
ATOM 6030 C C . PHE B 1 95 ? -33.938 15.195 12.234 1 95.56 95 PHE B C 1
ATOM 6032 O O . PHE B 1 95 ? -32.906 15.828 12.102 1 95.56 95 PHE B O 1
ATOM 6039 N N . ASN B 1 96 ? -35 15.711 12.852 1 94.06 96 ASN B N 1
ATOM 6040 C CA . ASN B 1 96 ? -35.031 17.094 13.32 1 94.06 96 ASN B CA 1
ATOM 6041 C C . ASN B 1 96 ? -34.031 17.328 14.453 1 94.06 96 ASN B C 1
ATOM 6043 O O . ASN B 1 96 ? -33.406 18.375 14.508 1 94.06 96 ASN B O 1
ATOM 6047 N N . ALA B 1 97 ? -33.969 16.359 15.297 1 93.88 97 ALA B N 1
ATOM 6048 C CA . ALA B 1 97 ? -33.062 16.484 16.422 1 93.88 97 ALA B CA 1
ATOM 6049 C C . ALA B 1 97 ? -31.609 16.547 15.961 1 93.88 97 ALA B C 1
ATOM 6051 O O . ALA B 1 97 ? -30.844 17.422 16.391 1 93.88 97 ALA B O 1
ATOM 6052 N N . VAL B 1 98 ? -31.234 15.625 15.094 1 94 98 VAL B N 1
ATOM 6053 C CA . VAL B 1 98 ? -29.859 15.562 14.609 1 94 98 VAL B CA 1
ATOM 6054 C C . VAL B 1 98 ? -29.547 16.812 13.805 1 94 98 VAL B C 1
ATOM 6056 O O . VAL B 1 98 ? -28.438 17.375 13.914 1 94 98 VAL B O 1
ATOM 6059 N N . LEU B 1 99 ? -30.469 17.219 13.016 1 91.31 99 LEU B N 1
ATOM 6060 C CA . LEU B 1 99 ? -30.281 18.422 12.211 1 91.31 99 LEU B CA 1
ATOM 6061 C C . LEU B 1 99 ? -30 19.625 13.094 1 91.31 99 LEU B C 1
ATOM 6063 O O . LEU B 1 99 ? -29.109 20.422 12.797 1 91.31 99 LEU B O 1
ATOM 6067 N N . ARG B 1 100 ? -30.688 19.766 14.156 1 88.31 100 ARG B N 1
ATOM 6068 C CA . ARG B 1 100 ? -30.562 20.906 15.055 1 88.31 100 ARG B CA 1
ATOM 6069 C C . ARG B 1 100 ? -29.281 20.812 15.875 1 88.31 100 ARG B C 1
ATOM 6071 O O . ARG B 1 100 ? -28.609 21.812 16.125 1 88.31 100 ARG B O 1
ATOM 6078 N N . LEU B 1 101 ? -29.031 19.656 16.328 1 89.56 101 LEU B N 1
ATOM 6079 C CA . LEU B 1 101 ? -27.891 19.453 17.219 1 89.56 101 LEU B CA 1
ATOM 6080 C C . LEU B 1 101 ? -26.578 19.5 16.453 1 89.56 101 LEU B C 1
ATOM 6082 O O . LEU B 1 101 ? -25.516 19.719 17.047 1 89.56 101 LEU B O 1
ATOM 6086 N N . SER B 1 102 ? -26.609 19.328 15.156 1 90.19 102 SER B N 1
ATOM 6087 C CA . SER B 1 102 ? -25.406 19.297 14.352 1 90.19 102 SER B CA 1
ATOM 6088 C C . SER B 1 102 ? -25.047 20.703 13.859 1 90.19 102 SER B C 1
ATOM 6090 O O . SER B 1 102 ? -23.938 20.906 13.336 1 90.19 102 SER B O 1
ATOM 6092 N N . GLN B 1 103 ? -25.891 21.641 14.086 1 85.31 103 GLN B N 1
ATOM 6093 C CA . GLN B 1 103 ? -25.672 23 13.594 1 85.31 103 GLN B CA 1
ATOM 6094 C C . GLN B 1 103 ? -25.844 24.031 14.711 1 85.31 103 GLN B C 1
ATOM 6096 O O . GLN B 1 103 ? -26.891 24.641 14.836 1 85.31 103 GLN B O 1
ATOM 6101 N N . PRO B 1 104 ? -24.766 24.25 15.328 1 82.88 104 PRO B N 1
ATOM 6102 C CA . PRO B 1 104 ? -24.891 25.25 16.391 1 82.88 104 PRO B CA 1
ATOM 6103 C C . PRO B 1 104 ? -25.234 26.641 15.852 1 82.88 104 PRO B C 1
ATOM 6105 O O . PRO B 1 104 ? -24.719 27.047 14.805 1 82.88 104 PRO B O 1
ATOM 6108 N N . ALA B 1 105 ? -26.125 27.344 16.531 1 78.19 105 ALA B N 1
ATOM 6109 C CA . ALA B 1 105 ? -26.594 28.656 16.125 1 78.19 105 ALA B CA 1
ATOM 6110 C C . ALA B 1 105 ? -25.609 29.75 16.547 1 78.19 105 ALA B C 1
ATOM 6112 O O . ALA B 1 105 ? -25.484 30.781 15.891 1 78.19 105 ALA B O 1
ATOM 6113 N N . ASP B 1 106 ? -24.953 29.438 17.625 1 85.56 106 ASP B N 1
ATOM 6114 C CA . ASP B 1 106 ? -23.984 30.359 18.203 1 85.56 106 ASP B CA 1
ATOM 6115 C C . ASP B 1 106 ? -22.641 29.672 18.438 1 85.56 106 ASP B C 1
ATOM 6117 O O . ASP B 1 106 ? -22.594 28.469 18.703 1 85.56 106 ASP B O 1
ATOM 6121 N N . ILE B 1 107 ? -21.609 30.453 18.281 1 88.75 107 ILE B N 1
ATOM 6122 C CA . ILE B 1 107 ? -20.266 29.922 18.453 1 88.75 107 ILE B CA 1
ATOM 6123 C C . ILE B 1 107 ? -20.125 29.328 19.859 1 88.75 107 ILE B C 1
ATOM 6125 O O . ILE B 1 107 ? -19.422 28.328 20.047 1 88.75 107 ILE B O 1
ATOM 6129 N N . ARG B 1 108 ? -20.797 29.938 20.844 1 88 108 ARG B N 1
ATOM 6130 C CA . ARG B 1 108 ? -20.703 29.5 22.234 1 88 108 ARG B CA 1
ATOM 6131 C C . ARG B 1 108 ? -21.422 28.172 22.438 1 88 108 ARG B C 1
ATOM 6133 O O . ARG B 1 108 ? -21.234 27.516 23.469 1 88 108 ARG B O 1
ATOM 6140 N N . ASP B 1 109 ? -22.094 27.719 21.438 1 88.25 109 ASP B N 1
ATOM 6141 C CA . ASP B 1 109 ? -22.797 26.438 21.516 1 88.25 109 ASP B CA 1
ATOM 6142 C C . ASP B 1 109 ? -21.938 25.297 21 1 88.25 109 ASP B C 1
ATOM 6144 O O . ASP B 1 109 ? -22.328 24.125 21.094 1 88.25 109 ASP B O 1
ATOM 6148 N N . LEU B 1 110 ? -20.812 25.672 20.547 1 92.12 110 LEU B N 1
ATOM 6149 C CA . LEU B 1 110 ? -19.891 24.609 20.125 1 92.12 110 LEU B CA 1
ATOM 6150 C C . LEU B 1 110 ? -19.578 23.672 21.281 1 92.12 110 LEU B C 1
ATOM 6152 O O . LEU B 1 110 ? -19.484 24.125 22.438 1 92.12 110 LEU B O 1
ATOM 6156 N N . TYR B 1 111 ? -19.391 22.422 20.953 1 91.75 111 TYR B N 1
ATOM 6157 C CA . TYR B 1 111 ? -19.203 21.375 21.969 1 91.75 111 TYR B CA 1
ATOM 6158 C C . TYR B 1 111 ? -18 21.672 22.844 1 91.75 111 TYR B C 1
ATOM 6160 O O . TYR B 1 111 ? -18 21.359 24.031 1 91.75 111 TYR B O 1
ATOM 6168 N N . CYS B 1 112 ? -16.938 22.297 22.328 1 94.5 112 CYS B N 1
ATOM 6169 C CA . CYS B 1 112 ? -15.695 22.516 23.062 1 94.5 112 CYS B CA 1
ATOM 6170 C C . CYS B 1 112 ? -15.93 23.406 24.281 1 94.5 112 CYS B C 1
ATOM 6172 O O . CYS B 1 112 ? -15.211 23.281 25.281 1 94.5 112 CYS B O 1
ATOM 6174 N N . PHE B 1 113 ? -16.953 24.25 24.281 1 94.06 113 PHE B N 1
ATOM 6175 C CA . PHE B 1 113 ? -17.219 25.156 25.391 1 94.06 113 PHE B CA 1
ATOM 6176 C C . PHE B 1 113 ? -17.953 24.438 26.516 1 94.06 113 PHE B C 1
ATOM 6178 O O . PHE B 1 113 ? -18.047 24.953 27.641 1 94.06 113 PHE B O 1
ATOM 6185 N N . HIS B 1 114 ? -18.453 23.219 26.234 1 91.75 114 HIS B N 1
ATOM 6186 C CA . HIS B 1 114 ? -19.234 22.484 27.219 1 91.75 114 HIS B CA 1
ATOM 6187 C C . HIS B 1 114 ? -18.578 21.141 27.562 1 91.75 114 HIS B C 1
ATOM 6189 O O . HIS B 1 114 ? -19.062 20.422 28.438 1 91.75 114 HIS B O 1
ATOM 6195 N N . TYR B 1 115 ? -17.578 20.875 26.875 1 92.81 115 TYR B N 1
ATOM 6196 C CA . TYR B 1 115 ? -16.875 19.609 27.094 1 92.81 115 TYR B CA 1
ATOM 6197 C C . TYR B 1 115 ? -16.156 19.594 28.438 1 92.81 115 TYR B C 1
ATOM 6199 O O . TYR B 1 115 ? -15.547 20.594 28.812 1 92.81 115 TYR B O 1
ATOM 6207 N N . SER B 1 116 ? -16.312 18.438 29.141 1 90.38 116 SER B N 1
ATOM 6208 C CA . SER B 1 116 ? -15.555 18.141 30.344 1 90.38 116 SER B CA 1
ATOM 6209 C C . SER B 1 116 ? -14.906 16.766 30.266 1 90.38 116 SER B C 1
ATOM 6211 O O . SER B 1 116 ? -15.578 15.773 29.969 1 90.38 116 SER B O 1
ATOM 6213 N N . SER B 1 117 ? -13.672 16.734 30.531 1 87.5 117 SER B N 1
ATOM 6214 C CA . SER B 1 117 ? -12.945 15.477 30.422 1 87.5 117 SER B CA 1
ATOM 6215 C C . SER B 1 117 ? -13.297 14.531 31.562 1 87.5 117 SER B C 1
ATOM 6217 O O . SER B 1 117 ? -13.312 14.938 32.719 1 87.5 117 SER B O 1
ATOM 6219 N N . PRO B 1 118 ? -13.5 13.297 31.156 1 79.56 118 PRO B N 1
ATOM 6220 C CA . PRO B 1 118 ? -13.742 12.32 32.219 1 79.56 118 PRO B CA 1
ATOM 6221 C C . PRO B 1 118 ? -12.461 11.906 32.938 1 79.56 118 PRO B C 1
ATOM 6223 O O . PRO B 1 118 ? -12.516 11.367 34.031 1 79.56 118 PRO B O 1
ATOM 6226 N N . SER B 1 119 ? -11.414 12.094 32.219 1 75.19 119 SER B N 1
ATOM 6227 C CA . SER B 1 119 ? -10.133 11.711 32.781 1 75.19 119 SER B CA 1
ATOM 6228 C C . SER B 1 119 ? -9.617 12.766 33.75 1 75.19 119 SER B C 1
ATOM 6230 O O . SER B 1 119 ? -9.609 13.953 33.438 1 75.19 119 SER B O 1
ATOM 6232 N N . LYS B 1 120 ? -9.195 12.289 34.938 1 73.94 120 LYS B N 1
ATOM 6233 C CA . LYS B 1 120 ? -8.625 13.172 35.938 1 73.94 120 LYS B CA 1
ATOM 6234 C C . LYS B 1 120 ? -7.242 13.672 35.531 1 73.94 120 LYS B C 1
ATOM 6236 O O . LYS B 1 120 ? -6.773 14.703 36 1 73.94 120 LYS B O 1
ATOM 6241 N N . GLU B 1 121 ? -6.723 13.07 34.5 1 76.56 121 GLU B N 1
ATOM 6242 C CA . GLU B 1 121 ? -5.355 13.383 34.094 1 76.56 121 GLU B CA 1
ATOM 6243 C C . GLU B 1 121 ? -5.316 14.594 33.188 1 76.56 121 GLU B C 1
ATOM 6245 O O . GLU B 1 121 ? -4.285 15.258 33.062 1 76.56 121 GLU B O 1
ATOM 6250 N N . LEU B 1 122 ? -6.41 14.93 32.625 1 84.38 122 LEU B N 1
ATOM 6251 C CA . LEU B 1 122 ? -6.438 16.047 31.688 1 84.38 122 LEU B CA 1
ATOM 6252 C C . LEU B 1 122 ? -7.113 17.266 32.312 1 84.38 122 LEU B C 1
ATOM 6254 O O . LEU B 1 122 ? -8.305 17.234 32.594 1 84.38 122 LEU B O 1
ATOM 6258 N N . SER B 1 123 ? -6.312 18.266 32.531 1 88.06 123 SER B N 1
ATOM 6259 C CA . SER B 1 123 ? -6.859 19.531 33 1 88.06 123 SER B CA 1
ATOM 6260 C C . SER B 1 123 ? -7.043 20.516 31.859 1 88.06 123 SER B C 1
ATOM 6262 O O . SER B 1 123 ? -6.391 20.406 30.812 1 88.06 123 SER B O 1
ATOM 6264 N N . GLN B 1 124 ? -7.883 21.422 32 1 89.81 124 GLN B N 1
ATOM 6265 C CA . GLN B 1 124 ? -8.281 22.359 30.953 1 89.81 124 GLN B CA 1
ATOM 6266 C C . GLN B 1 124 ? -7.094 23.203 30.5 1 89.81 124 GLN B C 1
ATOM 6268 O O . GLN B 1 124 ? -7 23.578 29.328 1 89.81 124 GLN B O 1
ATOM 6273 N N . GLY B 1 125 ? -6.223 23.469 31.328 1 89.56 125 GLY B N 1
ATOM 6274 C CA . GLY B 1 125 ? -5.113 24.359 31.016 1 89.56 125 GLY B CA 1
ATOM 6275 C C . GLY B 1 125 ? -3.963 23.641 30.328 1 89.56 125 GLY B C 1
ATOM 6276 O O . GLY B 1 125 ? -3.143 24.281 29.656 1 89.56 125 GLY B O 1
ATOM 6277 N N . VAL B 1 126 ? -3.994 22.375 30.344 1 91.88 126 VAL B N 1
ATOM 6278 C CA . VAL B 1 126 ? -2.875 21.594 29.828 1 91.88 126 VAL B CA 1
ATOM 6279 C C . VAL B 1 126 ? -2.912 21.609 28.297 1 91.88 126 VAL B C 1
ATOM 6281 O O . VAL B 1 126 ? -3.973 21.422 27.688 1 91.88 126 VAL B O 1
ATOM 6284 N N . GLY B 1 127 ? -1.718 21.891 27.688 1 95 127 GLY B N 1
ATOM 6285 C CA . GLY B 1 127 ? -1.599 21.812 26.234 1 95 127 GLY B CA 1
ATOM 6286 C C . GLY B 1 127 ? -1.564 23.172 25.562 1 95 127 GLY B C 1
ATOM 6287 O O . GLY B 1 127 ? -0.978 23.328 24.5 1 95 127 GLY B O 1
ATOM 6288 N N . TRP B 1 128 ? -2.27 24.188 26.172 1 95.62 128 TRP B N 1
ATOM 6289 C CA . TRP B 1 128 ? -2.328 25.516 25.578 1 95.62 128 TRP B CA 1
ATOM 6290 C C . TRP B 1 128 ? -0.964 26.188 25.625 1 95.62 128 TRP B C 1
ATOM 6292 O O . TRP B 1 128 ? -0.664 27.062 24.797 1 95.62 128 TRP B O 1
ATOM 6302 N N . ASN B 1 129 ? -0.114 25.75 26.5 1 92.94 129 ASN B N 1
ATOM 6303 C CA . ASN B 1 129 ? 1.188 26.391 26.672 1 92.94 129 ASN B CA 1
ATOM 6304 C C . ASN B 1 129 ? 2.307 25.547 26.062 1 92.94 129 ASN B C 1
ATOM 6306 O O . ASN B 1 129 ? 3.484 25.766 26.344 1 92.94 129 ASN B O 1
ATOM 6310 N N . PHE B 1 130 ? 1.922 24.547 25.281 1 94.81 130 PHE B N 1
ATOM 6311 C CA . PHE B 1 130 ? 2.924 23.656 24.719 1 94.81 130 PHE B CA 1
ATOM 6312 C C . PHE B 1 130 ? 3.689 24.344 23.594 1 94.81 130 PHE B C 1
ATOM 6314 O O . PHE B 1 130 ? 4.758 23.875 23.188 1 94.81 130 PHE B O 1
ATOM 6321 N N . PHE B 1 131 ? 3.131 25.469 23.062 1 95.06 131 PHE B N 1
ATOM 6322 C CA . PHE B 1 131 ? 3.758 26.141 21.922 1 95.06 131 PHE B CA 1
ATOM 6323 C C . PHE B 1 131 ? 3.924 27.625 22.203 1 95.06 131 PHE B C 1
ATOM 6325 O O . PHE B 1 131 ? 3.039 28.25 22.797 1 95.06 131 PHE B O 1
ATOM 6332 N N . ASP B 1 132 ? 5.059 28.062 21.859 1 95.75 132 ASP B N 1
ATOM 6333 C CA . ASP B 1 132 ? 5.395 29.484 21.875 1 95.75 132 ASP B CA 1
ATOM 6334 C C . ASP B 1 132 ? 6.07 29.922 20.578 1 95.75 132 ASP B C 1
ATOM 6336 O O . ASP B 1 132 ? 7.129 29.391 20.219 1 95.75 132 ASP B O 1
ATOM 6340 N N . LEU B 1 133 ? 5.461 30.859 19.938 1 96.56 133 LEU B N 1
ATOM 6341 C CA . LEU B 1 133 ? 5.926 31.266 18.625 1 96.56 133 LEU B CA 1
ATOM 6342 C C . LEU B 1 133 ? 7.336 31.844 18.688 1 96.56 133 LEU B C 1
ATOM 6344 O O . LEU B 1 133 ? 8.156 31.578 17.812 1 96.56 133 LEU B O 1
ATOM 6348 N N . GLN B 1 134 ? 7.613 32.656 19.688 1 96.06 134 GLN B N 1
ATOM 6349 C CA . GLN B 1 134 ? 8.945 33.219 19.859 1 96.06 134 GLN B CA 1
ATOM 6350 C C . GLN B 1 134 ? 9.992 32.125 20.078 1 96.06 134 GLN B C 1
ATOM 6352 O O . GLN B 1 134 ? 11.102 32.219 19.531 1 96.06 134 GLN B O 1
ATOM 6357 N N . ALA B 1 135 ? 9.602 31.172 20.828 1 96.69 135 ALA B N 1
ATOM 6358 C CA . ALA B 1 135 ? 10.508 30.047 21.062 1 96.69 135 ALA B CA 1
ATOM 6359 C C . ALA B 1 135 ? 10.789 29.297 19.75 1 96.69 135 ALA B C 1
ATOM 6361 O O . ALA B 1 135 ? 11.914 28.828 19.531 1 96.69 135 ALA B O 1
ATOM 6362 N N . GLU B 1 136 ? 9.789 29.172 18.984 1 97.38 136 GLU B N 1
ATOM 6363 C CA . GLU B 1 136 ? 9.953 28.5 17.688 1 97.38 136 GLU B CA 1
ATOM 6364 C C . GLU B 1 136 ? 10.906 29.281 16.781 1 97.38 136 GLU B C 1
ATOM 6366 O O . GLU B 1 136 ? 11.758 28.688 16.125 1 97.38 136 GLU B O 1
ATOM 6371 N N . PHE B 1 137 ? 10.82 30.594 16.766 1 97.5 137 PHE B N 1
ATOM 6372 C CA . PHE B 1 137 ? 11.727 31.422 15.984 1 97.5 137 PHE B CA 1
ATOM 6373 C C . PHE B 1 137 ? 13.148 31.328 16.531 1 97.5 137 PHE B C 1
ATOM 6375 O O . PHE B 1 137 ? 14.117 31.312 15.766 1 97.5 137 PHE B O 1
ATOM 6382 N N . GLN B 1 138 ? 13.242 31.25 17.844 1 97.25 138 GLN B N 1
ATOM 6383 C CA . GLN B 1 138 ? 14.555 31.094 18.453 1 97.25 138 GLN B CA 1
ATOM 6384 C C . GLN B 1 138 ? 15.211 29.797 18.031 1 97.25 138 GLN B C 1
ATOM 6386 O O . GLN B 1 138 ? 16.422 29.75 17.781 1 97.25 138 GLN B O 1
ATOM 6391 N N . ARG B 1 139 ? 14.398 28.781 17.953 1 96.62 139 ARG B N 1
ATOM 6392 C CA . ARG B 1 139 ? 14.906 27.5 17.484 1 96.62 139 ARG B CA 1
ATOM 6393 C C . ARG B 1 139 ? 15.469 27.609 16.078 1 96.62 139 ARG B C 1
ATOM 6395 O O . ARG B 1 139 ? 16.453 26.938 15.742 1 96.62 139 ARG B O 1
ATOM 6402 N N . LEU B 1 140 ? 14.898 28.516 15.297 1 97.19 140 LEU B N 1
ATOM 6403 C CA . LEU B 1 140 ? 15.328 28.703 13.922 1 97.19 140 LEU B CA 1
ATOM 6404 C C . LEU B 1 140 ? 16.516 29.656 13.844 1 97.19 140 LEU B C 1
ATOM 6406 O O . LEU B 1 140 ? 17 29.969 12.758 1 97.19 140 LEU B O 1
ATOM 6410 N N . GLY B 1 141 ? 16.922 30.156 14.969 1 96.62 141 GLY B N 1
ATOM 6411 C CA . GLY B 1 141 ? 18.094 31.016 15.023 1 96.62 141 GLY B CA 1
ATOM 6412 C C . GLY B 1 141 ? 17.766 32.5 14.852 1 96.62 141 GLY B C 1
ATOM 6413 O O . GLY B 1 141 ? 18.625 33.281 14.438 1 96.62 141 GLY B O 1
ATOM 6414 N N . VAL B 1 142 ? 16.562 32.875 15.047 1 97.12 142 VAL B N 1
ATOM 6415 C CA . VAL B 1 142 ? 16.125 34.25 14.922 1 97.12 142 VAL B CA 1
ATOM 6416 C C . VAL B 1 142 ? 15.758 34.812 16.297 1 97.12 142 VAL B C 1
ATOM 6418 O O . VAL B 1 142 ? 15.211 34.094 17.141 1 97.12 142 VAL B O 1
ATOM 6421 N N . PRO B 1 143 ? 16.078 36 16.688 1 96.12 143 PRO B N 1
ATOM 6422 C CA . PRO B 1 143 ? 16.656 37.031 15.82 1 96.12 143 PRO B CA 1
ATOM 6423 C C . PRO B 1 143 ? 18.141 36.812 15.562 1 96.12 143 PRO B C 1
ATOM 6425 O O . PRO B 1 143 ? 18.812 36.094 16.312 1 96.12 143 PRO B O 1
ATOM 6428 N N . ASN B 1 144 ? 18.609 37.406 14.5 1 97.12 144 ASN B N 1
ATOM 6429 C CA . ASN B 1 144 ? 20 37.469 14.102 1 97.12 144 ASN B CA 1
ATOM 6430 C C . ASN B 1 144 ? 20.328 38.75 13.359 1 97.12 144 ASN B C 1
ATOM 6432 O O . ASN B 1 144 ? 19.609 39.75 13.492 1 97.12 144 ASN B O 1
ATOM 6436 N N . ASP B 1 145 ? 21.391 38.75 12.664 1 96 145 ASP B N 1
ATOM 6437 C CA . ASP B 1 145 ? 21.828 40 12.016 1 96 145 ASP B CA 1
ATOM 6438 C C . ASP B 1 145 ? 20.859 40.406 10.906 1 96 145 ASP B C 1
ATOM 6440 O O . ASP B 1 145 ? 20.688 41.594 10.617 1 96 145 ASP B O 1
ATOM 6444 N N . SER B 1 146 ? 20.203 39.406 10.352 1 97.81 146 SER B N 1
ATOM 6445 C CA . SER B 1 146 ? 19.422 39.688 9.148 1 97.81 146 SER B CA 1
ATOM 6446 C C . SER B 1 146 ? 17.922 39.688 9.453 1 97.81 146 SER B C 1
ATOM 6448 O O . SER B 1 146 ? 17.125 40.25 8.695 1 97.81 146 SER B O 1
ATOM 6450 N N . TRP B 1 147 ? 17.547 39.062 10.516 1 98.5 147 TRP B N 1
ATOM 6451 C CA . TRP B 1 147 ? 16.141 38.906 10.852 1 98.5 147 TRP B CA 1
ATOM 6452 C C . TRP B 1 147 ? 15.867 39.312 12.289 1 98.5 147 TRP B C 1
ATOM 6454 O O . TRP B 1 147 ? 16.656 39.062 13.188 1 98.5 147 TRP B O 1
ATOM 6464 N N . CYS B 1 148 ? 14.719 39.969 12.508 1 98 148 CYS B N 1
ATOM 6465 C CA . CYS B 1 148 ? 14.344 40.375 13.852 1 98 148 CYS B CA 1
ATOM 6466 C C . CYS B 1 148 ? 12.867 40.156 14.109 1 98 148 CYS B C 1
ATOM 6468 O O . CYS B 1 148 ? 12.086 40 13.164 1 98 148 CYS B O 1
ATOM 6470 N N . LEU B 1 149 ? 12.531 40.062 15.32 1 97.56 149 LEU B N 1
ATOM 6471 C CA . LEU B 1 149 ? 11.133 40 15.727 1 97.56 149 LEU B CA 1
ATOM 6472 C C . LEU B 1 149 ? 10.562 41.406 15.906 1 97.56 149 LEU B C 1
ATOM 6474 O O . LEU B 1 149 ? 11.25 42.312 16.391 1 97.56 149 LEU B O 1
ATOM 6478 N N . THR B 1 150 ? 9.328 41.594 15.422 1 96.56 150 THR B N 1
ATOM 6479 C CA . THR B 1 150 ? 8.68 42.875 15.594 1 96.56 150 THR B CA 1
ATOM 6480 C C . THR B 1 150 ? 7.32 42.719 16.266 1 96.56 150 THR B C 1
ATOM 6482 O O . THR B 1 150 ? 6.645 41.719 16.078 1 96.56 150 THR B O 1
ATOM 6485 N N . THR B 1 151 ? 6.961 43.719 17.047 1 93.31 151 THR B N 1
ATOM 6486 C CA . THR B 1 151 ? 5.668 43.719 17.719 1 93.31 151 THR B CA 1
ATOM 6487 C C . THR B 1 151 ? 4.734 44.75 17.094 1 93.31 151 THR B C 1
ATOM 6489 O O . THR B 1 151 ? 3.793 45.219 17.75 1 93.31 151 THR B O 1
ATOM 6492 N N . ILE B 1 152 ? 5.074 45.062 15.891 1 96.25 152 ILE B N 1
ATOM 6493 C CA . ILE B 1 152 ? 4.277 46.062 15.203 1 96.25 152 ILE B CA 1
ATOM 6494 C C . ILE B 1 152 ? 2.82 45.625 15.133 1 96.25 152 ILE B C 1
ATOM 6496 O O . ILE B 1 152 ? 1.914 46.438 15.031 1 96.25 152 ILE B O 1
ATOM 6500 N N . ASN B 1 153 ? 2.586 44.344 15.188 1 97.38 153 ASN B N 1
ATOM 6501 C CA . ASN B 1 153 ? 1.237 43.781 15.086 1 97.38 153 ASN B CA 1
ATOM 6502 C C . ASN B 1 153 ? 0.713 43.344 16.438 1 97.38 153 ASN B C 1
ATOM 6504 O O . ASN B 1 153 ? -0.164 42.469 16.516 1 97.38 153 ASN B O 1
ATOM 6508 N N . LYS B 1 154 ? 1.196 43.75 17.562 1 96.56 154 LYS B N 1
ATOM 6509 C CA . LYS B 1 154 ? 0.875 43.312 18.906 1 96.56 154 LYS B CA 1
ATOM 6510 C C . LYS B 1 154 ? -0.621 43.438 19.188 1 96.56 154 LYS B C 1
ATOM 6512 O O . LYS B 1 154 ? -1.186 42.656 19.938 1 96.56 154 LYS B O 1
ATOM 6517 N N . ASP B 1 155 ? -1.258 44.5 18.609 1 96.25 155 ASP B N 1
ATOM 6518 C CA . ASP B 1 155 ? -2.684 44.719 18.812 1 96.25 155 ASP B CA 1
ATOM 6519 C C . ASP B 1 155 ? -3.494 44.312 17.594 1 96.25 155 ASP B C 1
ATOM 6521 O O . ASP B 1 155 ? -4.672 44.656 17.469 1 96.25 155 ASP B O 1
ATOM 6525 N N . TYR B 1 156 ? -2.898 43.688 16.672 1 97.25 156 TYR B N 1
ATOM 6526 C CA . TYR B 1 156 ? -3.525 43.156 15.477 1 97.25 156 TYR B CA 1
ATOM 6527 C C . TYR B 1 156 ? -4.035 44.281 14.578 1 97.25 156 TYR B C 1
ATOM 6529 O O . TYR B 1 156 ? -5.086 44.156 13.945 1 97.25 156 TYR B O 1
ATOM 6537 N N . GLU B 1 157 ? -3.363 45.344 14.531 1 96.12 157 GLU B N 1
ATOM 6538 C CA . GLU B 1 157 ? -3.822 46.5 13.773 1 96.12 157 GLU B CA 1
ATOM 6539 C C . GLU B 1 157 ? -3.23 46.5 12.367 1 96.12 157 GLU B C 1
ATOM 6541 O O . GLU B 1 157 ? -3.885 46.938 11.414 1 96.12 157 GLU B O 1
ATOM 6546 N N . LEU B 1 158 ? -2.018 46.062 12.273 1 97.06 158 LEU B N 1
ATOM 6547 C CA . LEU B 1 158 ? -1.39 45.969 10.953 1 97.06 158 LEU B CA 1
ATOM 6548 C C . LEU B 1 158 ? -2.082 44.938 10.086 1 97.06 158 LEU B C 1
ATOM 6550 O O . LEU B 1 158 ? -2.432 45.219 8.938 1 97.06 158 LEU B O 1
ATOM 6554 N N . CYS B 1 159 ? -2.242 43.781 10.594 1 97.56 159 CYS B N 1
ATOM 6555 C CA . CYS B 1 159 ? -2.92 42.656 9.984 1 97.56 159 CYS B CA 1
ATOM 6556 C C . CYS B 1 159 ? -3.605 41.781 11.039 1 97.56 159 CYS B C 1
ATOM 6558 O O . CYS B 1 159 ? -2.938 41.125 11.828 1 97.56 159 CYS B O 1
ATOM 6560 N N . ASP B 1 160 ? -4.855 41.688 10.992 1 96.88 160 ASP B N 1
ATOM 6561 C CA . ASP B 1 160 ? -5.605 41.031 12.062 1 96.88 160 ASP B CA 1
ATOM 6562 C C . ASP B 1 160 ? -5.508 39.531 11.945 1 96.88 160 ASP B C 1
ATOM 6564 O O . ASP B 1 160 ? -5.746 38.812 12.922 1 96.88 160 ASP B O 1
ATOM 6568 N N . THR B 1 161 ? -5.164 39.031 10.781 1 98 161 THR B N 1
ATOM 6569 C CA . THR B 1 161 ? -5.113 37.562 10.602 1 98 161 THR B CA 1
ATOM 6570 C C . THR B 1 161 ? -3.707 37.062 10.867 1 98 161 THR B C 1
ATOM 6572 O O . THR B 1 161 ? -3.484 35.844 10.859 1 98 161 THR B O 1
ATOM 6575 N N . TYR B 1 162 ? -2.701 37.938 11.07 1 98.19 162 TYR B N 1
ATOM 6576 C CA . TYR B 1 162 ? -1.348 37.562 11.461 1 98.19 162 TYR B CA 1
ATOM 6577 C C . TYR B 1 162 ? -1.201 37.531 12.977 1 98.19 162 TYR B C 1
ATOM 6579 O O . TYR B 1 162 ? -2.023 38.094 13.695 1 98.19 162 TYR B O 1
ATOM 6587 N N . PRO B 1 163 ? -0.216 36.781 13.484 1 97.75 163 PRO B N 1
ATOM 6588 C CA . PRO B 1 163 ? -0 36.781 14.938 1 97.75 163 PRO B CA 1
ATOM 6589 C C . PRO B 1 163 ? 0.595 38.094 15.445 1 97.75 163 PRO B C 1
ATOM 6591 O O . PRO B 1 163 ? 0.994 38.938 14.648 1 97.75 163 PRO B O 1
ATOM 6594 N N . ARG B 1 164 ? 0.614 38.25 16.688 1 97.06 164 ARG B N 1
ATOM 6595 C CA . ARG B 1 164 ? 1.062 39.469 17.359 1 97.06 164 ARG B CA 1
ATOM 6596 C C . ARG B 1 164 ? 2.553 39.688 17.125 1 97.06 164 ARG B C 1
ATOM 6598 O O . ARG B 1 164 ? 3.01 40.844 17.094 1 97.06 164 ARG B O 1
ATOM 6605 N N . VAL B 1 165 ? 3.225 38.594 16.984 1 96.94 165 VAL B N 1
ATOM 6606 C CA . VAL B 1 165 ? 4.668 38.688 16.766 1 96.94 165 VAL B CA 1
ATOM 6607 C C . VAL B 1 165 ? 5 38.219 15.352 1 96.94 165 VAL B C 1
ATOM 6609 O O . VAL B 1 165 ? 4.551 37.156 14.914 1 96.94 165 VAL B O 1
ATOM 6612 N N . LEU B 1 166 ? 5.723 39.062 14.672 1 97.94 166 LEU B N 1
ATOM 6613 C CA . LEU B 1 166 ? 6.148 38.75 13.312 1 97.94 166 LEU B CA 1
ATOM 6614 C C . LEU B 1 166 ? 7.668 38.75 13.203 1 97.94 166 LEU B C 1
ATOM 6616 O O . LEU B 1 166 ? 8.352 39.344 14.023 1 97.94 166 LEU B O 1
ATOM 6620 N N . CYS B 1 167 ? 8.172 37.969 12.312 1 98.44 167 CYS B N 1
ATOM 6621 C CA . CYS B 1 167 ? 9.594 37.969 12 1 98.44 167 CYS B CA 1
ATOM 6622 C C . CYS B 1 167 ? 9.852 38.562 10.625 1 98.44 167 CYS B C 1
ATOM 6624 O O . CYS B 1 167 ? 9.305 38.094 9.625 1 98.44 167 CYS B O 1
ATOM 6626 N N . VAL B 1 168 ? 10.656 39.656 10.57 1 98.69 168 VAL B N 1
ATOM 6627 C CA . VAL B 1 168 ? 10.898 40.406 9.344 1 98.69 168 VAL B CA 1
ATOM 6628 C C . VAL B 1 168 ? 12.391 40.719 9.211 1 98.69 168 VAL B C 1
ATOM 6630 O O . VAL B 1 168 ? 13.148 40.562 10.18 1 98.69 168 VAL B O 1
ATOM 6633 N N . PRO B 1 169 ? 12.789 41.031 7.977 1 98.5 169 PRO B N 1
ATOM 6634 C CA . PRO B 1 169 ? 14.195 41.438 7.855 1 98.5 169 PRO B CA 1
ATOM 6635 C C . PRO B 1 169 ? 14.539 42.625 8.742 1 98.5 169 PRO B C 1
ATOM 6637 O O . PRO B 1 169 ? 13.742 43.562 8.875 1 98.5 169 PRO B O 1
ATOM 6640 N N . THR B 1 170 ? 15.742 42.594 9.312 1 98.06 170 THR B N 1
ATOM 6641 C CA . THR B 1 170 ? 16.203 43.656 10.195 1 98.06 170 THR B CA 1
ATOM 6642 C C . THR B 1 170 ? 16.281 44.969 9.445 1 98.06 170 THR B C 1
ATOM 6644 O O . THR B 1 170 ? 16.047 46.031 10.031 1 98.06 170 THR B O 1
ATOM 6647 N N . SER B 1 171 ? 16.469 44.969 8.219 1 97.62 171 SER B N 1
ATOM 6648 C CA . SER B 1 171 ? 16.656 46.125 7.379 1 97.62 171 SER B CA 1
ATOM 6649 C C . SER B 1 171 ? 15.312 46.781 7.043 1 97.62 171 SER B C 1
ATOM 6651 O O . SER B 1 171 ? 15.266 47.906 6.555 1 97.62 171 SER B O 1
ATOM 6653 N N . ALA B 1 172 ? 14.234 46.156 7.305 1 97.88 172 ALA B N 1
ATOM 6654 C CA . ALA B 1 172 ? 12.914 46.688 6.965 1 97.88 172 ALA B CA 1
ATOM 6655 C C . ALA B 1 172 ? 12.438 47.656 8.023 1 97.88 172 ALA B C 1
ATOM 6657 O O . ALA B 1 172 ? 12.117 47.281 9.148 1 97.88 172 ALA B O 1
ATOM 6658 N N . SER B 1 173 ? 12.297 48.906 7.621 1 97.31 173 SER B N 1
ATOM 6659 C CA . SER B 1 173 ? 11.828 49.938 8.539 1 97.31 173 SER B CA 1
ATOM 6660 C C . SER B 1 173 ? 10.32 49.875 8.734 1 97.31 173 SER B C 1
ATOM 6662 O O . SER B 1 173 ? 9.617 49.188 7.973 1 97.31 173 SER B O 1
ATOM 6664 N N . THR B 1 174 ? 9.836 50.562 9.703 1 97.25 174 THR B N 1
ATOM 6665 C CA . THR B 1 174 ? 8.414 50.562 10.023 1 97.25 174 THR B CA 1
ATOM 6666 C C . THR B 1 174 ? 7.594 51.094 8.844 1 97.25 174 THR B C 1
ATOM 6668 O O . THR B 1 174 ? 6.566 50.5 8.5 1 97.25 174 THR B O 1
ATOM 6671 N N . PRO B 1 175 ? 8.039 52.156 8.219 1 97.81 175 PRO B N 1
ATOM 6672 C CA . PRO B 1 175 ? 7.262 52.594 7.062 1 97.81 175 PRO B CA 1
ATOM 6673 C C . PRO B 1 175 ? 7.199 51.562 5.945 1 97.81 175 PRO B C 1
ATOM 6675 O O . PRO B 1 175 ? 6.176 51.438 5.266 1 97.81 175 PRO B O 1
ATOM 6678 N N . VAL B 1 176 ? 8.25 50.844 5.785 1 98.31 176 VAL B N 1
ATOM 6679 C CA . VAL B 1 176 ? 8.297 49.812 4.77 1 98.31 176 VAL B CA 1
ATOM 6680 C C . VAL B 1 176 ? 7.293 48.719 5.109 1 98.31 176 VAL B C 1
ATOM 6682 O O . VAL B 1 176 ? 6.551 48.25 4.242 1 98.31 176 VAL B O 1
ATOM 6685 N N . LEU B 1 177 ? 7.281 48.344 6.352 1 98.44 177 LEU B N 1
ATOM 6686 C CA . LEU B 1 177 ? 6.363 47.281 6.801 1 98.44 177 LEU B CA 1
ATOM 6687 C C . LEU B 1 177 ? 4.914 47.719 6.605 1 98.44 177 LEU B C 1
ATOM 6689 O O . LEU B 1 177 ? 4.098 46.969 6.09 1 98.44 177 LEU B O 1
ATOM 6693 N N . VAL B 1 178 ? 4.586 48.906 7.004 1 98.38 178 VAL B N 1
ATOM 6694 C CA . VAL B 1 178 ? 3.227 49.438 6.914 1 98.38 178 VAL B CA 1
ATOM 6695 C C . VAL B 1 178 ? 2.824 49.594 5.445 1 98.38 178 VAL B C 1
ATOM 6697 O O . VAL B 1 178 ? 1.712 49.219 5.062 1 98.38 178 VAL B O 1
ATOM 6700 N N . GLY B 1 179 ? 3.727 50.156 4.688 1 98.19 179 GLY B N 1
ATOM 6701 C CA . GLY B 1 179 ? 3.455 50.312 3.268 1 98.19 179 GLY B CA 1
ATOM 6702 C C . GLY B 1 179 ? 3.213 49 2.557 1 98.19 179 GLY B C 1
ATOM 6703 O O . GLY B 1 179 ? 2.312 48.906 1.723 1 98.19 179 GLY B O 1
ATOM 6704 N N . SER B 1 180 ? 4.055 48.031 2.846 1 98.25 180 SER B N 1
ATOM 6705 C CA . SER B 1 180 ? 3.893 46.719 2.248 1 98.25 180 SER B CA 1
ATOM 6706 C C . SER B 1 180 ? 2.566 46.094 2.658 1 98.25 180 SER B C 1
ATOM 6708 O O . SER B 1 180 ? 1.881 45.5 1.832 1 98.25 180 SER B O 1
ATOM 6710 N N . SER B 1 181 ? 2.215 46.156 3.9 1 98.31 181 SER B N 1
ATOM 6711 C CA . SER B 1 181 ? 0.96 45.625 4.402 1 98.31 181 SER B CA 1
ATOM 6712 C C . SER B 1 181 ? -0.237 46.219 3.672 1 98.31 181 SER B C 1
ATOM 6714 O O . SER B 1 181 ? -1.177 45.5 3.318 1 98.31 181 SER B O 1
ATOM 6716 N N . LYS B 1 182 ? -0.239 47.469 3.424 1 97.44 182 LYS B N 1
ATOM 6717 C CA . LYS B 1 182 ? -1.346 48.156 2.758 1 97.44 182 LYS B CA 1
ATOM 6718 C C . LYS B 1 182 ? -1.436 47.75 1.289 1 97.44 182 LYS B C 1
ATOM 6720 O O . LYS B 1 182 ? -2.514 47.812 0.692 1 97.44 182 LYS B O 1
ATOM 6725 N N . PHE B 1 183 ? -0.313 47.344 0.759 1 97.5 183 PHE B N 1
ATOM 6726 C CA . PHE B 1 183 ? -0.255 47.031 -0.666 1 97.5 183 PHE B CA 1
ATOM 6727 C C . PHE B 1 183 ? -0.566 45.562 -0.917 1 97.5 183 PHE B C 1
ATOM 6729 O O . PHE B 1 183 ? -0.548 45.125 -2.062 1 97.5 183 PHE B O 1
ATOM 6736 N N . ARG B 1 184 ? -0.779 44.844 0.065 1 97.62 184 ARG B N 1
ATOM 6737 C CA . ARG B 1 184 ? -1.04 43.406 -0.091 1 97.62 184 ARG B CA 1
ATOM 6738 C C . ARG B 1 184 ? -2.43 43.031 0.424 1 97.62 184 ARG B C 1
ATOM 6740 O O . ARG B 1 184 ? -2.902 43.625 1.407 1 97.62 184 ARG B O 1
ATOM 6747 N N . SER B 1 185 ? -2.98 42.062 -0.212 1 97.12 185 SER B N 1
ATOM 6748 C CA . SER B 1 185 ? -4.34 41.625 0.113 1 97.12 185 SER B CA 1
ATOM 6749 C C . SER B 1 185 ? -4.477 41.281 1.594 1 97.12 185 SER B C 1
ATOM 6751 O O . SER B 1 185 ? -3.662 40.562 2.143 1 97.12 185 SER B O 1
ATOM 6753 N N . ARG B 1 186 ? -5.469 41.969 2.273 1 96.5 186 ARG B N 1
ATOM 6754 C CA . ARG B 1 186 ? -5.816 41.75 3.674 1 96.5 186 ARG B CA 1
ATOM 6755 C C . ARG B 1 186 ? -4.672 42.156 4.594 1 96.5 186 ARG B C 1
ATOM 6757 O O . ARG B 1 186 ? -4.641 41.75 5.762 1 96.5 186 ARG B O 1
ATOM 6764 N N . GLY B 1 187 ? -3.652 42.781 4.031 1 97.75 187 GLY B N 1
ATOM 6765 C CA . GLY B 1 187 ? -2.555 43.344 4.812 1 97.75 187 GLY B CA 1
ATOM 6766 C C . GLY B 1 187 ? -1.477 42.312 5.121 1 97.75 187 GLY B C 1
ATOM 6767 O O . GLY B 1 187 ? -0.614 42.531 5.969 1 97.75 187 GLY B O 1
ATOM 6768 N N . ARG B 1 188 ? -1.489 41.219 4.512 1 98.38 188 ARG B N 1
ATOM 6769 C CA . ARG B 1 188 ? -0.568 40.125 4.832 1 98.38 188 ARG B CA 1
ATOM 6770 C C . ARG B 1 188 ? 0.763 40.312 4.109 1 98.38 188 ARG B C 1
ATOM 6772 O O . ARG B 1 188 ? 0.994 39.688 3.064 1 98.38 188 ARG B O 1
ATOM 6779 N N . LEU B 1 189 ? 1.604 41.156 4.699 1 98.38 189 LEU B N 1
ATOM 6780 C CA . LEU B 1 189 ? 2.924 41.469 4.16 1 98.38 189 LEU B CA 1
ATOM 6781 C C . LEU B 1 189 ? 3.85 40.25 4.27 1 98.38 189 LEU B C 1
ATOM 6783 O O . LEU B 1 189 ? 3.557 39.312 5.004 1 98.38 189 LEU B O 1
ATOM 6787 N N . PRO B 1 190 ? 5 40.188 3.516 1 98.5 190 PRO B N 1
ATOM 6788 C CA . PRO B 1 190 ? 5.945 39.094 3.619 1 98.5 190 PRO B CA 1
ATOM 6789 C C . PRO B 1 190 ? 6.527 38.938 5.023 1 98.5 190 PRO B C 1
ATOM 6791 O O . PRO B 1 190 ? 7.012 39.906 5.605 1 98.5 190 PRO B O 1
ATOM 6794 N N . VAL B 1 191 ? 6.43 37.781 5.59 1 98.62 191 VAL B N 1
ATOM 6795 C CA . VAL B 1 191 ? 6.992 37.469 6.898 1 98.62 191 VAL B CA 1
ATOM 6796 C C . VAL B 1 191 ? 7.695 36.125 6.848 1 98.62 191 VAL B C 1
ATOM 6798 O O . VAL B 1 191 ? 7.438 35.312 5.957 1 98.62 191 VAL B O 1
ATOM 6801 N N . LEU B 1 192 ? 8.508 35.844 7.773 1 98.81 192 LEU B N 1
ATOM 6802 C CA . LEU B 1 192 ? 9.328 34.625 7.797 1 98.81 192 LEU B CA 1
ATOM 6803 C C . LEU B 1 192 ? 8.516 33.438 8.281 1 98.81 192 LEU B C 1
ATOM 6805 O O . LEU B 1 192 ? 7.852 33.5 9.312 1 98.81 192 LEU B O 1
ATOM 6809 N N . SER B 1 193 ? 8.539 32.312 7.574 1 98.5 193 SER B N 1
ATOM 6810 C CA . SER B 1 193 ? 7.969 31.047 7.988 1 98.5 193 SER B CA 1
ATOM 6811 C C . SER B 1 193 ? 9.047 30.094 8.469 1 98.5 193 SER B C 1
ATOM 6813 O O . SER B 1 193 ? 8.805 29.266 9.344 1 98.5 193 SER B O 1
ATOM 6815 N N . TYR B 1 194 ? 10.203 30.094 7.812 1 98.75 194 TYR B N 1
ATOM 6816 C CA . TYR B 1 194 ? 11.281 29.156 8.102 1 98.75 194 TYR B CA 1
ATOM 6817 C C . TYR B 1 194 ? 12.633 29.703 7.664 1 98.75 194 TYR B C 1
ATOM 6819 O O . TYR B 1 194 ? 12.734 30.344 6.613 1 98.75 194 TYR B O 1
ATOM 6827 N N . LEU B 1 195 ? 13.617 29.578 8.5 1 98.56 195 LEU B N 1
ATOM 6828 C CA . LEU B 1 195 ? 14.984 29.953 8.164 1 98.56 195 LEU B CA 1
ATOM 6829 C C . LEU B 1 195 ? 15.906 28.75 8.164 1 98.56 195 LEU B C 1
ATOM 6831 O O . LEU B 1 195 ? 16.078 28.094 9.203 1 98.56 195 LEU B O 1
ATOM 6835 N N . HIS B 1 196 ? 16.453 28.438 7.02 1 96.94 196 HIS B N 1
ATOM 6836 C CA . HIS B 1 196 ? 17.375 27.312 6.895 1 96.94 196 HIS B CA 1
ATOM 6837 C C . HIS B 1 196 ? 18.766 27.688 7.41 1 96.94 196 HIS B C 1
ATOM 6839 O O . HIS B 1 196 ? 19.141 28.859 7.422 1 96.94 196 HIS B O 1
ATOM 6845 N N . LYS B 1 197 ? 19.578 26.688 7.734 1 93.62 197 LYS B N 1
ATOM 6846 C CA . LYS B 1 197 ? 20.906 26.906 8.305 1 93.62 197 LYS B CA 1
ATOM 6847 C C . LYS B 1 197 ? 21.812 27.594 7.301 1 93.62 197 LYS B C 1
ATOM 6849 O O . LYS B 1 197 ? 22.75 28.297 7.691 1 93.62 197 LYS B O 1
ATOM 6854 N N . ASN B 1 198 ? 21.547 27.438 6.051 1 95.69 198 ASN B N 1
ATOM 6855 C CA . ASN B 1 198 ? 22.375 28.062 5.016 1 95.69 198 ASN B CA 1
ATOM 6856 C C . ASN B 1 198 ? 21.938 29.5 4.75 1 95.69 198 ASN B C 1
ATOM 6858 O O . ASN B 1 198 ? 22.406 30.125 3.791 1 95.69 198 ASN B O 1
ATOM 6862 N N . LYS B 1 199 ? 20.906 30 5.48 1 97.31 199 LYS B N 1
ATOM 6863 C CA . LYS B 1 199 ? 20.422 31.391 5.48 1 97.31 199 LYS B CA 1
ATOM 6864 C C . LYS B 1 199 ? 19.312 31.578 4.453 1 97.31 199 LYS B C 1
ATOM 6866 O O . LYS B 1 199 ? 18.719 32.656 4.375 1 97.31 199 LYS B O 1
ATOM 6871 N N . ALA B 1 200 ? 19 30.578 3.668 1 98.44 200 ALA B N 1
ATOM 6872 C CA . ALA B 1 200 ? 17.828 30.688 2.803 1 98.44 200 ALA B CA 1
ATOM 6873 C C . ALA B 1 200 ? 16.547 30.75 3.625 1 98.44 200 ALA B C 1
ATOM 6875 O O . ALA B 1 200 ? 16.359 29.984 4.566 1 98.44 200 ALA B O 1
ATOM 6876 N N . ALA B 1 201 ? 15.672 31.672 3.23 1 98.75 201 ALA B N 1
ATOM 6877 C CA . ALA B 1 201 ? 14.461 31.906 4.012 1 98.75 201 ALA B CA 1
ATOM 6878 C C . ALA B 1 201 ? 13.211 31.547 3.213 1 98.75 201 ALA B C 1
ATOM 6880 O O . ALA B 1 201 ? 13.156 31.766 2 1 98.75 201 ALA B O 1
ATOM 6881 N N . LEU B 1 202 ? 12.289 30.922 3.912 1 98.94 202 LEU B N 1
ATOM 6882 C CA . LEU B 1 202 ? 10.93 30.766 3.4 1 98.94 202 LEU B CA 1
ATOM 6883 C C . LEU B 1 202 ? 10 31.828 3.975 1 98.94 202 LEU B C 1
ATOM 6885 O O . LEU B 1 202 ? 9.828 31.906 5.191 1 98.94 202 LEU B O 1
ATOM 6889 N N . CYS B 1 203 ? 9.461 32.594 3.125 1 98.88 203 CYS B N 1
ATOM 6890 C CA . CYS B 1 203 ? 8.531 33.656 3.551 1 98.88 203 CYS B CA 1
ATOM 6891 C C . CYS B 1 203 ? 7.152 33.438 2.941 1 98.88 203 CYS B C 1
ATOM 6893 O O . CYS B 1 203 ? 7.02 32.781 1.908 1 98.88 203 CYS B O 1
ATOM 6895 N N . ARG B 1 204 ? 6.191 33.938 3.59 1 98.75 204 ARG B N 1
ATOM 6896 C CA . ARG B 1 204 ? 4.809 33.844 3.131 1 98.75 204 ARG B CA 1
ATOM 6897 C C . ARG B 1 204 ? 4.148 35.219 3.102 1 98.75 204 ARG B C 1
ATOM 6899 O O . ARG B 1 204 ? 4.488 36.094 3.9 1 98.75 204 ARG B O 1
ATOM 6906 N N . CYS B 1 205 ? 3.258 35.406 2.248 1 98.44 205 CYS B N 1
ATOM 6907 C CA . CYS B 1 205 ? 2.465 36.625 2.197 1 98.44 205 CYS B CA 1
ATOM 6908 C C . CYS B 1 205 ? 1.227 36.438 1.329 1 98.44 205 CYS B C 1
ATOM 6910 O O . CYS B 1 205 ? 0.823 35.312 1.055 1 98.44 205 CYS B O 1
ATOM 6912 N N . SER B 1 206 ? 0.461 37.562 1.034 1 98.25 206 SER B N 1
ATOM 6913 C CA . SER B 1 206 ? -0.655 37.562 0.094 1 98.25 206 SER B CA 1
ATOM 6914 C C . SER B 1 206 ? -0.291 38.281 -1.195 1 98.25 206 SER B C 1
ATOM 6916 O O . SER B 1 206 ? 0.811 38.812 -1.32 1 98.25 206 SER B O 1
ATOM 6918 N N . GLN B 1 207 ? -1.18 38.281 -2.18 1 97.44 207 GLN B N 1
ATOM 6919 C CA . GLN B 1 207 ? -0.93 38.906 -3.477 1 97.44 207 GLN B CA 1
ATOM 6920 C C . GLN B 1 207 ? -0.867 40.438 -3.355 1 97.44 207 GLN B C 1
ATOM 6922 O O . GLN B 1 207 ? -1.542 41.031 -2.51 1 97.44 207 GLN B O 1
ATOM 6927 N N . PRO B 1 208 ? -0.026 41.094 -4.145 1 96.5 208 PRO B N 1
ATOM 6928 C CA . PRO B 1 208 ? 0.002 42.531 -4.172 1 96.5 208 PRO B CA 1
ATOM 6929 C C . PRO B 1 208 ? -1.215 43.156 -4.871 1 96.5 208 PRO B C 1
ATOM 6931 O O . PRO B 1 208 ? -1.801 42.5 -5.75 1 96.5 208 PRO B O 1
ATOM 6934 N N . LEU B 1 209 ? -1.543 44.281 -4.414 1 95.88 209 LEU B N 1
ATOM 6935 C CA . LEU B 1 209 ? -2.65 45 -5.027 1 95.88 209 LEU B CA 1
ATOM 6936 C C . LEU B 1 209 ? -2.152 45.906 -6.168 1 95.88 209 LEU B C 1
ATOM 6938 O O . LEU B 1 209 ? -2.443 47.094 -6.195 1 95.88 209 LEU B O 1
ATOM 6942 N N . ALA B 1 210 ? -1.525 45.312 -7.117 1 91.19 210 ALA B N 1
ATOM 6943 C CA . ALA B 1 210 ? -0.821 46.031 -8.164 1 91.19 210 ALA B CA 1
ATOM 6944 C C . ALA B 1 210 ? -1.748 46.344 -9.344 1 91.19 210 ALA B C 1
ATOM 6946 O O . ALA B 1 210 ? -1.594 47.375 -10.008 1 91.19 210 ALA B O 1
ATOM 6947 N N . GLY B 1 211 ? -2.688 45.438 -9.547 1 88.88 211 GLY B N 1
ATOM 6948 C CA . GLY B 1 211 ? -3.455 45.625 -10.773 1 88.88 211 GLY B CA 1
ATOM 6949 C C . GLY B 1 211 ? -2.59 45.656 -12.016 1 88.88 211 GLY B C 1
ATOM 6950 O O . GLY B 1 211 ? -1.657 44.844 -12.156 1 88.88 211 GLY B O 1
ATOM 6951 N N . PHE B 1 212 ? -2.922 46.562 -12.867 1 83.38 212 PHE B N 1
ATOM 6952 C CA . PHE B 1 212 ? -2.191 46.625 -14.125 1 83.38 212 PHE B CA 1
ATOM 6953 C C . PHE B 1 212 ? -0.959 47.531 -14 1 83.38 212 PHE B C 1
ATOM 6955 O O . PHE B 1 212 ? 0.05 47.281 -14.664 1 83.38 212 PHE B O 1
ATOM 6962 N N . SER B 1 213 ? -1.05 48.531 -13.141 1 82.81 213 SER B N 1
ATOM 6963 C CA . SER B 1 213 ? 0.056 49.469 -13.242 1 82.81 213 SER B CA 1
ATOM 6964 C C . SER B 1 213 ? 0.464 50 -11.867 1 82.81 213 SER B C 1
ATOM 6966 O O . SER B 1 213 ? 1.448 50.719 -11.742 1 82.81 213 SER B O 1
ATOM 6968 N N . ALA B 1 214 ? -0.252 49.594 -10.859 1 89.44 214 ALA B N 1
ATOM 6969 C CA . ALA B 1 214 ? 0.052 50.156 -9.547 1 89.44 214 ALA B CA 1
ATOM 6970 C C . ALA B 1 214 ? 1.388 49.625 -9.023 1 89.44 214 ALA B C 1
ATOM 6972 O O . ALA B 1 214 ? 1.727 48.438 -9.227 1 89.44 214 ALA B O 1
ATOM 6973 N N . ARG B 1 215 ? 2.15 50.531 -8.438 1 93 215 ARG B N 1
ATOM 6974 C CA . ARG B 1 215 ? 3.436 50.188 -7.828 1 93 215 ARG B CA 1
ATOM 6975 C C . ARG B 1 215 ? 3.492 50.656 -6.375 1 93 215 ARG B C 1
ATOM 6977 O O . ARG B 1 215 ? 2.756 51.562 -5.98 1 93 215 ARG B O 1
ATOM 6984 N N . CYS B 1 216 ? 4.258 50 -5.641 1 95.94 216 CYS B N 1
ATOM 6985 C CA . CYS B 1 216 ? 4.488 50.375 -4.254 1 95.94 216 CYS B CA 1
ATOM 6986 C C . CYS B 1 216 ? 5.957 50.219 -3.881 1 95.94 216 CYS B C 1
ATOM 6988 O O . CYS B 1 216 ? 6.453 49.125 -3.74 1 95.94 216 CYS B O 1
ATOM 6990 N N . VAL B 1 217 ? 6.574 51.312 -3.701 1 96.75 217 VAL B N 1
ATOM 6991 C CA . VAL B 1 217 ? 8.008 51.344 -3.439 1 96.75 217 VAL B CA 1
ATOM 6992 C C . VAL B 1 217 ? 8.305 50.625 -2.135 1 96.75 217 VAL B C 1
ATOM 6994 O O . VAL B 1 217 ? 9.32 49.906 -2.025 1 96.75 217 VAL B O 1
ATOM 6997 N N . GLU B 1 218 ? 7.465 50.844 -1.173 1 97.5 218 GLU B N 1
ATOM 6998 C CA . GLU B 1 218 ? 7.652 50.188 0.115 1 97.5 218 GLU B CA 1
ATOM 6999 C C . GLU B 1 218 ? 7.617 48.656 -0.032 1 97.5 218 GLU B C 1
ATOM 7001 O O . GLU B 1 218 ? 8.438 47.969 0.555 1 97.5 218 GLU B O 1
ATOM 7006 N N . ASP B 1 219 ? 6.688 48.188 -0.769 1 98 219 ASP B N 1
ATOM 7007 C CA . ASP B 1 219 ? 6.566 46.75 -0.971 1 98 219 ASP B CA 1
ATOM 7008 C C . ASP B 1 219 ? 7.746 46.188 -1.778 1 98 219 ASP B C 1
ATOM 7010 O O . ASP B 1 219 ? 8.234 45.094 -1.513 1 98 219 ASP B O 1
ATOM 7014 N N . GLU B 1 220 ? 8.18 46.938 -2.793 1 97.75 220 GLU B N 1
ATOM 7015 C CA . GLU B 1 220 ? 9.359 46.562 -3.561 1 97.75 220 GLU B CA 1
ATOM 7016 C C . GLU B 1 220 ? 10.602 46.5 -2.672 1 97.75 220 GLU B C 1
ATOM 7018 O O . GLU B 1 220 ? 11.406 45.562 -2.791 1 97.75 220 GLU B O 1
ATOM 7023 N N . THR B 1 221 ? 10.672 47.469 -1.85 1 97.88 221 THR B N 1
ATOM 7024 C CA . THR B 1 221 ? 11.781 47.5 -0.906 1 97.88 221 THR B CA 1
ATOM 7025 C C . THR B 1 221 ? 11.711 46.312 0.056 1 97.88 221 THR B C 1
ATOM 7027 O O . THR B 1 221 ? 12.742 45.75 0.432 1 97.88 221 THR B O 1
ATOM 7030 N N . MET B 1 222 ? 10.531 46 0.497 1 98.19 222 MET B N 1
ATOM 7031 C CA . MET B 1 222 ? 10.336 44.875 1.395 1 98.19 222 MET B CA 1
ATOM 7032 C C . MET B 1 222 ? 10.891 43.594 0.777 1 98.19 222 MET B C 1
ATOM 7034 O O . MET B 1 222 ? 11.602 42.812 1.439 1 98.19 222 MET B O 1
ATOM 7038 N N . LEU B 1 223 ? 10.594 43.312 -0.475 1 98.06 223 LEU B N 1
ATOM 7039 C CA . LEU B 1 223 ? 11.078 42.094 -1.144 1 98.06 223 LEU B CA 1
ATOM 7040 C C . LEU B 1 223 ? 12.594 42.125 -1.308 1 98.06 223 LEU B C 1
ATOM 7042 O O . LEU B 1 223 ? 13.258 41.094 -1.205 1 98.06 223 LEU B O 1
ATOM 7046 N N . CYS B 1 224 ? 13.086 43.312 -1.574 1 97.5 224 CYS B N 1
ATOM 7047 C CA . CYS B 1 224 ? 14.531 43.469 -1.661 1 97.5 224 CYS B CA 1
ATOM 7048 C C . CYS B 1 224 ? 15.195 43.125 -0.331 1 97.5 224 CYS B C 1
ATOM 7050 O O . CYS B 1 224 ? 16.266 42.5 -0.303 1 97.5 224 CYS B O 1
ATOM 7052 N N . ASN B 1 225 ? 14.586 43.594 0.721 1 98.12 225 ASN B N 1
ATOM 7053 C CA . ASN B 1 225 ? 15.109 43.312 2.049 1 98.12 225 ASN B CA 1
ATOM 7054 C C . ASN B 1 225 ? 15.102 41.812 2.338 1 98.12 225 ASN B C 1
ATOM 7056 O O . ASN B 1 225 ? 16.047 41.281 2.938 1 98.12 225 ASN B O 1
ATOM 7060 N N . VAL B 1 226 ? 14.023 41.125 1.955 1 98.38 226 VAL B N 1
ATOM 7061 C CA . VAL B 1 226 ? 13.938 39.688 2.127 1 98.38 226 VAL B CA 1
ATOM 7062 C C . VAL B 1 226 ? 15.047 39 1.328 1 98.38 226 VAL B C 1
ATOM 7064 O O . VAL B 1 226 ? 15.719 38.094 1.834 1 98.38 226 VAL B O 1
ATOM 7067 N N . LEU B 1 227 ? 15.234 39.406 0.128 1 98 227 LEU B N 1
ATOM 7068 C CA . LEU B 1 227 ? 16.266 38.875 -0.756 1 98 227 LEU B CA 1
ATOM 7069 C C . LEU B 1 227 ? 17.641 39.062 -0.153 1 98 227 LEU B C 1
ATOM 7071 O O . LEU B 1 227 ? 18.438 38.094 -0.095 1 98 227 LEU B O 1
ATOM 7075 N N . LYS B 1 228 ? 17.938 40.188 0.346 1 97.31 228 LYS B N 1
ATOM 7076 C CA . LYS B 1 228 ? 19.266 40.562 0.829 1 97.31 228 LYS B CA 1
ATOM 7077 C C . LYS B 1 228 ? 19.562 39.906 2.174 1 97.31 228 LYS B C 1
ATOM 7079 O O . LYS B 1 228 ? 20.719 39.812 2.592 1 97.31 228 LYS B O 1
ATOM 7084 N N . ALA B 1 229 ? 18.531 39.5 2.809 1 97.88 229 ALA B N 1
ATOM 7085 C CA . ALA B 1 229 ? 18.719 38.812 4.086 1 97.88 229 ALA B CA 1
ATOM 7086 C C . ALA B 1 229 ? 19.484 37.531 3.904 1 97.88 229 ALA B C 1
ATOM 7088 O O . ALA B 1 229 ? 20.016 36.969 4.867 1 97.88 229 ALA B O 1
ATOM 7089 N N . ASN B 1 230 ? 19.516 36.938 2.703 1 97.5 230 ASN B N 1
ATOM 7090 C CA . ASN B 1 230 ? 20.359 35.812 2.334 1 97.5 230 ASN B CA 1
ATOM 7091 C C . ASN B 1 230 ? 21.547 36.25 1.501 1 97.5 230 ASN B C 1
ATOM 7093 O O . ASN B 1 230 ? 21.453 36.375 0.278 1 97.5 230 ASN B O 1
ATOM 7097 N N . PRO B 1 231 ? 22.672 36.406 2.082 1 95.12 231 PRO B N 1
ATOM 7098 C CA . PRO B 1 231 ? 23.828 36.938 1.349 1 95.12 231 PRO B CA 1
ATOM 7099 C C . PRO B 1 231 ? 24.406 35.938 0.369 1 95.12 231 PRO B C 1
ATOM 7101 O O . PRO B 1 231 ? 25.219 36.281 -0.491 1 95.12 231 PRO B O 1
ATOM 7104 N N . ASN B 1 232 ? 24.016 34.688 0.426 1 95.5 232 ASN B N 1
ATOM 7105 C CA . ASN B 1 232 ? 24.641 33.625 -0.348 1 95.5 232 ASN B CA 1
ATOM 7106 C C . ASN B 1 232 ? 23.984 33.469 -1.719 1 95.5 232 ASN B C 1
ATOM 7108 O O . ASN B 1 232 ? 24.438 32.688 -2.551 1 95.5 232 ASN B O 1
ATOM 7112 N N . ALA B 1 233 ? 22.906 34.125 -1.893 1 95.94 233 ALA B N 1
ATOM 7113 C CA . ALA B 1 233 ? 22.203 34 -3.166 1 95.94 233 ALA B CA 1
ATOM 7114 C C . ALA B 1 233 ? 21.875 35.406 -3.734 1 95.94 233 ALA B C 1
ATOM 7116 O O . ALA B 1 233 ? 21.5 36.312 -2.992 1 95.94 233 ALA B O 1
ATOM 7117 N N . GLY B 1 234 ? 22 35.562 -5.062 1 95.38 234 GLY B N 1
ATOM 7118 C CA . GLY B 1 234 ? 21.781 36.844 -5.711 1 95.38 234 GLY B CA 1
ATOM 7119 C C . GLY B 1 234 ? 20.359 37.031 -6.203 1 95.38 234 GLY B C 1
ATOM 7120 O O . GLY B 1 234 ? 20.016 38.062 -6.785 1 95.38 234 GLY B O 1
ATOM 7121 N N . PHE B 1 235 ? 19.547 36.062 -6.043 1 97.44 235 PHE B N 1
ATOM 7122 C CA . PHE B 1 235 ? 18.141 36.156 -6.434 1 97.44 235 PHE B CA 1
ATOM 7123 C C . PHE B 1 235 ? 17.266 35.344 -5.48 1 97.44 235 PHE B C 1
ATOM 7125 O O . PHE B 1 235 ? 17.781 34.656 -4.602 1 97.44 235 PHE B O 1
ATOM 7132 N N . MET B 1 236 ? 15.961 35.531 -5.566 1 97.69 236 MET B N 1
ATOM 7133 C CA . MET B 1 236 ? 15.008 34.719 -4.797 1 97.69 236 MET B CA 1
ATOM 7134 C C . MET B 1 236 ? 13.852 34.25 -5.676 1 97.69 236 MET B C 1
ATOM 7136 O O . MET B 1 236 ? 13.547 34.906 -6.691 1 97.69 236 MET B O 1
ATOM 7140 N N . TYR B 1 237 ? 13.297 33.125 -5.312 1 98.62 237 TYR B N 1
ATOM 7141 C CA . TYR B 1 237 ? 12.094 32.688 -6.004 1 98.62 237 TYR B CA 1
ATOM 7142 C C . TYR B 1 237 ? 10.844 33.312 -5.414 1 98.62 237 TYR B C 1
ATOM 7144 O O . TYR B 1 237 ? 10.734 33.469 -4.195 1 98.62 237 TYR B O 1
ATOM 7152 N N . VAL B 1 238 ? 9.953 33.781 -6.203 1 98.5 238 VAL B N 1
ATOM 7153 C CA . VAL B 1 238 ? 8.586 34.156 -5.828 1 98.5 238 VAL B CA 1
ATOM 7154 C C . VAL B 1 238 ? 7.609 33.156 -6.438 1 98.5 238 VAL B C 1
ATOM 7156 O O . VAL B 1 238 ? 7.465 33.094 -7.66 1 98.5 238 VAL B O 1
ATOM 7159 N N . VAL B 1 239 ? 6.961 32.375 -5.586 1 98.5 239 VAL B N 1
ATOM 7160 C CA . VAL B 1 239 ? 6.102 31.297 -6.039 1 98.5 239 VAL B CA 1
ATOM 7161 C C . VAL B 1 239 ? 4.637 31.672 -5.82 1 98.5 239 VAL B C 1
ATOM 7163 O O . VAL B 1 239 ? 4.195 31.828 -4.68 1 98.5 239 VAL B O 1
ATOM 7166 N N . ASP B 1 240 ? 3.938 31.875 -6.855 1 97.88 240 ASP B N 1
ATOM 7167 C CA . ASP B 1 240 ? 2.484 32 -6.832 1 97.88 240 ASP B CA 1
ATOM 7168 C C . ASP B 1 240 ? 1.806 30.656 -7.031 1 97.88 240 ASP B C 1
ATOM 7170 O O . ASP B 1 240 ? 1.925 30.047 -8.094 1 97.88 240 ASP B O 1
ATOM 7174 N N . THR B 1 241 ? 1.04 30.234 -6.066 1 98.25 241 THR B N 1
ATOM 7175 C CA . THR B 1 241 ? 0.494 28.891 -6.086 1 98.25 241 THR B CA 1
ATOM 7176 C C . THR B 1 241 ? -0.827 28.844 -6.848 1 98.25 241 THR B C 1
ATOM 7178 O O . THR B 1 241 ? -1.485 27.812 -6.91 1 98.25 241 THR B O 1
ATOM 7181 N N . ARG B 1 242 ? -1.305 30.062 -7.445 1 96.06 242 ARG B N 1
ATOM 7182 C CA . ARG B 1 242 ? -2.529 30.078 -8.242 1 96.06 242 ARG B CA 1
ATOM 7183 C C . ARG B 1 242 ? -2.262 29.625 -9.672 1 96.06 242 ARG B C 1
ATOM 7185 O O . ARG B 1 242 ? -1.158 29.797 -10.188 1 96.06 242 ARG B O 1
ATOM 7192 N N . PRO B 1 243 ? -3.266 28.984 -10.219 1 95.44 243 PRO B N 1
ATOM 7193 C CA . PRO B 1 243 ? -3.193 28.891 -11.68 1 95.44 243 PRO B CA 1
ATOM 7194 C C . PRO B 1 243 ? -3.055 30.25 -12.352 1 95.44 243 PRO B C 1
ATOM 7196 O O . PRO B 1 243 ? -3.689 31.219 -11.922 1 95.44 243 PRO B O 1
ATOM 7199 N N . LYS B 1 244 ? -2.283 30.281 -13.414 1 95.5 244 LYS B N 1
ATOM 7200 C CA . LYS B 1 244 ? -1.982 31.547 -14.086 1 95.5 244 LYS B CA 1
ATOM 7201 C C . LYS B 1 244 ? -3.262 32.25 -14.508 1 95.5 244 LYS B C 1
ATOM 7203 O O . LYS B 1 244 ? -3.377 33.469 -14.352 1 95.5 244 LYS B O 1
ATOM 7208 N N . ILE B 1 245 ? -4.191 31.5 -14.922 1 94.44 245 ILE B N 1
ATOM 7209 C CA . ILE B 1 245 ? -5.445 32.062 -15.398 1 94.44 245 ILE B CA 1
ATOM 7210 C C . ILE B 1 245 ? -6.16 32.781 -14.258 1 94.44 245 ILE B C 1
ATOM 7212 O O . ILE B 1 245 ? -6.734 33.875 -14.445 1 94.44 245 ILE B O 1
ATOM 7216 N N . ASN B 1 246 ? -6.16 32.25 -13.086 1 92.88 246 ASN B N 1
ATOM 7217 C CA . ASN B 1 246 ? -6.812 32.844 -11.922 1 92.88 246 ASN B CA 1
ATOM 7218 C C . ASN B 1 246 ? -6.066 34.094 -11.438 1 92.88 246 ASN B C 1
ATOM 7220 O O . ASN B 1 246 ? -6.684 35.031 -10.984 1 92.88 246 AS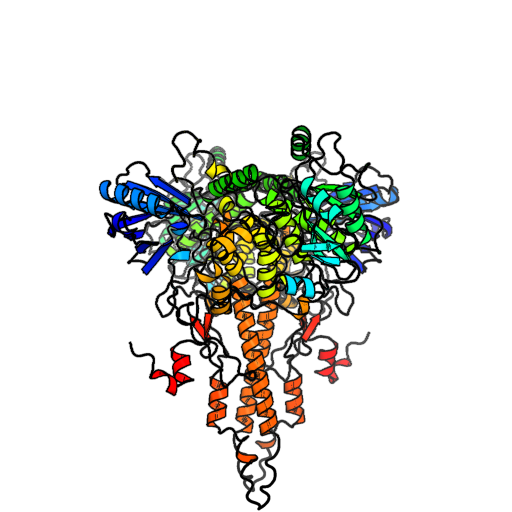N B O 1
ATOM 7224 N N . ALA B 1 247 ? -4.77 34.031 -11.492 1 93.19 247 ALA B N 1
ATOM 7225 C CA . ALA B 1 247 ? -3.953 35.188 -11.109 1 93.19 247 ALA B CA 1
ATOM 7226 C C . ALA B 1 247 ? -4.199 36.375 -12.039 1 93.19 247 ALA B C 1
ATOM 7228 O O . ALA B 1 247 ? -4.254 37.531 -11.586 1 93.19 247 ALA B O 1
ATOM 7229 N N . MET B 1 248 ? -4.367 36.094 -13.281 1 92.69 248 MET B N 1
ATOM 7230 C CA . MET B 1 248 ? -4.645 37.125 -14.273 1 92.69 248 MET B CA 1
ATOM 7231 C C . MET B 1 248 ? -6.023 37.75 -14.047 1 92.69 248 MET B C 1
ATOM 7233 O O . MET B 1 248 ? -6.211 38.938 -14.227 1 92.69 248 MET B O 1
ATOM 7237 N N . ALA B 1 249 ? -6.922 36.844 -13.703 1 91.56 249 ALA B N 1
ATOM 7238 C CA . ALA B 1 249 ? -8.258 37.344 -13.383 1 91.56 249 ALA B CA 1
ATOM 7239 C C . ALA B 1 249 ? -8.211 38.281 -12.195 1 91.56 249 ALA B C 1
ATOM 7241 O O . ALA B 1 249 ? -8.922 39.312 -12.18 1 91.56 249 ALA B O 1
ATOM 7242 N N . ASN B 1 250 ? -7.473 38 -11.18 1 92 250 ASN B N 1
ATOM 7243 C CA . ASN B 1 250 ? -7.309 38.875 -10.031 1 92 250 ASN B CA 1
ATOM 7244 C C . ASN B 1 250 ? -6.645 40.219 -10.422 1 92 250 ASN B C 1
ATOM 7246 O O . ASN B 1 250 ? -6.984 41.25 -9.883 1 92 250 ASN B O 1
ATOM 7250 N N . ARG B 1 251 ? -5.715 40.156 -11.281 1 91.25 251 ARG B N 1
ATOM 7251 C CA . ARG B 1 251 ? -5.047 41.344 -11.766 1 91.25 251 ARG B CA 1
ATOM 7252 C C . ARG B 1 251 ? -6.043 42.312 -12.406 1 91.25 251 ARG B C 1
ATOM 7254 O O . ARG B 1 251 ? -5.98 43.5 -12.172 1 91.25 251 ARG B O 1
ATOM 7261 N N . ALA B 1 252 ? -6.898 41.719 -13.102 1 91 252 ALA B N 1
ATOM 7262 C CA . ALA B 1 252 ? -7.941 42.5 -13.75 1 91 252 ALA B CA 1
ATOM 7263 C C . ALA B 1 252 ? -8.867 43.156 -12.727 1 91 252 ALA B C 1
ATOM 7265 O O . ALA B 1 252 ? -9.422 44.219 -12.969 1 91 252 ALA B O 1
ATOM 7266 N N . ALA B 1 253 ? -8.992 42.562 -11.594 1 92.19 253 ALA B N 1
ATOM 7267 C CA . ALA B 1 253 ? -9.852 43.094 -10.523 1 92.19 253 ALA B CA 1
ATOM 7268 C C . ALA B 1 253 ? -9.078 44.031 -9.609 1 92.19 253 ALA B C 1
ATOM 7270 O O . ALA B 1 253 ? -9.578 44.438 -8.555 1 92.19 253 ALA B O 1
ATOM 7271 N N . GLY B 1 254 ? -7.855 44.375 -9.945 1 89.94 254 GLY B N 1
ATOM 7272 C CA . GLY B 1 254 ? -7.082 45.344 -9.188 1 89.94 254 GLY B CA 1
ATOM 7273 C C . GLY B 1 254 ? -6.039 44.719 -8.289 1 89.94 254 GLY B C 1
ATOM 7274 O O . GLY B 1 254 ? -5.301 45.406 -7.594 1 89.94 254 GLY B O 1
ATOM 7275 N N . LYS B 1 255 ? -6.094 43.5 -8.281 1 94.5 255 LYS B N 1
ATOM 7276 C CA . LYS B 1 255 ? -5.062 42.75 -7.551 1 94.5 255 LYS B CA 1
ATOM 7277 C C . LYS B 1 255 ? -3.973 42.25 -8.492 1 94.5 255 LYS B C 1
ATOM 7279 O O . LYS B 1 255 ? -3.725 42.844 -9.539 1 94.5 255 LYS B O 1
ATOM 7284 N N . GLY B 1 256 ? -3.129 41.25 -8.062 1 91.81 256 GLY B N 1
ATOM 7285 C CA . GLY B 1 256 ? -2.199 40.781 -9.07 1 91.81 256 GLY B CA 1
ATOM 7286 C C . GLY B 1 256 ? -1.005 40.031 -8.484 1 91.81 256 GLY B C 1
ATOM 7287 O O . GLY B 1 256 ? -1.154 39.219 -7.562 1 91.81 256 GLY B O 1
ATOM 7288 N N . TYR B 1 257 ? 0.054 40.062 -9.18 1 92.69 257 TYR B N 1
ATOM 7289 C CA . TYR B 1 257 ? 1.312 39.438 -8.836 1 92.69 257 TYR B CA 1
ATOM 7290 C C . TYR B 1 257 ? 2.5 40.312 -9.18 1 92.69 257 TYR B C 1
ATOM 7292 O O . TYR B 1 257 ? 2.348 41.312 -9.867 1 92.69 257 TYR B O 1
ATOM 7300 N N . GLU B 1 258 ? 3.568 39.969 -8.664 1 92.69 258 GLU B N 1
ATOM 7301 C CA . GLU B 1 258 ? 4.77 40.812 -8.781 1 92.69 258 GLU B CA 1
ATOM 7302 C C . GLU B 1 258 ? 5.277 40.844 -10.219 1 92.69 258 GLU B C 1
ATOM 7304 O O . GLU B 1 258 ? 5.332 39.812 -10.891 1 92.69 258 GLU B O 1
ATOM 7309 N N . ASN B 1 259 ? 5.59 41.938 -10.664 1 90.06 259 ASN B N 1
ATOM 7310 C CA . ASN B 1 259 ? 6.176 42.188 -11.977 1 90.06 259 ASN B CA 1
ATOM 7311 C C . ASN B 1 259 ? 7.703 42.219 -11.906 1 90.06 259 ASN B C 1
ATOM 7313 O O . ASN B 1 259 ? 8.266 43.062 -11.18 1 90.06 259 ASN B O 1
ATOM 7317 N N . LYS B 1 260 ? 8.391 41.531 -12.68 1 89.62 260 LYS B N 1
ATOM 7318 C CA . LYS B 1 260 ? 9.844 41.375 -12.656 1 89.62 260 LYS B CA 1
ATOM 7319 C C . LYS B 1 260 ? 10.531 42.688 -12.984 1 89.62 260 LYS B C 1
ATOM 7321 O O . LYS B 1 260 ? 11.68 42.938 -12.602 1 89.62 260 LYS B O 1
ATOM 7326 N N . ASN B 1 261 ? 9.852 43.531 -13.609 1 89 261 ASN B N 1
ATOM 7327 C CA . ASN B 1 261 ? 10.422 44.812 -13.969 1 89 261 ASN B CA 1
ATOM 7328 C C . ASN B 1 261 ? 10.516 45.75 -12.766 1 89 261 ASN B C 1
ATOM 7330 O O . ASN B 1 261 ? 11.336 46.656 -12.742 1 89 261 ASN B O 1
ATOM 7334 N N . PHE B 1 262 ? 9.641 45.531 -11.844 1 90.88 262 PHE B N 1
ATOM 7335 C CA . PHE B 1 262 ? 9.602 46.406 -10.68 1 90.88 262 PHE B CA 1
ATOM 7336 C C . PHE B 1 262 ? 10.328 45.75 -9.5 1 90.88 262 PHE B C 1
ATOM 7338 O O . PHE B 1 262 ? 10.961 46.469 -8.703 1 90.88 262 PHE B O 1
ATOM 7345 N N . TYR B 1 263 ? 10.133 44.531 -9.367 1 94.06 263 TYR B N 1
ATOM 7346 C CA . TYR B 1 263 ? 10.82 43.812 -8.312 1 94.06 263 TYR B CA 1
ATOM 7347 C C . TYR B 1 263 ? 12.156 43.25 -8.812 1 94.06 263 TYR B C 1
ATOM 7349 O O . TYR B 1 263 ? 12.195 42.312 -9.617 1 94.06 263 TYR B O 1
ATOM 7357 N N . GLU B 1 264 ? 13.211 43.656 -8.25 1 91.88 264 GLU B N 1
ATOM 7358 C CA . GLU B 1 264 ? 14.539 43.344 -8.766 1 91.88 264 GLU B CA 1
ATOM 7359 C C . GLU B 1 264 ? 15 41.969 -8.273 1 91.88 264 GLU B C 1
ATOM 7361 O O . GLU B 1 264 ? 14.742 41.594 -7.121 1 91.88 264 GLU B O 1
ATOM 7366 N N . ASN B 1 265 ? 15.656 41.188 -9.117 1 95.12 265 ASN B N 1
ATOM 7367 C CA . ASN B 1 265 ? 16.375 39.938 -8.828 1 95.12 265 ASN B CA 1
ATOM 7368 C C . ASN B 1 265 ? 15.438 38.875 -8.297 1 95.12 265 ASN B C 1
ATOM 7370 O O . ASN B 1 265 ? 15.773 38.156 -7.344 1 95.12 265 ASN B O 1
ATOM 7374 N N . ILE B 1 266 ? 14.242 38.875 -8.805 1 96.19 266 ILE B N 1
ATOM 7375 C CA . ILE B 1 266 ? 13.336 37.781 -8.445 1 96.19 266 ILE B CA 1
ATOM 7376 C C . ILE B 1 266 ? 13.117 36.875 -9.648 1 96.19 266 ILE B C 1
ATOM 7378 O O . ILE B 1 266 ? 13.227 37.312 -10.797 1 96.19 266 ILE B O 1
ATOM 7382 N N . GLN B 1 267 ? 12.984 35.594 -9.445 1 97.06 267 GLN B N 1
ATOM 7383 C CA . GLN B 1 267 ? 12.461 34.656 -10.414 1 97.06 267 GLN B CA 1
ATOM 7384 C C . GLN B 1 267 ? 11.039 34.219 -10.062 1 97.06 267 GLN B C 1
ATOM 7386 O O . GLN B 1 267 ? 10.812 33.5 -9.109 1 97.06 267 GLN B O 1
ATOM 7391 N N . PHE B 1 268 ? 10.156 34.688 -10.883 1 96.5 268 PHE B N 1
ATOM 7392 C CA . PHE B 1 268 ? 8.734 34.5 -10.609 1 96.5 268 PHE B CA 1
ATOM 7393 C C . PHE B 1 268 ? 8.242 33.219 -11.25 1 96.5 268 PHE B C 1
ATOM 7395 O O . PHE B 1 268 ? 8.477 32.969 -12.438 1 96.5 268 PHE B O 1
ATOM 7402 N N . LEU B 1 269 ? 7.535 32.312 -10.453 1 97.19 269 LEU B N 1
ATOM 7403 C CA . LEU B 1 269 ? 7.055 31.016 -10.938 1 97.19 269 LEU B CA 1
ATOM 7404 C C . LEU B 1 269 ? 5.598 30.797 -10.547 1 97.19 269 LEU B C 1
ATOM 7406 O O . LEU B 1 269 ? 5.195 31.125 -9.422 1 97.19 269 LEU B O 1
ATOM 7410 N N . PHE B 1 270 ? 4.781 30.328 -11.508 1 97.25 270 PHE B N 1
ATOM 7411 C CA . PHE B 1 270 ? 3.463 29.797 -11.195 1 97.25 270 PHE B CA 1
ATOM 7412 C C . PHE B 1 270 ? 3.529 28.297 -10.961 1 97.25 270 PHE B C 1
ATOM 7414 O O . PHE B 1 270 ? 3.951 27.531 -11.836 1 97.25 270 PHE B O 1
ATOM 7421 N N . LEU B 1 271 ? 3.145 27.828 -9.812 1 98 271 LEU B N 1
ATOM 7422 C CA . LEU B 1 271 ? 2.979 26.422 -9.477 1 98 271 LEU B CA 1
ATOM 7423 C C . LEU B 1 271 ? 1.566 26.156 -8.969 1 98 271 LEU B C 1
ATOM 7425 O O . LEU B 1 271 ? 1.312 26.219 -7.766 1 98 271 LEU B O 1
ATOM 7429 N N . PRO B 1 272 ? 0.73 25.766 -9.797 1 97.19 272 PRO B N 1
ATOM 7430 C CA . PRO B 1 272 ? -0.711 25.891 -9.562 1 97.19 272 PRO B CA 1
ATOM 7431 C C . PRO B 1 272 ? -1.237 24.844 -8.586 1 97.19 272 PRO B C 1
ATOM 7433 O O . PRO B 1 272 ? -0.954 23.641 -8.742 1 97.19 272 PRO B O 1
ATOM 7436 N N . ILE B 1 273 ? -1.924 25.219 -7.652 1 98.38 273 ILE B N 1
ATOM 7437 C CA . ILE B 1 273 ? -2.807 24.484 -6.754 1 98.38 273 ILE B CA 1
ATOM 7438 C C . ILE B 1 273 ? -4.223 25.047 -6.848 1 98.38 273 ILE B C 1
ATOM 7440 O O . ILE B 1 273 ? -4.418 26.266 -6.773 1 98.38 273 ILE B O 1
ATOM 7444 N N . GLU B 1 274 ? -5.215 24.219 -6.984 1 97.5 274 GLU B N 1
ATOM 7445 C CA . GLU B 1 274 ? -6.574 24.656 -7.281 1 97.5 274 GLU B CA 1
ATOM 7446 C C . GLU B 1 274 ? -7.211 25.344 -6.078 1 97.5 274 GLU B C 1
ATOM 7448 O O . GLU B 1 274 ? -6.766 25.156 -4.941 1 97.5 274 GLU B O 1
ATOM 7453 N N . ASN B 1 275 ? -8.172 26.172 -6.297 1 95.69 275 ASN B N 1
ATOM 7454 C CA . ASN B 1 275 ? -8.82 26.953 -5.246 1 95.69 275 ASN B CA 1
ATOM 7455 C C . ASN B 1 275 ? -9.805 26.094 -4.449 1 95.69 275 ASN B C 1
ATOM 7457 O O . ASN B 1 275 ? -10.008 24.922 -4.758 1 95.69 275 ASN B O 1
ATOM 7461 N N . ILE B 1 276 ? -10.438 26.688 -3.469 1 96.81 276 ILE B N 1
ATOM 7462 C CA . ILE B 1 276 ? -11.219 25.953 -2.477 1 96.81 276 ILE B CA 1
ATOM 7463 C C . ILE B 1 276 ? -12.469 25.359 -3.133 1 96.81 276 ILE B C 1
ATOM 7465 O O . ILE B 1 276 ? -12.969 24.328 -2.701 1 96.81 276 ILE B O 1
ATOM 7469 N N . HIS B 1 277 ? -13.023 26.047 -4.133 1 96.44 277 HIS B N 1
ATOM 7470 C CA . HIS B 1 277 ? -14.227 25.547 -4.793 1 96.44 277 HIS B CA 1
ATOM 7471 C C . HIS B 1 277 ? -13.953 24.266 -5.559 1 96.44 277 HIS B C 1
ATOM 7473 O O . HIS B 1 277 ? -14.727 23.312 -5.465 1 96.44 277 HIS B O 1
ATOM 7479 N N . VAL B 1 278 ? -12.852 24.25 -6.305 1 97.62 278 VAL B N 1
ATOM 7480 C CA . VAL B 1 278 ? -12.453 23.078 -7.062 1 97.62 278 VAL B CA 1
ATOM 7481 C C . VAL B 1 278 ? -12.141 21.922 -6.102 1 97.62 278 VAL B C 1
ATOM 7483 O O . VAL B 1 278 ? -12.523 20.781 -6.348 1 97.62 278 VAL B O 1
ATOM 7486 N N . VAL B 1 279 ? -11.492 22.234 -5.066 1 98.25 279 VAL B N 1
ATOM 7487 C CA . VAL B 1 279 ? -11.078 21.219 -4.102 1 98.25 279 VAL B CA 1
ATOM 7488 C C . VAL B 1 279 ? -12.305 20.625 -3.418 1 98.25 279 VAL B C 1
ATOM 7490 O O . VAL B 1 279 ? -12.375 19.422 -3.188 1 98.25 279 VAL B O 1
ATOM 7493 N N . ARG B 1 280 ? -13.25 21.453 -3.047 1 97.25 280 ARG B N 1
ATOM 7494 C CA . ARG B 1 280 ? -14.492 20.969 -2.459 1 97.25 280 ARG B CA 1
ATOM 7495 C C . ARG B 1 280 ? -15.203 20 -3.4 1 97.25 280 ARG B C 1
ATOM 7497 O O . ARG B 1 280 ? -15.656 18.922 -2.982 1 97.25 280 ARG B O 1
ATOM 7504 N N . ASN B 1 281 ? -15.305 20.406 -4.613 1 97.69 281 ASN B N 1
ATOM 7505 C CA . ASN B 1 281 ? -15.938 19.562 -5.613 1 97.69 281 ASN B CA 1
ATOM 7506 C C . ASN B 1 281 ? -15.18 18.25 -5.801 1 97.69 281 ASN B C 1
ATOM 7508 O O . ASN B 1 281 ? -15.781 17.203 -6.016 1 97.69 281 ASN B O 1
ATOM 7512 N N . SER B 1 282 ? -13.922 18.391 -5.789 1 98.44 282 SER B N 1
ATOM 7513 C CA . SER B 1 282 ? -13.055 17.219 -5.898 1 98.44 282 SER B CA 1
ATOM 7514 C C . SER B 1 282 ? -13.359 16.203 -4.801 1 98.44 282 SER B C 1
ATOM 7516 O O . SER B 1 282 ? -13.516 15.016 -5.078 1 98.44 282 SER B O 1
ATOM 7518 N N . LEU B 1 283 ? -13.445 16.641 -3.6 1 97.94 283 LEU B N 1
ATOM 7519 C CA . LEU B 1 283 ? -13.75 15.75 -2.492 1 97.94 283 LEU B CA 1
ATOM 7520 C C . LEU B 1 283 ? -15.148 15.156 -2.641 1 97.94 283 LEU B C 1
ATOM 7522 O O . LEU B 1 283 ? -15.367 13.984 -2.318 1 97.94 283 LEU B O 1
ATOM 7526 N N . SER B 1 284 ? -16.078 15.984 -3.037 1 96.62 284 SER B N 1
ATOM 7527 C CA . SER B 1 284 ? -17.438 15.492 -3.244 1 96.62 284 SER B CA 1
ATOM 7528 C C . SER B 1 284 ? -17.469 14.328 -4.223 1 96.62 284 SER B C 1
ATOM 7530 O O . SER B 1 284 ? -18.125 13.312 -3.975 1 96.62 284 SER B O 1
ATOM 7532 N N . LYS B 1 285 ? -16.781 14.453 -5.309 1 97.81 285 LYS B N 1
ATOM 7533 C CA . LYS B 1 285 ? -16.703 13.391 -6.305 1 97.81 285 LYS B CA 1
ATOM 7534 C C . LYS B 1 285 ? -16.016 12.148 -5.738 1 97.81 285 LYS B C 1
ATOM 7536 O O . LYS B 1 285 ? -16.391 11.023 -6.055 1 97.81 285 LYS B O 1
ATOM 7541 N N . LEU B 1 286 ? -14.984 12.359 -4.984 1 97.56 286 LEU B N 1
ATOM 7542 C CA . LEU B 1 286 ? -14.312 11.234 -4.34 1 97.56 286 LEU B CA 1
ATOM 7543 C C . LEU B 1 286 ? -15.273 10.477 -3.422 1 97.56 286 LEU B C 1
ATOM 7545 O O . LEU B 1 286 ? -15.289 9.25 -3.416 1 97.56 286 LEU B O 1
ATOM 7549 N N . ASN B 1 287 ? -15.992 11.266 -2.641 1 95.38 287 ASN B N 1
ATOM 7550 C CA . ASN B 1 287 ? -16.984 10.656 -1.756 1 95.38 287 ASN B CA 1
ATOM 7551 C C . ASN B 1 287 ? -18 9.836 -2.537 1 95.38 287 ASN B C 1
ATOM 7553 O O . ASN B 1 287 ? -18.391 8.75 -2.102 1 95.38 287 ASN B O 1
ATOM 7557 N N . ASP B 1 288 ? -18.406 10.336 -3.617 1 93.88 288 ASP B N 1
ATOM 7558 C CA . ASP B 1 288 ? -19.344 9.617 -4.461 1 93.88 288 ASP B CA 1
ATOM 7559 C C . ASP B 1 288 ? -18.766 8.273 -4.91 1 93.88 288 ASP B C 1
ATOM 7561 O O . ASP B 1 288 ? -19.469 7.262 -4.926 1 93.88 288 ASP B O 1
ATOM 7565 N N . ALA B 1 289 ? -17.562 8.312 -5.316 1 93.62 289 ALA B N 1
ATOM 7566 C CA . ALA B 1 289 ? -16.891 7.09 -5.75 1 93.62 289 ALA B CA 1
ATOM 7567 C C . ALA B 1 289 ? -16.797 6.082 -4.609 1 93.62 289 ALA B C 1
ATOM 7569 O O . ALA B 1 289 ? -16.953 4.879 -4.82 1 93.62 289 ALA B O 1
ATOM 7570 N N . CYS B 1 290 ? -16.578 6.57 -3.422 1 91.62 290 CYS B N 1
ATOM 7571 C CA . CYS B 1 290 ? -16.422 5.719 -2.25 1 91.62 290 CYS B CA 1
ATOM 7572 C C . CYS B 1 290 ? -17.766 5.164 -1.789 1 91.62 290 CYS B C 1
ATOM 7574 O O . CYS B 1 290 ? -17.812 4.133 -1.111 1 91.62 290 CYS B O 1
ATOM 7576 N N . GLU B 1 291 ? -18.797 5.777 -2.123 1 88.94 291 GLU B N 1
ATOM 7577 C CA . GLU B 1 291 ? -20.109 5.391 -1.633 1 88.94 291 GLU B CA 1
ATOM 7578 C C . GLU B 1 291 ? -20.781 4.398 -2.578 1 88.94 291 GLU B C 1
ATOM 7580 O O . GLU B 1 291 ? -21.844 3.852 -2.262 1 88.94 291 GLU B O 1
ATOM 7585 N N . LEU B 1 292 ? -20.172 4.164 -3.684 1 86.69 292 LEU B N 1
ATOM 7586 C CA . LEU B 1 292 ? -20.75 3.193 -4.609 1 86.69 292 LEU B CA 1
ATOM 7587 C C . LEU B 1 292 ? -20.891 1.829 -3.943 1 86.69 292 LEU B C 1
ATOM 7589 O O . LEU B 1 292 ? -19.984 1.379 -3.24 1 86.69 292 LEU B O 1
ATOM 7593 N N . LYS B 1 293 ? -22.047 1.284 -4.121 1 83.31 293 LYS B N 1
ATOM 7594 C CA . LYS B 1 293 ? -22.266 -0.064 -3.607 1 83.31 293 LYS B CA 1
ATOM 7595 C C . LYS B 1 293 ? -21.672 -1.114 -4.535 1 83.31 293 LYS B C 1
ATOM 7597 O O . LYS B 1 293 ? -22.047 -1.211 -5.703 1 83.31 293 LYS B O 1
ATOM 7602 N N . ASN B 1 294 ? -20.766 -1.872 -4.121 1 81.62 294 ASN B N 1
ATOM 7603 C CA . ASN B 1 294 ? -20.109 -2.949 -4.852 1 81.62 294 ASN B CA 1
ATOM 7604 C C . ASN B 1 294 ? -19.609 -2.479 -6.215 1 81.62 294 ASN B C 1
ATOM 7606 O O . ASN B 1 294 ? -19.984 -3.047 -7.246 1 81.62 294 ASN B O 1
ATOM 7610 N N . PRO B 1 295 ? -18.781 -1.502 -6.156 1 88.69 295 PRO B N 1
ATOM 7611 C CA . PRO B 1 295 ? -18.312 -0.979 -7.438 1 88.69 295 PRO B CA 1
ATOM 7612 C C . PRO B 1 295 ? -17.438 -1.984 -8.203 1 88.69 295 PRO B C 1
ATOM 7614 O O . PRO B 1 295 ? -16.797 -2.83 -7.586 1 88.69 295 PRO B O 1
ATOM 7617 N N . SER B 1 296 ? -17.562 -1.871 -9.516 1 94.38 296 SER B N 1
ATOM 7618 C CA . SER B 1 296 ? -16.578 -2.578 -10.336 1 94.38 296 SER B CA 1
ATOM 7619 C C . SER B 1 296 ? -15.203 -1.927 -10.234 1 94.38 296 SER B C 1
ATOM 7621 O O . SER B 1 296 ? -15.078 -0.803 -9.742 1 94.38 296 SER B O 1
ATOM 7623 N N . MET B 1 297 ? -14.195 -2.631 -10.695 1 94.75 297 MET B N 1
ATOM 7624 C CA . MET B 1 297 ? -12.836 -2.084 -10.719 1 94.75 297 MET B CA 1
ATOM 7625 C C . MET B 1 297 ? -12.766 -0.847 -11.609 1 94.75 297 MET B C 1
ATOM 7627 O O . MET B 1 297 ? -12.141 0.152 -11.234 1 94.75 297 MET B O 1
ATOM 7631 N N . SER B 1 298 ? -13.406 -0.91 -12.703 1 94.88 298 SER B N 1
ATOM 7632 C CA . SER B 1 298 ? -13.398 0.192 -13.656 1 94.88 298 SER B CA 1
ATOM 7633 C C . SER B 1 298 ? -14.109 1.418 -13.094 1 94.88 298 SER B C 1
ATOM 7635 O O . SER B 1 298 ? -13.633 2.545 -13.258 1 94.88 298 SER B O 1
ATOM 7637 N N . SER B 1 299 ? -15.227 1.21 -12.477 1 95.44 299 SER B N 1
ATOM 7638 C CA . SER B 1 299 ? -15.992 2.32 -11.922 1 95.44 299 SER B CA 1
ATOM 7639 C C . SER B 1 299 ? -15.219 3.029 -10.812 1 95.44 299 SER B C 1
ATOM 7641 O O . SER B 1 299 ? -15.242 4.258 -10.719 1 95.44 299 SER B O 1
ATOM 7643 N N . PHE B 1 300 ? -14.602 2.301 -10.062 1 95.06 300 PHE B N 1
ATOM 7644 C CA . PHE B 1 300 ? -13.828 2.893 -8.977 1 95.06 300 PHE B CA 1
ATOM 7645 C C . PHE B 1 300 ? -12.664 3.717 -9.523 1 95.06 300 PHE B C 1
ATOM 7647 O O . PHE B 1 300 ? -12.477 4.867 -9.125 1 95.06 300 PHE B O 1
ATOM 7654 N N . LEU B 1 301 ? -11.883 3.098 -10.422 1 95.88 301 LEU B N 1
ATOM 7655 C CA . LEU B 1 301 ? -10.727 3.791 -10.984 1 95.88 301 LEU B CA 1
ATOM 7656 C C . LEU B 1 301 ? -11.156 5.039 -11.742 1 95.88 301 LEU B C 1
ATOM 7658 O O . LEU B 1 301 ? -10.492 6.078 -11.664 1 95.88 301 LEU B O 1
ATOM 7662 N N . SER B 1 302 ? -12.234 4.922 -12.422 1 96.31 302 SER B N 1
ATOM 7663 C CA . SER B 1 302 ? -12.758 6.07 -13.148 1 96.31 302 SER B CA 1
ATOM 7664 C C . SER B 1 302 ? -13.219 7.168 -12.195 1 96.31 302 SER B C 1
ATOM 7666 O O . SER B 1 302 ? -13.031 8.359 -12.469 1 96.31 302 SER B O 1
ATOM 7668 N N . GLY B 1 303 ? -13.906 6.738 -11.141 1 96.69 303 GLY B N 1
ATOM 7669 C CA . GLY B 1 303 ? -14.312 7.699 -10.125 1 96.69 303 GLY B CA 1
ATOM 7670 C C . GLY B 1 303 ? -13.141 8.406 -9.469 1 96.69 303 GLY B C 1
ATOM 7671 O O . GLY B 1 303 ? -13.18 9.625 -9.266 1 96.69 303 GLY B O 1
ATOM 7672 N N . LEU B 1 304 ? -12.102 7.617 -9.164 1 96.12 304 LEU B N 1
ATOM 7673 C CA . LEU B 1 304 ? -10.891 8.18 -8.578 1 96.12 304 LEU B CA 1
ATOM 7674 C C . LEU B 1 304 ? -10.242 9.188 -9.523 1 96.12 304 LEU B C 1
ATOM 7676 O O . LEU B 1 304 ? -9.836 10.273 -9.102 1 96.12 304 LEU B O 1
ATOM 7680 N N . GLU B 1 305 ? -10.148 8.828 -10.758 1 96.75 305 GLU B N 1
ATOM 7681 C CA . GLU B 1 305 ? -9.555 9.703 -11.758 1 96.75 305 GLU B CA 1
ATOM 7682 C C . GLU B 1 305 ? -10.391 10.961 -11.953 1 96.75 305 GLU B C 1
ATOM 7684 O O . GLU B 1 305 ? -9.852 12.07 -11.969 1 96.75 305 GLU B O 1
ATOM 7689 N N . SER B 1 306 ? -11.703 10.789 -12.047 1 97.19 306 SER B N 1
ATOM 7690 C CA . SER B 1 306 ? -12.602 11.906 -12.328 1 97.19 306 SER B CA 1
ATOM 7691 C C . SER B 1 306 ? -12.648 12.891 -11.164 1 97.19 306 SER B C 1
ATOM 7693 O O . SER B 1 306 ? -12.922 14.078 -11.359 1 97.19 306 SER B O 1
ATOM 7695 N N . SER B 1 307 ? -12.422 12.398 -9.969 1 98.12 307 SER B N 1
ATOM 7696 C CA . SER B 1 307 ? -12.406 13.273 -8.805 1 98.12 307 SER B CA 1
ATOM 7697 C C . SER B 1 307 ? -11.203 14.211 -8.828 1 98.12 307 SER B C 1
ATOM 7699 O O . SER B 1 307 ? -11.227 15.273 -8.195 1 98.12 307 SER B O 1
ATOM 7701 N N . ALA B 1 308 ? -10.109 13.82 -9.508 1 98.25 308 ALA B N 1
ATOM 7702 C CA . ALA B 1 308 ? -8.852 14.57 -9.602 1 98.25 308 ALA B CA 1
ATOM 7703 C C . ALA B 1 308 ? -8.219 14.75 -8.219 1 98.25 308 ALA B C 1
ATOM 7705 O O . ALA B 1 308 ? -7.332 15.586 -8.047 1 98.25 308 ALA B O 1
ATOM 7706 N N . TRP B 1 309 ? -8.711 14.055 -7.258 1 98.56 309 TRP B N 1
ATOM 7707 C CA . TRP B 1 309 ? -8.25 14.258 -5.887 1 98.56 309 TRP B CA 1
ATOM 7708 C C . TRP B 1 309 ? -6.75 14.023 -5.77 1 98.56 309 TRP B C 1
ATOM 7710 O O . TRP B 1 309 ? -6.023 14.875 -5.254 1 98.56 309 TRP B O 1
ATOM 7720 N N . LEU B 1 310 ? -6.293 12.898 -6.305 1 98.31 310 LEU B N 1
ATOM 7721 C CA . LEU B 1 310 ? -4.875 12.562 -6.211 1 98.31 310 LEU B CA 1
ATOM 7722 C C . LEU B 1 310 ? -4.035 13.523 -7.047 1 98.31 310 LEU B C 1
ATOM 7724 O O . LEU B 1 310 ? -2.879 13.797 -6.719 1 98.31 310 LEU B O 1
ATOM 7728 N N . LYS B 1 311 ? -4.633 14.047 -8.078 1 98.38 311 LYS B N 1
ATOM 7729 C CA . LYS B 1 311 ? -3.969 15.086 -8.859 1 98.38 311 LYS B CA 1
ATOM 7730 C C . LYS B 1 311 ? -3.668 16.312 -8.008 1 98.38 311 LYS B C 1
ATOM 7732 O O . LYS B 1 311 ? -2.574 16.875 -8.078 1 98.38 311 LYS B O 1
ATOM 7737 N N . HIS B 1 312 ? -4.641 16.688 -7.219 1 98.75 312 HIS B N 1
ATOM 7738 C CA . HIS B 1 312 ? -4.48 17.859 -6.355 1 98.75 312 HIS B CA 1
ATOM 7739 C C . HIS B 1 312 ? -3.459 17.594 -5.254 1 98.75 312 HIS B C 1
ATOM 7741 O O . HIS B 1 312 ? -2.678 18.469 -4.898 1 98.75 312 HIS B O 1
ATOM 7747 N N . ILE B 1 313 ? -3.484 16.375 -4.684 1 98.81 313 ILE B N 1
ATOM 7748 C CA . ILE B 1 313 ? -2.502 16 -3.668 1 98.81 313 ILE B CA 1
ATOM 7749 C C . ILE B 1 313 ? -1.097 16.078 -4.262 1 98.81 313 ILE B C 1
ATOM 7751 O O . ILE B 1 313 ? -0.177 16.594 -3.635 1 98.81 313 ILE B O 1
ATOM 7755 N N . LYS B 1 314 ? -0.955 15.555 -5.43 1 98.44 314 LYS B N 1
ATOM 7756 C CA . LYS B 1 314 ? 0.329 15.555 -6.125 1 98.44 314 LYS B CA 1
ATOM 7757 C C . LYS B 1 314 ? 0.819 16.984 -6.367 1 98.44 314 LYS B C 1
ATOM 7759 O O . LYS B 1 314 ? 2.016 17.25 -6.258 1 98.44 314 LYS B O 1
ATOM 7764 N N . ALA B 1 315 ? -0.059 17.844 -6.727 1 98.56 315 ALA B N 1
ATOM 7765 C CA . ALA B 1 315 ? 0.304 19.234 -7.008 1 98.56 315 ALA B CA 1
ATOM 7766 C C . ALA B 1 315 ? 0.885 19.906 -5.766 1 98.56 315 ALA B C 1
ATOM 7768 O O . ALA B 1 315 ? 1.868 20.656 -5.859 1 98.56 315 ALA B O 1
ATOM 7769 N N . ILE B 1 316 ? 0.289 19.703 -4.656 1 98.81 316 ILE B N 1
ATOM 7770 C CA . ILE B 1 316 ? 0.777 20.281 -3.412 1 98.81 316 ILE B CA 1
ATOM 7771 C C . ILE B 1 316 ? 2.164 19.719 -3.092 1 98.81 316 ILE B C 1
ATOM 7773 O O . ILE B 1 316 ? 3.074 20.469 -2.734 1 98.81 316 ILE B O 1
ATOM 7777 N N . LEU B 1 317 ? 2.299 18.422 -3.234 1 98.75 317 LEU B N 1
ATOM 7778 C CA . LEU B 1 317 ? 3.572 17.766 -2.951 1 98.75 317 LEU B CA 1
ATOM 7779 C C . LEU B 1 317 ? 4.664 18.281 -3.887 1 98.75 317 LEU B C 1
ATOM 7781 O O . LEU B 1 317 ? 5.793 18.516 -3.457 1 98.75 317 LEU B O 1
ATOM 7785 N N . GLU B 1 318 ? 4.32 18.453 -5.141 1 98.25 318 GLU B N 1
ATOM 7786 C CA . GLU B 1 318 ? 5.289 18.906 -6.133 1 98.25 318 GLU B CA 1
ATOM 7787 C C . GLU B 1 318 ? 5.758 20.328 -5.824 1 98.25 318 GLU B C 1
ATOM 7789 O O . GLU B 1 318 ? 6.953 20.625 -5.875 1 98.25 318 GLU B O 1
ATOM 7794 N N . THR B 1 319 ? 4.816 21.172 -5.551 1 98.81 319 THR B N 1
ATOM 7795 C CA . THR B 1 319 ? 5.148 22.562 -5.238 1 98.81 319 THR B CA 1
ATOM 7796 C C . THR B 1 319 ? 5.992 22.641 -3.969 1 98.81 319 THR B C 1
ATOM 7798 O O . THR B 1 319 ? 6.988 23.375 -3.922 1 98.81 319 THR B O 1
ATOM 7801 N N . SER B 1 320 ? 5.598 21.922 -2.955 1 98.88 320 SER B N 1
ATOM 7802 C CA . SER B 1 320 ? 6.324 21.906 -1.69 1 98.88 320 SER B CA 1
ATOM 7803 C C . SER B 1 320 ? 7.738 21.359 -1.871 1 98.88 320 SER B C 1
ATOM 7805 O O . SER B 1 320 ? 8.68 21.844 -1.246 1 98.88 320 SER B O 1
ATOM 7807 N N . HIS B 1 321 ? 7.82 20.312 -2.666 1 98.38 321 HIS B N 1
ATOM 7808 C CA . HIS B 1 321 ? 9.125 19.734 -2.945 1 98.38 321 HIS B CA 1
ATOM 7809 C C . HIS B 1 321 ? 10.039 20.734 -3.654 1 98.38 321 HIS B C 1
ATOM 7811 O O . HIS B 1 321 ? 11.227 20.812 -3.359 1 98.38 321 HIS B O 1
ATOM 7817 N N . PHE B 1 322 ? 9.508 21.469 -4.602 1 98.5 322 PHE B N 1
ATOM 7818 C CA . PHE B 1 322 ? 10.266 22.531 -5.27 1 98.5 322 PHE B CA 1
ATOM 7819 C C . PHE B 1 322 ? 10.812 23.531 -4.258 1 98.5 322 PHE B C 1
ATOM 7821 O O . PHE B 1 322 ? 11.992 23.875 -4.297 1 98.5 322 PHE B O 1
ATOM 7828 N N . VAL B 1 323 ? 9.961 23.953 -3.393 1 98.81 323 VAL B N 1
ATOM 7829 C CA . VAL B 1 323 ? 10.344 24.938 -2.387 1 98.81 323 VAL B CA 1
ATOM 7830 C C . VAL B 1 323 ? 11.438 24.359 -1.487 1 98.81 323 VAL B C 1
ATOM 7832 O O . VAL B 1 323 ? 12.422 25.047 -1.186 1 98.81 323 VAL B O 1
ATOM 7835 N N . ALA B 1 324 ? 11.242 23.172 -1.065 1 98.56 324 ALA B N 1
ATOM 7836 C CA . ALA B 1 324 ? 12.227 22.516 -0.205 1 98.56 324 ALA B CA 1
ATOM 7837 C C . ALA B 1 324 ? 13.586 22.422 -0.895 1 98.56 324 ALA B C 1
ATOM 7839 O O . ALA B 1 324 ? 14.617 22.656 -0.27 1 98.56 324 ALA B O 1
ATOM 7840 N N . GLN B 1 325 ? 13.578 22.094 -2.166 1 97.56 325 GLN B N 1
ATOM 7841 C CA . GLN B 1 325 ? 14.82 21.984 -2.926 1 97.56 325 GLN B CA 1
ATOM 7842 C C . GLN B 1 325 ? 15.484 23.344 -3.088 1 97.56 325 GLN B C 1
ATOM 7844 O O . GLN B 1 325 ? 16.703 23.453 -2.967 1 97.56 325 GLN B O 1
ATOM 7849 N N . ALA B 1 326 ? 14.727 24.312 -3.346 1 98.44 326 ALA B N 1
ATOM 7850 C CA . ALA B 1 326 ? 15.258 25.672 -3.48 1 98.44 326 ALA B CA 1
ATOM 7851 C C . ALA B 1 326 ? 15.961 26.109 -2.199 1 98.44 326 ALA B C 1
ATOM 7853 O O . ALA B 1 326 ? 17.062 26.656 -2.244 1 98.44 326 ALA B O 1
ATOM 7854 N N . LEU B 1 327 ? 15.398 25.859 -1.104 1 98.19 327 LEU B N 1
ATOM 7855 C CA . LEU B 1 327 ? 15.93 26.281 0.188 1 98.19 327 LEU B CA 1
ATOM 7856 C C . LEU B 1 327 ? 17.156 25.453 0.572 1 98.19 327 LEU B C 1
ATOM 7858 O O . LEU B 1 327 ? 18.219 26 0.856 1 98.19 327 LEU B O 1
ATOM 7862 N N . ALA B 1 328 ? 16.984 24.141 0.491 1 96.5 328 ALA B N 1
ATOM 7863 C CA . ALA B 1 328 ? 17.953 23.25 1.11 1 96.5 328 ALA B CA 1
ATOM 7864 C C . ALA B 1 328 ? 19.078 22.906 0.135 1 96.5 328 ALA B C 1
ATOM 7866 O O . ALA B 1 328 ? 20.25 22.781 0.534 1 96.5 328 ALA B O 1
ATOM 7867 N N . SER B 1 329 ? 18.75 22.672 -1.095 1 94.69 329 SER B N 1
ATOM 7868 C CA . SER B 1 329 ? 19.75 22.234 -2.066 1 94.69 329 SER B CA 1
ATOM 7869 C C . SER B 1 329 ? 20.391 23.422 -2.777 1 94.69 329 SER B C 1
ATOM 7871 O O . SER B 1 329 ? 21.609 23.5 -2.908 1 94.69 329 SER B O 1
ATOM 7873 N N . GLU B 1 330 ? 19.562 24.359 -3.191 1 96.69 330 GLU B N 1
ATOM 7874 C CA . GLU B 1 330 ? 20.078 25.5 -3.939 1 96.69 330 GLU B CA 1
ATOM 7875 C C . GLU B 1 330 ? 20.516 26.625 -3.002 1 96.69 330 GLU B C 1
ATOM 7877 O O . GLU B 1 330 ? 21.328 27.469 -3.375 1 96.69 330 GLU B O 1
ATOM 7882 N N . GLY B 1 331 ? 19.953 26.688 -1.861 1 97.75 331 GLY B N 1
ATOM 7883 C CA . GLY B 1 331 ? 20.266 27.75 -0.91 1 97.75 331 GLY B CA 1
ATOM 7884 C C . GLY B 1 331 ? 19.656 29.078 -1.298 1 97.75 331 GLY B C 1
ATOM 7885 O O . GLY B 1 331 ? 20.266 30.125 -1.057 1 97.75 331 GLY B O 1
ATOM 7886 N N . VAL B 1 332 ? 18.547 29.031 -1.956 1 98.5 332 VAL B N 1
ATOM 7887 C CA . VAL B 1 332 ? 17.875 30.234 -2.445 1 98.5 332 VAL B CA 1
ATOM 7888 C C . VAL B 1 332 ? 16.594 30.469 -1.656 1 98.5 332 VAL B C 1
ATOM 7890 O O . VAL B 1 332 ? 15.844 29.531 -1.385 1 98.5 332 VAL B O 1
ATOM 7893 N N . SER B 1 333 ? 16.375 31.781 -1.23 1 98.75 333 SER B N 1
ATOM 7894 C CA . SER B 1 333 ? 15.148 32.094 -0.499 1 98.75 333 SER B CA 1
ATOM 7895 C C . SER B 1 333 ? 13.922 32.031 -1.402 1 98.75 333 SER B C 1
ATOM 7897 O O . SER B 1 333 ? 14.031 32.188 -2.617 1 98.75 333 SER B O 1
ATOM 7899 N N . VAL B 1 334 ? 12.797 31.688 -0.783 1 98.94 334 VAL B N 1
ATOM 7900 C CA . VAL B 1 334 ? 11.547 31.562 -1.53 1 98.94 334 VAL B CA 1
ATOM 7901 C C . VAL B 1 334 ? 10.438 32.344 -0.835 1 98.94 334 VAL B C 1
ATOM 7903 O O . VAL B 1 334 ? 10.289 32.25 0.386 1 98.94 334 VAL B O 1
ATOM 7906 N N . LEU B 1 335 ? 9.727 33.156 -1.528 1 98.81 335 LEU B N 1
ATOM 7907 C CA . LEU B 1 335 ? 8.492 33.781 -1.09 1 98.81 335 LEU B CA 1
ATOM 7908 C C . LEU B 1 335 ? 7.277 33.125 -1.718 1 98.81 335 LEU B C 1
ATOM 7910 O O . LEU B 1 335 ? 7.188 33.031 -2.943 1 98.81 335 LEU B O 1
ATOM 7914 N N . VAL B 1 336 ? 6.379 32.594 -0.895 1 98.81 336 VAL B N 1
ATOM 7915 C CA . VAL B 1 336 ? 5.211 31.859 -1.377 1 98.81 336 VAL B CA 1
ATOM 7916 C C . VAL B 1 336 ? 3.947 32.656 -1.101 1 98.81 336 VAL B C 1
ATOM 7918 O O . VAL B 1 336 ? 3.787 33.25 -0.015 1 98.81 336 VAL B O 1
ATOM 7921 N N . HIS B 1 337 ? 3.115 32.781 -2.068 1 96.94 337 HIS B N 1
ATOM 7922 C CA . HIS B 1 337 ? 1.811 33.375 -1.814 1 96.94 337 HIS B CA 1
ATOM 7923 C C . HIS B 1 337 ? 0.761 32.844 -2.783 1 96.94 337 HIS B C 1
ATOM 7925 O O . HIS B 1 337 ? 1.091 32.094 -3.717 1 96.94 337 HIS B O 1
ATOM 7931 N N . CYS B 1 338 ? -0.432 33.062 -2.49 1 95.12 338 CYS B N 1
ATOM 7932 C CA . CYS B 1 338 ? -1.596 32.875 -3.354 1 95.12 338 CYS B CA 1
ATOM 7933 C C . CYS B 1 338 ? -2.463 34.156 -3.346 1 95.12 338 CYS B C 1
ATOM 7935 O O . CYS B 1 338 ? -1.949 35.25 -3.457 1 95.12 338 CYS B O 1
ATOM 7937 N N . SER B 1 339 ? -3.805 34.094 -3.24 1 95.12 339 SER B N 1
ATOM 7938 C CA . SER B 1 339 ? -4.633 35.281 -3.189 1 95.12 339 SER B CA 1
ATOM 7939 C C . SER B 1 339 ? -4.547 35.969 -1.821 1 95.12 339 SER B C 1
ATOM 7941 O O . SER B 1 339 ? -3.92 37 -1.677 1 95.12 339 SER B O 1
ATOM 7943 N N . ASP B 1 340 ? -4.957 35.25 -0.811 1 94.75 340 ASP B N 1
ATOM 7944 C CA . ASP B 1 340 ? -4.969 35.812 0.531 1 94.75 340 ASP B CA 1
ATOM 7945 C C . ASP B 1 340 ? -3.955 35.125 1.436 1 94.75 340 ASP B C 1
ATOM 7947 O O . ASP B 1 340 ? -3.656 35.594 2.529 1 94.75 340 ASP B O 1
ATOM 7951 N N . GLY B 1 341 ? -3.49 34 1.042 1 95.44 341 GLY B N 1
ATOM 7952 C CA . GLY B 1 341 ? -2.371 33.344 1.718 1 95.44 341 GLY B CA 1
ATOM 7953 C C . GLY B 1 341 ? -2.795 32.5 2.9 1 95.44 341 GLY B C 1
ATOM 7954 O O . GLY B 1 341 ? -1.972 32.156 3.754 1 95.44 341 GLY B O 1
ATOM 7955 N N . TRP B 1 342 ? -4.082 32.125 2.967 1 92.94 342 TRP B N 1
ATOM 7956 C CA . TRP B 1 342 ? -4.555 31.422 4.141 1 92.94 342 TRP B CA 1
ATOM 7957 C C . TRP B 1 342 ? -4.523 29.906 3.902 1 92.94 342 TRP B C 1
ATOM 7959 O O . TRP B 1 342 ? -4.449 29.125 4.852 1 92.94 342 TRP B O 1
ATOM 7969 N N . ASP B 1 343 ? -4.672 29.391 2.656 1 97.38 343 ASP B N 1
ATOM 7970 C CA . ASP B 1 343 ? -4.91 27.969 2.41 1 97.38 343 ASP B CA 1
ATOM 7971 C C . ASP B 1 343 ? -3.705 27.312 1.74 1 97.38 343 ASP B C 1
ATOM 7973 O O . ASP B 1 343 ? -2.871 26.703 2.412 1 97.38 343 ASP B O 1
ATOM 7977 N N . ARG B 1 344 ? -3.533 27.672 0.388 1 98.44 344 ARG B N 1
ATOM 7978 C CA . ARG B 1 344 ? -2.479 27.047 -0.403 1 98.44 344 ARG B CA 1
ATOM 7979 C C . ARG B 1 344 ? -1.101 27.391 0.151 1 98.44 344 ARG B C 1
ATOM 7981 O O . ARG B 1 344 ? -0.189 26.562 0.127 1 98.44 344 ARG B O 1
ATOM 7988 N N . THR B 1 345 ? -0.943 28.609 0.651 1 98.69 345 THR B N 1
ATOM 7989 C CA . THR B 1 345 ? 0.318 29.062 1.232 1 98.69 345 THR B CA 1
ATOM 7990 C C . THR B 1 345 ? 0.663 28.234 2.473 1 98.69 345 THR B C 1
ATOM 7992 O O . THR B 1 345 ? 1.806 27.812 2.643 1 98.69 345 THR B O 1
ATOM 7995 N N . ALA B 1 346 ? -0.337 28.016 3.307 1 98.69 346 ALA B N 1
ATOM 7996 C CA . ALA B 1 346 ? -0.124 27.219 4.508 1 98.69 346 ALA B CA 1
ATOM 7997 C C . ALA B 1 346 ? 0.272 25.781 4.152 1 98.69 346 ALA B C 1
ATOM 7999 O O . ALA B 1 346 ? 1.141 25.203 4.801 1 98.69 346 ALA B O 1
ATOM 8000 N N . GLN B 1 347 ? -0.343 25.219 3.168 1 98.81 347 GLN B N 1
ATOM 8001 C CA . GLN B 1 347 ? -0.056 23.859 2.74 1 98.81 347 GLN B CA 1
ATOM 8002 C C . GLN B 1 347 ? 1.39 23.719 2.271 1 98.81 347 GLN B C 1
ATOM 8004 O O . GLN B 1 347 ? 2.121 22.844 2.742 1 98.81 347 GLN B O 1
ATOM 8009 N N . VAL B 1 348 ? 1.789 24.594 1.392 1 98.94 348 VAL B N 1
ATOM 8010 C CA . VAL B 1 348 ? 3.102 24.5 0.76 1 98.94 348 VAL B CA 1
ATOM 8011 C C . VAL B 1 348 ? 4.191 24.797 1.792 1 98.94 348 VAL B C 1
ATOM 8013 O O . VAL B 1 348 ? 5.184 24.062 1.875 1 98.94 348 VAL B O 1
ATOM 8016 N N . CYS B 1 349 ? 4.012 25.844 2.623 1 98.88 349 CYS B N 1
ATOM 8017 C CA . CYS B 1 349 ? 5.004 26.203 3.631 1 98.88 349 CYS B CA 1
ATOM 8018 C C . CYS B 1 349 ? 5.172 25.094 4.652 1 98.88 349 CYS B C 1
ATOM 8020 O O . CYS B 1 349 ? 6.293 24.781 5.055 1 98.88 349 CYS B O 1
ATOM 8022 N N . SER B 1 350 ? 4.09 24.5 5.043 1 98.81 350 SER B N 1
ATOM 8023 C CA . SER B 1 350 ? 4.141 23.453 6.055 1 98.81 350 SER B CA 1
ATOM 8024 C C . SER B 1 350 ? 4.824 22.203 5.516 1 98.81 350 SER B C 1
ATOM 8026 O O . SER B 1 350 ? 5.723 21.641 6.156 1 98.81 350 SER B O 1
ATOM 8028 N N . VAL B 1 351 ? 4.426 21.75 4.336 1 98.88 351 VAL B N 1
ATOM 8029 C CA . VAL B 1 351 ? 4.977 20.516 3.785 1 98.88 351 VAL B CA 1
ATOM 8030 C C . VAL B 1 351 ? 6.453 20.703 3.443 1 98.88 351 VAL B C 1
ATOM 8032 O O . VAL B 1 351 ? 7.27 19.812 3.639 1 98.88 351 VAL B O 1
ATOM 8035 N N . ALA B 1 352 ? 6.816 21.859 2.939 1 98.88 352 ALA B N 1
ATOM 8036 C CA . ALA B 1 352 ? 8.211 22.141 2.629 1 98.88 352 ALA B CA 1
ATOM 8037 C C . ALA B 1 352 ? 9.086 22.031 3.877 1 98.88 352 ALA B C 1
ATOM 8039 O O . ALA B 1 352 ? 10.156 21.422 3.846 1 98.88 352 ALA B O 1
ATOM 8040 N N . GLN B 1 353 ? 8.617 22.672 4.945 1 98.62 353 GLN B N 1
ATOM 8041 C CA . GLN B 1 353 ? 9.359 22.625 6.203 1 98.62 353 GLN B CA 1
ATOM 8042 C C . GLN B 1 353 ? 9.469 21.188 6.723 1 98.62 353 GLN B C 1
ATOM 8044 O O . GLN B 1 353 ? 10.516 20.797 7.238 1 98.62 353 GLN B O 1
ATOM 8049 N N . LEU B 1 354 ? 8.43 20.5 6.566 1 98.06 354 LEU B N 1
ATOM 8050 C CA . LEU B 1 354 ? 8.398 19.094 6.988 1 98.06 354 LEU B CA 1
ATOM 8051 C C . LEU B 1 354 ? 9.438 18.281 6.227 1 98.06 354 LEU B C 1
ATOM 8053 O O . LEU B 1 354 ? 10.055 17.375 6.797 1 98.06 354 LEU B O 1
ATOM 8057 N N . LEU B 1 355 ? 9.602 18.531 5.004 1 97.81 355 LEU B N 1
ATOM 8058 C CA . LEU B 1 355 ? 10.562 17.828 4.164 1 97.81 355 LEU B CA 1
ATOM 8059 C C . LEU B 1 355 ? 11.992 18.156 4.594 1 97.81 355 LEU B C 1
ATOM 8061 O O . LEU B 1 355 ? 12.875 17.281 4.531 1 97.81 355 LEU B O 1
ATOM 8065 N N . ILE B 1 356 ? 12.266 19.328 5.078 1 96.88 356 ILE B N 1
ATOM 8066 C CA . ILE B 1 356 ? 13.617 19.828 5.273 1 96.88 356 ILE B CA 1
ATOM 8067 C C . ILE B 1 356 ? 14.062 19.562 6.707 1 96.88 356 ILE B C 1
ATOM 8069 O O . ILE B 1 356 ? 15.234 19.25 6.953 1 96.88 356 ILE B O 1
ATOM 8073 N N . ASP B 1 357 ? 13.156 19.688 7.652 1 95.94 357 ASP B N 1
ATOM 8074 C CA . ASP B 1 357 ? 13.523 19.75 9.062 1 95.94 357 ASP B CA 1
ATOM 8075 C C . ASP B 1 357 ? 12.93 18.562 9.828 1 95.94 357 ASP B C 1
ATOM 8077 O O . ASP B 1 357 ? 11.719 18.5 10.047 1 95.94 357 ASP B O 1
ATOM 8081 N N . PRO B 1 358 ? 13.727 17.656 10.344 1 94.31 358 PRO B N 1
ATOM 8082 C CA . PRO B 1 358 ? 13.258 16.469 11.055 1 94.31 358 PRO B CA 1
ATOM 8083 C C . PRO B 1 358 ? 12.484 16.812 12.328 1 94.31 358 PRO B C 1
ATOM 8085 O O . PRO B 1 358 ? 11.672 16.016 12.805 1 94.31 358 PRO B O 1
ATOM 8088 N N . HIS B 1 359 ? 12.688 18 12.852 1 94.38 359 HIS B N 1
ATOM 8089 C CA . HIS B 1 359 ? 11.945 18.438 14.023 1 94.38 359 HIS B CA 1
ATOM 8090 C C . HIS B 1 359 ? 10.438 18.359 13.781 1 94.38 359 HIS B C 1
ATOM 8092 O O . HIS B 1 359 ? 9.688 17.922 14.656 1 94.38 359 HIS B O 1
ATOM 8098 N N . TYR B 1 360 ? 10.062 18.734 12.664 1 97.06 360 TYR B N 1
ATOM 8099 C CA . TYR B 1 360 ? 8.633 18.812 12.367 1 97.06 360 TYR B CA 1
ATOM 8100 C C . TYR B 1 360 ? 8.055 17.422 12.102 1 97.06 360 TYR B C 1
ATOM 8102 O O . TYR B 1 360 ? 6.844 17.281 11.906 1 97.06 360 TYR B O 1
ATOM 8110 N N . ARG B 1 361 ? 8.891 16.422 12.133 1 96.56 361 ARG B N 1
ATOM 8111 C CA . ARG B 1 361 ? 8.43 15.047 11.945 1 96.56 361 ARG B CA 1
ATOM 8112 C C . ARG B 1 361 ? 8.273 14.336 13.289 1 96.56 361 ARG B C 1
ATOM 8114 O O . ARG B 1 361 ? 7.926 13.156 13.336 1 96.56 361 ARG B O 1
ATOM 8121 N N . THR B 1 362 ? 8.508 15.023 14.328 1 96.31 362 THR B N 1
ATOM 8122 C CA . THR B 1 362 ? 8.164 14.586 15.672 1 96.31 362 THR B CA 1
ATOM 8123 C C . THR B 1 362 ? 6.762 15.055 16.047 1 96.31 362 THR B C 1
ATOM 8125 O O . THR B 1 362 ? 6.18 15.898 15.367 1 96.31 362 THR B O 1
ATOM 8128 N N . ILE B 1 363 ? 6.199 14.523 17.094 1 97.38 363 ILE B N 1
ATOM 8129 C CA . ILE B 1 363 ? 4.863 14.922 17.531 1 97.38 363 ILE B CA 1
ATOM 8130 C C . ILE B 1 363 ? 4.887 16.375 17.984 1 97.38 363 ILE B C 1
ATOM 8132 O O . ILE B 1 363 ? 4.051 17.188 17.578 1 97.38 363 ILE B O 1
ATOM 8136 N N . GLN B 1 364 ? 5.875 16.719 18.797 1 96.56 364 GLN B N 1
ATOM 8137 C CA . GLN B 1 364 ? 5.996 18.078 19.281 1 96.56 364 GLN B CA 1
ATOM 8138 C C . GLN B 1 364 ? 6.281 19.062 18.141 1 96.56 364 GLN B C 1
ATOM 8140 O O . GLN B 1 364 ? 5.723 20.156 18.094 1 96.56 364 GLN B O 1
ATOM 8145 N N . GLY B 1 365 ? 7.152 18.672 17.312 1 97.44 365 GLY B N 1
ATOM 8146 C CA . GLY B 1 365 ? 7.48 19.516 16.188 1 97.44 365 GLY B CA 1
ATOM 8147 C C . GLY B 1 365 ? 6.32 19.703 15.227 1 97.44 365 GLY B C 1
ATOM 8148 O O . GLY B 1 365 ? 6.141 20.781 14.664 1 97.44 365 GLY B O 1
ATOM 8149 N N . PHE B 1 366 ? 5.613 18.656 15.016 1 98.69 366 PHE B N 1
ATOM 8150 C CA . PHE B 1 366 ? 4.465 18.734 14.117 1 98.69 366 PHE B CA 1
ATOM 8151 C C . PHE B 1 366 ? 3.389 19.641 14.703 1 98.69 366 PHE B C 1
ATOM 8153 O O . PHE B 1 366 ? 2.732 20.391 13.977 1 98.69 366 PHE B O 1
ATOM 8160 N N . GLN B 1 367 ? 3.207 19.547 16 1 98.38 367 GLN B N 1
ATOM 8161 C CA . GLN B 1 367 ? 2.32 20.484 16.688 1 98.38 367 GLN B CA 1
ATOM 8162 C C . GLN B 1 367 ? 2.768 21.922 16.484 1 98.38 367 GLN B C 1
ATOM 8164 O O . GLN B 1 367 ? 1.945 22.797 16.203 1 98.38 367 GLN B O 1
ATOM 8169 N N . ALA B 1 368 ? 4.039 22.141 16.594 1 98.44 368 ALA B N 1
ATOM 8170 C CA . ALA B 1 368 ? 4.594 23.469 16.406 1 98.44 368 ALA B CA 1
ATOM 8171 C C . ALA B 1 368 ? 4.34 23.969 14.984 1 98.44 368 ALA B C 1
ATOM 8173 O O . ALA B 1 368 ? 4.023 25.141 14.773 1 98.44 368 ALA B O 1
ATOM 8174 N N . LEU B 1 369 ? 4.52 23.078 14.086 1 98.75 369 LEU B N 1
ATOM 8175 C CA . LEU B 1 369 ? 4.297 23.406 12.68 1 98.75 369 LEU B CA 1
ATOM 8176 C C . LEU B 1 369 ? 2.854 23.844 12.445 1 98.75 369 LEU B C 1
ATOM 8178 O O . LEU B 1 369 ? 2.609 24.844 11.766 1 98.75 369 LEU B O 1
ATOM 8182 N N . ILE B 1 370 ? 1.907 23.109 12.992 1 98.81 370 ILE B N 1
ATOM 8183 C CA . ILE B 1 370 ? 0.49 23.422 12.844 1 98.81 370 ILE B CA 1
ATOM 8184 C C . ILE B 1 370 ? 0.17 24.719 13.562 1 98.81 370 ILE B C 1
ATOM 8186 O O . ILE B 1 370 ? -0.538 25.578 13.023 1 98.81 370 ILE B O 1
ATOM 8190 N N . GLU B 1 371 ? 0.697 24.906 14.734 1 98.62 371 GLU B N 1
ATOM 8191 C CA . GLU B 1 371 ? 0.457 26.109 15.508 1 98.62 371 GLU B CA 1
ATOM 8192 C C . GLU B 1 371 ? 0.971 27.344 14.773 1 98.62 371 GLU B C 1
ATOM 8194 O O . GLU B 1 371 ? 0.319 28.391 14.773 1 98.62 371 GLU B O 1
ATOM 8199 N N . LYS B 1 372 ? 2.045 27.188 14.148 1 98.5 372 LYS B N 1
ATOM 8200 C CA . LYS B 1 372 ? 2.66 28.328 13.477 1 98.5 372 LYS B CA 1
ATOM 8201 C C . LYS B 1 372 ? 1.999 28.578 12.125 1 98.5 372 LYS B C 1
ATOM 8203 O O . LYS B 1 372 ? 1.277 29.578 11.961 1 98.5 372 LYS B O 1
ATOM 8208 N N . GLU B 1 373 ? 2.023 27.609 11.242 1 98.5 373 GLU B N 1
ATOM 8209 C CA . GLU B 1 373 ? 1.672 27.828 9.844 1 98.5 373 GLU B CA 1
ATOM 8210 C C . GLU B 1 373 ? 0.16 27.906 9.664 1 98.5 373 GLU B C 1
ATOM 8212 O O . GLU B 1 373 ? -0.322 28.547 8.727 1 98.5 373 GLU B O 1
ATOM 8217 N N . TRP B 1 374 ? -0.601 27.312 10.555 1 98.75 374 TRP B N 1
ATOM 8218 C CA . TRP B 1 374 ? -2.041 27.234 10.344 1 98.75 374 TRP B CA 1
ATOM 8219 C C . TRP B 1 374 ? -2.795 28.094 11.352 1 98.75 374 TRP B C 1
ATOM 8221 O O . TRP B 1 374 ? -3.557 28.984 10.977 1 98.75 374 TRP B O 1
ATOM 8231 N N . LEU B 1 375 ? -2.48 27.906 12.578 1 98.44 375 LEU B N 1
ATOM 8232 C CA . LEU B 1 375 ? -3.236 28.609 13.609 1 98.44 375 LEU B CA 1
ATOM 8233 C C . LEU B 1 375 ? -2.756 30.047 13.758 1 98.44 375 LEU B C 1
ATOM 8235 O O . LEU B 1 375 ? -3.549 30.984 13.656 1 98.44 375 LEU B O 1
ATOM 8239 N N . ALA B 1 376 ? -1.48 30.266 13.906 1 97.94 376 ALA B N 1
ATOM 8240 C CA . ALA B 1 376 ? -0.943 31.609 14.109 1 97.94 376 ALA B CA 1
ATOM 8241 C C . ALA B 1 376 ? -1.091 32.469 12.852 1 97.94 376 ALA B C 1
ATOM 8243 O O . ALA B 1 376 ? -1.532 33.594 12.914 1 97.94 376 ALA B O 1
ATOM 8244 N N . PHE B 1 377 ? -0.794 31.875 11.75 1 98.19 377 PHE B N 1
ATOM 8245 C CA . PHE B 1 377 ? -0.805 32.656 10.516 1 98.19 377 PHE B CA 1
ATOM 8246 C C . PHE B 1 377 ? -2.182 32.625 9.867 1 98.19 377 PHE B C 1
ATOM 8248 O O . PHE B 1 377 ? -2.348 33.062 8.727 1 98.19 377 PHE B O 1
ATOM 8255 N N . GLY B 1 378 ? -3.096 32.094 10.508 1 98.06 378 GLY B N 1
ATOM 8256 C CA . GLY B 1 378 ? -4.488 32.469 10.344 1 98.06 378 GLY B CA 1
ATOM 8257 C C . GLY B 1 378 ? -5.199 31.688 9.258 1 98.06 378 GLY B C 1
ATOM 8258 O O . GLY B 1 378 ? -5.953 32.25 8.461 1 98.06 378 GLY B O 1
ATOM 8259 N N . HIS B 1 379 ? -4.988 30.312 9.086 1 98.12 379 HIS B N 1
ATOM 8260 C CA . HIS B 1 379 ? -5.891 29.5 8.281 1 98.12 379 HIS B CA 1
ATOM 8261 C C . HIS B 1 379 ? -7.309 29.547 8.844 1 98.12 379 HIS B C 1
ATOM 8263 O O . HIS B 1 379 ? -7.504 29.484 10.055 1 98.12 379 HIS B O 1
ATOM 8269 N N . LYS B 1 380 ? -8.266 29.656 7.961 1 97.12 380 LYS B N 1
ATOM 8270 C CA . LYS B 1 380 ? -9.656 29.859 8.375 1 97.12 380 LYS B CA 1
ATOM 8271 C C . LYS B 1 380 ? -10.32 28.531 8.727 1 97.12 380 LYS B C 1
ATOM 8273 O O . LYS B 1 380 ? -11.273 28.125 8.07 1 97.12 380 LYS B O 1
ATOM 8278 N N . PHE B 1 381 ? -9.992 27.984 9.828 1 97.25 381 PHE B N 1
ATOM 8279 C CA . PHE B 1 381 ? -10.484 26.672 10.227 1 97.25 381 PHE B CA 1
ATOM 8280 C C . PHE B 1 381 ? -12 26.688 10.391 1 97.25 381 PHE B C 1
ATOM 8282 O O . PHE B 1 381 ? -12.688 25.75 9.984 1 97.25 381 PHE B O 1
ATOM 8289 N N . MET B 1 382 ? -12.547 27.766 10.969 1 94.25 382 MET B N 1
ATOM 8290 C CA . MET B 1 382 ? -13.984 27.844 11.203 1 94.25 382 MET B CA 1
ATOM 8291 C C . MET B 1 382 ? -14.758 27.75 9.898 1 94.25 382 MET B C 1
ATOM 8293 O O . MET B 1 382 ? -15.758 27.016 9.82 1 94.25 382 MET B O 1
ATOM 8297 N N . ASP B 1 383 ? -14.242 28.406 8.945 1 94.19 383 ASP B N 1
ATOM 8298 C CA . ASP B 1 383 ? -14.914 28.438 7.645 1 94.19 383 ASP B CA 1
ATOM 8299 C C . ASP B 1 383 ? -14.648 27.156 6.859 1 94.19 383 ASP B C 1
ATOM 8301 O O . ASP B 1 383 ? -15.578 26.547 6.332 1 94.19 383 ASP B O 1
ATOM 8305 N N . ARG B 1 384 ? -13.438 26.766 6.781 1 96.44 384 ARG B N 1
ATOM 8306 C CA . ARG B 1 384 ? -13.023 25.672 5.914 1 96.44 384 ARG B CA 1
ATOM 8307 C C . ARG B 1 384 ? -13.539 24.328 6.441 1 96.44 384 ARG B C 1
ATOM 8309 O O . ARG B 1 384 ? -13.859 23.438 5.66 1 96.44 384 ARG B O 1
ATOM 8316 N N . CYS B 1 385 ? -13.641 24.188 7.738 1 95.19 385 CYS B N 1
ATOM 8317 C CA . CYS B 1 385 ? -14.102 22.922 8.328 1 95.19 385 CYS B CA 1
ATOM 8318 C C . CYS B 1 385 ? -15.594 22.969 8.617 1 95.19 385 CYS B C 1
ATOM 8320 O O . CYS B 1 385 ? -16.172 21.984 9.078 1 95.19 385 CYS B O 1
ATOM 8322 N N . GLY B 1 386 ? -16.25 24.062 8.328 1 90.88 386 GLY B N 1
ATOM 8323 C CA . GLY B 1 386 ? -17.672 24.188 8.516 1 90.88 386 GLY B CA 1
ATOM 8324 C C . GLY B 1 386 ? -18.109 24 9.961 1 90.88 386 GLY B C 1
ATOM 8325 O O . GLY B 1 386 ? -19.031 23.234 10.242 1 90.88 386 GLY B O 1
ATOM 8326 N N . LEU B 1 387 ? -17.391 24.688 10.867 1 88.75 387 LEU B N 1
ATOM 8327 C CA . LEU B 1 387 ? -17.656 24.469 12.289 1 88.75 387 LEU B CA 1
ATOM 8328 C C . LEU B 1 387 ? -18.906 25.219 12.742 1 88.75 387 LEU B C 1
ATOM 8330 O O . LEU B 1 387 ? -19.5 24.891 13.766 1 88.75 387 LEU B O 1
ATOM 8334 N N . PHE B 1 388 ? -19.156 26.422 12 1 77.19 388 PHE B N 1
ATOM 8335 C CA . PHE B 1 388 ? -20.25 27.281 12.43 1 77.19 388 PHE B CA 1
ATOM 8336 C C . PHE B 1 388 ? -21.141 27.656 11.25 1 77.19 388 PHE B C 1
ATOM 8338 O O . PHE B 1 388 ? -20.656 27.875 10.141 1 77.19 388 PHE B O 1
ATOM 8345 N N . GLY B 1 389 ? -22.516 27.906 11.281 1 61.25 389 GLY B N 1
ATOM 8346 C CA . GLY B 1 389 ? -23.391 28.625 10.367 1 61.25 389 GLY B CA 1
ATOM 8347 C C . GLY B 1 389 ? -24.031 27.734 9.328 1 61.25 389 GLY B C 1
ATOM 8348 O O . GLY B 1 389 ? -24.797 28.203 8.484 1 61.25 389 GLY B O 1
ATOM 8349 N N . ALA B 1 390 ? -23.688 26.688 8.883 1 49.22 390 ALA B N 1
ATOM 8350 C CA . ALA B 1 390 ? -24.375 26.328 7.645 1 49.22 390 ALA B CA 1
ATOM 8351 C C . ALA B 1 390 ? -25.859 26.656 7.723 1 49.22 390 ALA B C 1
ATOM 8353 O O . ALA B 1 390 ? -26.469 27.078 6.727 1 49.22 390 ALA B O 1
ATOM 8354 N N . GLY B 1 391 ? -26.688 26.422 8.789 1 40.19 391 GLY B N 1
ATOM 8355 C CA . GLY B 1 391 ? -28.094 26.734 8.867 1 40.19 391 GLY B CA 1
ATOM 8356 C C . GLY B 1 391 ? -28.375 28.094 9.5 1 40.19 391 GLY B C 1
ATOM 8357 O O . GLY B 1 391 ? -29.516 28.391 9.844 1 40.19 391 GLY B O 1
ATOM 8358 N N . ALA B 1 392 ? -27.641 28.844 10.258 1 35.09 392 ALA B N 1
ATOM 8359 C CA . ALA B 1 392 ? -28.156 30 10.977 1 35.09 392 ALA B CA 1
ATOM 8360 C C . ALA B 1 392 ? -28.781 31.016 10.023 1 35.09 392 ALA B C 1
ATOM 8362 O O . ALA B 1 392 ? -28.312 31.203 8.898 1 35.09 392 ALA B O 1
ATOM 8363 N N . ASN B 1 393 ? -30.141 31.422 10.305 1 32.16 393 ASN B N 1
ATOM 8364 C CA . ASN B 1 393 ? -31.047 32.438 9.75 1 32.16 393 ASN B CA 1
ATOM 8365 C C . ASN B 1 393 ? -30.344 33.781 9.594 1 32.16 393 ASN B C 1
ATOM 8367 O O . ASN B 1 393 ? -30.234 34.562 10.555 1 32.16 393 ASN B O 1
ATOM 8371 N N . THR B 1 394 ? -29.281 34.188 9.172 1 30.84 394 THR B N 1
ATOM 8372 C CA . THR B 1 394 ? -29.266 35.625 8.938 1 30.84 394 THR B CA 1
ATOM 8373 C C . THR B 1 394 ? -30.609 36.094 8.375 1 30.84 394 THR B C 1
ATOM 8375 O O . THR B 1 394 ? -31.391 35.281 7.875 1 30.84 394 THR B O 1
ATOM 8378 N N . SER B 1 395 ? -31.031 37.562 8.57 1 28.69 395 SER B N 1
ATOM 8379 C CA . SER B 1 395 ? -32.281 38.156 8.102 1 28.69 395 SER B CA 1
ATOM 8380 C C . SER B 1 395 ? -32.719 37.562 6.777 1 28.69 395 SER B C 1
ATOM 8382 O O . SER B 1 395 ? -31.891 37.062 6.004 1 28.69 395 SER B O 1
ATOM 8384 N N . PRO B 1 396 ? -34.156 37.5 6.516 1 33.12 396 PRO B N 1
ATOM 8385 C CA . PRO B 1 396 ? -34.719 36.938 5.277 1 33.12 396 PRO B CA 1
ATOM 8386 C C . PRO B 1 396 ? -33.844 37.219 4.055 1 33.12 396 PRO B C 1
ATOM 8388 O O . PRO B 1 396 ? -33.906 36.469 3.074 1 33.12 396 PRO B O 1
ATOM 8391 N N . GLY B 1 397 ? -33.562 38.469 3.832 1 29.77 397 GLY B N 1
ATOM 8392 C CA . GLY B 1 397 ? -33.062 39.062 2.6 1 29.77 397 GLY B CA 1
ATOM 8393 C C . GLY B 1 397 ? -31.688 38.531 2.215 1 29.77 397 GLY B C 1
ATOM 8394 O O . GLY B 1 397 ? -31.219 38.781 1.105 1 29.77 397 GLY B O 1
ATOM 8395 N N . GLN B 1 398 ? -30.703 38.656 3.195 1 30.06 398 GLN B N 1
ATOM 8396 C CA . GLN B 1 398 ? -29.375 38.344 2.674 1 30.06 398 GLN B CA 1
ATOM 8397 C C . GLN B 1 398 ? -29.156 36.844 2.533 1 30.06 398 GLN B C 1
ATOM 8399 O O . GLN B 1 398 ? -29.422 36.094 3.471 1 30.06 398 GLN B O 1
ATOM 8404 N N . GLU B 1 399 ? -29.016 36.125 1.312 1 32.91 399 GLU B N 1
ATOM 8405 C CA . GLU B 1 399 ? -28.828 34.812 0.743 1 32.91 399 GLU B CA 1
ATOM 8406 C C . GLU B 1 399 ? -27.953 33.938 1.651 1 32.91 399 GLU B C 1
ATOM 8408 O O . GLU B 1 399 ? -26.781 34.219 1.85 1 32.91 399 GLU B O 1
ATOM 8413 N N . THR B 1 400 ? -28.203 33.281 2.725 1 36.84 400 THR B N 1
ATOM 8414 C CA . THR B 1 400 ? -27.797 32.156 3.551 1 36.84 400 THR B CA 1
ATOM 8415 C C . THR B 1 400 ? -27.094 31.094 2.707 1 36.84 400 THR B C 1
ATOM 8417 O O . THR B 1 400 ? -26.688 30.047 3.225 1 36.84 400 THR B O 1
ATOM 8420 N N . ALA B 1 401 ? -27.312 30.922 1.52 1 40.5 401 ALA B N 1
ATOM 8421 C CA . ALA B 1 401 ? -26.797 30.062 0.455 1 40.5 401 ALA B CA 1
ATOM 8422 C C . ALA B 1 401 ? -25.266 30.094 0.431 1 40.5 401 ALA B C 1
ATOM 8424 O O . ALA B 1 401 ? -24.625 29.188 -0.116 1 40.5 401 ALA B O 1
ATOM 8425 N N . ASN B 1 402 ? -24.516 31.125 0.94 1 44.44 402 ASN B N 1
ATOM 8426 C CA . ASN B 1 402 ? -23.125 31.516 0.77 1 44.44 402 ASN B CA 1
ATOM 8427 C C . ASN B 1 402 ? -22.188 30.734 1.685 1 44.44 402 ASN B C 1
ATOM 8429 O O . ASN B 1 402 ? -21.016 30.578 1.39 1 44.44 402 ASN B O 1
ATOM 8433 N N . GLU B 1 403 ? -22.641 30.203 2.979 1 54.22 403 GLU B N 1
ATOM 8434 C CA . GLU B 1 403 ? -21.75 29.641 3.982 1 54.22 403 GLU B CA 1
ATOM 8435 C C . GLU B 1 403 ? -21.172 28.312 3.516 1 54.22 403 GLU B C 1
ATOM 8437 O O . GLU B 1 403 ? -20 28 3.781 1 54.22 403 GLU B O 1
ATOM 8442 N N . GLY B 1 404 ? -21.859 27.547 2.754 1 73.94 404 GLY B N 1
ATOM 8443 C CA . GLY B 1 404 ? -21.359 26.281 2.236 1 73.94 404 GLY B CA 1
ATOM 8444 C C . GLY B 1 404 ? -20.25 26.453 1.209 1 73.94 404 GLY B C 1
ATOM 8445 O O . GLY B 1 404 ? -19.422 25.562 1.02 1 73.94 404 GLY B O 1
ATOM 8446 N N . ARG B 1 405 ? -20.141 27.672 0.827 1 85 405 ARG B N 1
ATOM 8447 C CA . ARG B 1 405 ? -19.172 27.906 -0.251 1 85 405 ARG B CA 1
ATOM 8448 C C . ARG B 1 405 ? -17.766 28.047 0.294 1 85 405 ARG B C 1
ATOM 8450 O O . ARG B 1 405 ? -16.781 27.922 -0.451 1 85 405 ARG B O 1
ATOM 8457 N N . GLU B 1 406 ? -17.625 28.359 1.633 1 92.56 406 GLU B N 1
ATOM 8458 C CA . GLU B 1 406 ? -16.312 28.547 2.227 1 92.56 406 GLU B CA 1
ATOM 8459 C C . GLU B 1 406 ? -15.719 27.234 2.699 1 92.56 406 GLU B C 1
ATOM 8461 O O . GLU B 1 406 ? -14.516 27.141 2.965 1 92.56 406 GLU B O 1
ATOM 8466 N N . ILE B 1 407 ? -16.547 26.219 2.797 1 95 407 ILE B N 1
ATOM 8467 C CA . ILE B 1 407 ? -16.094 24.906 3.283 1 95 407 ILE B CA 1
ATOM 8468 C C . ILE B 1 407 ? -15.203 24.25 2.236 1 95 407 ILE B C 1
ATOM 8470 O O . ILE B 1 407 ? -15.531 24.25 1.048 1 95 407 ILE B O 1
ATOM 8474 N N . SER B 1 408 ? -14.07 23.781 2.652 1 97.69 408 SER B N 1
ATOM 8475 C CA . SER B 1 408 ? -13.141 23.078 1.771 1 97.69 408 SER B CA 1
ATOM 8476 C C . SER B 1 408 ? -12.133 22.25 2.568 1 97.69 408 SER B C 1
ATOM 8478 O O . SER B 1 408 ? -11.656 22.688 3.619 1 97.69 408 SER B O 1
ATOM 8480 N N . PRO B 1 409 ? -11.805 21.062 2.078 1 97.94 409 PRO B N 1
ATOM 8481 C CA . PRO B 1 409 ? -10.938 20.156 2.83 1 97.94 409 PRO B CA 1
ATOM 8482 C C . PRO B 1 409 ? -9.453 20.5 2.682 1 97.94 409 PRO B C 1
ATOM 8484 O O . PRO B 1 409 ? -8.641 19.625 2.377 1 97.94 409 PRO B O 1
ATOM 8487 N N . ILE B 1 410 ? -9.062 21.688 3.023 1 98.69 410 ILE B N 1
ATOM 8488 C CA . ILE B 1 410 ? -7.703 22.172 2.816 1 98.69 410 ILE B CA 1
ATOM 8489 C C . ILE B 1 410 ? -6.758 21.5 3.809 1 98.69 410 ILE B C 1
ATOM 8491 O O . ILE B 1 410 ? -5.707 20.984 3.42 1 98.69 410 ILE B O 1
ATOM 8495 N N . PHE B 1 411 ? -7.156 21.516 5.047 1 98.75 411 PHE B N 1
ATOM 8496 C CA . PHE B 1 411 ? -6.336 20.891 6.078 1 98.75 411 PHE B CA 1
ATOM 8497 C C . PHE B 1 411 ? -6.238 19.391 5.863 1 98.75 411 PHE B C 1
ATOM 8499 O O . PHE B 1 411 ? -5.195 18.781 6.125 1 98.75 411 PHE B O 1
ATOM 8506 N N . THR B 1 412 ? -7.316 18.766 5.402 1 98.62 412 THR B N 1
ATOM 8507 C CA . THR B 1 412 ? -7.32 17.344 5.086 1 98.62 412 THR B CA 1
ATOM 8508 C C . THR B 1 412 ? -6.297 17.016 4.004 1 98.62 412 THR B C 1
ATOM 8510 O O . THR B 1 412 ? -5.602 16 4.074 1 98.62 412 THR B O 1
ATOM 8513 N N . GLN B 1 413 ? -6.215 17.891 2.994 1 98.81 413 GLN B N 1
ATOM 8514 C CA . GLN B 1 413 ? -5.219 17.703 1.946 1 98.81 413 GLN B CA 1
ATOM 8515 C C . GLN B 1 413 ? -3.805 17.734 2.521 1 98.81 413 GLN B C 1
ATOM 8517 O O . GLN B 1 413 ? -2.945 16.953 2.119 1 98.81 413 GLN B O 1
ATOM 8522 N N . PHE B 1 414 ? -3.586 18.672 3.426 1 98.81 414 PHE B N 1
ATOM 8523 C CA . PHE B 1 414 ? -2.291 18.75 4.094 1 98.81 414 PHE B CA 1
ATOM 8524 C C . PHE B 1 414 ? -1.973 17.453 4.82 1 98.81 414 PHE B C 1
ATOM 8526 O O . PHE B 1 414 ? -0.883 16.906 4.66 1 98.81 414 PHE B O 1
ATOM 8533 N N . LEU B 1 415 ? -2.918 16.984 5.598 1 98.88 415 LEU B N 1
ATOM 8534 C CA . LEU B 1 415 ? -2.723 15.742 6.34 1 98.88 415 LEU B CA 1
ATOM 8535 C C . LEU B 1 415 ? -2.459 14.578 5.395 1 98.88 415 LEU B C 1
ATOM 8537 O O . LEU B 1 415 ? -1.655 13.695 5.703 1 98.88 415 LEU B O 1
ATOM 8541 N N . GLU B 1 416 ? -3.146 14.57 4.297 1 98.75 416 GLU B N 1
ATOM 8542 C CA . GLU B 1 416 ? -2.932 13.484 3.338 1 98.75 416 GLU B CA 1
ATOM 8543 C C . GLU B 1 416 ? -1.539 13.57 2.719 1 98.75 416 GLU B C 1
ATOM 8545 O O . GLU B 1 416 ? -0.92 12.539 2.434 1 98.75 416 GLU B O 1
ATOM 8550 N N . CYS B 1 417 ? -1.075 14.773 2.398 1 98.88 417 CYS B N 1
ATOM 8551 C CA . CYS B 1 417 ? 0.297 14.906 1.923 1 98.88 417 CYS B CA 1
ATOM 8552 C C . CYS B 1 417 ? 1.28 14.297 2.912 1 98.88 417 CYS B C 1
ATOM 8554 O O . CYS B 1 417 ? 2.213 13.594 2.512 1 98.88 417 CYS B O 1
ATOM 8556 N N . VAL B 1 418 ? 1.05 14.539 4.168 1 98.88 418 VAL B N 1
ATOM 8557 C CA . VAL B 1 418 ? 1.909 13.984 5.211 1 98.88 418 VAL B CA 1
ATOM 8558 C C . VAL B 1 418 ? 1.802 12.461 5.223 1 98.88 418 VAL B C 1
ATOM 8560 O O . VAL B 1 418 ? 2.811 11.766 5.34 1 98.88 418 VAL B O 1
ATOM 8563 N N . TRP B 1 419 ? 0.605 11.969 5.086 1 98.5 419 TRP B N 1
ATOM 8564 C CA . TRP B 1 419 ? 0.397 10.523 5.055 1 98.5 419 TRP B CA 1
ATOM 8565 C C . TRP B 1 419 ? 1.138 9.891 3.879 1 98.5 419 TRP B C 1
ATOM 8567 O O . TRP B 1 419 ? 1.747 8.828 4.02 1 98.5 419 TRP B O 1
ATOM 8577 N N . GLN B 1 420 ? 1.034 10.547 2.732 1 98 420 GLN B N 1
ATOM 8578 C CA . GLN B 1 420 ? 1.76 10.062 1.564 1 98 420 GLN B CA 1
ATOM 8579 C C . GLN B 1 420 ? 3.252 9.938 1.857 1 98 420 GLN B C 1
ATOM 8581 O O . GLN B 1 420 ? 3.889 8.961 1.455 1 98 420 GLN B O 1
ATOM 8586 N N . LEU B 1 421 ? 3.811 10.906 2.539 1 97.38 421 LEU B N 1
ATOM 8587 C CA . LEU B 1 421 ? 5.227 10.898 2.885 1 97.38 421 LEU B CA 1
ATOM 8588 C C . LEU B 1 421 ? 5.539 9.797 3.893 1 97.38 421 LEU B C 1
ATOM 8590 O O . LEU B 1 421 ? 6.578 9.141 3.799 1 97.38 421 LEU B O 1
ATOM 8594 N N . MET B 1 422 ? 4.656 9.594 4.824 1 96.06 422 MET B N 1
ATOM 8595 C CA . MET B 1 422 ? 4.848 8.547 5.828 1 96.06 422 MET B CA 1
ATOM 8596 C C . MET B 1 422 ? 4.902 7.172 5.176 1 96.06 422 MET B C 1
ATOM 8598 O O . MET B 1 422 ? 5.625 6.289 5.637 1 96.06 422 MET B O 1
ATOM 8602 N N . MET B 1 423 ? 4.133 7 4.125 1 93.62 423 MET B N 1
ATOM 8603 C CA . MET B 1 423 ? 4.129 5.723 3.42 1 93.62 423 MET B CA 1
ATOM 8604 C C . MET B 1 423 ? 5.461 5.48 2.725 1 93.62 423 MET B C 1
ATOM 8606 O O . MET B 1 423 ? 5.902 4.336 2.604 1 93.62 423 MET B O 1
ATOM 8610 N N . GLN B 1 424 ? 6.066 6.566 2.375 1 91.88 424 GLN B N 1
ATOM 8611 C CA . GLN B 1 424 ? 7.32 6.445 1.64 1 91.88 424 GLN B CA 1
ATOM 8612 C C . GLN B 1 424 ? 8.516 6.414 2.592 1 91.88 424 GLN B C 1
ATOM 8614 O O . GLN B 1 424 ? 9.586 5.922 2.232 1 91.88 424 GLN B O 1
ATOM 8619 N N . PHE B 1 425 ? 8.344 6.926 3.793 1 90.88 425 PHE B N 1
ATOM 8620 C CA . PHE B 1 425 ? 9.422 7 4.773 1 90.88 425 PHE B CA 1
ATOM 8621 C C . PHE B 1 425 ? 8.961 6.461 6.121 1 90.88 425 PHE B C 1
ATOM 8623 O O . PHE B 1 425 ? 8.836 7.219 7.086 1 90.88 425 PHE B O 1
ATOM 8630 N N . PRO B 1 426 ? 8.883 5.164 6.273 1 88.31 426 PRO B N 1
ATOM 8631 C CA . PRO B 1 426 ? 8.242 4.535 7.43 1 88.31 426 PRO B CA 1
ATOM 8632 C C . PRO B 1 426 ? 8.93 4.879 8.75 1 88.31 426 PRO B C 1
ATOM 8634 O O . PRO B 1 426 ? 8.273 4.93 9.797 1 88.31 426 PRO B O 1
ATOM 8637 N N . THR B 1 427 ? 10.164 5.191 8.758 1 89.31 427 THR B N 1
ATOM 8638 C CA . THR B 1 427 ? 10.891 5.344 10.016 1 89.31 427 THR B CA 1
ATOM 8639 C C . THR B 1 427 ? 11.188 6.812 10.289 1 89.31 427 THR B C 1
ATOM 8641 O O . THR B 1 427 ? 11.906 7.137 11.234 1 89.31 427 THR B O 1
ATOM 8644 N N . SER B 1 428 ? 10.68 7.738 9.484 1 91.94 428 SER B N 1
ATOM 8645 C CA . SER B 1 428 ? 11.117 9.133 9.555 1 91.94 428 SER B CA 1
ATOM 8646 C C . SER B 1 428 ? 10.148 9.977 10.375 1 91.94 428 SER B C 1
ATOM 8648 O O . SER B 1 428 ? 10.438 11.125 10.703 1 91.94 428 SER B O 1
ATOM 8650 N N . PHE B 1 429 ? 9.055 9.445 10.758 1 94.94 429 PHE B N 1
ATOM 8651 C CA . PHE B 1 429 ? 8.047 10.203 11.484 1 94.94 429 PHE B CA 1
ATOM 8652 C C . PHE B 1 429 ? 7.773 9.562 12.844 1 94.94 429 PHE B C 1
ATOM 8654 O O . PHE B 1 429 ? 7.574 8.352 12.938 1 94.94 429 PHE B O 1
ATOM 8661 N N . GLN B 1 430 ? 7.715 10.391 13.805 1 95.25 430 GLN B N 1
ATOM 8662 C CA . GLN B 1 430 ? 7.512 9.891 15.164 1 95.25 430 GLN B CA 1
ATOM 8663 C C . GLN B 1 430 ? 6.055 9.5 15.391 1 95.25 430 GLN B C 1
ATOM 8665 O O . GLN B 1 430 ? 5.75 8.734 16.312 1 95.25 430 GLN B O 1
ATOM 8670 N N . PHE B 1 431 ? 5.195 10.031 14.617 1 97 431 PHE B N 1
ATOM 8671 C CA . PHE B 1 431 ? 3.77 9.789 14.812 1 97 431 PHE B CA 1
ATOM 8672 C C . PHE B 1 431 ? 3.234 8.844 13.742 1 97 431 PHE B C 1
ATOM 8674 O O . PHE B 1 431 ? 3.875 8.633 12.711 1 97 431 PHE B O 1
ATOM 8681 N N . ASN B 1 432 ? 2.102 8.258 14 1 94.25 432 ASN B N 1
ATOM 8682 C CA . ASN B 1 432 ? 1.506 7.273 13.102 1 94.25 432 ASN B CA 1
ATOM 8683 C C . ASN B 1 432 ? 0.253 7.82 12.422 1 94.25 432 ASN B C 1
ATOM 8685 O O . ASN B 1 432 ? -0.043 9.016 12.523 1 94.25 432 ASN B O 1
ATOM 8689 N N . GLU B 1 433 ? -0.419 7.016 11.672 1 95.25 433 GLU B N 1
ATOM 8690 C CA . GLU B 1 433 ? -1.607 7.387 10.906 1 95.25 433 GLU B CA 1
ATOM 8691 C C . GLU B 1 433 ? -2.736 7.84 11.828 1 95.25 433 GLU B C 1
ATOM 8693 O O . GLU B 1 433 ? -3.5 8.742 11.492 1 95.25 433 GLU B O 1
ATOM 8698 N N . ARG B 1 434 ? -2.891 7.27 12.969 1 93.94 434 ARG B N 1
ATOM 8699 C CA . ARG B 1 434 ? -3.951 7.594 13.914 1 93.94 434 ARG B CA 1
ATOM 8700 C C . ARG B 1 434 ? -3.842 9.047 14.383 1 93.94 434 ARG B C 1
ATOM 8702 O O . ARG B 1 434 ? -4.855 9.695 14.633 1 93.94 434 ARG B O 1
ATOM 8709 N N . PHE B 1 435 ? -2.662 9.484 14.547 1 97.62 435 PHE B N 1
ATOM 8710 C CA . PHE B 1 435 ? -2.449 10.875 14.922 1 97.62 435 PHE B CA 1
ATOM 8711 C C . PHE B 1 435 ? -3.053 11.812 13.891 1 97.62 435 PHE B C 1
ATOM 8713 O O . PHE B 1 435 ? -3.721 12.789 14.242 1 97.62 435 PHE B O 1
ATOM 8720 N N . LEU B 1 436 ? -2.82 11.516 12.617 1 98.5 436 LEU B N 1
ATOM 8721 C CA . LEU B 1 436 ? -3.359 12.336 11.547 1 98.5 436 LEU B CA 1
ATOM 8722 C C . LEU B 1 436 ? -4.883 12.297 11.539 1 98.5 436 LEU B C 1
ATOM 8724 O O . LEU B 1 436 ? -5.539 13.32 11.328 1 98.5 436 LEU B O 1
ATOM 8728 N N . LEU B 1 437 ? -5.414 11.086 11.719 1 97.12 437 LEU B N 1
ATOM 8729 C CA . LEU B 1 437 ? -6.863 10.938 11.773 1 97.12 437 LEU B CA 1
ATOM 8730 C C . LEU B 1 437 ? -7.449 11.727 12.945 1 97.12 437 LEU B C 1
ATOM 8732 O O . LEU B 1 437 ? -8.5 12.352 12.805 1 97.12 437 LEU B O 1
ATOM 8736 N N . CYS B 1 438 ? -6.762 11.672 14.008 1 96.81 438 CYS B N 1
ATOM 8737 C CA . CYS B 1 438 ? -7.18 12.422 15.188 1 96.81 438 CYS B CA 1
ATOM 8738 C C . CYS B 1 438 ? -7.227 13.922 14.898 1 96.81 438 CYS B C 1
ATOM 8740 O O . CYS B 1 438 ? -8.195 14.594 15.25 1 96.81 438 CYS B O 1
ATOM 8742 N N . LEU B 1 439 ? -6.227 14.406 14.273 1 98.5 439 LEU B N 1
ATOM 8743 C CA . LEU B 1 439 ? -6.172 15.82 13.914 1 98.5 439 LEU B CA 1
ATOM 8744 C C . LEU B 1 439 ? -7.34 16.203 13.008 1 98.5 439 LEU B C 1
ATOM 8746 O O . LEU B 1 439 ? -7.992 17.219 13.227 1 98.5 439 LEU B O 1
ATOM 8750 N N . HIS B 1 440 ? -7.578 15.359 12.016 1 98.38 440 HIS B N 1
ATOM 8751 C CA . HIS B 1 440 ? -8.68 15.625 11.094 1 98.38 440 HIS B CA 1
ATOM 8752 C C . HIS B 1 440 ? -10.016 15.672 11.836 1 98.38 440 HIS B C 1
ATOM 8754 O O . HIS B 1 440 ? -10.797 16.609 11.648 1 98.38 440 HIS B O 1
ATOM 8760 N N . ASP B 1 441 ? -10.266 14.695 12.641 1 96.88 441 ASP B N 1
ATOM 8761 C CA . ASP B 1 441 ? -11.555 14.555 13.312 1 96.88 441 ASP B CA 1
ATOM 8762 C C . ASP B 1 441 ? -11.805 15.727 14.258 1 96.88 441 ASP B C 1
ATOM 8764 O O . ASP B 1 441 ? -12.914 16.266 14.297 1 96.88 441 ASP B O 1
ATOM 8768 N N . HIS B 1 442 ? -10.812 16.125 14.922 1 97.19 442 HIS B N 1
ATOM 8769 C CA . HIS B 1 442 ? -11.016 17.172 15.93 1 97.19 442 HIS B CA 1
ATOM 8770 C C . HIS B 1 442 ? -10.992 18.562 15.289 1 97.19 442 HIS B C 1
ATOM 8772 O O . HIS B 1 442 ? -11.547 19.5 15.844 1 97.19 442 HIS B O 1
ATOM 8778 N N . ALA B 1 443 ? -10.383 18.688 14.141 1 97.75 443 ALA B N 1
ATOM 8779 C CA . ALA B 1 443 ? -10.477 19.953 13.406 1 97.75 443 ALA B CA 1
ATOM 8780 C C . ALA B 1 443 ? -11.891 20.156 12.859 1 97.75 443 ALA B C 1
ATOM 8782 O O . ALA B 1 443 ? -12.336 21.297 12.688 1 97.75 443 ALA B O 1
ATOM 8783 N N . HIS B 1 444 ? -12.594 19.062 12.641 1 96 444 HIS B N 1
ATOM 8784 C CA . HIS B 1 444 ? -13.906 19.156 12.008 1 96 444 HIS B CA 1
ATOM 8785 C C . HIS B 1 444 ? -15.023 19.078 13.039 1 96 444 HIS B C 1
ATOM 8787 O O . HIS B 1 444 ? -16.188 19.391 12.734 1 96 444 HIS B O 1
ATOM 8793 N N . ALA B 1 445 ? -14.758 18.672 14.188 1 92.75 445 ALA B N 1
ATOM 8794 C CA . ALA B 1 445 ? -15.703 18.625 15.297 1 92.75 445 ALA B CA 1
ATOM 8795 C C . ALA B 1 445 ? -15.023 19.016 16.609 1 92.75 445 ALA B C 1
ATOM 8797 O O . ALA B 1 445 ? -14.469 18.156 17.297 1 92.75 445 ALA B O 1
ATOM 8798 N N . PRO B 1 446 ? -15.164 20.219 16.953 1 90.81 446 PRO B N 1
ATOM 8799 C CA . PRO B 1 446 ? -14.305 20.734 18.031 1 90.81 446 PRO B CA 1
ATOM 8800 C C . PRO B 1 446 ? -14.766 20.281 19.422 1 90.81 446 PRO B C 1
ATOM 8802 O O . PRO B 1 446 ? -15.469 21.031 20.109 1 90.81 446 PRO B O 1
ATOM 8805 N N . GLN B 1 447 ? -14.359 19.172 19.781 1 93 447 GLN B N 1
ATOM 8806 C CA . GLN B 1 447 ? -14.367 18.766 21.188 1 93 447 GLN B CA 1
ATOM 8807 C C . GLN B 1 447 ? -13.367 19.578 22 1 93 447 GLN B C 1
ATOM 8809 O O . GLN B 1 447 ? -13.578 19.828 23.188 1 93 447 GLN B O 1
ATOM 8814 N N . PHE B 1 448 ? -12.328 19.969 21.391 1 96.44 448 PHE B N 1
ATOM 8815 C CA . PHE B 1 448 ? -11.289 20.844 21.922 1 96.44 448 PHE B CA 1
ATOM 8816 C C . PHE B 1 448 ? -11.289 22.188 21.219 1 96.44 448 PHE B C 1
ATOM 8818 O O . PHE B 1 448 ? -11.672 22.281 20.047 1 96.44 448 PHE B O 1
ATOM 8825 N N . GLY B 1 449 ? -10.859 23.203 21.875 1 97.12 449 GLY B N 1
ATOM 8826 C CA . GLY B 1 449 ? -10.93 24.547 21.312 1 97.12 449 GLY B CA 1
ATOM 8827 C C . GLY B 1 449 ? -9.758 24.859 20.391 1 97.12 449 GLY B C 1
ATOM 8828 O O . GLY B 1 449 ? -9.75 25.906 19.75 1 97.12 449 GLY B O 1
ATOM 8829 N N . THR B 1 450 ? -8.844 24 20.188 1 97.88 450 THR B N 1
ATOM 8830 C CA . THR B 1 450 ? -7.562 24.25 19.547 1 97.88 450 THR B CA 1
ATOM 8831 C C . THR B 1 450 ? -7.77 24.797 18.141 1 97.88 450 THR B C 1
ATOM 8833 O O . THR B 1 450 ? -7.07 25.719 17.719 1 97.88 450 THR B O 1
ATOM 8836 N N . PHE B 1 451 ? -8.734 24.25 17.391 1 97.69 451 PHE B N 1
ATOM 8837 C CA . PHE B 1 451 ? -8.891 24.609 15.992 1 97.69 451 PHE B CA 1
ATOM 8838 C C . PHE B 1 451 ? -10.047 25.594 15.805 1 97.69 451 PHE B C 1
ATOM 8840 O O . PHE B 1 451 ? -10.43 25.891 14.672 1 97.69 451 PHE B O 1
ATOM 8847 N N . VAL B 1 452 ? -10.586 26.125 16.906 1 96.81 452 VAL B N 1
ATOM 8848 C CA . VAL B 1 452 ? -11.68 27.094 16.828 1 96.81 452 VAL B CA 1
ATOM 8849 C C . VAL B 1 452 ? -11.117 28.5 16.609 1 96.81 452 VAL B C 1
ATOM 8851 O O . VAL B 1 452 ? -10.086 28.859 17.172 1 96.81 452 VAL B O 1
ATOM 8854 N N . GLY B 1 453 ? -11.797 29.219 15.766 1 96.06 453 GLY B N 1
ATOM 8855 C CA . GLY B 1 453 ? -11.305 30.531 15.344 1 96.06 453 GLY B CA 1
ATOM 8856 C C . GLY B 1 453 ? -10.547 30.484 14.031 1 96.06 453 GLY B C 1
ATOM 8857 O O . GLY B 1 453 ? -10.008 29.438 13.656 1 96.06 453 GLY B O 1
ATOM 8858 N N . ASN B 1 454 ? -10.492 31.656 13.344 1 96.75 454 ASN B N 1
ATOM 8859 C CA . ASN B 1 454 ? -9.852 31.703 12.031 1 96.75 454 ASN B CA 1
ATOM 8860 C C . ASN B 1 454 ? -8.453 32.312 12.109 1 96.75 454 ASN B C 1
ATOM 8862 O O . ASN B 1 454 ? -7.711 32.312 11.125 1 96.75 454 ASN B O 1
ATOM 8866 N N . CYS B 1 455 ? -8.078 32.875 13.188 1 97.44 455 CYS B N 1
ATOM 8867 C CA . CYS B 1 455 ? -6.762 33.469 13.422 1 97.44 455 CYS B CA 1
ATOM 8868 C C . CYS B 1 455 ? -6.469 33.562 14.914 1 97.44 455 CYS B C 1
ATOM 8870 O O . CYS B 1 455 ? -7.309 33.219 15.742 1 97.44 455 CYS B O 1
ATOM 8872 N N . GLU B 1 456 ? -5.285 33.969 15.219 1 97 456 GLU B N 1
ATOM 8873 C CA . GLU B 1 456 ? -4.879 34.125 16.609 1 97 456 GLU B CA 1
ATOM 8874 C C . GLU B 1 456 ? -5.781 35.125 17.344 1 97 456 GLU B C 1
ATOM 8876 O O . GLU B 1 456 ? -6.188 34.875 18.484 1 97 456 GLU B O 1
ATOM 8881 N N . LYS B 1 457 ? -6.137 36.219 16.75 1 98 457 LYS B N 1
ATOM 8882 C CA . LYS B 1 457 ? -6.98 37.25 17.359 1 98 457 LYS B CA 1
ATOM 8883 C C . LYS B 1 457 ? -8.328 36.656 17.781 1 98 457 LYS B C 1
ATOM 8885 O O . LYS B 1 457 ? -8.812 36.938 18.875 1 98 457 LYS B O 1
ATOM 8890 N N . ASP B 1 458 ? -8.945 35.906 16.891 1 97 458 ASP B N 1
ATOM 8891 C CA . ASP B 1 458 ? -10.219 35.25 17.188 1 97 458 ASP B CA 1
ATOM 8892 C C . ASP B 1 458 ? -10.109 34.406 18.469 1 97 458 ASP B C 1
ATOM 8894 O O . ASP B 1 458 ? -11 34.438 19.312 1 97 458 ASP B O 1
ATOM 8898 N N . ARG B 1 459 ? -9.086 33.688 18.562 1 96.62 459 ARG B N 1
ATOM 8899 C CA . ARG B 1 459 ? -8.93 32.75 19.672 1 96.62 459 ARG B CA 1
ATOM 8900 C C . ARG B 1 459 ? -8.695 33.469 20.984 1 96.62 459 ARG B C 1
ATOM 8902 O O . ARG B 1 459 ? -9.148 33.031 22.047 1 96.62 459 ARG B O 1
ATOM 8909 N N . VAL B 1 460 ? -7.969 34.562 20.891 1 96.56 460 VAL B N 1
ATOM 8910 C CA . VAL B 1 460 ? -7.766 35.406 22.062 1 96.56 460 VAL B CA 1
ATOM 8911 C C . VAL B 1 460 ? -9.086 36.062 22.469 1 96.56 460 VAL B C 1
ATOM 8913 O O . VAL B 1 460 ? -9.438 36.062 23.656 1 96.56 460 VAL B O 1
ATOM 8916 N N . ASP B 1 461 ? -9.82 36.531 21.516 1 96.75 461 ASP B N 1
ATOM 8917 C CA . ASP B 1 461 ? -11.086 37.188 21.766 1 96.75 461 ASP B CA 1
ATOM 8918 C C . ASP B 1 461 ? -12.109 36.25 22.375 1 96.75 461 ASP B C 1
ATOM 8920 O O . ASP B 1 461 ? -12.906 36.625 23.219 1 96.75 461 ASP B O 1
ATOM 8924 N N . LEU B 1 462 ? -12.016 35.031 21.938 1 96.19 462 LEU B N 1
ATOM 8925 C CA . LEU B 1 462 ? -12.961 34 22.406 1 96.19 462 LEU B CA 1
ATOM 8926 C C . LEU B 1 462 ? -12.492 33.375 23.703 1 96.19 462 LEU B C 1
ATOM 8928 O O . LEU B 1 462 ? -13.211 32.594 24.312 1 96.19 462 LEU B O 1
ATOM 8932 N N . ARG B 1 463 ? -11.273 33.719 24.141 1 97.12 463 ARG B N 1
ATOM 8933 C CA . ARG B 1 463 ? -10.68 33.219 25.375 1 97.12 463 ARG B CA 1
ATOM 8934 C C . ARG B 1 463 ? -10.695 31.703 25.406 1 97.12 463 ARG B C 1
ATOM 8936 O O . ARG B 1 463 ? -11.125 31.094 26.406 1 97.12 463 ARG B O 1
ATOM 8943 N N . LEU B 1 464 ? -10.305 31.125 24.359 1 96.69 464 LEU B N 1
ATOM 8944 C CA . LEU B 1 464 ? -10.391 29.672 24.203 1 96.69 464 LEU B CA 1
ATOM 8945 C C . LEU B 1 464 ? -9.445 28.969 25.172 1 96.69 464 LEU B C 1
ATOM 8947 O O . LEU B 1 464 ? -9.781 27.922 25.703 1 96.69 464 LEU B O 1
ATOM 8951 N N . SER B 1 465 ? -8.281 29.516 25.453 1 96.38 465 SER B N 1
ATOM 8952 C CA . SER B 1 465 ? -7.301 28.875 26.328 1 96.38 465 SER B CA 1
ATOM 8953 C C . SER B 1 465 ? -7.812 28.797 27.766 1 96.38 465 SER B C 1
ATOM 8955 O O . SER B 1 465 ? -7.398 27.938 28.531 1 96.38 465 SER B O 1
ATOM 8957 N N . GLU B 1 466 ? -8.742 29.625 28.062 1 95.81 466 GLU B N 1
ATOM 8958 C CA . GLU B 1 466 ? -9.297 29.672 29.422 1 95.81 466 GLU B CA 1
ATOM 8959 C C . GLU B 1 466 ? -10.594 28.875 29.516 1 95.81 466 GLU B C 1
ATOM 8961 O O . GLU B 1 466 ? -10.906 28.312 30.562 1 95.81 466 GLU B O 1
ATOM 8966 N N . LYS B 1 467 ? -11.266 28.828 28.422 1 96.12 467 LYS B N 1
ATOM 8967 C CA . LYS B 1 467 ? -12.641 28.344 28.484 1 96.12 467 LYS B CA 1
ATOM 8968 C C . LYS B 1 467 ? -12.742 26.906 27.953 1 96.12 467 LYS B C 1
ATOM 8970 O O . LYS B 1 467 ? -13.734 26.219 28.203 1 96.12 467 LYS B O 1
ATOM 8975 N N . THR B 1 468 ? -11.797 26.469 27.25 1 96.75 468 THR B N 1
ATOM 8976 C CA . THR B 1 468 ? -11.898 25.156 26.625 1 96.75 468 THR B CA 1
ATOM 8977 C C . THR B 1 468 ? -10.641 24.328 26.875 1 96.75 468 THR B C 1
ATOM 8979 O O . THR B 1 468 ? -9.656 24.844 27.422 1 96.75 468 THR B O 1
ATOM 8982 N N . TYR B 1 469 ? -10.703 23 26.516 1 96.31 469 TYR B N 1
ATOM 8983 C CA . TYR B 1 469 ? -9.547 22.109 26.562 1 96.31 469 TYR B CA 1
ATOM 8984 C C . TYR B 1 469 ? -8.758 22.188 25.266 1 96.31 469 TYR B C 1
ATOM 8986 O O . TYR B 1 469 ? -9.289 22.578 24.219 1 96.31 469 TYR B O 1
ATOM 8994 N N . SER B 1 470 ? -7.516 21.859 25.406 1 96.69 470 SER B N 1
ATOM 8995 C CA . SER B 1 470 ? -6.629 21.828 24.25 1 96.69 470 SER B CA 1
ATOM 8996 C C . SER B 1 470 ? -6.484 20.422 23.703 1 96.69 470 SER B C 1
ATOM 8998 O O . SER B 1 470 ? -6.395 19.453 24.469 1 96.69 470 SER B O 1
ATOM 9000 N N . LEU B 1 471 ? -6.492 20.281 22.391 1 97.31 471 LEU B N 1
ATOM 9001 C CA . LEU B 1 471 ? -6.23 18.984 21.781 1 97.31 471 LEU B CA 1
ATOM 9002 C C . LEU B 1 471 ? -4.832 18.5 22.141 1 97.31 471 LEU B C 1
ATOM 9004 O O . LEU B 1 471 ? -4.621 17.297 22.297 1 97.31 471 LEU B O 1
ATOM 9008 N N . TRP B 1 472 ? -3.871 19.438 22.188 1 97.75 472 TRP B N 1
ATOM 9009 C CA . TRP B 1 472 ? -2.494 19.047 22.484 1 97.75 472 TRP B CA 1
ATOM 9010 C C . TRP B 1 472 ? -2.383 18.422 23.859 1 97.75 472 TRP B C 1
ATOM 9012 O O . TRP B 1 472 ? -1.568 17.516 24.078 1 97.75 472 TRP B O 1
ATOM 9022 N N . GLY B 1 473 ? -3.16 18.953 24.781 1 95.38 473 GLY B N 1
ATOM 9023 C CA . GLY B 1 473 ? -3.221 18.312 26.078 1 95.38 473 GLY B CA 1
ATOM 9024 C C . GLY B 1 473 ? -3.699 16.875 26 1 95.38 473 GLY B C 1
ATOM 9025 O O . GLY B 1 473 ? -3.145 15.992 26.672 1 95.38 473 GLY B O 1
ATOM 9026 N N . TYR B 1 474 ? -4.711 16.641 25.234 1 94.75 474 TYR B N 1
ATOM 9027 C CA . TYR B 1 474 ? -5.227 15.297 25.031 1 94.75 474 TYR B CA 1
ATOM 9028 C C . TYR B 1 474 ? -4.164 14.398 24.406 1 94.75 474 TYR B C 1
ATOM 9030 O O . TYR B 1 474 ? -3.967 13.266 24.844 1 94.75 474 TYR B O 1
ATOM 9038 N N . VAL B 1 475 ? -3.477 14.859 23.391 1 94.94 475 VAL B N 1
ATOM 9039 C CA . VAL B 1 475 ? -2.441 14.086 22.703 1 94.94 475 VAL B CA 1
ATOM 9040 C C . VAL B 1 475 ? -1.337 13.719 23.688 1 94.94 475 VAL B C 1
ATOM 9042 O O . VAL B 1 475 ? -0.84 12.586 23.672 1 94.94 475 VAL B O 1
ATOM 9045 N N . ALA B 1 476 ? -1.019 14.633 24.5 1 92.19 476 ALA B N 1
ATOM 9046 C CA . ALA B 1 476 ? 0.057 14.406 25.453 1 92.19 476 ALA B CA 1
ATOM 9047 C C . ALA B 1 476 ? -0.3 13.289 26.438 1 92.19 476 ALA B C 1
ATOM 9049 O O . ALA B 1 476 ? 0.574 12.539 26.875 1 92.19 476 ALA B O 1
ATOM 9050 N N . THR B 1 477 ? -1.528 13.227 26.781 1 86.19 477 THR B N 1
ATOM 9051 C CA . THR B 1 477 ? -1.956 12.234 27.75 1 86.19 477 THR B CA 1
ATOM 9052 C C . THR B 1 477 ? -2.232 10.891 27.078 1 86.19 477 THR B C 1
ATOM 9054 O O . THR B 1 477 ? -2.377 9.867 27.75 1 86.19 477 THR B O 1
ATOM 9057 N N . HIS B 1 478 ? -2.293 10.875 25.75 1 86.06 478 HIS B N 1
ATOM 9058 C CA . HIS B 1 478 ? -2.539 9.648 24.984 1 86.06 478 HIS B CA 1
ATOM 9059 C C . HIS B 1 478 ? -1.418 9.391 23.984 1 86.06 478 HIS B C 1
ATOM 9061 O O . HIS B 1 478 ? -1.669 8.906 22.875 1 86.06 478 HIS B O 1
ATOM 9067 N N . MET B 1 479 ? -0.289 9.68 24.297 1 86.56 479 MET B N 1
ATOM 9068 C CA . MET B 1 479 ? 0.864 9.633 23.406 1 86.56 479 MET B CA 1
ATOM 9069 C C . MET B 1 479 ? 1.053 8.227 22.828 1 86.56 479 MET B C 1
ATOM 9071 O O . MET B 1 479 ? 1.499 8.07 21.688 1 86.56 479 MET B O 1
ATOM 9075 N N . ASP B 1 480 ? 0.752 7.18 23.484 1 78.5 480 ASP B N 1
ATOM 9076 C CA . ASP B 1 480 ? 0.969 5.793 23.094 1 78.5 480 ASP B CA 1
ATOM 9077 C C . ASP B 1 480 ? 0.124 5.426 21.875 1 78.5 480 ASP B C 1
ATOM 9079 O O . ASP B 1 480 ? 0.515 4.574 21.078 1 78.5 480 ASP B O 1
ATOM 9083 N N . ASP B 1 481 ? -0.918 6.121 21.766 1 84.44 481 ASP B N 1
ATOM 9084 C CA . ASP B 1 481 ? -1.825 5.84 20.656 1 84.44 481 ASP B CA 1
ATOM 9085 C C . ASP B 1 481 ? -1.287 6.41 19.344 1 84.44 481 ASP B C 1
ATOM 9087 O O . ASP B 1 481 ? -1.71 6 18.266 1 84.44 481 ASP B O 1
ATOM 9091 N N . PHE B 1 482 ? -0.347 7.34 19.531 1 93 482 PHE B N 1
ATOM 9092 C CA . PHE B 1 482 ? -0.032 8.141 18.359 1 93 482 PHE B CA 1
ATOM 9093 C C . PHE B 1 482 ? 1.411 7.918 17.922 1 93 482 PHE B C 1
ATOM 9095 O O . PHE B 1 482 ? 1.795 8.289 16.812 1 93 482 PHE B O 1
ATOM 9102 N N . ILE B 1 483 ? 2.148 7.254 18.703 1 91.94 483 ILE B N 1
ATOM 9103 C CA . ILE B 1 483 ? 3.576 7.117 18.438 1 91.94 483 ILE B CA 1
ATOM 9104 C C . ILE B 1 483 ? 3.807 6.004 17.422 1 91.94 483 ILE B C 1
ATOM 9106 O O . ILE B 1 483 ? 3.131 4.973 17.453 1 91.94 483 ILE B O 1
ATOM 9110 N N . ASN B 1 484 ? 4.68 6.27 16.484 1 91.94 484 ASN B N 1
ATOM 9111 C CA . ASN B 1 484 ? 5.223 5.254 15.586 1 91.94 484 ASN B CA 1
ATOM 9112 C C . ASN B 1 484 ? 6.371 4.488 16.234 1 91.94 484 ASN B C 1
ATOM 9114 O O . ASN B 1 484 ? 7.469 5.023 16.391 1 91.94 484 ASN B O 1
ATOM 9118 N N . PRO B 1 485 ? 6.191 3.264 16.516 1 83.81 485 PRO B N 1
ATOM 9119 C CA . PRO B 1 485 ? 7.219 2.531 17.266 1 83.81 485 PRO B CA 1
ATOM 9120 C C . PRO B 1 485 ? 8.5 2.334 16.469 1 83.81 485 PRO B C 1
ATOM 9122 O O . PRO B 1 485 ? 9.578 2.168 17.047 1 83.81 485 PRO B O 1
ATOM 9125 N N . ILE B 1 486 ? 8.398 2.395 15.141 1 85.75 486 ILE B N 1
ATOM 9126 C CA . ILE B 1 486 ? 9.578 2.074 14.344 1 85.75 486 ILE B CA 1
ATOM 9127 C C . ILE B 1 486 ? 10.32 3.359 13.984 1 85.75 486 ILE B C 1
ATOM 9129 O O . ILE B 1 486 ? 11.281 3.336 13.211 1 85.75 486 ILE B O 1
ATOM 9133 N N . TYR B 1 487 ? 9.914 4.48 14.594 1 88.81 487 TYR B N 1
ATOM 9134 C CA . TYR B 1 487 ? 10.586 5.758 14.383 1 88.81 487 TYR B CA 1
ATOM 9135 C C . TYR B 1 487 ? 12.047 5.68 14.797 1 88.81 487 TYR B C 1
ATOM 9137 O O . TYR B 1 487 ? 12.367 5.219 15.891 1 88.81 487 TYR B O 1
ATOM 9145 N N . ALA B 1 488 ? 12.938 6.043 13.883 1 81.06 488 ALA B N 1
ATOM 9146 C CA . ALA B 1 488 ? 14.375 6.027 14.148 1 81.06 488 ALA B CA 1
ATOM 9147 C C . ALA B 1 488 ? 14.922 7.445 14.266 1 81.06 488 ALA B C 1
ATOM 9149 O O . ALA B 1 488 ? 14.977 8.188 13.281 1 81.06 488 ALA B O 1
ATOM 9150 N N . VAL B 1 489 ? 15.383 7.836 15.414 1 69.56 489 VAL B N 1
ATOM 9151 C CA . VAL B 1 489 ? 15.844 9.188 15.703 1 69.56 489 VAL B CA 1
ATOM 9152 C C . VAL B 1 489 ? 17.141 9.469 14.938 1 69.56 489 VAL B C 1
ATOM 9154 O O . VAL B 1 489 ? 17.328 10.562 14.406 1 69.56 489 VAL B O 1
ATOM 9157 N N . GLU B 1 490 ? 18.047 8.547 15.062 1 61.25 490 GLU B N 1
ATOM 9158 C CA . GLU B 1 490 ? 19.359 8.766 14.453 1 61.25 490 GLU B CA 1
ATOM 9159 C C . GLU B 1 490 ? 19.234 9.125 12.977 1 61.25 490 GLU B C 1
ATOM 9161 O O . GLU B 1 490 ? 20.047 9.898 12.453 1 61.25 490 GLU B O 1
ATOM 9166 N N . ASP B 1 491 ? 18.312 8.594 12.422 1 54.69 491 ASP B N 1
ATOM 9167 C CA . ASP B 1 491 ? 18.109 8.68 10.984 1 54.69 491 ASP B CA 1
ATOM 9168 C C . ASP B 1 491 ? 17.625 10.062 10.578 1 54.69 491 ASP B C 1
ATOM 9170 O O . ASP B 1 491 ? 17.891 10.523 9.461 1 54.69 491 ASP B O 1
ATOM 9174 N N . SER B 1 492 ? 16.938 10.805 11.562 1 54.72 492 SER B N 1
ATOM 9175 C CA . SER B 1 492 ? 16.188 12.016 11.195 1 54.72 492 SER B CA 1
ATOM 9176 C C . SER B 1 492 ? 17.109 13.234 11.188 1 54.72 492 SER B C 1
ATOM 9178 O O . SER B 1 492 ? 16.719 14.305 10.719 1 54.72 492 SER B O 1
ATOM 9180 N N . LYS B 1 493 ? 18.234 13.195 11.773 1 55 493 LYS B N 1
ATOM 9181 C CA . LYS B 1 493 ? 18.922 14.453 12.039 1 55 493 LYS B CA 1
ATOM 9182 C C . LYS B 1 493 ? 19.25 15.188 10.742 1 55 493 LYS B C 1
ATOM 9184 O O . LYS B 1 493 ? 19.234 16.422 10.703 1 55 493 LYS B O 1
ATOM 9189 N N . LEU B 1 494 ? 19.719 14.617 9.797 1 59.81 494 LEU B N 1
ATOM 9190 C CA . LEU B 1 494 ? 20.188 15.617 8.836 1 59.81 494 LEU B CA 1
ATOM 9191 C C . LEU B 1 494 ? 19.672 15.297 7.438 1 59.81 494 LEU B C 1
ATOM 9193 O O . LEU B 1 494 ? 20.203 15.805 6.449 1 59.81 494 LEU B O 1
ATOM 9197 N N . HIS B 1 495 ? 18.375 14.75 7.41 1 76.69 495 HIS B N 1
ATOM 9198 C CA . HIS B 1 495 ? 18.219 14.391 6.008 1 76.69 495 HIS B CA 1
ATOM 9199 C C . HIS B 1 495 ? 16.906 14.93 5.449 1 76.69 495 HIS B C 1
ATOM 9201 O O . HIS B 1 495 ? 15.867 14.883 6.129 1 76.69 495 HIS B O 1
ATOM 9207 N N . VAL B 1 496 ? 17.141 15.859 4.414 1 90.44 496 VAL B N 1
ATOM 9208 C CA . VAL B 1 496 ? 16 16.281 3.607 1 90.44 496 VAL B CA 1
ATOM 9209 C C . VAL B 1 496 ? 15.367 15.078 2.926 1 90.44 496 VAL B C 1
ATOM 9211 O O . VAL B 1 496 ? 16.062 14.273 2.303 1 90.44 496 VAL B O 1
ATOM 9214 N N . LEU B 1 497 ? 14.102 14.914 3.16 1 92.31 497 LEU B N 1
ATOM 9215 C CA . LEU B 1 497 ? 13.398 13.805 2.516 1 92.31 497 LEU B CA 1
ATOM 9216 C C . LEU B 1 497 ? 13.273 14.047 1.015 1 92.31 497 LEU B C 1
ATOM 9218 O O . LEU B 1 497 ? 12.992 15.172 0.583 1 92.31 497 LEU B O 1
ATOM 9222 N N . GLN B 1 498 ? 13.578 13.055 0.261 1 90.44 498 GLN B N 1
ATOM 9223 C CA . GLN B 1 498 ? 13.414 13.094 -1.188 1 90.44 498 GLN B CA 1
ATOM 9224 C C . GLN B 1 498 ? 12.336 12.109 -1.642 1 90.44 498 GLN B C 1
ATOM 9226 O O . GLN B 1 498 ? 12.648 10.984 -2.043 1 90.44 498 GLN B O 1
ATOM 9231 N N . PRO B 1 499 ? 11.078 12.523 -1.683 1 92.69 499 PRO B N 1
ATOM 9232 C CA . PRO B 1 499 ? 9.992 11.609 -2.047 1 92.69 499 PRO B CA 1
ATOM 9233 C C . PRO B 1 499 ? 9.867 11.406 -3.557 1 92.69 499 PRO B C 1
ATOM 9235 O O . PRO B 1 499 ? 10.328 12.25 -4.332 1 92.69 499 PRO B O 1
ATOM 9238 N N . THR B 1 500 ? 9.328 10.242 -3.91 1 89.81 500 THR B N 1
ATOM 9239 C CA . THR B 1 500 ? 8.875 10.086 -5.289 1 89.81 500 THR B CA 1
ATOM 9240 C C . THR B 1 500 ? 7.52 10.758 -5.492 1 89.81 500 THR B C 1
ATOM 9242 O O . THR B 1 500 ? 6.637 10.664 -4.641 1 89.81 500 THR B O 1
ATOM 9245 N N . LEU B 1 501 ? 7.449 11.516 -6.559 1 92.56 501 LEU B N 1
ATOM 9246 C CA . LEU B 1 501 ? 6.219 12.242 -6.84 1 92.56 501 LEU B CA 1
ATOM 9247 C C . LEU B 1 501 ? 5.535 11.695 -8.086 1 92.56 501 LEU B C 1
ATOM 9249 O O . LEU B 1 501 ? 4.578 12.297 -8.586 1 92.56 501 LEU B O 1
ATOM 9253 N N . SER B 1 502 ? 6.031 10.531 -8.547 1 91.62 502 SER B N 1
ATOM 9254 C CA . SER B 1 502 ? 5.379 9.875 -9.672 1 91.62 502 SER B CA 1
ATOM 9255 C C . SER B 1 502 ? 3.986 9.375 -9.297 1 91.62 502 SER B C 1
ATOM 9257 O O . SER B 1 502 ? 3.766 8.938 -8.164 1 91.62 502 SER B O 1
ATOM 9259 N N . PRO B 1 503 ? 3.051 9.477 -10.258 1 93.12 503 PRO B N 1
ATOM 9260 C CA . PRO B 1 503 ? 1.69 9.023 -9.961 1 93.12 503 PRO B CA 1
ATOM 9261 C C . PRO B 1 503 ? 1.646 7.586 -9.453 1 93.12 503 PRO B C 1
ATOM 9263 O O . PRO B 1 503 ? 0.798 7.246 -8.625 1 93.12 503 PRO B O 1
ATOM 9266 N N . GLN B 1 504 ? 2.57 6.785 -9.875 1 90.31 504 GLN B N 1
ATOM 9267 C CA . GLN B 1 504 ? 2.604 5.375 -9.5 1 90.31 504 GLN B CA 1
ATOM 9268 C C . GLN B 1 504 ? 2.938 5.199 -8.023 1 90.31 504 GLN B C 1
ATOM 9270 O O . GLN B 1 504 ? 2.697 4.137 -7.449 1 90.31 504 GLN B O 1
ATOM 9275 N N . GLY B 1 505 ? 3.516 6.25 -7.516 1 89.19 505 GLY B N 1
ATOM 9276 C CA . GLY B 1 505 ? 3.961 6.164 -6.133 1 89.19 505 GLY B CA 1
ATOM 9277 C C . GLY B 1 505 ? 2.945 6.707 -5.145 1 89.19 505 GLY B C 1
ATOM 9278 O O . GLY B 1 505 ? 3.098 6.535 -3.934 1 89.19 505 GLY B O 1
ATOM 9279 N N . LEU B 1 506 ? 1.899 7.336 -5.559 1 94.06 506 LEU B N 1
ATOM 9280 C CA . LEU B 1 506 ? 0.869 7.879 -4.68 1 94.06 506 LEU B CA 1
ATOM 9281 C C . LEU B 1 506 ? -0.239 6.859 -4.445 1 94.06 506 LEU B C 1
ATOM 9283 O O . LEU B 1 506 ? -0.532 6.039 -5.32 1 94.06 506 LEU B O 1
ATOM 9287 N N . MET B 1 507 ? -0.785 6.879 -3.303 1 94.12 507 MET B N 1
ATOM 9288 C CA . MET B 1 507 ? -1.75 5.852 -2.916 1 94.12 507 MET B CA 1
ATOM 9289 C C . MET B 1 507 ? -3.068 6.484 -2.479 1 94.12 507 MET B C 1
ATOM 9291 O O . MET B 1 507 ? -3.086 7.605 -1.972 1 94.12 507 MET B O 1
ATOM 9295 N N . PHE B 1 508 ? -4.145 5.727 -2.76 1 96.38 508 PHE B N 1
ATOM 9296 C CA . PHE B 1 508 ? -5.449 6.098 -2.223 1 96.38 508 PHE B CA 1
ATOM 9297 C C . PHE B 1 508 ? -5.504 5.855 -0.719 1 96.38 508 PHE B C 1
ATOM 9299 O O . PHE B 1 508 ? -5.258 4.738 -0.257 1 96.38 508 PHE B O 1
ATOM 9306 N N . TRP B 1 509 ? -5.797 6.879 0.09 1 96.88 509 TRP B N 1
ATOM 9307 C CA . TRP B 1 509 ? -5.832 6.777 1.545 1 96.88 509 TRP B CA 1
ATOM 9308 C C . TRP B 1 509 ? -7.137 6.152 2.02 1 96.88 509 TRP B C 1
ATOM 9310 O O . TRP B 1 509 ? -7.957 6.816 2.658 1 96.88 509 TRP B O 1
ATOM 9320 N N . ARG B 1 510 ? -7.23 4.867 1.869 1 93.44 510 ARG B N 1
ATOM 9321 C CA . ARG B 1 510 ? -8.414 4.094 2.242 1 93.44 510 ARG B CA 1
ATOM 9322 C C . ARG B 1 510 ? -8.727 4.254 3.725 1 93.44 510 ARG B C 1
ATOM 9324 O O . ARG B 1 510 ? -9.891 4.309 4.117 1 93.44 510 ARG B O 1
ATOM 9331 N N . GLY B 1 511 ? -7.695 4.395 4.562 1 92.75 511 GLY B N 1
ATOM 9332 C CA . GLY B 1 511 ? -7.852 4.512 6.004 1 92.75 511 GLY B CA 1
ATOM 9333 C C . GLY B 1 511 ? -8.531 5.801 6.426 1 92.75 511 GLY B C 1
ATOM 9334 O O . GLY B 1 511 ? -9.039 5.902 7.547 1 92.75 511 GLY B O 1
ATOM 9335 N N . MET B 1 512 ? -8.562 6.75 5.57 1 96.38 512 MET B N 1
ATOM 9336 C CA . MET B 1 512 ? -9.242 8.016 5.855 1 96.38 512 MET B CA 1
ATOM 9337 C C . MET B 1 512 ? -10.641 8.031 5.25 1 96.38 512 MET B C 1
ATOM 9339 O O . MET B 1 512 ? -11.625 8.211 5.969 1 96.38 512 MET B O 1
ATOM 9343 N N . TYR B 1 513 ? -10.812 7.758 3.996 1 96.44 513 TYR B N 1
ATOM 9344 C CA . TYR B 1 513 ? -12.039 8.047 3.271 1 96.44 513 TYR B CA 1
ATOM 9345 C C . TYR B 1 513 ? -13.023 6.887 3.375 1 96.44 513 TYR B C 1
ATOM 9347 O O . TYR B 1 513 ? -14.211 7.043 3.08 1 96.44 513 TYR B O 1
ATOM 9355 N N . MET B 1 514 ? -12.477 5.719 3.793 1 93.12 514 MET B N 1
ATOM 9356 C CA . MET B 1 514 ? -13.336 4.551 3.957 1 93.12 514 MET B CA 1
ATOM 9357 C C . MET B 1 514 ? -13.039 3.84 5.277 1 93.12 514 MET B C 1
ATOM 9359 O O . MET B 1 514 ? -13.109 2.613 5.352 1 93.12 514 MET B O 1
ATOM 9363 N N . ARG B 1 515 ? -12.695 4.59 6.188 1 90.94 515 ARG B N 1
ATOM 9364 C CA . ARG B 1 515 ? -12.242 4.125 7.492 1 90.94 515 ARG B CA 1
ATOM 9365 C C . ARG B 1 515 ? -13.273 3.219 8.141 1 90.94 515 ARG B C 1
ATOM 9367 O O . ARG B 1 515 ? -12.922 2.223 8.781 1 90.94 515 ARG B O 1
ATOM 9374 N N . PHE B 1 516 ? -14.484 3.488 7.973 1 88.62 516 PHE B N 1
ATOM 9375 C CA . PHE B 1 516 ? -15.523 2.852 8.766 1 88.62 516 PHE B CA 1
ATOM 9376 C C . PHE B 1 516 ? -16.219 1.747 7.973 1 88.62 516 PHE B C 1
ATOM 9378 O O . PHE B 1 516 ? -17.156 1.127 8.453 1 88.62 516 PHE B O 1
ATOM 9385 N N . GLU B 1 517 ? -15.75 1.576 6.773 1 85.31 517 GLU B N 1
ATOM 9386 C CA . GLU B 1 517 ? -16.359 0.54 5.945 1 85.31 517 GLU B CA 1
ATOM 9387 C C . GLU B 1 517 ? -15.797 -0.837 6.281 1 85.31 517 GLU B C 1
ATOM 9389 O O . GLU B 1 517 ? -14.602 -1.087 6.098 1 85.31 517 GLU B O 1
ATOM 9394 N N . ASN B 1 518 ? -16.688 -1.603 6.656 1 77 518 ASN B N 1
ATOM 9395 C CA . ASN B 1 518 ? -16.281 -2.963 6.984 1 77 518 ASN B CA 1
ATOM 9396 C C . ASN B 1 518 ? -16.109 -3.814 5.727 1 77 518 ASN B C 1
ATOM 9398 O O . ASN B 1 518 ? -16.828 -3.639 4.746 1 77 518 ASN B O 1
ATOM 9402 N N . GLY B 1 519 ? -15.172 -4.574 5.676 1 75.25 519 GLY B N 1
ATOM 9403 C CA . GLY B 1 519 ? -15.023 -5.523 4.586 1 75.25 519 GLY B CA 1
ATOM 9404 C C . GLY B 1 519 ? -14.008 -5.086 3.547 1 75.25 519 GLY B C 1
ATOM 9405 O O . GLY B 1 519 ? -13.695 -5.84 2.623 1 75.25 519 GLY B O 1
ATOM 9406 N N . ILE B 1 520 ? -13.578 -3.844 3.695 1 83.56 520 ILE B N 1
ATOM 9407 C CA . ILE B 1 520 ? -12.656 -3.4 2.652 1 83.56 520 ILE B CA 1
ATOM 9408 C C . ILE B 1 520 ? -11.234 -3.359 3.199 1 83.56 520 ILE B C 1
ATOM 9410 O O . ILE B 1 520 ? -10.273 -3.24 2.438 1 83.56 520 ILE B O 1
ATOM 9414 N N . HIS B 1 521 ? -11.141 -3.426 4.5 1 82.56 521 HIS B N 1
ATOM 9415 C CA . HIS B 1 521 ? -9.82 -3.352 5.121 1 82.56 521 HIS B CA 1
ATOM 9416 C C . HIS B 1 521 ? -9.32 -4.734 5.516 1 82.56 521 HIS B C 1
ATOM 9418 O O . HIS B 1 521 ? -10.102 -5.59 5.93 1 82.56 521 HIS B O 1
ATOM 9424 N N . PRO B 1 522 ? -8.039 -4.895 5.355 1 77.69 522 PRO B N 1
ATOM 9425 C CA . PRO B 1 522 ? -7.488 -6.137 5.898 1 77.69 522 PRO B CA 1
ATOM 9426 C C . PRO B 1 522 ? -7.504 -6.172 7.426 1 77.69 522 PRO B C 1
ATOM 9428 O O . PRO B 1 522 ? -7.496 -5.121 8.07 1 77.69 522 PRO B O 1
ATOM 9431 N N . ARG B 1 523 ? -7.566 -7.305 7.918 1 73.44 523 ARG B N 1
ATOM 9432 C CA . ARG B 1 523 ? -7.574 -7.453 9.367 1 73.44 523 ARG B CA 1
ATOM 9433 C C . ARG B 1 523 ? -6.242 -7.008 9.969 1 73.44 523 ARG B C 1
ATOM 9435 O O . ARG B 1 523 ? -6.211 -6.41 11.047 1 73.44 523 ARG B O 1
ATOM 9442 N N . ASP B 1 524 ? -5.223 -7.395 9.25 1 77.88 524 ASP B N 1
ATOM 9443 C CA . ASP B 1 524 ? -3.885 -7.023 9.695 1 77.88 524 ASP B CA 1
ATOM 9444 C C . ASP B 1 524 ? -3.148 -6.227 8.625 1 77.88 524 ASP B C 1
ATOM 9446 O O . ASP B 1 524 ? -3.355 -6.449 7.426 1 77.88 524 ASP B O 1
ATOM 9450 N N . ASN B 1 525 ? -2.449 -5.246 9.156 1 80.5 525 ASN B N 1
ATOM 9451 C CA . ASN B 1 525 ? -1.644 -4.492 8.203 1 80.5 525 ASN B CA 1
ATOM 9452 C C . ASN B 1 525 ? -0.167 -4.496 8.594 1 80.5 525 ASN B C 1
ATOM 9454 O O . ASN B 1 525 ? 0.181 -4.824 9.727 1 80.5 525 ASN B O 1
ATOM 9458 N N . TRP B 1 526 ? 0.631 -4.242 7.707 1 80.38 526 TRP B N 1
ATOM 9459 C CA . TRP B 1 526 ? 2.082 -4.289 7.848 1 80.38 526 TRP B CA 1
ATOM 9460 C C . TRP B 1 526 ? 2.559 -3.309 8.914 1 80.38 526 TRP B C 1
ATOM 9462 O O . TRP B 1 526 ? 3.5 -3.596 9.656 1 80.38 526 TRP B O 1
ATOM 9472 N N . GLN B 1 527 ? 1.94 -2.184 9 1 83.25 527 GLN B N 1
ATOM 9473 C CA . GLN B 1 527 ? 2.346 -1.146 9.945 1 83.25 527 GLN B CA 1
ATOM 9474 C C . GLN B 1 527 ? 2.168 -1.614 11.383 1 83.25 527 GLN B C 1
ATOM 9476 O O . GLN B 1 527 ? 3.072 -1.457 12.211 1 83.25 527 GLN B O 1
ATOM 9481 N N . ASP B 1 528 ? 1.03 -2.221 11.625 1 82.62 528 ASP B N 1
ATOM 9482 C CA . ASP B 1 528 ? 0.745 -2.697 12.977 1 82.62 528 ASP B CA 1
ATOM 9483 C C . ASP B 1 528 ? 1.675 -3.844 13.367 1 82.62 528 ASP B C 1
ATOM 9485 O O . ASP B 1 528 ? 2.125 -3.928 14.508 1 82.62 528 ASP B O 1
ATOM 9489 N N . ILE B 1 529 ? 1.956 -4.656 12.453 1 83.19 529 ILE B N 1
ATOM 9490 C CA . ILE B 1 529 ? 2.83 -5.797 12.711 1 83.19 529 ILE B CA 1
ATOM 9491 C C . ILE B 1 529 ? 4.25 -5.305 12.984 1 83.19 529 ILE B C 1
ATOM 9493 O O . ILE B 1 529 ? 4.883 -5.738 13.953 1 83.19 529 ILE B O 1
ATOM 9497 N N . ALA B 1 530 ? 4.715 -4.438 12.148 1 83.25 530 ALA B N 1
ATOM 9498 C CA . ALA B 1 530 ? 6.055 -3.887 12.336 1 83.25 530 ALA B CA 1
ATOM 9499 C C . ALA B 1 530 ? 6.188 -3.201 13.688 1 83.25 530 ALA B C 1
ATOM 9501 O O . ALA B 1 530 ? 7.211 -3.336 14.367 1 83.25 530 ALA B O 1
ATOM 9502 N N . ALA B 1 531 ? 5.184 -2.494 14 1 85.25 531 ALA B N 1
ATOM 9503 C CA . ALA B 1 531 ? 5.18 -1.795 15.281 1 85.25 531 ALA B CA 1
ATOM 9504 C C . ALA B 1 531 ? 5.246 -2.781 16.453 1 85.25 531 ALA B C 1
ATOM 9506 O O . ALA B 1 531 ? 6.004 -2.582 17.391 1 85.25 531 ALA B O 1
ATOM 9507 N N . SER B 1 532 ? 4.473 -3.803 16.391 1 85.94 532 SER B N 1
ATOM 9508 C CA . SER B 1 532 ? 4.43 -4.805 17.453 1 85.94 532 SER B CA 1
ATOM 9509 C C . SER B 1 532 ? 5.766 -5.527 17.594 1 85.94 532 SER B C 1
ATOM 9511 O O . SER B 1 532 ? 6.266 -5.715 18.703 1 85.94 532 SER B O 1
ATOM 9513 N N . VAL B 1 533 ? 6.328 -5.891 16.531 1 85.88 533 VAL B N 1
ATOM 9514 C CA . VAL B 1 533 ? 7.59 -6.621 16.531 1 85.88 533 VAL B CA 1
ATOM 9515 C C . VAL B 1 533 ? 8.703 -5.723 17.062 1 85.88 533 VAL B C 1
ATOM 9517 O O . VAL B 1 533 ? 9.57 -6.176 17.812 1 85.88 533 VAL B O 1
ATOM 9520 N N . HIS B 1 534 ? 8.664 -4.547 16.688 1 85.19 534 HIS B N 1
ATOM 9521 C CA . HIS B 1 534 ? 9.68 -3.607 17.172 1 85.19 534 HIS B CA 1
ATOM 9522 C C . HIS B 1 534 ? 9.586 -3.424 18.688 1 85.19 534 HIS B C 1
ATOM 9524 O O . HIS B 1 534 ? 10.617 -3.402 19.375 1 85.19 534 HIS B O 1
ATOM 9530 N N . GLN B 1 535 ? 8.438 -3.264 19.125 1 86.5 535 GLN B N 1
ATOM 9531 C CA . GLN B 1 535 ? 8.258 -3.121 20.562 1 86.5 535 GLN B CA 1
ATOM 9532 C C . GLN B 1 535 ? 8.75 -4.359 21.312 1 86.5 535 GLN B C 1
ATOM 9534 O O . GLN B 1 535 ? 9.344 -4.254 22.391 1 86.5 535 GLN B O 1
ATOM 9539 N N . HIS B 1 536 ? 8.477 -5.434 20.75 1 88.56 536 HIS B N 1
ATOM 9540 C CA . HIS B 1 536 ? 8.984 -6.68 21.312 1 88.56 536 HIS B CA 1
ATOM 9541 C C . HIS B 1 536 ? 10.508 -6.688 21.375 1 88.56 536 HIS B C 1
ATOM 9543 O O . HIS B 1 536 ? 11.094 -7.074 22.375 1 88.56 536 HIS B O 1
ATOM 9549 N N . CYS B 1 537 ? 11.086 -6.258 20.344 1 86.94 537 CYS B N 1
ATOM 9550 C CA . CYS B 1 537 ? 12.539 -6.18 20.25 1 86.94 537 CYS B CA 1
ATOM 9551 C C . CYS B 1 537 ? 13.102 -5.27 21.344 1 86.94 537 CYS B C 1
ATOM 9553 O O . CYS B 1 537 ? 14.094 -5.605 21.984 1 86.94 537 CYS B O 1
ATOM 9555 N N . VAL B 1 538 ? 12.484 -4.16 21.5 1 86.75 538 VAL B N 1
ATOM 9556 C CA . VAL B 1 538 ? 12.93 -3.191 22.5 1 86.75 538 VAL B CA 1
ATOM 9557 C C . VAL B 1 538 ? 12.844 -3.812 23.891 1 86.75 538 VAL B C 1
ATOM 9559 O O . VAL B 1 538 ? 13.75 -3.645 24.719 1 86.75 538 VAL B O 1
ATOM 9562 N N . SER B 1 539 ? 11.781 -4.504 24.094 1 90.75 539 SER B N 1
ATOM 9563 C CA . SER B 1 539 ? 11.594 -5.18 25.375 1 90.75 539 SER B CA 1
ATOM 9564 C C . SER B 1 539 ? 12.68 -6.223 25.609 1 90.75 539 SER B C 1
ATOM 9566 O O . SER B 1 539 ? 13.273 -6.273 26.688 1 90.75 539 SER B O 1
ATOM 9568 N N . LEU B 1 540 ? 12.977 -6.961 24.641 1 91.25 540 LEU B N 1
ATOM 9569 C CA . LEU B 1 540 ? 13.969 -8.023 24.75 1 91.25 540 LEU B CA 1
ATOM 9570 C C . LEU B 1 540 ? 15.367 -7.441 24.938 1 91.25 540 LEU B C 1
ATOM 9572 O O . LEU B 1 540 ? 16.156 -7.957 25.734 1 91.25 540 LEU B O 1
ATOM 9576 N N . GLU B 1 541 ? 15.648 -6.398 24.188 1 89.44 541 GLU B N 1
ATOM 9577 C CA . GLU B 1 541 ? 16.953 -5.738 24.328 1 89.44 541 GLU B CA 1
ATOM 9578 C C . GLU B 1 541 ? 17.156 -5.227 25.75 1 89.44 541 GLU B C 1
ATOM 9580 O O . GLU B 1 541 ? 18.25 -5.395 26.312 1 89.44 541 GLU B O 1
ATOM 9585 N N . ASP B 1 542 ? 16.188 -4.629 26.234 1 91.31 542 ASP B N 1
ATOM 9586 C CA . ASP B 1 542 ? 16.266 -4.09 27.594 1 91.31 542 ASP B CA 1
ATOM 9587 C C . ASP B 1 542 ? 16.422 -5.211 28.609 1 91.31 542 ASP B C 1
ATOM 9589 O O . ASP B 1 542 ? 17.125 -5.043 29.609 1 91.31 542 ASP B O 1
ATOM 9593 N N . HIS B 1 543 ? 15.727 -6.293 28.406 1 91.75 543 HIS B N 1
ATOM 9594 C CA . HIS B 1 543 ? 15.844 -7.465 29.266 1 91.75 543 HIS B CA 1
ATOM 9595 C C . HIS B 1 543 ? 17.25 -8.055 29.203 1 91.75 543 HIS B C 1
ATOM 9597 O O . HIS B 1 543 ? 17.812 -8.453 30.234 1 91.75 543 HIS B O 1
ATOM 9603 N N . ILE B 1 544 ? 17.812 -8.086 28.094 1 90.5 544 ILE B N 1
ATOM 9604 C CA . ILE B 1 544 ? 19.156 -8.625 27.891 1 90.5 544 ILE B CA 1
ATOM 9605 C C . ILE B 1 544 ? 20.172 -7.773 28.641 1 90.5 544 ILE B C 1
ATOM 9607 O O . ILE B 1 544 ? 21.078 -8.305 29.281 1 90.5 544 ILE B O 1
ATOM 9611 N N . LYS B 1 545 ? 20.047 -6.469 28.562 1 90 545 LYS B N 1
ATOM 9612 C CA . LYS B 1 545 ? 20.938 -5.574 29.281 1 90 545 LYS B CA 1
ATOM 9613 C C . LYS B 1 545 ? 20.922 -5.875 30.781 1 90 545 LYS B C 1
ATOM 9615 O O . LYS B 1 545 ? 21.969 -5.852 31.422 1 90 545 LYS B O 1
ATOM 9620 N N . LEU B 1 546 ? 19.797 -6.16 31.25 1 89.88 546 LEU B N 1
ATOM 9621 C CA . LEU B 1 546 ? 19.688 -6.516 32.656 1 89.88 546 LEU B CA 1
ATOM 9622 C C . LEU B 1 546 ? 20.375 -7.844 32.938 1 89.88 546 LEU B C 1
ATOM 9624 O O . LEU B 1 546 ? 21.109 -7.969 33.938 1 89.88 546 LEU B O 1
ATOM 9628 N N . LEU B 1 547 ? 20.094 -8.812 32.125 1 86.81 547 LEU B N 1
ATOM 9629 C CA . LEU B 1 547 ? 20.672 -10.141 32.312 1 86.81 547 LEU B CA 1
ATOM 9630 C C . LEU B 1 547 ? 22.203 -10.078 32.25 1 86.81 547 LEU B C 1
ATOM 9632 O O . LEU B 1 547 ? 22.891 -10.773 33 1 86.81 547 LEU B O 1
ATOM 9636 N N . GLN B 1 548 ? 22.641 -9.281 31.375 1 85.62 548 GLN B N 1
ATOM 9637 C CA . GLN B 1 548 ? 24.094 -9.102 31.266 1 85.62 548 GLN B CA 1
ATOM 9638 C C . GLN B 1 548 ? 24.656 -8.484 32.531 1 85.62 548 GLN B C 1
ATOM 9640 O O . GLN B 1 548 ? 25.734 -8.875 33 1 85.62 548 GLN B O 1
ATOM 9645 N N . LYS B 1 549 ? 23.984 -7.566 33.062 1 84.69 549 LYS B N 1
ATOM 9646 C CA . LYS B 1 549 ? 24.391 -6.969 34.312 1 84.69 549 LYS B CA 1
ATOM 9647 C C . LYS B 1 549 ? 24.406 -8 35.438 1 84.69 549 LYS B C 1
ATOM 9649 O O . LYS B 1 549 ? 25.297 -8 36.281 1 84.69 549 LYS B O 1
ATOM 9654 N N . ARG B 1 550 ? 23.453 -8.852 35.469 1 82.06 550 ARG B N 1
ATOM 9655 C CA . ARG B 1 550 ? 23.359 -9.875 36.5 1 82.06 550 ARG B CA 1
ATOM 9656 C C . ARG B 1 550 ? 24.453 -10.922 36.344 1 82.06 550 ARG B C 1
ATOM 9658 O O . ARG B 1 550 ? 25.016 -11.383 37.344 1 82.06 550 ARG B O 1
ATOM 9665 N N . ILE B 1 551 ? 24.672 -11.266 35.188 1 80.38 551 ILE B N 1
ATOM 9666 C CA . ILE B 1 551 ? 25.734 -12.227 34.938 1 80.38 551 ILE B CA 1
ATOM 9667 C C . ILE B 1 551 ? 27.078 -11.648 35.375 1 80.38 551 ILE B C 1
ATOM 9669 O O . ILE B 1 551 ? 27.891 -12.344 36 1 80.38 551 ILE B O 1
ATOM 9673 N N . ALA B 1 552 ? 27.281 -10.398 35.031 1 81.31 552 ALA B N 1
ATOM 9674 C CA . ALA B 1 552 ? 28.5 -9.719 35.469 1 81.31 552 ALA B CA 1
ATOM 9675 C C . ALA B 1 552 ? 28.594 -9.664 36.969 1 81.31 552 ALA B C 1
ATOM 9677 O O . ALA B 1 552 ? 29.672 -9.836 37.562 1 81.31 552 ALA B O 1
ATOM 9678 N N . ALA B 1 553 ? 27.547 -9.484 37.594 1 77.94 553 ALA B N 1
ATOM 9679 C CA . ALA B 1 553 ? 27.5 -9.406 39.062 1 77.94 553 ALA B CA 1
ATOM 9680 C C . ALA B 1 553 ? 27.766 -10.773 39.688 1 77.94 553 ALA B C 1
ATOM 9682 O O . ALA B 1 553 ? 28.406 -10.867 40.75 1 77.94 553 ALA B O 1
ATOM 9683 N N . LEU B 1 554 ? 27.234 -11.758 39.156 1 74.12 554 LEU B N 1
ATOM 9684 C CA . LEU B 1 554 ? 27.391 -13.109 39.656 1 74.12 554 LEU B CA 1
ATOM 9685 C C . LEU B 1 554 ? 28.812 -13.609 39.469 1 74.12 554 LEU B C 1
ATOM 9687 O O . LEU B 1 554 ? 29.312 -14.43 40.25 1 74.12 554 LEU B O 1
ATOM 9691 N N . LYS B 1 555 ? 29.406 -13.109 38.562 1 70.56 555 LYS B N 1
ATOM 9692 C CA . LYS B 1 555 ? 30.781 -13.492 38.312 1 70.56 555 LYS B CA 1
ATOM 9693 C C . LYS B 1 555 ? 31.734 -12.789 39.25 1 70.56 555 LYS B C 1
ATOM 9695 O O . LYS B 1 555 ? 32.812 -13.312 39.562 1 70.56 555 LYS B O 1
ATOM 9700 N N . SER B 1 556 ? 31.641 -11.617 39.562 1 62.5 556 SER B N 1
ATOM 9701 C CA . SER B 1 556 ? 32.531 -10.93 40.5 1 62.5 556 SER B CA 1
ATOM 9702 C C . SER B 1 556 ? 32.531 -11.617 41.875 1 62.5 556 SER B C 1
ATOM 9704 O O . SER B 1 556 ? 31.469 -12 42.375 1 62.5 556 SER B O 1
ATOM 9706 N N . LYS B 1 557 ? 33.562 -12.484 42.188 1 51.03 557 LYS B N 1
ATOM 9707 C CA . LYS B 1 557 ? 33.906 -13.242 43.406 1 51.03 557 LYS B CA 1
ATOM 9708 C C . LYS B 1 557 ? 33.406 -12.555 44.656 1 51.03 557 LYS B C 1
ATOM 9710 O O . LYS B 1 557 ? 33.531 -11.336 44.781 1 51.03 557 LYS B O 1
ATOM 9715 N N . PRO B 1 558 ? 32.688 -13.344 45.438 1 45.22 558 PRO B N 1
ATOM 9716 C CA . PRO B 1 558 ? 32.469 -12.82 46.781 1 45.22 558 PRO B CA 1
ATOM 9717 C C . PRO B 1 558 ? 33.781 -12.344 47.438 1 45.22 558 PRO B C 1
ATOM 9719 O O . PRO B 1 558 ? 34.781 -13.047 47.406 1 45.22 558 PRO B O 1
ATOM 9722 N N . ALA B 1 559 ? 34.188 -11.18 47.344 1 39.12 559 ALA B N 1
ATOM 9723 C CA . ALA B 1 559 ? 35.25 -10.781 48.281 1 39.12 559 ALA B CA 1
ATOM 9724 C C . ALA B 1 559 ? 35.188 -11.555 49.594 1 39.12 559 ALA B C 1
ATOM 9726 O O . ALA B 1 559 ? 34.094 -11.914 50.031 1 39.12 559 ALA B O 1
ATOM 9727 N N . THR B 1 560 ? 36.219 -12.328 49.906 1 38.69 560 THR B N 1
ATOM 9728 C CA . THR B 1 560 ? 36.406 -12.867 51.25 1 38.69 560 THR B CA 1
ATOM 9729 C C . THR B 1 560 ? 35.719 -11.984 52.281 1 38.69 560 THR B C 1
ATOM 9731 O O . THR B 1 560 ? 35.875 -10.758 52.25 1 38.69 560 THR B O 1
ATOM 9734 N N . PRO B 1 561 ? 34.781 -12.523 52.906 1 37.84 561 PRO B N 1
ATOM 9735 C CA . PRO B 1 561 ? 34.281 -11.773 54.062 1 37.84 561 PRO B CA 1
ATOM 9736 C C . PRO B 1 561 ? 35.406 -11.164 54.906 1 37.84 561 PRO B C 1
ATOM 9738 O O . PRO B 1 561 ? 36.25 -11.891 55.406 1 37.84 561 PRO B O 1
ATOM 9741 N N . MET B 1 562 ? 36.125 -10.258 54.5 1 33.44 562 MET B N 1
ATOM 9742 C CA . MET B 1 562 ? 36.875 -9.727 55.625 1 33.44 562 MET B CA 1
ATOM 9743 C C . MET B 1 562 ? 36 -9.594 56.844 1 33.44 562 MET B C 1
ATOM 9745 O O . MET B 1 562 ? 34.781 -9.398 56.719 1 33.44 562 MET B O 1
ATOM 9749 N N . ALA B 1 563 ? 36.594 -9.797 58.125 1 34.44 563 ALA B N 1
ATOM 9750 C CA . ALA B 1 563 ? 36.062 -9.805 59.469 1 34.44 563 ALA B CA 1
ATOM 9751 C C . ALA B 1 563 ? 35.094 -8.656 59.688 1 34.44 563 ALA B C 1
ATOM 9753 O O . ALA B 1 563 ? 34.344 -8.633 60.656 1 34.44 563 ALA B O 1
ATOM 9754 N N . ASN B 1 564 ? 35.438 -7.367 59.219 1 31.33 564 ASN B N 1
ATOM 9755 C CA . ASN B 1 564 ? 34.656 -6.293 59.812 1 31.33 564 ASN B CA 1
ATOM 9756 C C . ASN B 1 564 ? 33.25 -6.223 59.25 1 31.33 564 ASN B C 1
ATOM 9758 O O . ASN B 1 564 ? 33 -6.711 58.125 1 31.33 564 ASN B O 1
ATOM 9762 N N . GLY B 1 565 ? 32.188 -5.652 59.875 1 33.5 565 GLY B N 1
ATOM 9763 C CA . GLY B 1 565 ? 30.75 -5.414 60 1 33.5 565 GLY B CA 1
ATOM 9764 C C . GLY B 1 565 ? 30.109 -4.945 58.719 1 33.5 565 GLY B C 1
ATOM 9765 O O . GLY B 1 565 ? 28.969 -4.477 58.719 1 33.5 565 GLY B O 1
ATOM 9766 N N . ILE B 1 566 ? 30.906 -4.496 57.75 1 34 566 ILE B N 1
ATOM 9767 C CA . ILE B 1 566 ? 30.125 -3.641 56.875 1 34 566 ILE B CA 1
ATOM 9768 C C . ILE B 1 566 ? 29.156 -4.488 56.062 1 34 566 ILE B C 1
ATOM 9770 O O . ILE B 1 566 ? 29.562 -5.387 55.312 1 34 566 ILE B O 1
ATOM 9774 N N . GLU B 1 567 ? 27.828 -4.605 56.406 1 33.28 567 GLU B N 1
ATOM 9775 C CA . GLU B 1 567 ? 26.5 -4.977 55.938 1 33.28 567 GLU B CA 1
ATOM 9776 C C . GLU B 1 567 ? 26.312 -4.551 54.5 1 33.28 567 GLU B C 1
ATOM 9778 O O . GLU B 1 567 ? 25.25 -4.82 53.906 1 33.28 567 GLU B O 1
ATOM 9783 N N . LYS B 1 568 ? 27.125 -3.699 54 1 36.06 568 LYS B N 1
ATOM 9784 C CA . LYS B 1 568 ? 26.641 -3.092 52.75 1 36.06 568 LYS B CA 1
ATOM 9785 C C . LYS B 1 568 ? 26.625 -4.109 51.625 1 36.06 568 LYS B C 1
ATOM 9787 O O . LYS B 1 568 ? 26.156 -3.807 50.5 1 36.06 568 LYS B O 1
ATOM 9792 N N . ASP B 1 569 ? 27.375 -5.02 51.688 1 38 569 ASP B N 1
ATOM 9793 C CA . ASP B 1 569 ? 27.469 -5.836 50.469 1 38 569 ASP B CA 1
ATOM 9794 C C . ASP B 1 569 ? 26.25 -6.734 50.312 1 38 569 ASP B C 1
ATOM 9796 O O . ASP B 1 569 ? 26.25 -7.664 49.5 1 38 569 ASP B O 1
ATOM 9800 N N . ARG B 1 570 ? 25.297 -6.762 51.188 1 36.47 570 ARG B N 1
ATOM 9801 C CA . ARG B 1 570 ? 24 -7.449 51.094 1 36.47 570 ARG B CA 1
ATOM 9802 C C . ARG B 1 570 ? 23.203 -6.969 49.906 1 36.47 570 ARG B C 1
ATOM 9804 O O . ARG B 1 570 ? 22.188 -7.562 49.562 1 36.47 570 ARG B O 1
ATOM 9811 N N . LYS B 1 571 ? 23.469 -5.762 49.469 1 39.31 571 LYS B N 1
ATOM 9812 C CA . LYS B 1 571 ? 22.562 -5.16 48.5 1 39.31 571 LYS B CA 1
ATOM 9813 C C . LYS B 1 571 ? 22.609 -5.902 47.156 1 39.31 571 LYS B C 1
ATOM 9815 O O . LYS B 1 571 ? 21.656 -5.875 46.406 1 39.31 571 LYS B O 1
ATOM 9820 N N . TRP B 1 572 ? 23.734 -6.363 46.75 1 43.75 572 TRP B N 1
ATOM 9821 C CA . TRP B 1 572 ? 23.75 -6.898 45.406 1 43.75 572 TRP B CA 1
ATOM 9822 C C . TRP B 1 572 ? 23.297 -8.352 45.375 1 43.75 572 TRP B C 1
ATOM 9824 O O . TRP B 1 572 ? 23.344 -9.008 44.344 1 43.75 572 TRP B O 1
ATOM 9834 N N . ARG B 1 573 ? 23.156 -8.938 46.469 1 50.53 573 ARG B N 1
ATOM 9835 C CA . ARG B 1 573 ? 22.781 -10.344 46.406 1 50.53 573 ARG B CA 1
ATOM 9836 C C . ARG B 1 573 ? 21.281 -10.492 46.125 1 50.53 573 ARG B C 1
ATOM 9838 O O . ARG B 1 573 ? 20.469 -10.391 47.062 1 50.53 573 ARG B O 1
ATOM 9845 N N . LEU B 1 574 ? 20.859 -10.219 44.875 1 62.53 574 LEU B N 1
ATOM 9846 C CA . LEU B 1 574 ? 19.469 -10.523 44.594 1 62.53 574 LEU B CA 1
ATOM 9847 C C . LEU B 1 574 ? 19.125 -11.945 45 1 62.53 574 LEU B C 1
ATOM 9849 O O . LEU B 1 574 ? 19.875 -12.883 44.75 1 62.53 574 LEU B O 1
ATOM 9853 N N . SER B 1 575 ? 18.234 -12 46 1 66.31 575 SER B N 1
ATOM 9854 C CA . SER B 1 575 ? 17.719 -13.312 46.375 1 66.31 575 SER B CA 1
ATOM 9855 C C . SER B 1 575 ? 17.266 -14.109 45.156 1 66.31 575 SER B C 1
ATOM 9857 O O . SER B 1 575 ? 17.062 -13.539 44.094 1 66.31 575 SER B O 1
ATOM 9859 N N . MET B 1 576 ? 17.5 -15.375 45.25 1 70.44 576 MET B N 1
ATOM 9860 C CA . MET B 1 576 ? 17 -16.281 44.219 1 70.44 576 MET B CA 1
ATOM 9861 C C . MET B 1 576 ? 15.586 -15.875 43.781 1 70.44 576 MET B C 1
ATOM 9863 O O . MET B 1 576 ? 15.234 -15.961 42.625 1 70.44 576 MET B O 1
ATOM 9867 N N . GLU B 1 577 ? 14.938 -15.406 44.75 1 75.31 577 GLU B N 1
ATOM 9868 C CA . GLU B 1 577 ? 13.547 -15.039 44.5 1 75.31 577 GLU B CA 1
ATOM 9869 C C . GLU B 1 577 ? 13.461 -13.766 43.656 1 75.31 577 GLU B C 1
ATOM 9871 O O . GLU B 1 577 ? 12.641 -13.664 42.75 1 75.31 577 GLU B O 1
ATOM 9876 N N . GLU B 1 578 ? 14.328 -12.891 43.938 1 79.94 578 GLU B N 1
ATOM 9877 C CA . GLU B 1 578 ? 14.336 -11.633 43.219 1 79.94 578 GLU B CA 1
ATOM 9878 C C . GLU B 1 578 ? 14.758 -11.836 41.75 1 79.94 578 GLU B C 1
ATOM 9880 O O . GLU B 1 578 ? 14.203 -11.211 40.844 1 79.94 578 GLU B O 1
ATOM 9885 N N . MET B 1 579 ? 15.586 -12.648 41.594 1 81.06 579 MET B N 1
ATOM 9886 C CA . MET B 1 579 ? 16.062 -12.938 40.25 1 81.06 579 MET B CA 1
ATOM 9887 C C . MET B 1 579 ? 14.984 -13.648 39.438 1 81.06 579 MET B C 1
ATOM 9889 O O . MET B 1 579 ? 14.844 -13.414 38.219 1 81.06 579 MET B O 1
ATOM 9893 N N . ARG B 1 580 ? 14.32 -14.508 40.125 1 81.31 580 ARG B N 1
ATOM 9894 C CA . ARG B 1 580 ? 13.211 -15.188 39.469 1 81.31 580 ARG B CA 1
ATOM 9895 C C . ARG B 1 580 ? 12.133 -14.195 39.031 1 81.31 580 ARG B C 1
ATOM 9897 O O . ARG B 1 580 ? 11.57 -14.32 37.969 1 81.31 580 ARG B O 1
ATOM 9904 N N . GLU B 1 581 ? 11.93 -13.32 39.844 1 84.31 581 GLU B N 1
ATOM 9905 C CA . GLU B 1 581 ? 10.938 -12.289 39.531 1 84.31 581 GLU B CA 1
ATOM 9906 C C . GLU B 1 581 ? 11.375 -11.453 38.344 1 84.31 581 GLU B C 1
ATOM 9908 O O . GLU B 1 581 ? 10.555 -11.07 37.5 1 84.31 581 GLU B O 1
ATOM 9913 N N . GLU B 1 582 ? 12.555 -11.141 38.312 1 87.44 582 GLU B N 1
ATOM 9914 C CA . GLU B 1 582 ? 13.102 -10.375 37.188 1 87.44 582 GLU B CA 1
ATOM 9915 C C . GLU B 1 582 ? 12.945 -11.148 35.875 1 87.44 582 GLU B C 1
ATOM 9917 O O . GLU B 1 582 ? 12.547 -10.578 34.844 1 87.44 582 GLU B O 1
ATOM 9922 N N . LEU B 1 583 ? 13.148 -12.398 36 1 85.69 583 LEU B N 1
ATOM 9923 C CA . LEU B 1 583 ? 13.117 -13.227 34.812 1 85.69 583 LEU B CA 1
ATOM 9924 C C . LEU B 1 583 ? 11.688 -13.445 34.344 1 85.69 583 LEU B C 1
ATOM 9926 O O . LEU B 1 583 ? 11.422 -13.492 33.125 1 85.69 583 LEU B O 1
ATOM 9930 N N . GLU B 1 584 ? 10.836 -13.484 35.25 1 86.25 584 GLU B N 1
ATOM 9931 C CA . GLU B 1 584 ? 9.461 -13.844 34.906 1 86.25 584 GLU B CA 1
ATOM 9932 C C . GLU B 1 584 ? 8.617 -12.594 34.625 1 86.25 584 GLU B C 1
ATOM 9934 O O . GLU B 1 584 ? 7.504 -12.703 34.094 1 86.25 584 GLU B O 1
ATOM 9939 N N . SER B 1 585 ? 9.172 -11.492 34.812 1 90.88 585 SER B N 1
ATOM 9940 C CA . SER B 1 585 ? 8.406 -10.258 34.688 1 90.88 585 SER B CA 1
ATOM 9941 C C . SER B 1 585 ? 8.297 -9.82 33.219 1 90.88 585 SER B C 1
ATOM 9943 O O . SER B 1 585 ? 7.457 -8.984 32.875 1 90.88 585 SER B O 1
ATOM 9945 N N . VAL B 1 586 ? 9.086 -10.375 32.375 1 92.06 586 VAL B N 1
ATOM 9946 C CA . VAL B 1 586 ? 9.094 -9.977 30.953 1 92.06 586 VAL B CA 1
ATOM 9947 C C . VAL B 1 586 ? 8.695 -11.164 30.078 1 92.06 586 VAL B C 1
ATOM 9949 O O . VAL B 1 586 ? 9.25 -12.258 30.203 1 92.06 586 VAL B O 1
ATOM 9952 N N . ALA B 1 587 ? 7.695 -10.891 29.25 1 91.44 587 ALA B N 1
ATOM 9953 C CA . ALA B 1 587 ? 7.266 -11.953 28.344 1 91.44 587 ALA B CA 1
ATOM 9954 C C . ALA B 1 587 ? 8.258 -12.133 27.203 1 91.44 587 ALA B C 1
ATOM 9956 O O . ALA B 1 587 ? 8.547 -11.188 26.469 1 91.44 587 ALA B O 1
ATOM 9957 N N . LEU B 1 588 ? 8.742 -13.289 27.031 1 88.12 588 LEU B N 1
ATOM 9958 C CA . LEU B 1 588 ? 9.664 -13.578 25.938 1 88.12 588 LEU B CA 1
ATOM 9959 C C . LEU B 1 588 ? 8.914 -13.836 24.641 1 88.12 588 LEU B C 1
ATOM 9961 O O . LEU B 1 588 ? 9.422 -13.547 23.547 1 88.12 588 LEU B O 1
ATOM 9965 N N . ASP B 1 589 ? 7.719 -14.398 24.828 1 86.88 589 ASP B N 1
ATOM 9966 C CA . ASP B 1 589 ? 6.898 -14.695 23.656 1 86.88 589 ASP B CA 1
ATOM 9967 C C . ASP B 1 589 ? 5.641 -13.836 23.625 1 86.88 589 ASP B C 1
ATOM 9969 O O . ASP B 1 589 ? 4.84 -13.867 24.562 1 86.88 589 ASP B O 1
ATOM 9973 N N . TRP B 1 590 ? 5.52 -13.102 22.609 1 88.88 590 TRP B N 1
ATOM 9974 C CA . TRP B 1 590 ? 4.324 -12.289 22.422 1 88.88 590 TRP B CA 1
ATOM 9975 C C . TRP B 1 590 ? 3.342 -12.984 21.484 1 88.88 590 TRP B C 1
ATOM 9977 O O . TRP B 1 590 ? 3.742 -13.555 20.469 1 88.88 590 TRP B O 1
ATOM 9987 N N . LYS B 1 591 ? 2.156 -12.914 21.891 1 86.06 591 LYS B N 1
ATOM 9988 C CA . LYS B 1 591 ? 1.098 -13.531 21.094 1 86.06 591 LYS B CA 1
ATOM 9989 C C . LYS B 1 591 ? 0.908 -12.797 19.766 1 86.06 591 LYS B C 1
ATOM 9991 O O . LYS B 1 591 ? 0.982 -11.562 19.719 1 86.06 591 LYS B O 1
ATOM 9996 N N . SER B 1 592 ? 0.605 -13.562 18.766 1 81.5 592 SER B N 1
ATOM 9997 C CA . SER B 1 592 ? 0.374 -12.977 17.453 1 81.5 592 SER B CA 1
ATOM 9998 C C . SER B 1 592 ? -0.984 -12.281 17.391 1 81.5 592 SER B C 1
ATOM 10000 O O . SER B 1 592 ? -1.923 -12.68 18.078 1 81.5 592 SER B O 1
ATOM 10002 N N . PHE B 1 593 ? -1.132 -11.211 16.547 1 79.31 593 PHE B N 1
ATOM 10003 C CA . PHE B 1 593 ? -2.383 -10.492 16.328 1 79.31 593 PHE B CA 1
ATOM 10004 C C . PHE B 1 593 ? -3.361 -11.344 15.523 1 79.31 593 PHE B C 1
ATOM 10006 O O . PHE B 1 593 ? -4.559 -11.055 15.484 1 79.31 593 PHE B O 1
ATOM 10013 N N . ARG B 1 594 ? -2.902 -12.336 15.016 1 72.06 594 ARG B N 1
ATOM 10014 C CA . ARG B 1 594 ? -3.713 -13.086 14.062 1 72.06 594 ARG B CA 1
ATOM 10015 C C . ARG B 1 594 ? -4.824 -13.852 14.773 1 72.06 594 ARG B C 1
ATOM 10017 O O . ARG B 1 594 ? -4.621 -14.383 15.867 1 72.06 594 ARG B O 1
ATOM 10024 N N . ASN B 1 595 ? -5.98 -13.922 14.211 1 70.62 595 ASN B N 1
ATOM 10025 C CA . ASN B 1 595 ? -7.148 -14.695 14.617 1 70.62 595 ASN B CA 1
ATOM 10026 C C . ASN B 1 595 ? -7.637 -14.281 16 1 70.62 595 ASN B C 1
ATOM 10028 O O . ASN B 1 595 ? -7.941 -15.133 16.844 1 70.62 595 ASN B O 1
ATOM 10032 N N . LEU B 1 596 ? -7.383 -13.023 16.312 1 79.5 596 LEU B N 1
ATOM 10033 C CA . LEU B 1 596 ? -7.945 -12.492 17.547 1 79.5 596 LEU B CA 1
ATOM 10034 C C . LEU B 1 596 ? -9.18 -11.648 17.266 1 79.5 596 LEU B C 1
ATOM 10036 O O . LEU B 1 596 ? -9.07 -10.453 17 1 79.5 596 LEU B O 1
ATOM 10040 N N . PRO B 1 597 ? -10.242 -12.273 17.359 1 79.06 597 PRO B N 1
ATOM 10041 C CA . PRO B 1 597 ? -11.461 -11.555 16.969 1 79.06 597 PRO B CA 1
ATOM 10042 C C . PRO B 1 597 ? -11.867 -10.492 18 1 79.06 597 PRO B C 1
ATOM 10044 O O . PRO B 1 597 ? -12.516 -9.508 17.641 1 79.06 597 PRO B O 1
ATOM 10047 N N . GLU B 1 598 ? -11.531 -10.789 19.297 1 87 598 GLU B N 1
ATOM 10048 C CA . GLU B 1 598 ? -11.953 -9.852 20.328 1 87 598 GLU B CA 1
ATOM 10049 C C . GLU B 1 598 ? -10.969 -9.836 21.484 1 87 598 GLU B C 1
ATOM 10051 O O . GLU B 1 598 ? -10.188 -10.773 21.656 1 87 598 GLU B O 1
ATOM 10056 N N . CYS B 1 599 ? -11.078 -8.828 22.203 1 89.44 599 CYS B N 1
ATOM 10057 C CA . CYS B 1 599 ? -10.32 -8.695 23.438 1 89.44 599 CYS B CA 1
ATOM 10058 C C . CYS B 1 599 ? -10.938 -9.531 24.547 1 89.44 599 CYS B C 1
ATOM 10060 O O . CYS B 1 599 ? -12.133 -9.836 24.516 1 89.44 599 CYS B O 1
ATOM 10062 N N . PRO B 1 600 ? -10.148 -9.898 25.516 1 86 600 PRO B N 1
ATOM 10063 C CA . PRO B 1 600 ? -10.734 -10.625 26.641 1 86 600 PRO B CA 1
ATOM 10064 C C . PRO B 1 600 ? -11.891 -9.875 27.297 1 86 600 PRO B C 1
ATOM 10066 O O . PRO B 1 600 ? -12.734 -10.484 27.953 1 86 600 PRO B O 1
ATOM 10069 N N . CYS B 1 601 ? -12.023 -8.602 27.109 1 86.06 601 CYS B N 1
ATOM 10070 C CA . CYS B 1 601 ? -13.125 -7.809 27.625 1 86.06 601 CYS B CA 1
ATOM 10071 C C . CYS B 1 601 ? -14.32 -7.844 26.688 1 86.06 601 CYS B C 1
ATOM 10073 O O . CYS B 1 601 ? -15.297 -7.125 26.875 1 86.06 601 CYS B O 1
ATOM 10075 N N . SER B 1 602 ? -14.156 -8.438 25.531 1 83.06 602 SER B N 1
ATOM 10076 C CA . SER B 1 602 ? -15.203 -8.703 24.562 1 83.06 602 SER B CA 1
ATOM 10077 C C . SER B 1 602 ? -15.32 -7.559 23.562 1 83.06 602 SER B C 1
ATOM 10079 O O . SER B 1 602 ? -16.234 -7.539 22.734 1 83.06 602 SER B O 1
ATOM 10081 N N . THR B 1 603 ? -14.445 -6.691 23.703 1 84 603 THR B N 1
ATOM 10082 C CA . THR B 1 603 ? -14.406 -5.664 22.656 1 84 603 THR B CA 1
ATOM 10083 C C . THR B 1 603 ? -13.906 -6.246 21.344 1 84 603 THR B C 1
ATOM 10085 O O . THR B 1 603 ? -12.844 -6.863 21.281 1 84 603 THR B O 1
ATOM 10088 N N . PRO B 1 604 ? -14.68 -6.07 20.344 1 81.31 604 PRO B N 1
ATOM 10089 C CA . PRO B 1 604 ? -14.25 -6.637 19.062 1 81.31 604 PRO B CA 1
ATOM 10090 C C . PRO B 1 604 ? -13.047 -5.906 18.469 1 81.31 604 PRO B C 1
ATOM 10092 O O . PRO B 1 604 ? -12.945 -4.684 18.578 1 81.31 604 PRO B O 1
ATOM 10095 N N . PHE B 1 605 ? -12.078 -6.691 17.953 1 81.25 605 PHE B N 1
ATOM 10096 C CA . PHE B 1 605 ? -10.961 -6.117 17.203 1 81.25 605 PHE B CA 1
ATOM 10097 C C . PHE B 1 605 ? -11.312 -5.961 15.734 1 81.25 605 PHE B C 1
ATOM 10099 O O . PHE B 1 605 ? -11.562 -6.949 15.039 1 81.25 605 PHE B O 1
ATOM 10106 N N . ASP B 1 606 ? -11.484 -4.703 15.391 1 76.56 606 ASP B N 1
ATOM 10107 C CA . ASP B 1 606 ? -11.727 -4.422 13.977 1 76.56 606 ASP B CA 1
ATOM 10108 C C . ASP B 1 606 ? -10.477 -3.844 13.312 1 76.56 606 ASP B C 1
ATOM 10110 O O . ASP B 1 606 ? -9.398 -3.83 13.914 1 76.56 606 ASP B O 1
ATOM 10114 N N . GLN B 1 607 ? -10.57 -3.498 12.133 1 72.88 607 GLN B N 1
ATOM 10115 C CA . GLN B 1 607 ? -9.422 -3.023 11.359 1 72.88 607 GLN B CA 1
ATOM 10116 C C . GLN B 1 607 ? -8.859 -1.734 11.953 1 72.88 607 GLN B C 1
ATOM 10118 O O . GLN B 1 607 ? -7.672 -1.44 11.797 1 72.88 607 GLN B O 1
ATOM 10123 N N . ASN B 1 608 ? -9.664 -1.011 12.641 1 74.69 608 ASN B N 1
ATOM 10124 C CA . ASN B 1 608 ? -9.227 0.277 13.164 1 74.69 608 ASN B CA 1
ATOM 10125 C C . ASN B 1 608 ? -8.859 0.184 14.648 1 74.69 608 ASN B C 1
ATOM 10127 O O . ASN B 1 608 ? -8.469 1.179 15.258 1 74.69 608 ASN B O 1
ATOM 10131 N N . SER B 1 609 ? -8.977 -1.069 15.117 1 79 609 SER B N 1
ATOM 10132 C CA . SER B 1 609 ? -8.68 -1.239 16.531 1 79 609 SER B CA 1
ATOM 10133 C C . SER B 1 609 ? -7.18 -1.321 16.781 1 79 609 SER B C 1
ATOM 10135 O O . SER B 1 609 ? -6.449 -1.923 15.992 1 79 609 SER B O 1
ATOM 10137 N N . MET B 1 610 ? -6.855 -0.59 17.734 1 81.25 610 MET B N 1
ATOM 10138 C CA . MET B 1 610 ? -5.473 -0.75 18.172 1 81.25 610 MET B CA 1
ATOM 10139 C C . MET B 1 610 ? -5.34 -1.927 19.141 1 81.25 610 MET B C 1
ATOM 10141 O O . MET B 1 610 ? -6.172 -2.107 20.031 1 81.25 610 MET B O 1
ATOM 10145 N N . ARG B 1 611 ? -4.418 -2.738 18.906 1 87.94 611 ARG B N 1
ATOM 10146 C CA . ARG B 1 611 ? -4.098 -3.883 19.75 1 87.94 611 ARG B CA 1
ATOM 10147 C C . ARG B 1 611 ? -2.752 -3.693 20.453 1 87.94 611 ARG B C 1
ATOM 10149 O O . ARG B 1 611 ? -1.79 -3.238 19.828 1 87.94 611 ARG B O 1
ATOM 10156 N N . TYR B 1 612 ? -2.762 -3.984 21.688 1 88.5 612 TYR B N 1
ATOM 10157 C CA . TYR B 1 612 ? -1.553 -3.801 22.484 1 88.5 612 TYR B CA 1
ATOM 10158 C C . TYR B 1 612 ? -1.138 -5.105 23.156 1 88.5 612 TYR B C 1
ATOM 10160 O O . TYR B 1 612 ? -1.989 -5.898 23.562 1 88.5 612 TYR B O 1
ATOM 10168 N N . HIS B 1 613 ? 0.168 -5.285 23.219 1 92.19 613 HIS B N 1
ATOM 10169 C CA . HIS B 1 613 ? 0.679 -6.395 24.016 1 92.19 613 HIS B CA 1
ATOM 10170 C C . HIS B 1 613 ? 0.986 -5.949 25.453 1 92.19 613 HIS B C 1
ATOM 10172 O O . HIS B 1 613 ? 1.491 -4.848 25.672 1 92.19 613 HIS B O 1
ATOM 10178 N N . CYS B 1 614 ? 0.579 -6.777 26.375 1 94.19 614 CYS B N 1
ATOM 10179 C CA . CYS B 1 614 ? 1.145 -6.652 27.703 1 94.19 614 CYS B CA 1
ATOM 10180 C C . CYS B 1 614 ? 2.6 -7.105 27.734 1 94.19 614 CYS B C 1
ATOM 10182 O O . CYS B 1 614 ? 2.912 -8.227 27.312 1 94.19 614 CYS B O 1
ATOM 10184 N N . TRP B 1 615 ? 3.441 -6.273 28.188 1 94.12 615 TRP B N 1
ATOM 10185 C CA . TRP B 1 615 ? 4.863 -6.59 28.141 1 94.12 615 TRP B CA 1
ATOM 10186 C C . TRP B 1 615 ? 5.219 -7.68 29.141 1 94.12 615 TRP B C 1
ATOM 10188 O O . TRP B 1 615 ? 6.27 -8.32 29.031 1 94.12 615 TRP B O 1
ATOM 10198 N N . SER B 1 616 ? 4.43 -7.871 30.094 1 94 616 SER B N 1
ATOM 10199 C CA . SER B 1 616 ? 4.691 -8.844 31.156 1 94 616 SER B CA 1
ATOM 10200 C C . SER B 1 616 ? 4.191 -10.234 30.766 1 94 616 SER B C 1
ATOM 10202 O O . SER B 1 616 ? 4.906 -11.227 30.922 1 94 616 SER B O 1
ATOM 10204 N N . CYS B 1 617 ? 3.002 -10.32 30.281 1 93.56 617 CYS B N 1
ATOM 10205 C CA . CYS B 1 617 ? 2.459 -11.641 30 1 93.56 617 CYS B CA 1
ATOM 10206 C C . CYS B 1 617 ? 2.5 -11.938 28.5 1 93.56 617 CYS B C 1
ATOM 10208 O O . CYS B 1 617 ? 2.377 -13.094 28.094 1 93.56 617 CYS B O 1
ATOM 10210 N N . GLY B 1 618 ? 2.58 -10.914 27.672 1 93.06 618 GLY B N 1
ATOM 10211 C CA . GLY B 1 618 ? 2.715 -11.117 26.234 1 93.06 618 GLY B CA 1
ATOM 10212 C C . GLY B 1 618 ? 1.381 -11.258 25.531 1 93.06 618 GLY B C 1
ATOM 10213 O O . GLY B 1 618 ? 1.333 -11.359 24.297 1 93.06 618 GLY B O 1
ATOM 10214 N N . GLU B 1 619 ? 0.281 -11.156 26.203 1 92.62 619 GLU B N 1
ATOM 10215 C CA . GLU B 1 619 ? -1.044 -11.273 25.609 1 92.62 619 GLU B CA 1
ATOM 10216 C C . GLU B 1 619 ? -1.477 -9.969 24.953 1 92.62 619 GLU B C 1
ATOM 10218 O O . GLU B 1 619 ? -0.862 -8.922 25.172 1 92.62 619 GLU B O 1
ATOM 10223 N N . VAL B 1 620 ? -2.559 -10.078 24.062 1 92.12 620 VAL B N 1
ATOM 10224 C CA . VAL B 1 620 ? -3.002 -8.93 23.281 1 92.12 620 VAL B CA 1
ATOM 10225 C C . VAL B 1 620 ? -4.277 -8.352 23.906 1 92.12 620 VAL B C 1
ATOM 10227 O O . VAL B 1 620 ? -5.207 -9.094 24.219 1 92.12 620 VAL B O 1
ATOM 10230 N N . PHE B 1 621 ? -4.293 -7.031 24.062 1 92.06 621 PHE B N 1
ATOM 10231 C CA . PHE B 1 621 ? -5.434 -6.375 24.688 1 92.06 621 PHE B CA 1
ATOM 10232 C C . PHE B 1 621 ? -5.836 -5.129 23.906 1 92.06 621 PHE B C 1
ATOM 10234 O O . PHE B 1 621 ? -5.078 -4.648 23.062 1 92.06 621 PHE B O 1
ATOM 10241 N N . CYS B 1 622 ? -7.078 -4.656 24.125 1 88.31 622 CYS B N 1
ATOM 10242 C CA . CYS B 1 622 ? -7.562 -3.418 23.531 1 88.31 622 CYS B CA 1
ATOM 10243 C C . CYS B 1 622 ? -7.074 -2.205 24.312 1 88.31 622 CYS B C 1
ATOM 10245 O O . CYS B 1 622 ? -6.398 -2.348 25.328 1 88.31 622 CYS B O 1
ATOM 10247 N N . THR B 1 623 ? -7.426 -1.028 23.859 1 83.25 623 THR B N 1
ATOM 10248 C CA . THR B 1 623 ? -6.977 0.232 24.438 1 83.25 623 THR B CA 1
ATOM 10249 C C . THR B 1 623 ? -7.555 0.422 25.844 1 83.25 623 THR B C 1
ATOM 10251 O O . THR B 1 623 ? -6.91 1.02 26.703 1 83.25 623 THR B O 1
ATOM 10254 N N . ARG B 1 624 ? -8.664 -0.125 26.078 1 81 624 ARG B N 1
ATOM 10255 C CA . ARG B 1 624 ? -9.32 0.016 27.375 1 81 624 ARG B CA 1
ATOM 10256 C C . ARG B 1 624 ? -8.672 -0.885 28.422 1 81 624 ARG B C 1
ATOM 10258 O O . ARG B 1 624 ? -8.617 -0.539 29.594 1 81 624 ARG B O 1
ATOM 10265 N N . CYS B 1 625 ? -8.18 -1.992 27.906 1 87.94 625 CYS B N 1
ATOM 10266 C CA . CYS B 1 625 ? -7.652 -2.986 28.828 1 87.94 625 CYS B CA 1
ATOM 10267 C C . CYS B 1 625 ? -6.184 -2.715 29.141 1 87.94 625 CYS B C 1
ATOM 10269 O O . CYS B 1 625 ? -5.664 -3.17 30.156 1 87.94 625 CYS B O 1
ATOM 10271 N N . ILE B 1 626 ? -5.473 -2.078 28.359 1 87.44 626 ILE B N 1
ATOM 10272 C CA . ILE B 1 626 ? -4.074 -1.72 28.594 1 87.44 626 ILE B CA 1
ATOM 10273 C C . ILE B 1 626 ? -3.973 -0.233 28.922 1 87.44 626 ILE B C 1
ATOM 10275 O O . ILE B 1 626 ? -3.477 0.558 28.109 1 87.44 626 ILE B O 1
ATOM 10279 N N . ASN B 1 627 ? -4.461 0.176 30.062 1 80.62 627 ASN B N 1
ATOM 10280 C CA . ASN B 1 627 ? -4.496 1.58 30.469 1 80.62 627 ASN B CA 1
ATOM 10281 C C . ASN B 1 627 ? -3.504 1.87 31.578 1 80.62 627 ASN B C 1
ATOM 10283 O O . ASN B 1 627 ? -3.5 2.967 32.156 1 80.62 627 ASN B O 1
ATOM 10287 N N . LYS B 1 628 ? -2.648 0.854 31.906 1 85.75 628 LYS B N 1
ATOM 10288 C CA . LYS B 1 628 ? -1.695 1.029 33 1 85.75 628 LYS B CA 1
ATOM 10289 C C . LYS B 1 628 ? -0.263 0.816 32.531 1 85.75 628 LYS B C 1
ATOM 10291 O O . LYS B 1 628 ? -0.024 0.043 31.594 1 85.75 628 LYS B O 1
ATOM 10296 N N . HIS B 1 629 ? 0.621 1.602 33.125 1 89.88 629 HIS B N 1
ATOM 10297 C CA . HIS B 1 629 ? 2.051 1.474 32.875 1 89.88 629 HIS B CA 1
ATOM 10298 C C . HIS B 1 629 ? 2.828 1.239 34.156 1 89.88 629 HIS B C 1
ATOM 10300 O O . HIS B 1 629 ? 2.51 1.826 35.188 1 89.88 629 HIS B O 1
ATOM 10306 N N . VAL B 1 630 ? 3.697 0.321 34.125 1 91.81 630 VAL B N 1
ATOM 10307 C CA . VAL B 1 630 ? 4.512 0.019 35.312 1 91.81 630 VAL B CA 1
ATOM 10308 C C . VAL B 1 630 ? 5.918 -0.385 34.875 1 91.81 630 VAL B C 1
ATOM 10310 O O . VAL B 1 630 ? 6.121 -0.819 33.75 1 91.81 630 VAL B O 1
ATOM 10313 N N . ALA B 1 631 ? 6.816 -0.09 35.719 1 93.38 631 ALA B N 1
ATOM 10314 C CA . ALA B 1 631 ? 8.172 -0.568 35.469 1 93.38 631 ALA B CA 1
ATOM 10315 C C . ALA B 1 631 ? 8.297 -2.057 35.781 1 93.38 631 ALA B C 1
ATOM 10317 O O . ALA B 1 631 ? 7.891 -2.504 36.844 1 93.38 631 ALA B O 1
ATOM 10318 N N . LEU B 1 632 ? 8.758 -2.809 34.875 1 93.12 632 LEU B N 1
ATOM 10319 C CA . LEU B 1 632 ? 8.969 -4.238 35.094 1 93.12 632 LEU B CA 1
ATOM 10320 C C . LEU B 1 632 ? 10.336 -4.504 35.719 1 93.12 632 LEU B C 1
ATOM 10322 O O . LEU B 1 632 ? 11.344 -3.936 35.281 1 93.12 632 LEU B O 1
ATOM 10326 N N . PRO B 1 633 ? 10.383 -5.355 36.625 1 91.69 633 PRO B N 1
ATOM 10327 C CA . PRO B 1 633 ? 11.664 -5.688 37.25 1 91.69 633 PRO B CA 1
ATOM 10328 C C . PRO B 1 633 ? 12.664 -6.27 36.25 1 91.69 633 PRO B C 1
ATOM 10330 O O . PRO B 1 633 ? 13.875 -6.141 36.469 1 91.69 633 PRO B O 1
ATOM 10333 N N . GLY B 1 634 ? 12.172 -6.816 35.312 1 91.81 634 GLY B N 1
ATOM 10334 C CA . GLY B 1 634 ? 13.031 -7.512 34.344 1 91.81 634 GLY B CA 1
ATOM 10335 C C . GLY B 1 634 ? 13.609 -6.602 33.281 1 91.81 634 GLY B C 1
ATOM 10336 O O . GLY B 1 634 ? 14.336 -7.055 32.406 1 91.81 634 GLY B O 1
ATOM 10337 N N . LEU B 1 635 ? 13.328 -5.363 33.375 1 93 635 LEU B N 1
ATOM 10338 C CA . LEU B 1 635 ? 13.836 -4.41 32.375 1 93 635 LEU B CA 1
ATOM 10339 C C . LEU B 1 635 ? 14.922 -3.529 33 1 93 635 LEU B C 1
ATOM 10341 O O . LEU B 1 635 ? 14.758 -3.014 34.094 1 93 635 LEU B O 1
ATOM 10345 N N . SER B 1 636 ? 15.992 -3.377 32.281 1 91.75 636 SER B N 1
ATOM 10346 C CA . SER B 1 636 ? 17.141 -2.619 32.781 1 91.75 636 SER B CA 1
ATOM 10347 C C . SER B 1 636 ? 16.797 -1.137 32.906 1 91.75 636 SER B C 1
ATOM 10349 O O . SER B 1 636 ? 17.234 -0.48 33.875 1 91.75 636 SER B O 1
ATOM 10351 N N . SER B 1 637 ? 16.078 -0.572 32.031 1 89.88 637 SER B N 1
ATOM 10352 C CA . SER B 1 637 ? 15.773 0.855 31.984 1 89.88 637 SER B CA 1
ATOM 10353 C C . SER B 1 637 ? 14.805 1.253 33.094 1 89.88 637 SER B C 1
ATOM 10355 O O . SER B 1 637 ? 14.719 2.426 33.469 1 89.88 637 SER B O 1
ATOM 10357 N N . GLN B 1 638 ? 14.008 0.324 33.531 1 88.06 638 GLN B N 1
ATOM 10358 C CA . GLN B 1 638 ? 12.984 0.553 34.531 1 88.06 638 GLN B CA 1
ATOM 10359 C C . GLN B 1 638 ? 11.961 1.582 34.062 1 88.06 638 GLN B C 1
ATOM 10361 O O . GLN B 1 638 ? 11.367 2.295 34.875 1 88.06 638 GLN B O 1
ATOM 10366 N N . ARG B 1 639 ? 11.883 1.674 32.812 1 88.94 639 ARG B N 1
ATOM 10367 C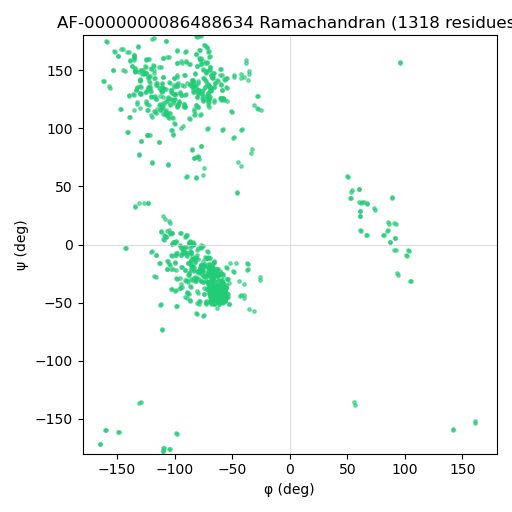 CA . ARG B 1 639 ? 10.852 2.549 32.25 1 88.94 639 ARG B CA 1
ATOM 10368 C C . ARG B 1 639 ? 9.469 1.936 32.406 1 88.94 639 ARG B C 1
ATOM 10370 O O . ARG B 1 639 ? 9.32 0.711 32.406 1 88.94 639 ARG B O 1
ATOM 10377 N N . ALA B 1 640 ? 8.547 2.768 32.562 1 90.25 640 ALA B N 1
ATOM 10378 C CA . ALA B 1 640 ? 7.176 2.264 32.656 1 90.25 640 ALA B CA 1
ATOM 10379 C C . ALA B 1 640 ? 6.684 1.769 31.297 1 90.25 640 ALA B C 1
ATOM 10381 O O . ALA B 1 640 ? 6.852 2.451 30.281 1 90.25 640 ALA B O 1
ATOM 10382 N N . VAL B 1 641 ? 6.203 0.59 31.266 1 91.81 641 VAL B N 1
ATOM 10383 C CA . VAL B 1 641 ? 5.727 -0.02 30.031 1 91.81 641 VAL B CA 1
ATOM 10384 C C . VAL B 1 641 ? 4.281 -0.487 30.203 1 91.81 641 VAL B C 1
ATOM 10386 O O . VAL B 1 641 ? 3.807 -0.644 31.344 1 91.81 641 VAL B O 1
ATOM 10389 N N . PRO B 1 642 ? 3.508 -0.67 29.125 1 90.88 642 PRO B N 1
ATOM 10390 C CA . PRO B 1 642 ? 2.104 -1.077 29.219 1 90.88 642 PRO B CA 1
ATOM 10391 C C . PRO B 1 642 ? 1.937 -2.506 29.734 1 90.88 642 PRO B C 1
ATOM 10393 O O . PRO B 1 642 ? 2.646 -3.412 29.281 1 90.88 642 PRO B O 1
ATOM 10396 N N . VAL B 1 643 ? 1.055 -2.695 30.688 1 93.88 643 VAL B N 1
ATOM 10397 C CA . VAL B 1 643 ? 0.721 -4.012 31.219 1 93.88 643 VAL B CA 1
ATOM 10398 C C . VAL B 1 643 ? -0.792 -4.133 31.391 1 93.88 643 VAL B C 1
ATOM 10400 O O . VAL B 1 643 ? -1.496 -3.123 31.469 1 93.88 643 VAL B O 1
ATOM 10403 N N . CYS B 1 644 ? -1.256 -5.352 31.328 1 92.81 644 CYS B N 1
ATOM 10404 C CA . CYS B 1 644 ? -2.678 -5.586 31.562 1 92.81 644 CYS B CA 1
ATOM 10405 C C . CYS B 1 644 ? -3.029 -5.457 33.031 1 92.81 644 CYS B C 1
ATOM 10407 O O . CYS B 1 644 ? -2.139 -5.402 33.875 1 92.81 644 CYS B O 1
ATOM 10409 N N . ARG B 1 645 ? -4.312 -5.473 33.344 1 90.5 645 ARG B N 1
ATOM 10410 C CA . ARG B 1 645 ? -4.797 -5.23 34.688 1 90.5 645 ARG B CA 1
ATOM 10411 C C . ARG B 1 645 ? -4.344 -6.34 35.656 1 90.5 645 ARG B C 1
ATOM 10413 O O . ARG B 1 645 ? -3.828 -6.062 36.719 1 90.5 645 ARG B O 1
ATOM 10420 N N . PRO B 1 646 ? -4.43 -7.566 35.219 1 90.88 646 PRO B N 1
ATOM 10421 C CA . PRO B 1 646 ? -3.945 -8.625 36.125 1 90.88 646 PRO B CA 1
ATOM 10422 C C . PRO B 1 646 ? -2.449 -8.516 36.406 1 90.88 646 PRO B C 1
ATOM 10424 O O . PRO B 1 646 ? -2.023 -8.711 37.531 1 90.88 646 PRO B O 1
ATOM 10427 N N . CYS B 1 647 ? -1.686 -8.219 35.406 1 93.06 647 CYS B N 1
ATOM 10428 C CA . CYS B 1 647 ? -0.245 -8.094 35.594 1 93.06 647 CYS B CA 1
ATOM 10429 C C . CYS B 1 647 ? 0.092 -6.879 36.438 1 93.06 647 CYS B C 1
ATOM 10431 O O . CYS B 1 647 ? 1.039 -6.914 37.219 1 93.06 647 CYS B O 1
ATOM 10433 N N . TYR B 1 648 ? -0.678 -5.824 36.281 1 92.81 648 TYR B N 1
ATOM 10434 C CA . TYR B 1 648 ? -0.47 -4.633 37.094 1 92.81 648 TYR B CA 1
ATOM 10435 C C . TYR B 1 648 ? -0.673 -4.938 38.562 1 92.81 648 TYR B C 1
ATOM 10437 O O . TYR B 1 648 ? 0.117 -4.508 39.406 1 92.81 648 TYR B O 1
ATOM 10445 N N . ARG B 1 649 ? -1.655 -5.719 38.906 1 90.25 649 ARG B N 1
ATOM 10446 C CA . ARG B 1 649 ? -1.964 -6.094 40.281 1 90.25 649 ARG B CA 1
ATOM 10447 C C . ARG B 1 649 ? -0.869 -6.98 40.844 1 90.25 649 ARG B C 1
ATOM 10449 O O . ARG B 1 649 ? -0.529 -6.855 42.031 1 90.25 649 ARG B O 1
ATOM 10456 N N . LYS B 1 650 ? -0.412 -7.766 40.062 1 89.31 650 LYS B N 1
ATOM 10457 C CA . LYS B 1 650 ? 0.63 -8.688 40.5 1 89.31 650 LYS B CA 1
ATOM 10458 C C . LYS B 1 650 ? 1.928 -7.945 40.812 1 89.31 650 LYS B C 1
ATOM 10460 O O . LYS B 1 650 ? 2.646 -8.305 41.75 1 89.31 650 LYS B O 1
ATOM 10465 N N . LEU B 1 651 ? 2.229 -6.961 40 1 87 651 LEU B N 1
ATOM 10466 C CA . LEU B 1 651 ? 3.512 -6.273 40.094 1 87 651 LEU B CA 1
ATOM 10467 C C . LEU B 1 651 ? 3.457 -5.152 41.125 1 87 651 LEU B C 1
ATOM 10469 O O . LEU B 1 651 ? 4.496 -4.703 41.625 1 87 651 LEU B O 1
ATOM 10473 N N . ARG B 1 652 ? 2.303 -4.535 41.344 1 79.12 652 ARG B N 1
ATOM 10474 C CA . ARG B 1 652 ? 2.137 -3.508 42.375 1 79.12 652 ARG B CA 1
ATOM 10475 C C . ARG B 1 652 ? 1.087 -3.922 43.406 1 79.12 652 ARG B C 1
ATOM 10477 O O . ARG B 1 652 ? -0.048 -3.443 43.344 1 79.12 652 ARG B O 1
ATOM 10484 N N . PRO B 1 653 ? 1.32 -4.898 44.25 1 58.34 653 PRO B N 1
ATOM 10485 C CA . PRO B 1 653 ? 0.302 -5.379 45.188 1 58.34 653 PRO B CA 1
ATOM 10486 C C . PRO B 1 653 ? -0.262 -4.266 46.062 1 58.34 653 PRO B C 1
ATOM 10488 O O . PRO B 1 653 ? -1.43 -4.316 46.438 1 58.34 653 PRO B O 1
ATOM 10491 N N . SER B 1 654 ? 0.359 -3.279 46.562 1 52.5 654 SER B N 1
ATOM 10492 C CA . SER B 1 654 ? -0.186 -2.385 47.594 1 52.5 654 SER B CA 1
ATOM 10493 C C . SER B 1 654 ? -1.125 -1.354 46.969 1 52.5 654 SER B C 1
ATOM 10495 O O . SER B 1 654 ? -1.817 -0.63 47.688 1 52.5 654 SER B O 1
ATOM 10497 N N . ALA B 1 655 ? -1.091 -1.038 45.844 1 43.53 655 ALA B N 1
ATOM 10498 C CA . ALA B 1 655 ? -1.844 0.108 45.344 1 43.53 655 ALA B CA 1
ATOM 10499 C C . ALA B 1 655 ? -3.309 -0.254 45.125 1 43.53 655 ALA B C 1
ATOM 10501 O O . ALA B 1 655 ? -4.066 0.527 44.562 1 43.53 655 ALA B O 1
ATOM 10502 N N . THR B 1 656 ? -3.807 -1.354 45.281 1 40.5 656 THR B N 1
ATOM 10503 C CA . THR B 1 656 ? -5.207 -1.692 45.062 1 40.5 656 THR B CA 1
ATOM 10504 C C . THR B 1 656 ? -6.117 -0.881 45.969 1 40.5 656 THR B C 1
ATOM 10506 O O . THR B 1 656 ? -7.34 -1.035 45.938 1 40.5 656 THR B O 1
ATOM 10509 N N . SER B 1 657 ? -5.719 -0.33 47.094 1 36.03 657 SER B N 1
ATOM 10510 C CA . SER B 1 657 ? -6.789 0.115 47.969 1 36.03 657 SER B CA 1
ATOM 10511 C C . SER B 1 657 ? -7.594 1.247 47.344 1 36.03 657 SER B C 1
ATOM 10513 O O . SER B 1 657 ? -8.656 1.621 47.844 1 36.03 657 SER B O 1
ATOM 10515 N N . ALA B 1 658 ? -7.059 2.254 46.656 1 33.81 658 ALA B N 1
ATOM 10516 C CA . ALA B 1 658 ? -7.879 3.453 46.5 1 33.81 658 ALA B CA 1
ATOM 10517 C C . ALA B 1 658 ? -8.906 3.285 45.375 1 33.81 658 ALA B C 1
ATOM 10519 O O . ALA B 1 658 ? -9.641 4.223 45.062 1 33.81 658 ALA B O 1
ATOM 10520 N N . GLU B 1 659 ? -8.766 2.477 44.469 1 33.25 659 GLU B N 1
ATOM 10521 C CA . GLU B 1 659 ? -9.875 2.621 43.531 1 33.25 659 GLU B CA 1
ATOM 10522 C C . GLU B 1 659 ? -11.164 2.039 44.094 1 33.25 659 GLU B C 1
ATOM 10524 O O . GLU B 1 659 ? -11.266 0.83 44.312 1 33.25 659 GLU B O 1
ATOM 10529 N N . THR B 1 660 ? -11.758 2.635 45.219 1 27.61 660 THR B N 1
ATOM 10530 C CA . THR B 1 660 ? -13.172 2.479 45.531 1 27.61 660 THR B CA 1
ATOM 10531 C C . THR B 1 660 ? -14.023 2.445 44.281 1 27.61 660 THR B C 1
ATOM 10533 O O . THR B 1 660 ? -13.781 3.209 43.344 1 27.61 660 THR B O 1
ATOM 10536 N N . PRO B 1 661 ? -15.086 1.562 44.281 1 27.83 661 PRO B N 1
ATOM 10537 C CA . PRO B 1 661 ? -16.125 1.568 43.25 1 27.83 661 PRO B CA 1
ATOM 10538 C C . PRO B 1 661 ? -16.656 2.971 42.969 1 27.83 661 PRO B C 1
ATOM 10540 O O . PRO B 1 661 ? -16.672 3.826 43.844 1 27.83 661 PRO B O 1
#

Radius of gyration: 35.12 Å; Cα contacts (8 Å, |Δi|>4): 2519; chains: 2; bounding box: 86×100×107 Å